Protein AF-K4QT59-F1 (afdb_monomer_lite)

Foldseek 3Di:
DDDAAEAEEAEFEQAAPAPVFHGADARVVLLVLVCVLLVDCAKNVHPYDYHYQDWAVVVLVVLLVQLAPDAQRYAYEYEYDAEWAADPVLFTWGAHRHDDNVPRVVTTHTLLSNLVSLLVGSYQHYEYEYQYFLQQNSVVSNPDPPDPPDPSVVSQVVLLPDDQRHKYKYKYFAHNHGGFDQDDQFDDVVCVPPPQCVPPDGRHRGHGLQSSQLSSCSVQVVLPPVLQQFHFPVSSQVSSQVRSCVVPVRTGMDMDMGSGDDTHTRIGGPDNSPLPPDPPDDDDDDDDDDPVVLLVLLVVLLVQLQDLPLVSVLSSLVVLVVQCPDPDPVSVVSSVVSLVQQFKDWPDQEAELEEEEAQDKRDKDDIAIDGHNQLLVFKDKDWPDPQW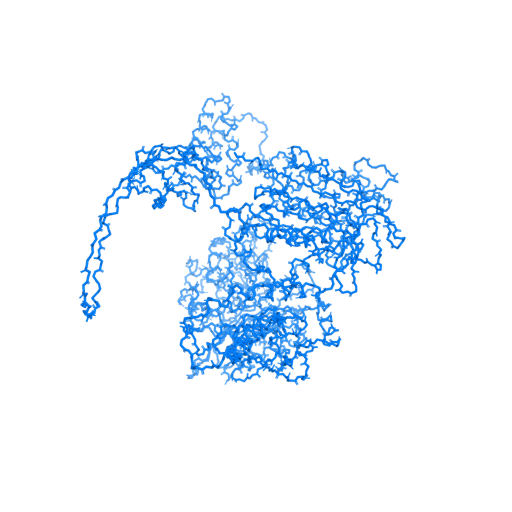DWDADPRGIIIIGHHHDFAKDKIKMWIDGSSGIDIHIYIYGYDHDDPDDDDDDDDDDDDDDDDDDDDDDDYDDDDDDDDDDDDPDPPPPPVVVVVVVVVVVPDPDDDDDPVVVVVVVVVVVVVCVVVCVVVVPPDDDDDDDPVRVVVVVVVVCVVVVVVVVVVVVPPPPPVLLVQQPAKFAFEDEVNHGQKTWDQPVDSSGTFIAGHVQQLCCLQQPAAASPPGGDHCCPLCVCQRRVPPPPDHHHHYWYWLEHPLLSCLLDVLCDQFFWWKWKAQLQFQGTHYQHGPPADRNRQQRYDDPSNVVSVVCQVPDPSNNNDSLQFEFWDQQFQLLLLLLLQLCCQVPVDVAQQAFQQFAAQHAQPPDRDTDHAPDPPCCHRGRNLVCQQASGLRRQLVSLLVSDLVSSVVLLVLLPAPHWAPQVDIGDHFHDDNDDDSRQSSQVSRSDDRGIDRQSSSLQSQSCLVNLQWGWRHYTTQDDPDDDDGSGIDTPHRSHHSVSSVSSLSSQQSNCVPGQQVLLDDPQKRKGKGWGWAADPVRQWIKTKMWMKIFHPDPVRFIMIMIIITTGNPNRPSGNNSNNSSNVSRVD

Secondary structure (DSSP, 8-state):
-----EEEEEEE----SSTTSPPPSSHHHHHHHHHHHHH-TTTT--EEEEEES--HHHHHHHHHHHHHS--TT-EEEEEEES-EEE-TT--EEEEPTT--TT-HHHHEEEHHHHHHHHHH---SEEEEEEESTTGGGHHHHHS----TTS-HHHHHHTTTTS-S--EEEEEESS-TTPPPP---SS--TTTBTBGGGTT--TTSPPPPHHHHHHHHHHHHTTT-SS-SSEE-HHHHHHHHHHHHHHH-TT---EEEEES-SS----EE-SS----------S-----PPPHHHHHHHHHHHHHHHTSS-HHHHHHHHHHHHHHTT-SSHHHHHHHHHHHHHTS-EES-SEEEEEEEETTSPPPPEEEEEES-HHHHHT-EEEES-TTEEEEEETTEEEEEE--SSSEEEEEEEEEEETTEEEEEEEEEEEE---S---PPPP------------------------------STTSSHHHHHHHHHHHTTSTT-PPPHHHHHHHHHHHHHHHHHHHGGGGTTS------HHHHHHHHHHHHHHHHHHHHHHHS-----HHHHHTSSPPPPEEETTEESEEEEE-SSSS-EEEEETTHHHHHHHH--EETTTEE-HHHHHTHHHHHTSSSS-SS---EEB---HHHHHHHHHHHTTSEEEEEEE-TTT-BEEEEEEES---GGGTSS-SHHHHHHHHHHHT-TT-TTS-HHHH--B--GGGTHHHHHHHHHHTTS-SSTT-B----SSEEPTTSSPEEPPSS-S--TT-BHHHHHHTT-HHHHHHHHHHH-HHHHHHHHHHHTTTS--EESEEPPPPB--SS--HHHHHHHTTT-TT-BB-HHHHHHHHHHHHTTTPEEPPB-BPPPTTSS------EEE--S-HHHHHHHHHHHHHHHHHSTTGGG--TTEEEEEEEEEEE-TTSS-EEEEEEEEEEE-STT--EEEEEEEEEETT-SSSHHHHHHHHHHHHH-

Radius of gyration: 36.16 Å; chains: 1; bounding box: 107×90×78 Å

Sequence (974 aa):
MRERRRHALLVATSSYEDPSLRALWAPIRDATDLARILGDPAIGAFTVEVLNDVGAHELRRGVEDFFADCSVSDTLLLHFACHGLKDEGGKLFLAARDTVRTRLESTAIPAEYVSRLMLRSRAGRAAVMLDCCYAGAFERGLFNRADPDVHVEDNFSALERSDGERGRAVLTASSAVEYAFEGSRMVPSAVAGSTMGAGVAEGEPGPSLFTGALVEGLRTGEADLGGDGAVGLAELAEYIGGRVRAVTPHQNPQLWMFGAYGDLTIARSVRRPATVALPMGAEVRAEPDPLEQRLRSVADLRASLDGPDVSRALAALAELRRLARDESGRVREAALEAGAAAAPRTTTAHWDLGVIPVGRPGPESGIPVFGPPVVQATLELSSDSEWLRIRPTVEGMALSALTREPGVYEGHVIVRAATGECELTVSVTTYAETVADVPATDVPVPAVTLLGPEPSTARPVGRRLLVRAHAAVAALGAGTVLTLGIRAALVPGRQFTGAHVILAAVTVLYLMAPALIPLIGRTRLPRLSPRGQLLHGVAALSTVGVVVVALLLGRPADGTLARYDRPRGDILVEDEPITGSKDTGGKQRYQRTYSDGQLYAAVSGYASQAFGTSLLEQVEDEVLTATRTSQRTGQDVATTINASAQKAAFSALGDREGAVVALDPRTGAILALVSTPSYDPSTFAGASPEHDDAWKKLQNDKKQPMLNRALRQTYPPGSTFKVVTAAAALENDLYTSIEDRTNTPSPWTLPETTTQLSNETDAPCENASLKDALRHSCNTVFGKIGFDLGSDKVLAQAEEFGFNAEHLVPLRAVESIYPEKTSPSQNALSAIGQYNTRATPLEMAMVAAAVANDGTLMRPYLVRAAPADGDATEPKVLSRPTSEATARKLQQMMRAVVDSGTGTDAAIRDVEVGGKPGTAQSVDSESAYAWFISYAKAESASNASVAVAVVVQDDEADGAAAPIARKVMEAVLD

Structure (mmCIF, N/CA/C/O backbone):
data_AF-K4QT59-F1
#
_entry.id   AF-K4QT59-F1
#
loop_
_atom_site.group_PDB
_atom_site.id
_atom_site.type_symbol
_atom_site.label_atom_id
_atom_site.label_alt_id
_atom_site.label_comp_id
_atom_site.label_asym_id
_atom_site.label_entity_id
_atom_site.label_seq_id
_atom_site.pdbx_PDB_ins_code
_atom_site.Cartn_x
_atom_site.Cartn_y
_atom_site.Cartn_z
_atom_site.occupancy
_atom_site.B_iso_or_equiv
_atom_site.auth_seq_id
_atom_site.auth_comp_id
_atom_site.auth_asym_id
_atom_site.auth_atom_id
_atom_site.pdbx_PDB_model_num
ATOM 1 N N . MET A 1 1 ? -15.126 41.829 -9.554 1.00 35.31 1 MET A N 1
ATOM 2 C CA . MET A 1 1 ? -14.458 40.700 -8.870 1.00 35.31 1 MET A CA 1
ATOM 3 C C . MET A 1 1 ? -13.772 41.249 -7.627 1.00 35.31 1 MET A C 1
ATOM 5 O O . MET A 1 1 ? -13.165 42.306 -7.737 1.00 35.31 1 MET A O 1
ATOM 9 N N . ARG A 1 2 ? -13.940 40.634 -6.447 1.00 40.12 2 ARG A N 1
ATOM 10 C CA . ARG A 1 2 ? -13.136 40.994 -5.262 1.00 40.12 2 ARG A CA 1
ATOM 11 C C . ARG A 1 2 ? -11.740 40.386 -5.433 1.00 40.12 2 ARG A C 1
ATOM 13 O O . ARG A 1 2 ? -11.628 39.267 -5.919 1.00 40.12 2 ARG A O 1
ATOM 20 N N . GLU A 1 3 ? -10.715 41.155 -5.095 1.00 51.16 3 GLU A N 1
ATOM 21 C CA . GLU A 1 3 ? -9.295 40.799 -5.201 1.00 51.16 3 GLU A CA 1
ATOM 22 C C . GLU A 1 3 ? -8.973 39.566 -4.329 1.00 51.16 3 GLU A C 1
ATOM 24 O O . GLU A 1 3 ? -9.511 39.451 -3.226 1.00 51.16 3 GLU A O 1
ATOM 29 N N . ARG A 1 4 ? -8.148 38.620 -4.816 1.00 67.69 4 ARG A N 1
ATOM 30 C CA . ARG A 1 4 ? -7.729 37.432 -4.040 1.00 67.69 4 ARG A CA 1
ATOM 31 C C . ARG A 1 4 ? -6.788 37.883 -2.921 1.00 67.69 4 ARG A C 1
ATOM 33 O O . ARG A 1 4 ? -5.690 38.349 -3.218 1.00 67.69 4 ARG A O 1
ATOM 40 N N . ARG A 1 5 ? -7.191 37.758 -1.653 1.00 83.25 5 ARG A N 1
ATOM 41 C CA . ARG A 1 5 ? -6.381 38.238 -0.523 1.00 83.25 5 ARG A CA 1
ATOM 42 C C . ARG A 1 5 ? -5.563 37.108 0.093 1.00 83.25 5 ARG A C 1
ATOM 44 O O . ARG A 1 5 ? -6.039 35.984 0.248 1.00 83.25 5 ARG A O 1
ATOM 51 N N . ARG A 1 6 ? -4.321 37.419 0.463 1.00 91.19 6 ARG A N 1
ATOM 52 C CA . ARG A 1 6 ? -3.434 36.528 1.215 1.00 91.19 6 ARG A CA 1
ATOM 53 C C . ARG A 1 6 ? -3.234 37.135 2.599 1.00 91.19 6 ARG A C 1
ATOM 55 O O . ARG A 1 6 ? -2.723 38.249 2.698 1.00 91.19 6 ARG A O 1
ATOM 62 N N . HIS A 1 7 ? -3.650 36.436 3.646 1.00 94.06 7 HIS A N 1
ATOM 63 C CA . HIS A 1 7 ? -3.537 36.905 5.028 1.00 94.06 7 HIS A CA 1
ATOM 64 C C . HIS A 1 7 ? -2.683 35.943 5.842 1.00 94.06 7 HIS A C 1
ATOM 66 O O . HIS A 1 7 ? -2.866 34.728 5.758 1.00 94.06 7 HIS A O 1
ATOM 72 N N . ALA A 1 8 ? -1.738 36.486 6.603 1.00 95.50 8 ALA A N 1
ATOM 73 C CA . ALA A 1 8 ? -0.914 35.709 7.509 1.00 95.50 8 ALA A CA 1
ATOM 74 C C . ALA A 1 8 ? -1.048 36.242 8.934 1.00 95.50 8 ALA A C 1
ATOM 76 O O . ALA A 1 8 ? -0.968 37.449 9.147 1.00 95.50 8 ALA A O 1
ATOM 77 N N . LEU A 1 9 ? -1.230 35.344 9.896 1.00 96.50 9 LEU A N 1
ATOM 78 C CA . LEU A 1 9 ? -1.202 35.658 11.320 1.00 96.50 9 LEU A CA 1
ATOM 79 C C . LEU A 1 9 ? -0.024 34.914 11.945 1.00 96.50 9 LEU A C 1
ATOM 81 O O . LEU A 1 9 ? 0.040 33.688 11.882 1.00 96.50 9 LEU A O 1
ATOM 85 N N . LEU A 1 10 ? 0.915 35.654 12.528 1.00 96.62 10 LEU A N 1
ATOM 86 C CA . LEU A 1 10 ? 2.085 35.098 13.200 1.00 96.62 10 LEU A CA 1
ATOM 87 C C . LEU A 1 10 ? 1.945 35.305 14.704 1.00 96.62 10 LEU A C 1
ATOM 89 O O . LEU A 1 10 ? 1.787 36.428 15.182 1.00 96.62 10 LEU A O 1
ATOM 93 N N . VAL A 1 11 ? 2.012 34.219 15.458 1.00 95.56 11 VAL A N 1
ATOM 94 C CA . VAL A 1 11 ? 1.911 34.222 16.913 1.00 95.56 11 VAL A CA 1
ATOM 95 C C . VAL A 1 11 ? 3.276 33.891 17.487 1.00 95.56 11 VAL A C 1
ATOM 97 O O . VAL A 1 11 ? 3.778 32.787 17.289 1.00 95.56 11 VAL A O 1
ATOM 100 N N . ALA A 1 12 ? 3.853 34.813 18.251 1.00 93.88 12 ALA A N 1
ATOM 101 C CA . ALA A 1 12 ? 5.135 34.616 18.911 1.00 93.88 12 ALA A CA 1
ATOM 102 C C . ALA A 1 12 ? 5.013 34.871 20.413 1.00 93.88 12 ALA A C 1
ATOM 104 O O . ALA A 1 12 ? 4.688 35.974 20.848 1.00 93.88 12 ALA A O 1
ATOM 105 N N . THR A 1 13 ? 5.303 33.846 21.217 1.00 92.50 13 THR A N 1
ATOM 106 C CA . THR A 1 13 ? 5.338 33.963 22.682 1.00 92.50 13 THR A CA 1
ATOM 107 C C . THR A 1 13 ? 6.732 33.625 23.198 1.00 92.50 13 THR A C 1
ATOM 109 O O . THR A 1 13 ? 7.165 32.471 23.213 1.00 92.50 13 THR A O 1
ATOM 112 N N . SER A 1 14 ? 7.443 34.663 23.615 1.00 89.00 14 SER A N 1
ATOM 113 C CA . SER A 1 14 ? 8.800 34.641 24.151 1.00 89.00 14 SER A CA 1
ATOM 114 C C . SER A 1 14 ? 8.835 34.697 25.679 1.00 89.00 14 SER A C 1
ATOM 116 O O . SER A 1 14 ? 9.688 34.059 26.301 1.00 89.00 14 SER A O 1
ATOM 118 N N . SER A 1 15 ? 7.892 35.412 26.299 1.00 90.31 15 SER A N 1
ATOM 119 C CA . SER A 1 15 ? 7.831 35.608 27.748 1.00 90.31 15 SER A CA 1
ATOM 120 C C . SER A 1 15 ? 6.589 34.965 28.368 1.00 90.31 15 SER A C 1
ATOM 122 O O . SER A 1 15 ? 5.512 34.952 27.775 1.00 90.31 15 SER A O 1
ATOM 124 N N . TYR A 1 16 ? 6.755 34.415 29.575 1.00 92.50 16 TYR A N 1
ATOM 125 C CA . TYR A 1 16 ? 5.711 33.692 30.303 1.00 92.50 16 TYR A CA 1
ATOM 126 C C . TYR A 1 16 ? 5.652 34.175 31.753 1.00 92.50 16 TYR A C 1
ATOM 128 O O . TYR A 1 16 ? 6.688 34.378 32.389 1.00 92.50 16 TYR A O 1
ATOM 136 N N . GLU A 1 17 ? 4.442 34.363 32.276 1.00 92.62 17 GLU A N 1
ATOM 137 C CA . GLU A 1 17 ? 4.212 34.795 33.660 1.00 92.62 17 GLU A CA 1
ATOM 138 C C . GLU A 1 17 ? 4.383 33.644 34.664 1.00 92.62 17 GLU A C 1
ATOM 140 O O . GLU A 1 17 ? 4.778 33.878 35.808 1.00 92.62 17 GLU A O 1
ATOM 145 N N . ASP A 1 18 ? 4.135 32.399 34.241 1.00 90.31 18 ASP A N 1
ATOM 146 C CA . ASP A 1 18 ? 4.419 31.210 35.046 1.00 90.31 18 ASP A CA 1
ATOM 147 C C . ASP A 1 18 ? 5.932 30.909 35.036 1.00 90.31 18 ASP A C 1
ATOM 149 O O . ASP A 1 18 ? 6.488 30.573 33.985 1.00 90.31 18 ASP A O 1
ATOM 153 N N . PRO A 1 19 ? 6.617 30.956 36.196 1.00 83.69 19 PRO A N 1
ATOM 154 C CA . PRO A 1 19 ? 8.064 30.761 36.276 1.00 83.69 19 PRO A CA 1
ATOM 155 C C . PRO A 1 19 ? 8.522 29.335 35.922 1.00 83.69 19 PRO A C 1
ATOM 157 O O . PRO A 1 19 ? 9.719 29.105 35.748 1.00 83.69 19 PRO A O 1
ATOM 160 N N . SER A 1 20 ? 7.605 28.363 35.826 1.00 84.88 20 SER A N 1
ATOM 161 C CA . SER A 1 20 ? 7.902 27.001 35.364 1.00 84.88 20 SER A CA 1
ATOM 162 C C . SER A 1 20 ? 8.051 26.891 33.843 1.00 84.88 20 SER A C 1
ATOM 164 O O . SER A 1 20 ? 8.560 25.881 33.348 1.00 84.88 20 SER A O 1
ATOM 166 N N . LEU A 1 21 ? 7.630 27.917 33.097 1.00 85.00 21 LEU A N 1
ATOM 167 C CA . LEU A 1 21 ? 7.818 28.025 31.657 1.00 85.00 21 LEU A CA 1
ATOM 168 C C . LEU A 1 21 ? 9.037 28.902 31.375 1.00 85.00 21 LEU A C 1
ATOM 170 O O . LEU A 1 21 ? 9.101 30.076 31.730 1.00 85.00 21 LEU A O 1
ATOM 174 N N . ARG A 1 22 ? 10.048 28.312 30.737 1.00 83.81 22 ARG A N 1
ATOM 175 C CA . ARG A 1 22 ? 11.279 29.028 30.399 1.00 83.81 22 ARG A CA 1
ATOM 176 C C . ARG A 1 22 ? 11.013 30.029 29.270 1.00 83.81 22 ARG A C 1
ATOM 178 O O . ARG A 1 22 ? 10.429 29.650 28.261 1.00 83.81 22 ARG A O 1
ATOM 185 N N . ALA A 1 23 ? 11.527 31.253 29.402 1.00 83.44 23 ALA A N 1
ATOM 186 C CA . ALA A 1 23 ? 11.507 32.239 28.322 1.00 83.44 23 ALA A CA 1
ATOM 187 C C . ALA A 1 23 ? 12.256 31.745 27.068 1.00 83.44 23 ALA A C 1
ATOM 189 O O . ALA A 1 23 ? 13.347 31.160 27.168 1.00 83.44 23 ALA A O 1
ATOM 190 N N . LEU A 1 24 ? 11.656 32.017 25.913 1.00 81.31 24 LEU A N 1
ATOM 191 C CA . LEU A 1 24 ? 12.127 31.669 24.576 1.00 81.31 24 LEU A CA 1
ATOM 192 C C . LEU A 1 24 ? 12.757 32.897 23.918 1.00 81.31 24 LEU A C 1
ATOM 194 O O . LEU A 1 24 ? 12.279 34.014 24.083 1.00 81.31 24 LEU A O 1
ATOM 198 N N . TRP A 1 25 ? 13.860 32.704 23.203 1.00 76.50 25 TRP A N 1
ATOM 199 C CA . TRP A 1 25 ? 14.742 33.804 22.774 1.00 76.50 25 TRP A CA 1
ATOM 200 C C . TRP A 1 25 ? 14.515 34.175 21.305 1.00 76.50 25 TRP A C 1
ATOM 202 O O . TRP A 1 25 ? 14.740 35.317 20.914 1.00 76.50 25 TRP A O 1
ATOM 212 N N . ALA A 1 26 ? 14.061 33.208 20.506 1.00 76.19 26 ALA A N 1
ATOM 213 C CA . ALA A 1 26 ? 13.884 33.315 19.063 1.00 76.19 26 ALA A CA 1
ATOM 214 C C . ALA A 1 26 ? 12.480 33.764 18.587 1.00 76.19 26 ALA A C 1
ATOM 216 O O . ALA A 1 26 ? 12.436 34.523 17.620 1.00 76.19 26 ALA A O 1
ATOM 217 N N . PRO A 1 27 ? 11.339 33.417 19.237 1.00 85.56 27 PRO A N 1
ATOM 218 C CA . PRO A 1 27 ? 10.006 33.589 18.640 1.00 85.56 27 PRO A CA 1
ATOM 219 C C . PRO A 1 27 ? 9.684 34.977 18.075 1.00 85.56 27 PRO A C 1
ATOM 221 O O . PRO A 1 27 ? 9.234 35.081 16.939 1.00 85.56 27 PRO A O 1
ATOM 224 N N . ILE A 1 28 ? 9.928 36.055 18.832 1.00 85.56 28 ILE A N 1
ATOM 225 C CA . ILE A 1 28 ? 9.607 37.423 18.377 1.00 85.56 28 ILE A CA 1
ATOM 226 C C . ILE A 1 28 ? 10.504 37.841 17.207 1.00 85.56 28 ILE A C 1
ATOM 228 O O . ILE A 1 28 ? 10.039 38.477 16.258 1.00 85.56 28 ILE A O 1
ATOM 232 N N . ARG A 1 29 ? 11.793 37.491 17.262 1.00 82.88 29 ARG A N 1
ATOM 233 C CA . ARG A 1 29 ? 12.744 37.789 16.186 1.00 82.88 29 ARG A CA 1
ATOM 234 C C . ARG A 1 29 ? 12.354 37.040 14.916 1.00 82.88 29 ARG A C 1
ATOM 236 O O . ARG A 1 29 ? 12.235 37.656 13.862 1.00 82.88 29 ARG A O 1
ATOM 243 N N . ASP A 1 30 ? 12.099 35.746 15.041 1.00 83.75 30 ASP A N 1
ATOM 244 C CA . ASP A 1 30 ? 11.765 34.875 13.921 1.00 83.75 30 ASP A CA 1
ATOM 245 C C . ASP A 1 30 ? 10.427 35.265 13.287 1.00 83.75 30 ASP A C 1
ATOM 247 O O . ASP A 1 30 ? 10.334 35.350 12.066 1.00 83.75 30 ASP A O 1
ATOM 251 N N . ALA A 1 31 ? 9.418 35.612 14.093 1.00 87.44 31 ALA A N 1
ATOM 252 C CA . ALA A 1 31 ? 8.158 36.151 13.585 1.00 87.44 31 ALA A CA 1
ATOM 253 C C . ALA A 1 31 ? 8.345 37.508 12.889 1.00 87.44 31 ALA A C 1
ATOM 255 O O . ALA A 1 31 ? 7.685 37.776 11.889 1.00 87.44 31 ALA A O 1
ATOM 256 N N . THR A 1 32 ? 9.266 38.354 13.362 1.00 89.25 32 THR A N 1
ATOM 257 C CA . THR A 1 32 ? 9.591 39.629 12.699 1.00 89.25 32 THR A CA 1
ATOM 258 C C . THR A 1 32 ? 10.241 39.402 11.333 1.00 89.25 32 THR A C 1
ATOM 260 O O . THR A 1 32 ? 9.885 40.066 10.355 1.00 89.25 32 THR A O 1
ATOM 263 N N . ASP A 1 33 ? 11.186 38.466 11.241 1.00 87.44 33 ASP A N 1
ATOM 264 C CA . ASP A 1 33 ? 11.859 38.142 9.983 1.00 87.44 33 ASP A CA 1
ATOM 265 C C . ASP A 1 33 ? 10.911 37.430 9.006 1.00 87.44 33 ASP A C 1
ATOM 267 O O . ASP A 1 33 ? 10.849 37.803 7.832 1.00 87.44 33 ASP A O 1
ATOM 271 N N . LEU A 1 34 ? 10.089 36.499 9.495 1.00 91.19 34 LEU A N 1
ATOM 272 C CA . LEU A 1 34 ? 9.053 35.835 8.708 1.00 91.19 34 LEU A CA 1
ATOM 273 C C . LEU A 1 34 ? 7.984 36.823 8.221 1.00 91.19 34 LEU A C 1
ATOM 275 O O . LEU A 1 34 ? 7.595 36.761 7.056 1.00 91.19 34 LEU A O 1
ATOM 279 N N . ALA A 1 35 ? 7.563 37.787 9.049 1.00 93.56 35 ALA A N 1
ATOM 280 C CA . ALA A 1 35 ? 6.626 38.834 8.641 1.00 93.56 35 ALA A CA 1
ATOM 281 C C . ALA A 1 35 ? 7.172 39.682 7.492 1.00 93.56 35 ALA A C 1
ATOM 283 O O . ALA A 1 35 ? 6.433 40.018 6.567 1.00 93.56 35 ALA A O 1
ATOM 284 N N . ARG A 1 36 ? 8.473 39.998 7.519 1.00 92.00 36 ARG A N 1
ATOM 285 C CA . ARG A 1 36 ? 9.129 40.750 6.444 1.00 92.00 36 ARG A CA 1
ATOM 286 C C . ARG A 1 36 ? 9.106 39.975 5.126 1.00 92.00 36 ARG A C 1
ATOM 288 O O . ARG A 1 36 ? 8.784 40.561 4.100 1.00 92.00 36 ARG A O 1
ATOM 295 N N . ILE A 1 37 ? 9.419 38.679 5.158 1.00 92.19 37 ILE A N 1
ATOM 296 C CA . ILE A 1 37 ? 9.466 37.826 3.960 1.00 92.19 37 ILE A CA 1
ATOM 297 C C . ILE A 1 37 ? 8.065 37.534 3.412 1.00 92.19 37 ILE A C 1
ATOM 299 O O . ILE A 1 37 ? 7.831 37.664 2.211 1.00 92.19 37 ILE A O 1
ATOM 303 N N . LEU A 1 38 ? 7.109 37.191 4.277 1.00 93.00 38 LEU A N 1
ATOM 304 C CA . LEU A 1 38 ? 5.728 36.944 3.861 1.00 93.00 38 LEU A CA 1
ATOM 305 C C . LEU A 1 38 ? 5.046 38.221 3.356 1.00 93.00 38 LEU A C 1
ATOM 307 O O . LEU A 1 38 ? 4.253 38.152 2.420 1.00 93.00 38 LEU A O 1
ATOM 311 N N . GLY A 1 39 ? 5.363 39.376 3.945 1.00 92.31 39 GLY A N 1
ATOM 312 C CA . GLY A 1 39 ? 4.838 40.675 3.529 1.00 92.31 39 GLY A CA 1
ATOM 313 C C . GLY A 1 39 ? 5.456 41.227 2.245 1.00 92.31 39 GLY A C 1
ATOM 314 O O . GLY A 1 39 ? 4.865 42.108 1.622 1.00 92.31 39 GLY A O 1
ATOM 315 N N . ASP A 1 40 ? 6.618 40.720 1.825 1.00 91.62 40 ASP A N 1
ATOM 316 C CA . ASP A 1 40 ? 7.290 41.178 0.611 1.00 91.62 40 ASP A CA 1
ATOM 317 C C . ASP A 1 40 ? 6.418 40.880 -0.627 1.00 91.62 40 ASP A C 1
ATOM 319 O O . ASP A 1 40 ? 6.117 39.709 -0.895 1.00 91.62 40 ASP A O 1
ATOM 323 N N . PRO A 1 41 ? 6.016 41.899 -1.415 1.00 87.81 41 PRO A N 1
ATOM 324 C CA . PRO A 1 41 ? 5.225 41.702 -2.624 1.00 87.81 41 PRO A CA 1
ATOM 325 C C . PRO A 1 41 ? 5.900 40.810 -3.670 1.00 87.81 41 PRO A C 1
ATOM 327 O O . PRO A 1 41 ? 5.202 40.226 -4.495 1.00 87.81 41 PRO A O 1
ATOM 330 N N . ALA A 1 42 ? 7.227 40.684 -3.669 1.00 84.00 42 ALA A N 1
ATOM 331 C CA . ALA A 1 42 ? 7.952 39.806 -4.580 1.00 84.00 42 ALA A CA 1
ATOM 332 C C . ALA A 1 42 ? 7.903 38.334 -4.141 1.00 84.00 42 ALA A C 1
ATOM 334 O O . ALA A 1 42 ? 7.877 37.469 -5.012 1.00 84.00 42 ALA A O 1
ATOM 335 N N . ILE A 1 43 ? 7.811 38.058 -2.833 1.00 87.25 43 ILE A N 1
ATOM 336 C CA . ILE A 1 43 ? 7.932 36.712 -2.248 1.00 87.25 43 ILE A CA 1
ATOM 337 C C . ILE A 1 43 ? 6.566 36.188 -1.787 1.00 87.25 43 ILE A C 1
ATOM 339 O O . ILE A 1 43 ? 5.948 35.368 -2.468 1.00 87.25 43 ILE A O 1
ATOM 343 N N . GLY A 1 44 ? 6.067 36.651 -0.638 1.00 86.12 44 GLY A N 1
ATOM 344 C CA . GLY A 1 44 ? 4.831 36.144 -0.041 1.00 86.12 44 GLY A CA 1
ATOM 345 C C . GLY A 1 44 ? 3.580 36.942 -0.416 1.00 86.12 44 GLY A C 1
ATOM 346 O O . GLY A 1 44 ? 2.517 36.355 -0.607 1.00 86.12 44 GLY A O 1
ATOM 347 N N . ALA A 1 45 ? 3.677 38.263 -0.574 1.00 90.75 45 ALA A N 1
ATOM 348 C CA . ALA A 1 45 ? 2.540 39.159 -0.808 1.00 90.75 45 ALA A CA 1
ATOM 349 C C . ALA A 1 45 ? 1.351 38.943 0.163 1.00 90.75 45 ALA A C 1
ATOM 351 O O . ALA A 1 45 ? 0.189 39.070 -0.231 1.00 90.75 45 ALA A O 1
ATOM 352 N N . PHE A 1 46 ? 1.632 38.587 1.419 1.00 93.50 46 PHE A N 1
ATOM 353 C CA . PHE A 1 46 ? 0.639 38.480 2.484 1.00 93.50 46 PHE A CA 1
ATOM 354 C C . PHE A 1 46 ? 0.444 39.821 3.185 1.00 93.50 46 PHE A C 1
ATOM 356 O O . PHE A 1 46 ? 1.387 40.563 3.443 1.00 93.50 46 PHE A O 1
ATOM 363 N N . THR A 1 47 ? -0.789 40.097 3.593 1.00 94.69 47 THR A N 1
ATOM 364 C CA . THR A 1 47 ? -1.037 41.039 4.685 1.00 94.69 47 THR A CA 1
ATOM 365 C C . THR A 1 47 ? -0.752 40.307 5.990 1.00 94.69 47 THR A C 1
ATOM 367 O O . THR A 1 47 ? -1.467 39.357 6.313 1.00 94.69 47 THR A O 1
ATOM 370 N N . VAL A 1 48 ? 0.306 40.709 6.697 1.00 95.75 48 VAL A N 1
ATOM 371 C CA . VAL A 1 48 ? 0.788 40.011 7.897 1.00 95.75 48 VAL A CA 1
ATOM 372 C C . VAL A 1 48 ? 0.384 40.758 9.166 1.00 95.75 48 VAL A C 1
ATOM 374 O O . VAL A 1 48 ? 0.678 41.944 9.311 1.00 95.75 48 VAL A O 1
ATOM 377 N N . GLU A 1 49 ? -0.235 40.047 10.101 1.00 96.19 49 GLU A N 1
ATOM 378 C CA . GLU A 1 49 ? -0.469 40.474 11.479 1.00 96.19 49 GLU A CA 1
ATOM 379 C C . GLU A 1 49 ? 0.426 39.665 12.425 1.00 96.19 49 GLU A C 1
ATOM 381 O O . GLU A 1 49 ? 0.639 38.470 12.213 1.00 96.19 49 GLU A O 1
ATOM 386 N N . VAL A 1 50 ? 0.969 40.310 13.462 1.00 95.94 50 VAL A N 1
ATOM 387 C CA . VAL A 1 50 ? 1.862 39.662 14.433 1.00 95.94 50 VAL A CA 1
ATOM 388 C C . VAL A 1 50 ? 1.352 39.901 15.851 1.00 95.94 50 VAL A C 1
ATOM 390 O O . VAL A 1 50 ? 1.233 41.048 16.282 1.00 95.94 50 VAL A O 1
ATOM 393 N N . LEU A 1 51 ? 1.098 38.818 16.587 1.00 95.69 51 LEU A N 1
ATOM 394 C CA . LEU A 1 51 ? 0.716 38.834 17.998 1.00 95.69 51 LEU A CA 1
ATOM 395 C C . LEU A 1 51 ? 1.910 38.399 18.852 1.00 95.69 51 LEU A C 1
ATOM 397 O O . LEU A 1 51 ? 2.270 37.222 18.876 1.00 95.69 51 LEU A O 1
ATOM 401 N N . ASN A 1 52 ? 2.515 39.361 19.553 1.00 95.56 52 ASN A N 1
ATOM 402 C CA . ASN A 1 52 ? 3.694 39.147 20.394 1.00 95.56 52 ASN A CA 1
ATOM 403 C C . ASN A 1 52 ? 3.318 39.151 21.878 1.00 95.56 52 ASN A C 1
ATOM 405 O O . ASN A 1 52 ? 2.775 40.144 22.362 1.00 95.56 52 ASN A O 1
ATOM 409 N N . ASP A 1 53 ? 3.659 38.082 22.602 1.00 94.19 53 ASP A N 1
ATOM 410 C CA . ASP A 1 53 ? 3.502 37.966 24.062 1.00 94.19 53 ASP A CA 1
ATOM 411 C C . ASP A 1 53 ? 2.099 38.359 24.576 1.00 94.19 53 ASP A C 1
ATOM 413 O O . ASP A 1 53 ? 1.943 38.993 25.625 1.00 94.19 53 ASP A O 1
ATOM 417 N N . VAL A 1 54 ? 1.060 37.989 23.828 1.00 96.06 54 VAL A N 1
ATOM 418 C CA . VAL A 1 54 ? -0.343 38.245 24.186 1.00 96.06 54 VAL A CA 1
ATOM 419 C C . VAL A 1 54 ? -0.874 37.197 25.171 1.00 96.06 54 VAL A C 1
ATOM 421 O O . VAL A 1 54 ? -0.383 36.066 25.241 1.00 96.06 54 VAL A O 1
ATOM 424 N N . GLY A 1 55 ? -1.895 37.569 25.947 1.00 95.25 55 GLY A N 1
ATOM 425 C CA . GLY A 1 55 ? -2.592 36.642 26.847 1.00 95.25 55 GLY A CA 1
ATOM 426 C C . GLY A 1 55 ? -3.540 35.698 26.096 1.00 95.25 55 GLY A C 1
ATOM 427 O O . GLY A 1 55 ? -3.990 35.994 24.989 1.00 95.25 55 GLY A O 1
ATOM 428 N N . ALA A 1 56 ? -3.910 34.573 26.706 1.00 94.19 56 ALA A N 1
ATOM 429 C CA . ALA A 1 56 ? -4.688 33.510 26.073 1.00 94.19 56 ALA A CA 1
ATOM 430 C C . ALA A 1 56 ? -6.052 33.980 25.552 1.00 94.19 56 ALA A C 1
ATOM 432 O O . ALA A 1 56 ? -6.523 33.487 24.531 1.00 94.19 56 ALA A O 1
ATOM 433 N N . HIS A 1 57 ? -6.698 34.934 26.230 1.00 93.19 57 HIS A N 1
ATOM 434 C CA . HIS A 1 57 ? -7.974 35.489 25.770 1.00 93.19 57 HIS A CA 1
ATOM 435 C C . HIS A 1 57 ? -7.826 36.296 24.474 1.00 93.19 57 HIS A C 1
ATOM 437 O O . HIS A 1 57 ? -8.589 36.091 23.531 1.00 93.19 57 HIS A O 1
ATOM 443 N N . GLU A 1 58 ? -6.840 37.190 24.434 1.00 95.12 58 GLU A N 1
ATOM 444 C CA . GLU A 1 58 ? -6.537 38.012 23.262 1.00 95.12 58 GLU A CA 1
ATOM 445 C C . GLU A 1 58 ? -6.085 37.138 22.092 1.00 95.12 58 GLU A C 1
ATOM 447 O O . GLU A 1 58 ? -6.567 37.304 20.975 1.00 95.12 58 GLU A O 1
ATOM 452 N N . LEU A 1 59 ? -5.256 36.132 22.371 1.00 94.38 59 LEU A N 1
ATOM 453 C CA . LEU A 1 59 ? -4.768 35.211 21.359 1.00 94.38 59 LEU A CA 1
ATOM 454 C C . LEU A 1 59 ? -5.879 34.331 20.766 1.00 94.38 59 LEU A C 1
ATOM 456 O O . LEU A 1 59 ? -5.941 34.177 19.549 1.00 94.38 59 LEU A O 1
ATOM 460 N N . ARG A 1 60 ? -6.796 33.793 21.588 1.00 93.94 60 ARG A N 1
ATOM 461 C CA . ARG A 1 60 ? -7.970 33.051 21.084 1.00 93.94 60 ARG A CA 1
ATOM 462 C C . ARG A 1 60 ? -8.799 33.924 20.152 1.00 93.94 60 ARG A C 1
ATOM 464 O O . ARG A 1 60 ? -9.120 33.498 19.048 1.00 93.94 60 ARG A O 1
ATOM 471 N N . ARG A 1 61 ? -9.085 35.155 20.583 1.00 93.06 61 ARG A N 1
ATOM 472 C CA . ARG A 1 61 ? -9.843 36.112 19.781 1.00 93.06 61 ARG A CA 1
ATOM 473 C C . ARG A 1 61 ? -9.148 36.408 18.450 1.00 93.06 61 ARG A C 1
ATOM 475 O O . ARG A 1 61 ? -9.807 36.336 17.423 1.00 93.06 61 ARG A O 1
ATOM 482 N N . GLY A 1 62 ? -7.842 36.678 18.457 1.00 93.31 62 GLY A N 1
ATOM 483 C CA . GLY A 1 62 ? -7.085 36.953 17.232 1.00 93.31 62 GLY A CA 1
ATOM 484 C C . GLY A 1 62 ? -7.117 35.792 16.233 1.00 93.31 62 GLY A C 1
ATOM 485 O O . GLY A 1 62 ? -7.330 36.002 15.043 1.00 93.31 62 GLY A O 1
ATOM 486 N N . VAL A 1 63 ? -6.990 34.550 16.713 1.00 94.56 63 VAL A N 1
ATOM 487 C CA . VAL A 1 63 ? -7.080 33.349 15.861 1.00 94.56 63 VAL A CA 1
ATOM 488 C C . VAL A 1 63 ? -8.492 33.153 15.295 1.00 94.56 63 VAL A C 1
ATOM 490 O O . VAL A 1 63 ? -8.646 32.752 14.142 1.00 94.56 63 VAL A O 1
ATOM 493 N N . GLU A 1 64 ? -9.532 33.426 16.083 1.00 93.50 64 GLU A N 1
ATOM 494 C CA . GLU A 1 64 ? -10.922 33.353 15.622 1.00 93.50 64 GLU A CA 1
ATOM 495 C C . GLU A 1 64 ? -11.243 34.420 14.580 1.00 93.50 64 GLU A C 1
ATOM 497 O O . GLU A 1 64 ? -11.771 34.082 13.519 1.00 93.50 64 GLU A O 1
ATOM 502 N N . ASP A 1 65 ? -10.852 35.669 14.836 1.00 91.38 65 ASP A N 1
ATOM 503 C CA . ASP A 1 65 ? -11.028 36.786 13.907 1.00 91.38 65 ASP A CA 1
ATOM 504 C C . ASP A 1 65 ? -10.314 36.489 12.567 1.00 91.38 65 ASP A C 1
ATOM 506 O O . ASP A 1 65 ? -10.902 36.674 11.497 1.00 91.38 65 ASP A O 1
ATOM 510 N N . PHE A 1 66 ? -9.107 35.907 12.614 1.00 93.56 66 PHE A N 1
ATOM 511 C CA . PHE A 1 66 ? -8.331 35.510 11.432 1.00 93.56 66 PHE A CA 1
ATOM 512 C C . PHE A 1 66 ? -9.042 34.489 10.531 1.00 93.56 66 PHE A C 1
ATOM 514 O O . PHE A 1 66 ? -9.036 34.625 9.307 1.00 93.56 66 PHE A O 1
ATOM 521 N N . PHE A 1 67 ? -9.675 33.463 11.110 1.00 91.88 67 PHE A N 1
ATOM 522 C CA . PHE A 1 67 ? -10.397 32.454 10.325 1.00 91.88 67 PHE A CA 1
ATOM 523 C C . PHE A 1 67 ? -11.826 32.873 9.950 1.00 91.88 67 PHE A C 1
ATOM 525 O O . PHE A 1 67 ? -12.390 32.293 9.013 1.00 91.88 67 PHE A O 1
ATOM 532 N N . ALA A 1 68 ? -12.411 33.851 10.648 1.00 86.31 68 ALA A N 1
ATOM 533 C CA . ALA A 1 68 ? -13.781 34.311 10.435 1.00 86.31 68 ALA A CA 1
ATOM 534 C C . ALA A 1 68 ? -13.925 35.307 9.267 1.00 86.31 68 ALA A C 1
ATOM 536 O O . ALA A 1 68 ? -14.896 35.207 8.511 1.00 86.31 68 ALA A O 1
ATOM 537 N N . ASP A 1 69 ? -12.980 36.235 9.079 1.00 73.69 69 ASP A N 1
ATOM 538 C CA . ASP A 1 69 ? -13.074 37.314 8.075 1.00 73.69 69 ASP A CA 1
ATOM 539 C C . ASP A 1 69 ? -12.463 36.946 6.703 1.00 73.69 69 ASP A C 1
ATOM 541 O O . ASP A 1 69 ? -11.574 37.620 6.178 1.00 73.69 69 ASP A O 1
ATOM 545 N N . CYS A 1 70 ? -12.930 35.849 6.090 1.00 79.88 70 CYS A N 1
ATOM 546 C CA . CYS A 1 70 ? -12.346 35.320 4.847 1.00 79.88 70 CYS A CA 1
ATOM 547 C C . CYS A 1 70 ? -13.364 34.967 3.740 1.00 79.88 70 CYS A C 1
ATOM 549 O O . CYS A 1 70 ? -14.513 34.585 3.982 1.00 79.88 70 CYS A O 1
ATOM 551 N N . SER A 1 71 ? -12.918 35.094 2.486 1.00 80.88 71 SER A N 1
ATOM 552 C CA . SER A 1 71 ? -13.608 34.669 1.258 1.00 80.88 71 SER A CA 1
ATOM 553 C C . SER A 1 71 ? -13.081 33.318 0.765 1.00 80.88 71 SER A C 1
ATOM 555 O O . SER A 1 71 ? -11.931 32.974 1.006 1.00 80.88 71 SER A O 1
ATOM 557 N N . VAL A 1 72 ? -13.871 32.593 -0.032 1.00 77.31 72 VAL A N 1
ATOM 558 C CA . VAL A 1 72 ? -13.484 31.312 -0.669 1.00 77.31 72 VAL A CA 1
ATOM 559 C C . VAL A 1 72 ? -12.253 31.394 -1.572 1.00 77.31 72 VAL A C 1
ATOM 561 O O . VAL A 1 72 ? -11.654 30.375 -1.880 1.00 77.31 72 VAL A O 1
ATOM 564 N N . SER A 1 73 ? -11.869 32.594 -1.991 1.00 77.75 73 SER A N 1
ATOM 565 C CA . SER A 1 73 ? -10.688 32.858 -2.815 1.00 77.75 73 SER A CA 1
ATOM 566 C C . SER A 1 73 ? -9.435 33.210 -2.009 1.00 77.75 73 SER A C 1
ATOM 568 O O . SER A 1 73 ? -8.381 33.427 -2.605 1.00 77.75 73 SER A O 1
ATOM 570 N N . ASP A 1 74 ? -9.565 33.363 -0.689 1.00 86.19 74 ASP A N 1
ATOM 571 C CA . ASP A 1 74 ? -8.485 33.842 0.170 1.00 86.19 74 ASP A CA 1
ATOM 572 C C . ASP A 1 74 ? -7.536 32.691 0.552 1.00 86.19 74 ASP A C 1
ATOM 574 O O . ASP A 1 74 ? -7.952 31.534 0.702 1.00 86.19 74 ASP A O 1
ATOM 578 N N . THR A 1 75 ? -6.257 33.037 0.720 1.00 89.38 75 THR A N 1
ATOM 579 C CA . THR A 1 75 ? -5.215 32.146 1.247 1.00 89.38 75 THR A CA 1
ATOM 580 C C . THR A 1 75 ? -4.823 32.603 2.642 1.00 89.38 75 THR A C 1
ATOM 582 O O . THR A 1 75 ? -4.336 33.722 2.815 1.00 89.38 75 THR A O 1
ATOM 585 N N . LEU A 1 76 ? -5.000 31.726 3.624 1.00 93.19 76 LEU A N 1
ATOM 586 C CA . LEU A 1 76 ? -4.665 31.974 5.021 1.00 93.19 76 LEU A CA 1
ATOM 587 C C . LEU A 1 76 ? -3.398 31.209 5.422 1.00 93.19 76 LEU A C 1
ATOM 589 O O . LEU A 1 76 ? -3.261 30.029 5.109 1.00 93.19 76 LEU A O 1
ATOM 593 N N . LEU A 1 77 ? -2.488 31.863 6.140 1.00 94.31 77 LEU A N 1
ATOM 594 C CA . LEU A 1 77 ? -1.319 31.236 6.757 1.00 94.31 77 LEU A CA 1
ATOM 595 C C . LEU A 1 77 ? -1.229 31.616 8.242 1.00 94.31 77 LEU A C 1
ATOM 597 O O . LEU A 1 77 ? -1.013 32.774 8.575 1.00 94.31 77 LEU A O 1
ATOM 601 N N . LEU A 1 78 ? -1.383 30.650 9.139 1.00 95.44 78 LEU A N 1
ATOM 602 C CA . LEU A 1 78 ? -1.243 30.849 10.582 1.00 95.44 78 LEU A CA 1
ATOM 603 C C . LEU A 1 78 ? 0.048 30.189 11.064 1.00 95.44 78 LEU A C 1
ATOM 605 O O . LEU A 1 78 ? 0.246 29.005 10.824 1.00 95.44 78 LEU A O 1
ATOM 609 N N . HIS A 1 79 ? 0.913 30.920 11.758 1.00 95.38 79 HIS A N 1
ATOM 610 C CA . HIS A 1 79 ? 2.153 30.389 12.334 1.00 95.38 79 HIS A CA 1
ATOM 611 C C . HIS A 1 79 ? 2.168 30.591 13.849 1.00 95.38 79 HIS A C 1
ATOM 613 O O . HIS A 1 79 ? 1.801 31.661 14.330 1.00 95.38 79 HIS A O 1
ATOM 619 N N . PHE A 1 80 ? 2.589 29.569 14.594 1.00 93.88 80 PHE A N 1
ATOM 620 C CA . PHE A 1 80 ? 2.830 29.645 16.034 1.00 93.88 80 PHE A CA 1
ATOM 621 C C . PHE A 1 80 ? 4.290 29.343 16.357 1.00 93.88 80 PHE A C 1
ATOM 623 O O . PHE A 1 80 ? 4.784 28.279 15.998 1.00 93.88 80 PHE A O 1
ATOM 630 N N . ALA A 1 81 ? 4.924 30.222 17.131 1.00 91.50 81 ALA A N 1
ATOM 631 C CA . ALA A 1 81 ? 6.195 29.997 17.810 1.00 91.50 81 ALA A CA 1
ATOM 632 C C . ALA A 1 81 ? 6.014 30.217 19.322 1.00 91.50 81 ALA A C 1
ATOM 634 O O . ALA A 1 81 ? 5.960 31.352 19.810 1.00 91.50 81 ALA A O 1
ATOM 635 N N . CYS A 1 82 ? 5.862 29.125 20.073 1.00 89.38 82 CYS A N 1
ATOM 636 C CA . CYS A 1 82 ? 5.611 29.141 21.518 1.00 89.38 82 CYS A CA 1
ATOM 637 C C . CYS A 1 82 ? 5.931 27.781 22.164 1.00 89.38 82 CYS A C 1
ATOM 639 O O . CYS A 1 82 ? 6.288 26.816 21.487 1.00 89.38 82 CYS A O 1
ATOM 641 N N . HIS A 1 83 ? 5.745 27.653 23.482 1.00 87.69 83 HIS A N 1
ATOM 642 C CA . HIS A 1 83 ? 5.740 26.330 24.118 1.00 87.69 83 HIS A CA 1
ATOM 643 C C . HIS A 1 83 ? 4.519 25.511 23.694 1.00 87.69 83 HIS A C 1
ATOM 645 O O . HIS A 1 83 ? 3.386 25.993 23.742 1.00 87.69 83 HIS A O 1
ATOM 651 N N . GLY A 1 84 ? 4.760 24.247 23.347 1.00 86.25 84 GLY A N 1
ATOM 652 C CA . GLY A 1 84 ? 3.727 23.224 23.214 1.00 86.25 84 GLY A CA 1
ATOM 653 C C . GLY A 1 84 ? 3.672 22.404 24.497 1.00 86.25 84 GLY A C 1
ATOM 654 O O . GLY A 1 84 ? 4.663 21.788 24.893 1.00 86.25 84 GLY A O 1
ATOM 655 N N . LEU A 1 85 ? 2.533 22.432 25.181 1.00 85.06 85 LEU A N 1
ATOM 656 C CA . LEU A 1 85 ? 2.322 21.786 26.474 1.00 85.06 85 LEU A CA 1
ATOM 657 C C . LEU A 1 85 ? 1.280 20.685 26.327 1.00 85.06 85 LEU A C 1
ATOM 659 O O . LEU A 1 85 ? 0.251 20.883 25.691 1.00 85.06 85 LEU A O 1
ATOM 663 N N . LYS A 1 86 ? 1.534 19.531 26.940 1.00 77.75 86 LYS A N 1
ATOM 664 C CA . LYS A 1 86 ? 0.549 18.456 27.039 1.00 77.75 86 LYS A CA 1
ATOM 665 C C . LYS A 1 86 ? -0.014 18.379 28.441 1.00 77.75 86 LYS A C 1
ATOM 667 O O . LYS A 1 86 ? 0.732 18.532 29.410 1.00 77.75 86 LYS A O 1
ATOM 672 N N . ASP A 1 87 ? -1.308 18.118 28.530 1.00 76.44 87 ASP A N 1
ATOM 673 C CA . ASP A 1 87 ? -1.912 17.677 29.780 1.00 76.44 87 ASP A CA 1
ATOM 674 C C . ASP A 1 87 ? -1.667 16.174 30.024 1.00 76.44 87 ASP A C 1
ATOM 676 O O . ASP A 1 87 ? -1.037 15.480 29.220 1.00 76.44 87 ASP A O 1
ATOM 680 N N . GLU A 1 88 ? -2.160 15.666 31.154 1.00 67.56 88 GLU A N 1
ATOM 681 C CA . GLU A 1 88 ? -2.043 14.248 31.530 1.00 67.56 88 GLU A CA 1
ATOM 682 C C . GLU A 1 88 ? -2.764 13.305 30.547 1.00 67.56 88 GLU A C 1
ATOM 684 O O . GLU A 1 88 ? -2.401 12.135 30.438 1.00 67.56 88 GLU A O 1
ATOM 689 N N . GLY A 1 89 ? -3.745 13.817 29.793 1.00 61.34 89 GLY A N 1
ATOM 690 C CA . GLY A 1 89 ? -4.455 13.103 28.729 1.00 61.34 89 GLY A CA 1
ATOM 691 C C . GLY A 1 89 ? -3.750 13.152 27.370 1.00 61.34 89 GLY A C 1
ATOM 692 O O . GLY A 1 89 ? -4.228 12.560 26.403 1.00 61.34 89 GLY A O 1
ATOM 693 N N . GLY A 1 90 ? -2.611 13.843 27.267 1.00 65.75 90 GLY A N 1
ATOM 694 C CA . GLY A 1 90 ? -1.854 13.996 26.029 1.00 65.75 90 GLY A CA 1
ATOM 695 C C . GLY A 1 90 ? -2.437 15.016 25.045 1.00 65.75 90 GLY A C 1
ATOM 696 O O . GLY A 1 90 ? -1.968 15.066 23.903 1.00 65.75 90 GLY A O 1
ATOM 697 N N . LYS A 1 91 ? -3.416 15.833 25.460 1.00 76.88 91 LYS A N 1
ATOM 698 C CA . LYS A 1 91 ? -3.993 16.922 24.661 1.00 76.88 91 LYS A CA 1
ATOM 699 C C . LYS A 1 91 ? -2.991 18.067 24.553 1.00 76.88 91 LYS A C 1
ATOM 701 O O . LYS A 1 91 ? -2.411 18.490 25.551 1.00 76.88 91 LYS A O 1
ATOM 706 N N . LEU A 1 92 ? -2.784 18.556 23.331 1.00 84.00 92 LEU A N 1
ATOM 707 C CA . LEU A 1 92 ? -1.838 19.632 23.041 1.00 84.00 92 LEU A CA 1
ATOM 708 C C . LEU A 1 92 ? -2.461 21.010 23.300 1.00 84.00 92 LEU A C 1
ATOM 710 O O . LEU A 1 92 ? -3.547 21.323 22.804 1.00 84.00 92 LEU A O 1
ATOM 714 N N . PHE A 1 93 ? -1.717 21.851 24.008 1.00 90.31 93 PHE A N 1
ATOM 715 C CA . PHE A 1 93 ? -1.999 23.258 24.251 1.00 90.31 93 PHE A CA 1
ATOM 716 C C . PHE A 1 93 ? -0.828 24.123 23.781 1.00 90.31 93 PHE A C 1
ATOM 718 O O . PHE A 1 93 ? 0.334 23.822 24.054 1.00 90.31 93 PHE A O 1
ATOM 725 N N . LEU A 1 94 ? -1.150 25.221 23.109 1.00 93.62 94 LEU A N 1
ATOM 726 C CA . LEU A 1 94 ? -0.232 26.274 22.699 1.00 93.62 94 LEU A CA 1
ATOM 727 C C . LEU A 1 94 ? -0.203 27.329 23.809 1.00 93.62 94 LEU A C 1
ATOM 729 O O . LEU A 1 94 ? -1.246 27.881 24.179 1.00 93.62 94 LEU A O 1
ATOM 733 N N . ALA A 1 95 ? 0.973 27.552 24.391 1.00 93.62 95 ALA A N 1
ATOM 734 C CA . ALA A 1 95 ? 1.140 28.459 25.517 1.00 93.62 95 ALA A CA 1
ATOM 735 C C . ALA A 1 95 ? 1.069 29.930 25.073 1.00 93.62 95 ALA A C 1
ATOM 737 O O . ALA A 1 95 ? 1.726 30.335 24.119 1.00 93.62 95 ALA A O 1
ATOM 738 N N . ALA A 1 96 ? 0.300 30.720 25.814 1.00 95.38 96 ALA A N 1
ATOM 739 C CA . ALA A 1 96 ? 0.253 32.175 25.764 1.00 95.38 96 ALA A CA 1
ATOM 740 C C . ALA A 1 96 ? 1.061 32.770 26.931 1.00 95.38 96 ALA A C 1
ATOM 742 O O . ALA A 1 96 ? 1.503 32.046 27.830 1.00 95.38 96 ALA A O 1
ATOM 743 N N . ARG A 1 97 ? 1.232 34.095 26.961 1.00 96.12 97 ARG A N 1
ATOM 744 C CA . ARG A 1 97 ? 2.031 34.769 27.997 1.00 96.12 97 ARG A CA 1
ATOM 745 C C . ARG A 1 97 ? 1.540 34.481 29.424 1.00 96.12 97 ARG A C 1
ATOM 747 O O . ARG A 1 97 ? 2.351 34.282 30.326 1.00 96.12 97 ARG A O 1
ATOM 754 N N . ASP A 1 98 ? 0.228 34.451 29.634 1.00 95.56 98 ASP A N 1
ATOM 755 C CA . ASP A 1 98 ? -0.431 34.216 30.928 1.00 95.56 98 ASP A CA 1
ATOM 756 C C . ASP A 1 98 ? -0.726 32.725 31.199 1.00 95.56 98 ASP A C 1
ATOM 758 O O . ASP A 1 98 ? -1.482 32.389 32.116 1.00 95.56 98 ASP A O 1
ATOM 762 N N . THR A 1 99 ? -0.135 31.809 30.419 1.00 95.75 99 THR A N 1
ATOM 763 C CA . THR A 1 99 ? -0.312 30.369 30.624 1.00 95.75 99 THR A CA 1
ATOM 764 C C . THR A 1 99 ? 0.276 29.912 31.948 1.00 95.75 99 THR A C 1
ATOM 766 O O . THR A 1 99 ? 1.461 30.079 32.219 1.00 95.75 99 THR A O 1
ATOM 769 N N . VAL A 1 100 ? -0.560 29.230 32.731 1.00 92.75 100 VAL A N 1
ATOM 770 C CA . VAL A 1 100 ? -0.185 28.542 33.963 1.00 92.75 100 VAL A CA 1
ATOM 771 C C . VAL A 1 100 ? -0.132 27.044 33.685 1.00 92.75 100 VAL A C 1
ATOM 773 O O . VAL A 1 100 ? -1.143 26.439 33.317 1.00 92.75 100 VAL A O 1
ATOM 776 N N . ARG A 1 101 ? 1.025 26.411 33.908 1.00 86.75 101 ARG A N 1
ATOM 777 C CA . ARG A 1 101 ? 1.301 25.015 33.516 1.00 86.75 101 ARG A CA 1
ATOM 778 C C . ARG A 1 101 ? 0.319 24.010 34.120 1.00 86.75 101 ARG A C 1
ATOM 780 O O . ARG A 1 101 ? 0.016 22.995 33.508 1.00 86.75 101 ARG A O 1
ATOM 787 N N . THR A 1 102 ? -0.194 24.297 35.313 1.00 86.50 102 THR A N 1
ATOM 788 C CA . THR A 1 102 ? -1.167 23.447 36.022 1.00 86.50 102 THR A CA 1
ATOM 789 C C . THR A 1 102 ? -2.628 23.747 35.665 1.00 86.50 102 THR A C 1
ATOM 791 O O . THR A 1 102 ? -3.529 23.099 36.192 1.00 86.50 102 THR A O 1
ATOM 794 N N . ARG A 1 103 ? -2.898 24.740 34.804 1.00 89.81 103 ARG A N 1
ATOM 795 C CA . ARG A 1 103 ? -4.251 25.215 34.448 1.00 89.81 103 ARG A CA 1
ATOM 796 C C . ARG A 1 103 ? -4.384 25.512 32.950 1.00 89.81 103 ARG A C 1
ATOM 798 O O . ARG A 1 103 ? -4.885 26.575 32.560 1.00 89.81 103 ARG A O 1
ATOM 805 N N . LEU A 1 104 ? -3.937 24.575 32.114 1.00 90.56 104 LEU A N 1
ATOM 806 C CA . LEU A 1 104 ? -3.847 24.747 30.658 1.00 90.56 104 LEU A CA 1
ATOM 807 C C . LEU A 1 104 ? -5.198 25.073 30.003 1.00 90.56 104 LEU A C 1
ATOM 809 O O . LEU A 1 104 ? -5.277 26.027 29.239 1.00 90.56 104 LEU A O 1
ATOM 813 N N . GLU A 1 105 ? -6.279 24.383 30.372 1.00 84.88 105 GLU A N 1
ATOM 814 C CA . GLU A 1 105 ? -7.614 24.602 29.778 1.00 84.88 105 GLU A CA 1
ATOM 815 C C . GLU A 1 105 ? -8.109 26.054 29.881 1.00 84.88 105 GLU A C 1
ATOM 817 O O . GLU A 1 105 ? -8.708 26.592 28.950 1.00 84.88 105 GLU A O 1
ATOM 822 N N . SER A 1 106 ? -7.834 26.734 30.997 1.00 87.12 106 SER A N 1
ATOM 823 C CA . SER A 1 106 ? -8.251 28.129 31.177 1.00 87.12 106 SER A CA 1
ATOM 824 C C . SER A 1 106 ? -7.248 29.143 30.628 1.00 87.12 106 SER A C 1
ATOM 826 O O . SER A 1 106 ? -7.665 30.227 30.219 1.00 87.12 106 SER A O 1
ATOM 828 N N . THR A 1 107 ? -5.954 28.811 30.610 1.00 93.12 107 THR A N 1
ATOM 829 C CA . THR A 1 107 ? -4.858 29.787 30.430 1.00 93.12 107 THR A CA 1
ATOM 830 C C . THR A 1 107 ? -3.976 29.548 29.202 1.00 93.12 107 THR A C 1
ATOM 832 O O . THR A 1 107 ? -3.067 30.326 28.951 1.00 93.12 107 THR A O 1
ATOM 835 N N . ALA A 1 108 ? -4.234 28.506 28.416 1.00 92.44 108 ALA A N 1
ATOM 836 C CA . ALA A 1 108 ? -3.566 28.228 27.145 1.00 92.44 108 ALA A CA 1
ATOM 837 C C . ALA A 1 108 ? -4.602 28.075 26.019 1.00 92.44 108 ALA A C 1
ATOM 839 O O . ALA A 1 108 ? -5.816 28.201 26.242 1.00 92.44 108 ALA A O 1
ATOM 840 N N . ILE A 1 109 ? -4.137 27.826 24.794 1.00 94.12 109 ILE A N 1
ATOM 841 C CA . ILE A 1 109 ? -5.005 27.560 23.643 1.00 94.12 109 ILE A CA 1
ATOM 842 C C . ILE A 1 109 ? -4.943 26.079 23.285 1.00 94.12 109 ILE A C 1
ATOM 844 O O . ILE A 1 109 ? -3.881 25.605 22.894 1.00 94.12 109 ILE A O 1
ATOM 848 N N . PRO A 1 110 ? -6.057 25.336 23.364 1.00 90.81 110 PRO A N 1
ATOM 849 C CA . PRO A 1 110 ? -6.100 23.970 22.857 1.00 90.81 110 PRO A CA 1
ATOM 850 C C . PRO A 1 110 ? -5.775 23.935 21.358 1.00 90.81 110 PRO A C 1
ATOM 852 O O . PRO A 1 110 ? -6.364 24.695 20.591 1.00 90.81 110 PRO A O 1
ATOM 855 N N . ALA A 1 111 ? -4.923 23.012 20.912 1.00 85.69 111 ALA A N 1
ATOM 856 C CA . ALA A 1 111 ? -4.677 22.779 19.483 1.00 85.69 111 ALA A CA 1
ATOM 857 C C . ALA A 1 111 ? -5.986 22.524 18.707 1.00 85.69 111 ALA A C 1
ATOM 859 O O . ALA A 1 111 ? -6.186 23.043 17.612 1.00 85.69 111 ALA A O 1
ATOM 860 N N . GLU A 1 112 ? -6.923 21.822 19.348 1.00 82.81 112 GLU A N 1
ATOM 861 C CA . GLU A 1 112 ? -8.280 21.565 18.857 1.00 82.81 112 GLU A CA 1
ATOM 862 C C . GLU A 1 112 ? -9.090 22.844 18.560 1.00 82.81 112 GLU A C 1
ATOM 864 O O . GLU A 1 112 ? -9.923 22.886 17.656 1.00 82.81 112 GLU A O 1
ATOM 869 N N . TYR A 1 113 ? -8.868 23.921 19.321 1.00 88.06 113 TYR A N 1
ATOM 870 C CA . TYR A 1 113 ? -9.540 25.194 19.065 1.00 88.06 113 TYR A CA 1
ATOM 871 C C . TYR A 1 113 ? -9.123 25.756 17.702 1.00 88.06 113 TYR A C 1
ATOM 873 O O . TYR A 1 113 ? -9.975 26.187 16.928 1.00 88.06 113 TYR A O 1
ATOM 881 N N . VAL A 1 114 ? -7.826 25.690 17.395 1.00 89.31 114 VAL A N 1
ATOM 882 C CA . VAL A 1 114 ? -7.249 26.177 16.138 1.00 89.31 114 VAL A CA 1
ATOM 883 C C . VAL A 1 114 ? -7.662 25.284 14.966 1.00 89.31 114 VAL A C 1
ATOM 885 O O . VAL A 1 114 ? -8.118 25.798 13.945 1.00 89.31 114 VAL A O 1
ATOM 888 N N . SER A 1 115 ? -7.570 23.958 15.118 1.00 82.31 115 SER A N 1
ATOM 889 C CA . SER A 1 115 ? -7.962 23.003 14.073 1.00 82.31 115 SER A CA 1
ATOM 890 C C . SER A 1 115 ? -9.440 23.149 13.697 1.00 82.31 115 SER A C 1
ATOM 892 O O . SER A 1 115 ? -9.772 23.262 12.518 1.00 82.31 115 SER A O 1
ATOM 894 N N . ARG A 1 116 ? -10.340 23.260 14.682 1.00 83.88 116 ARG A N 1
ATOM 895 C CA . ARG A 1 116 ? -11.778 23.467 14.450 1.00 83.88 116 ARG A CA 1
ATOM 896 C C . ARG A 1 116 ? -12.065 24.760 13.686 1.00 83.88 116 ARG A C 1
ATOM 898 O O . ARG A 1 116 ? -12.937 24.764 12.818 1.00 83.88 116 ARG A O 1
ATOM 905 N N . LEU A 1 117 ? -11.363 25.851 13.990 1.00 87.88 117 LEU A N 1
ATOM 906 C CA . LEU A 1 117 ? -11.521 27.118 13.267 1.00 87.88 117 LEU A CA 1
ATOM 907 C C . LEU A 1 117 ? -10.998 27.026 11.829 1.00 87.88 117 LEU A C 1
ATOM 909 O O . LEU A 1 117 ? -11.683 27.459 10.905 1.00 87.88 117 LEU A O 1
ATOM 913 N N . MET A 1 118 ? -9.846 26.387 11.623 1.00 86.56 118 MET A N 1
ATOM 914 C CA . MET A 1 118 ? -9.282 26.128 10.296 1.00 86.56 118 MET A CA 1
ATOM 915 C C . MET A 1 118 ? -10.226 25.293 9.416 1.00 86.56 118 MET A C 1
ATOM 917 O O . MET A 1 118 ? -10.405 25.601 8.233 1.00 86.56 118 MET A O 1
ATOM 921 N N . LEU A 1 119 ? -10.859 24.266 9.991 1.00 79.06 119 LEU A N 1
ATOM 922 C CA . LEU A 1 119 ? -11.823 23.409 9.296 1.00 79.06 119 LEU A CA 1
ATOM 923 C C . LEU A 1 119 ? -13.141 24.127 8.977 1.00 79.06 119 LEU A C 1
ATOM 925 O O . LEU A 1 119 ? -13.719 23.903 7.919 1.00 79.06 119 LEU A O 1
ATOM 929 N N . ARG A 1 120 ? -13.610 25.017 9.861 1.00 81.62 120 ARG A N 1
ATOM 930 C CA . ARG A 1 120 ? -14.835 25.812 9.646 1.00 81.62 120 ARG A CA 1
ATOM 931 C C . ARG A 1 120 ? -14.617 27.064 8.787 1.00 81.62 120 ARG A C 1
ATOM 933 O O . ARG A 1 120 ? -15.593 27.698 8.384 1.00 81.62 120 ARG A O 1
ATOM 940 N N . SER A 1 121 ? -13.367 27.443 8.527 1.00 82.38 121 SER A N 1
ATOM 941 C CA . SER A 1 121 ? -13.031 28.631 7.745 1.00 82.38 121 SER A CA 1
ATOM 942 C C . SER A 1 121 ? -13.543 28.520 6.308 1.00 82.38 121 SER A C 1
ATOM 944 O O . SER A 1 121 ? -13.433 27.472 5.670 1.00 82.38 121 SER A O 1
ATOM 946 N N . ARG A 1 122 ? -14.061 29.631 5.773 1.00 82.12 122 ARG A N 1
ATOM 947 C CA . ARG A 1 122 ? -14.549 29.720 4.388 1.00 82.12 122 ARG A CA 1
ATOM 948 C C . ARG A 1 122 ? -13.437 29.886 3.362 1.00 82.12 122 ARG A C 1
ATOM 950 O O . ARG A 1 122 ? -13.733 29.777 2.177 1.00 82.12 122 ARG A O 1
ATOM 957 N N . ALA A 1 123 ? -12.203 30.162 3.789 1.00 82.31 123 ALA A N 1
ATOM 958 C CA . ALA A 1 123 ? -11.069 30.355 2.895 1.00 82.31 123 ALA A CA 1
ATOM 959 C C . ALA A 1 123 ? -10.903 29.161 1.953 1.00 82.31 123 ALA A C 1
ATOM 961 O O . ALA A 1 123 ? -11.035 28.018 2.386 1.00 82.31 123 ALA A O 1
ATOM 962 N N . GLY A 1 124 ? -10.580 29.380 0.682 1.00 74.06 124 GLY A N 1
ATOM 963 C CA . GLY A 1 124 ? -10.266 28.262 -0.212 1.00 74.06 124 GLY A CA 1
ATOM 964 C C . GLY A 1 124 ? -9.029 27.530 0.288 1.00 74.06 124 GLY A C 1
ATOM 965 O O . GLY A 1 124 ? -9.008 26.307 0.389 1.00 74.06 124 GLY A O 1
ATOM 966 N N . ARG A 1 125 ? -8.036 28.294 0.751 1.00 85.56 125 ARG A N 1
ATOM 967 C CA . ARG A 1 125 ? -6.719 27.789 1.129 1.00 85.56 125 ARG A CA 1
ATOM 968 C C . ARG A 1 125 ? -6.367 28.216 2.547 1.00 85.56 125 ARG A C 1
ATOM 970 O O . ARG A 1 125 ? -6.459 29.400 2.860 1.00 85.56 125 ARG A O 1
ATOM 977 N N . ALA A 1 126 ? -5.957 27.281 3.400 1.00 89.50 126 ALA A N 1
ATOM 978 C CA . ALA A 1 126 ? -5.444 27.631 4.723 1.00 89.50 126 ALA A CA 1
ATOM 979 C C . ALA A 1 126 ? -4.334 26.683 5.172 1.00 89.50 126 ALA A C 1
ATOM 981 O O . ALA A 1 126 ? -4.484 25.466 5.094 1.00 89.50 126 ALA A O 1
ATOM 982 N N . ALA A 1 127 ? -3.246 27.249 5.676 1.00 90.69 127 ALA A N 1
ATOM 983 C CA . ALA A 1 127 ? -2.102 26.522 6.193 1.00 90.69 127 ALA A CA 1
ATOM 984 C C . ALA A 1 127 ? -1.825 26.922 7.645 1.00 90.69 127 ALA A C 1
ATOM 986 O O . ALA A 1 127 ? -1.901 28.103 7.986 1.00 90.69 127 ALA A O 1
ATOM 987 N N . VAL A 1 128 ? -1.493 25.948 8.490 1.00 92.81 128 VAL A N 1
ATOM 988 C CA . VAL A 1 128 ? -1.053 26.169 9.873 1.00 92.81 128 VAL A CA 1
ATOM 989 C C . VAL A 1 128 ? 0.369 25.636 10.037 1.00 92.81 128 VAL A C 1
ATOM 991 O O . VAL A 1 128 ? 0.635 24.480 9.727 1.00 92.81 128 VAL A O 1
ATOM 994 N N . MET A 1 129 ? 1.283 26.464 10.535 1.00 91.81 129 MET A N 1
ATOM 995 C CA . MET A 1 129 ? 2.672 26.112 10.824 1.00 91.81 129 MET A CA 1
ATOM 996 C C . MET A 1 129 ? 2.924 26.174 12.332 1.00 91.81 129 MET A C 1
ATOM 998 O O . MET A 1 129 ? 2.616 27.181 12.968 1.00 91.81 129 MET A O 1
ATOM 1002 N N . LEU A 1 130 ? 3.480 25.114 12.914 1.00 88.88 130 LEU A N 1
ATOM 1003 C CA . LEU A 1 130 ? 3.668 24.995 14.363 1.00 88.88 130 LEU A CA 1
ATOM 1004 C C . LEU A 1 130 ? 5.139 24.771 14.713 1.00 88.88 130 LEU A C 1
ATOM 1006 O O . LEU A 1 130 ? 5.648 23.655 14.601 1.00 88.88 130 LEU A O 1
ATOM 1010 N N . ASP A 1 131 ? 5.792 25.823 15.197 1.00 87.25 131 ASP A N 1
ATOM 1011 C CA . ASP A 1 131 ? 7.130 25.800 15.784 1.00 87.25 131 ASP A CA 1
ATOM 1012 C C . ASP A 1 131 ? 7.044 25.692 17.312 1.00 87.25 131 ASP A C 1
ATOM 1014 O O . ASP A 1 131 ? 7.253 26.643 18.070 1.00 87.25 131 ASP A O 1
ATOM 1018 N N . CYS A 1 132 ? 6.626 24.513 17.769 1.00 79.06 132 CYS A N 1
ATOM 1019 C CA . CYS A 1 132 ? 6.530 24.187 19.184 1.00 79.06 132 CYS A CA 1
ATOM 1020 C C . CYS A 1 132 ? 6.823 22.702 19.431 1.00 79.06 132 CYS A C 1
ATOM 1022 O O . CYS A 1 132 ? 6.820 21.871 18.519 1.00 79.06 132 CYS A O 1
ATOM 1024 N N . CYS A 1 133 ? 7.070 22.347 20.690 1.00 68.62 133 CYS A N 1
ATOM 1025 C CA . CYS A 1 133 ? 7.262 20.953 21.091 1.00 68.62 133 CYS A CA 1
ATOM 1026 C C . CYS A 1 133 ? 5.963 20.153 20.940 1.00 68.62 133 CYS A C 1
ATOM 1028 O O . CYS A 1 133 ? 4.875 20.685 21.169 1.00 68.62 133 CYS A O 1
ATOM 1030 N N . TYR A 1 134 ? 6.077 18.868 20.600 1.00 59.84 134 TYR A N 1
ATOM 1031 C CA . TYR A 1 134 ? 4.947 17.957 20.399 1.00 59.84 134 TYR A CA 1
ATOM 1032 C C . TYR A 1 134 ? 3.937 18.395 19.334 1.00 59.84 134 TYR A C 1
ATOM 1034 O O . TYR A 1 134 ? 2.772 17.988 19.386 1.00 59.84 134 TYR A O 1
ATOM 1042 N N . ALA A 1 135 ? 4.357 19.227 18.383 1.00 57.50 135 ALA A N 1
ATOM 1043 C CA . ALA A 1 135 ? 3.470 19.827 17.397 1.00 57.50 135 ALA A CA 1
ATOM 1044 C C . ALA A 1 135 ? 2.740 18.772 16.539 1.00 57.50 135 ALA A C 1
ATOM 1046 O O . ALA A 1 135 ? 1.586 18.980 16.177 1.00 57.50 135 ALA A O 1
ATOM 1047 N N . GLY A 1 136 ? 3.327 17.584 16.333 1.00 53.84 136 GLY A N 1
ATOM 1048 C CA . GLY A 1 136 ? 2.654 16.452 15.680 1.00 53.84 136 GLY A CA 1
ATOM 1049 C C . GLY A 1 136 ? 1.435 15.882 16.429 1.00 53.84 136 GLY A C 1
ATOM 1050 O O . GLY A 1 136 ? 0.702 15.076 15.871 1.00 53.84 136 GLY A O 1
ATOM 1051 N N . ALA A 1 137 ? 1.163 16.299 17.673 1.00 56.25 137 ALA A N 1
ATOM 1052 C CA . ALA A 1 137 ? -0.081 15.972 18.383 1.00 56.25 137 ALA A CA 1
ATOM 1053 C C . ALA A 1 137 ? -1.270 16.874 17.984 1.00 56.25 137 ALA A C 1
ATOM 1055 O O . ALA A 1 137 ? -2.390 16.632 18.433 1.00 56.25 137 ALA A O 1
ATOM 1056 N N . PHE A 1 138 ? -1.046 17.894 17.145 1.00 59.00 138 PHE A N 1
ATOM 1057 C CA . PHE A 1 138 ? -2.095 18.751 16.581 1.00 59.00 138 PHE A CA 1
ATOM 1058 C C . PHE A 1 138 ? -3.079 17.966 15.697 1.00 59.00 138 PHE A C 1
ATOM 1060 O O . PHE A 1 138 ? -4.273 18.260 15.698 1.00 59.00 138 PHE A O 1
ATOM 1067 N N . GLU A 1 139 ? -2.601 16.920 15.015 1.00 56.12 139 GLU A N 1
ATOM 1068 C CA . GLU A 1 139 ? -3.409 15.998 14.204 1.00 56.12 139 GLU A CA 1
ATOM 1069 C C . GLU A 1 139 ? -4.533 15.332 15.010 1.00 56.12 139 GLU A C 1
ATOM 1071 O O . GLU A 1 139 ? -5.682 15.316 14.574 1.00 56.12 139 GLU A O 1
ATOM 1076 N N . ARG A 1 140 ? -4.263 14.916 16.250 1.00 57.00 140 ARG A N 1
ATOM 1077 C CA . ARG A 1 140 ? -5.281 14.292 17.113 1.00 57.00 140 ARG A CA 1
ATOM 1078 C C . ARG A 1 140 ? -6.460 15.227 17.399 1.00 57.00 140 ARG A C 1
ATOM 1080 O O . ARG A 1 140 ? -7.574 14.767 17.625 1.00 57.00 140 ARG A O 1
ATOM 1087 N N . GLY A 1 141 ? -6.217 16.541 17.375 1.00 49.41 141 GLY A N 1
ATOM 1088 C CA . GLY A 1 141 ? -7.240 17.578 17.513 1.00 49.41 141 GLY A CA 1
ATOM 1089 C C . GLY A 1 141 ? -7.980 17.920 16.214 1.00 49.41 141 GLY A C 1
ATOM 1090 O O . GLY A 1 141 ? -9.009 18.587 16.280 1.00 49.41 141 GLY A O 1
ATOM 1091 N N . LEU A 1 142 ? -7.495 17.501 15.037 1.00 53.44 142 LEU A N 1
ATOM 1092 C CA . LEU A 1 142 ? -8.223 17.609 13.759 1.00 53.44 142 LEU A CA 1
ATOM 1093 C C . LEU A 1 142 ? -9.316 16.538 13.639 1.00 53.44 142 LEU A C 1
ATOM 1095 O O . LEU A 1 142 ? -10.348 16.791 13.024 1.00 53.44 142 LEU A O 1
ATOM 1099 N N . PHE A 1 143 ? -9.118 15.381 14.275 1.00 46.84 143 PHE A N 1
ATOM 1100 C CA . PHE A 1 143 ? -10.027 14.232 14.225 1.00 46.84 143 PHE A CA 1
ATOM 1101 C C . PHE A 1 143 ? -10.829 14.019 15.517 1.00 46.84 143 PHE A C 1
ATOM 1103 O O . PHE A 1 143 ? -11.272 12.902 15.796 1.00 46.84 143 PHE A O 1
ATOM 1110 N N . ASN A 1 144 ? -11.018 15.064 16.336 1.00 37.81 144 ASN A N 1
ATOM 1111 C CA . ASN A 1 144 ? -11.668 14.888 17.631 1.00 37.81 144 ASN A CA 1
ATOM 1112 C C . ASN A 1 144 ? -13.145 14.474 17.467 1.00 37.81 144 ASN A C 1
ATOM 1114 O O . ASN A 1 144 ? -13.981 15.235 16.983 1.00 37.81 144 ASN A O 1
ATOM 1118 N N . ARG A 1 145 ? -13.460 13.246 17.898 1.00 40.22 145 ARG A N 1
ATOM 1119 C CA . ARG A 1 145 ? -14.753 12.541 17.773 1.00 40.22 145 ARG A CA 1
ATOM 1120 C C . ARG A 1 145 ? -15.854 13.062 18.725 1.00 40.22 145 ARG A C 1
ATOM 1122 O O . ARG A 1 145 ? -16.726 12.295 19.121 1.00 40.22 145 ARG A O 1
ATOM 1129 N N . ALA A 1 146 ? -15.817 14.333 19.135 1.00 29.94 146 ALA A N 1
ATOM 1130 C CA . ALA A 1 146 ? -16.588 14.827 20.285 1.00 29.94 146 ALA A CA 1
ATOM 1131 C C . ALA A 1 146 ? -17.529 16.028 20.030 1.00 29.94 146 ALA A C 1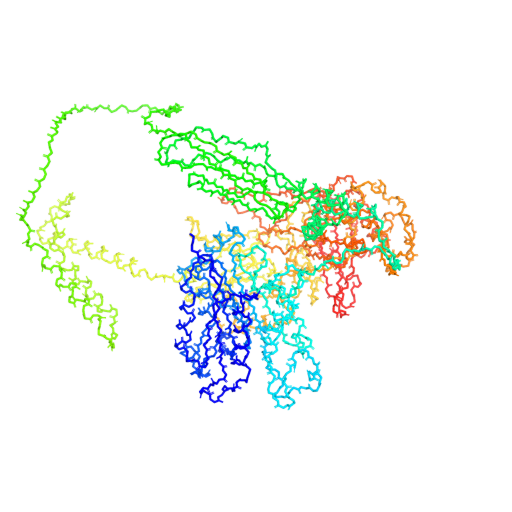
ATOM 1133 O O . ALA A 1 146 ? -17.993 16.626 20.998 1.00 29.94 146 ALA A O 1
ATOM 1134 N N . ASP A 1 147 ? -17.868 16.365 18.779 1.00 33.03 147 ASP A N 1
ATOM 1135 C CA . ASP A 1 147 ? -18.962 17.312 18.473 1.00 33.03 147 ASP A CA 1
ATOM 1136 C C . ASP A 1 147 ? -20.018 16.617 17.583 1.00 33.03 147 ASP A C 1
ATOM 1138 O O . ASP A 1 147 ? -19.798 16.463 16.381 1.00 33.03 147 ASP A O 1
ATOM 1142 N N . PRO A 1 148 ? -21.133 16.116 18.154 1.00 32.81 148 PRO A N 1
ATOM 1143 C CA . PRO A 1 148 ? -22.105 15.282 17.441 1.00 32.81 148 PRO A CA 1
ATOM 1144 C C . PRO A 1 148 ? -22.994 16.044 16.441 1.00 32.81 148 PRO A C 1
ATOM 1146 O O . PRO A 1 148 ? -23.747 15.402 15.716 1.00 32.81 148 PRO A O 1
ATOM 1149 N N . ASP A 1 149 ? -22.898 17.379 16.371 1.00 31.81 149 ASP A N 1
ATOM 1150 C CA . ASP A 1 149 ? -23.707 18.229 15.477 1.00 31.81 149 ASP A CA 1
ATOM 1151 C C . ASP A 1 149 ? -22.965 18.701 14.212 1.00 31.81 149 ASP A C 1
ATOM 1153 O O . ASP A 1 149 ? -23.484 19.506 13.434 1.00 31.81 149 ASP A O 1
ATOM 1157 N N . VAL A 1 150 ? -21.753 18.204 13.958 1.00 38.62 150 VAL A N 1
ATOM 1158 C CA . VAL A 1 150 ? -21.061 18.452 12.690 1.00 38.62 150 VAL A CA 1
ATOM 1159 C C . VAL A 1 150 ? -20.784 17.114 12.031 1.00 38.62 150 VAL A C 1
ATOM 1161 O O . VAL A 1 150 ? -19.885 16.391 12.445 1.00 38.62 150 VAL A O 1
ATOM 1164 N N . HIS A 1 151 ? -21.541 16.797 10.979 1.00 31.66 151 HIS A N 1
ATOM 1165 C CA . HIS A 1 151 ? -21.181 15.749 10.030 1.00 31.66 151 HIS A CA 1
ATOM 1166 C C . HIS A 1 151 ? -19.838 16.124 9.391 1.00 31.66 151 HIS A C 1
ATOM 1168 O O . HIS A 1 151 ? -19.771 16.854 8.403 1.00 31.66 151 HIS A O 1
ATOM 1174 N N . VAL A 1 152 ? -18.748 15.683 10.021 1.00 41.03 152 VAL A N 1
ATOM 1175 C CA . VAL A 1 152 ? -17.380 15.932 9.557 1.00 41.03 152 VAL A CA 1
ATOM 1176 C C . VAL A 1 152 ? -17.204 15.330 8.156 1.00 41.03 152 VAL A C 1
ATOM 1178 O O . VAL A 1 152 ? -16.579 15.953 7.308 1.00 41.03 152 VAL A O 1
ATOM 1181 N N . GLU A 1 153 ? -17.869 14.211 7.856 1.00 33.53 153 GLU A N 1
ATOM 1182 C CA . GLU A 1 153 ? -17.842 13.531 6.550 1.00 33.53 153 GLU A CA 1
ATOM 1183 C C . GLU A 1 153 ? -18.551 14.298 5.413 1.00 33.53 153 GLU A C 1
ATOM 1185 O O . GLU A 1 153 ? -18.096 14.243 4.267 1.00 33.53 153 GLU A O 1
ATOM 1190 N N . ASP A 1 154 ? -19.587 15.093 5.707 1.00 34.41 154 ASP A N 1
ATOM 1191 C CA . ASP A 1 154 ? -20.322 15.866 4.687 1.00 34.41 154 ASP A CA 1
ATOM 1192 C C . ASP A 1 154 ? -19.550 17.108 4.208 1.00 34.41 154 ASP A C 1
ATOM 1194 O O . ASP A 1 154 ? -19.697 17.541 3.064 1.00 34.41 154 ASP A O 1
ATOM 1198 N N . ASN A 1 155 ? -18.681 17.681 5.051 1.00 34.69 155 ASN A N 1
ATOM 1199 C CA . ASN A 1 155 ? -17.845 18.815 4.644 1.00 34.69 155 ASN A CA 1
ATOM 1200 C C . ASN A 1 155 ? -16.647 18.386 3.783 1.00 34.69 155 ASN A C 1
ATOM 1202 O O . ASN A 1 155 ? -16.209 19.166 2.939 1.00 34.69 155 ASN A O 1
ATOM 1206 N N . PHE A 1 156 ? -16.136 17.161 3.947 1.00 36.84 156 PHE A N 1
ATOM 1207 C CA . PHE A 1 156 ? -14.989 16.673 3.173 1.00 36.84 156 PHE A CA 1
ATOM 1208 C C . PHE A 1 156 ? -15.385 16.027 1.840 1.00 36.84 156 PHE A C 1
ATOM 1210 O O . PHE A 1 156 ? -14.732 16.288 0.833 1.00 36.84 156 PHE A O 1
ATOM 1217 N N . SER A 1 157 ? -16.525 15.336 1.767 1.00 35.28 157 SER A N 1
ATOM 1218 C CA . SER A 1 157 ? -17.069 14.824 0.493 1.00 35.28 157 SER A CA 1
ATOM 1219 C C . SER A 1 157 ? -17.590 15.932 -0.450 1.00 35.28 157 SER A C 1
ATOM 1221 O O . SER A 1 157 ? -17.772 15.715 -1.655 1.00 35.28 157 SER A O 1
ATOM 1223 N N . ALA A 1 158 ? -17.779 17.153 0.067 1.00 36.28 158 ALA A N 1
ATOM 1224 C CA . ALA A 1 158 ? -18.000 18.370 -0.720 1.00 36.28 158 ALA A CA 1
ATOM 1225 C C . ALA A 1 158 ? -16.694 19.095 -1.126 1.00 36.28 158 ALA A C 1
ATOM 1227 O O . ALA A 1 158 ? -16.724 19.933 -2.029 1.00 36.28 158 ALA A O 1
ATOM 1228 N N . LEU A 1 159 ? -15.556 18.784 -0.490 1.00 37.31 159 LEU A N 1
ATOM 1229 C CA . LEU A 1 159 ? -14.223 19.320 -0.816 1.00 37.31 159 LEU A CA 1
ATOM 1230 C C . LEU A 1 159 ? -13.456 18.437 -1.813 1.00 37.31 159 LEU A C 1
ATOM 1232 O O . LEU A 1 159 ? -12.640 18.953 -2.568 1.00 37.31 159 LEU A O 1
ATOM 1236 N N . GLU A 1 160 ? -13.776 17.145 -1.901 1.00 37.97 160 GLU A N 1
ATOM 1237 C CA . GLU A 1 160 ? -13.254 16.232 -2.936 1.00 37.97 160 GLU A CA 1
ATOM 1238 C C . GLU A 1 160 ? -13.822 16.512 -4.342 1.00 37.97 160 GLU A C 1
ATOM 1240 O O . GLU A 1 160 ? -13.336 15.976 -5.334 1.00 37.97 160 GLU A O 1
ATOM 1245 N N . ARG A 1 161 ? -14.835 17.386 -4.445 1.00 37.25 161 ARG A N 1
ATOM 1246 C CA . ARG A 1 161 ? -15.508 17.785 -5.695 1.00 37.25 161 ARG A CA 1
ATOM 1247 C C . ARG A 1 161 ? -15.106 19.171 -6.221 1.00 37.25 161 ARG A C 1
ATOM 1249 O O . ARG A 1 161 ? -15.811 19.709 -7.072 1.00 37.25 161 ARG A O 1
ATOM 1256 N N . SER A 1 162 ? -14.039 19.788 -5.706 1.00 35.06 162 SER A N 1
ATOM 1257 C CA . SER A 1 162 ? -13.620 21.134 -6.129 1.00 35.06 162 SER A CA 1
ATOM 1258 C C . SER A 1 162 ? -12.288 21.150 -6.879 1.00 35.06 162 SER A C 1
ATOM 1260 O O . SER A 1 162 ? -11.269 20.738 -6.335 1.00 35.06 162 SER A O 1
ATOM 1262 N N . ASP A 1 163 ? -12.325 21.700 -8.095 1.00 39.34 163 ASP A N 1
ATOM 1263 C CA . ASP A 1 163 ? -11.202 22.020 -8.984 1.00 39.34 163 ASP A CA 1
ATOM 1264 C C . ASP A 1 163 ? -10.062 22.740 -8.239 1.00 39.34 163 ASP A C 1
ATOM 1266 O O . ASP A 1 163 ? -10.220 23.927 -7.997 1.00 39.34 163 ASP A O 1
ATOM 1270 N N . GLY A 1 164 ? -8.963 22.065 -7.847 1.00 44.69 164 GLY A N 1
ATOM 1271 C CA . GLY A 1 164 ? -7.604 22.591 -7.523 1.00 44.69 164 GLY A CA 1
ATOM 1272 C C . GLY A 1 164 ? -7.415 23.877 -6.675 1.00 44.69 164 GLY A C 1
ATOM 1273 O O . GLY A 1 164 ? -6.299 24.346 -6.454 1.00 44.69 164 GLY A O 1
ATOM 1274 N N . GLU A 1 165 ? -8.479 24.513 -6.201 1.00 44.56 165 GLU A N 1
ATOM 1275 C CA . GLU A 1 165 ? -8.496 25.855 -5.624 1.00 44.56 165 GLU A CA 1
ATOM 1276 C C . GLU A 1 165 ? -8.680 25.817 -4.113 1.00 44.56 165 GLU A C 1
ATOM 1278 O O . GLU A 1 165 ? -8.493 26.840 -3.448 1.00 44.56 165 GLU A O 1
ATOM 1283 N N . ARG A 1 166 ? -8.990 24.642 -3.558 1.00 58.94 166 ARG A N 1
ATOM 1284 C CA . ARG A 1 166 ? -9.166 24.428 -2.128 1.00 58.94 166 ARG A CA 1
ATOM 1285 C C . ARG A 1 166 ? -8.102 23.493 -1.577 1.00 58.94 166 ARG A C 1
ATOM 1287 O O . ARG A 1 166 ? -7.650 22.589 -2.261 1.00 58.94 166 ARG A O 1
ATOM 1294 N N . GLY A 1 167 ? -7.661 23.776 -0.356 1.00 68.50 167 GLY A N 1
ATOM 1295 C CA . GLY A 1 167 ? -6.611 23.008 0.297 1.00 68.50 167 GLY A CA 1
ATOM 1296 C C . GLY A 1 167 ? -6.387 23.456 1.732 1.00 68.50 167 GLY A C 1
ATOM 1297 O O . GLY A 1 167 ? -6.436 24.647 2.066 1.00 68.50 167 GLY A O 1
ATOM 1298 N N . ARG A 1 168 ? -6.171 22.489 2.612 1.00 80.62 168 ARG A N 1
ATOM 1299 C CA . ARG A 1 168 ? -5.854 22.707 4.019 1.00 80.62 168 ARG A CA 1
ATOM 1300 C C . ARG A 1 168 ? -4.554 21.991 4.333 1.00 80.62 168 ARG A C 1
ATOM 1302 O O . ARG A 1 168 ? -4.405 20.840 3.955 1.00 80.62 168 ARG A O 1
ATOM 1309 N N . ALA A 1 169 ? -3.623 22.651 5.007 1.00 82.94 169 ALA A N 1
ATOM 1310 C CA . ALA A 1 169 ? -2.331 22.050 5.313 1.00 82.94 169 ALA A CA 1
ATOM 1311 C C . ALA A 1 169 ? -1.877 22.361 6.737 1.00 82.94 169 ALA A C 1
ATOM 1313 O O . ALA A 1 169 ? -2.171 23.428 7.276 1.00 82.94 169 ALA A O 1
ATOM 1314 N N . VAL A 1 170 ? -1.149 21.429 7.340 1.00 85.38 170 VAL A N 1
ATOM 1315 C CA . VAL A 1 170 ? -0.494 21.612 8.635 1.00 85.38 170 VAL A CA 1
ATOM 1316 C C . VAL A 1 170 ? 0.961 21.190 8.501 1.00 85.38 170 VAL A C 1
ATOM 1318 O O . VAL A 1 170 ? 1.230 20.083 8.050 1.00 85.38 170 VAL A O 1
ATOM 1321 N N . LEU A 1 171 ? 1.889 22.057 8.896 1.00 84.00 171 LEU A N 1
ATOM 1322 C CA . LEU A 1 171 ? 3.325 21.787 8.921 1.00 84.00 171 LEU A CA 1
ATOM 1323 C C . LEU A 1 171 ? 3.842 21.958 10.353 1.00 84.00 171 LEU A C 1
ATOM 1325 O O . LEU A 1 171 ? 3.684 23.021 10.951 1.00 84.00 171 LEU A O 1
ATOM 1329 N N . THR A 1 172 ? 4.464 20.931 10.921 1.00 82.81 172 THR A N 1
ATOM 1330 C CA . THR A 1 172 ? 4.966 20.958 12.301 1.00 82.81 172 THR A CA 1
ATOM 1331 C C . THR A 1 172 ? 6.481 20.887 12.345 1.00 82.81 172 THR A C 1
ATOM 1333 O O . THR A 1 172 ? 7.105 20.225 11.522 1.00 82.81 172 THR A O 1
ATOM 1336 N N . ALA A 1 173 ? 7.079 21.534 13.345 1.00 78.06 173 ALA A N 1
ATOM 1337 C CA . ALA A 1 173 ? 8.519 21.511 13.582 1.00 78.06 173 ALA A CA 1
ATOM 1338 C C . ALA A 1 173 ? 9.022 20.228 14.256 1.00 78.06 173 ALA A C 1
ATOM 1340 O O . ALA A 1 173 ? 10.226 19.986 14.271 1.00 78.06 173 ALA A O 1
ATOM 1341 N N . SER A 1 174 ? 8.124 19.442 14.853 1.00 63.03 174 SER A N 1
ATOM 1342 C CA . SER A 1 174 ? 8.435 18.222 15.604 1.00 63.03 174 SER A CA 1
ATOM 1343 C C . SER A 1 174 ? 7.300 17.199 15.504 1.00 63.03 174 SER A C 1
ATOM 1345 O O . SER A 1 174 ? 6.140 17.564 15.260 1.00 63.03 174 SER A O 1
ATOM 1347 N N . SER A 1 175 ? 7.623 15.921 15.730 1.00 52.16 175 SER A N 1
ATOM 1348 C CA . SER A 1 175 ? 6.634 14.845 15.826 1.00 52.16 175 SER A CA 1
ATOM 1349 C C . SER A 1 175 ? 5.819 14.917 17.127 1.00 52.16 175 SER A C 1
ATOM 1351 O O . SER A 1 175 ? 6.085 15.715 18.030 1.00 52.16 175 SER A O 1
ATOM 1353 N N . ALA A 1 176 ? 4.804 14.059 17.267 1.00 44.75 176 ALA A N 1
ATOM 1354 C CA . ALA A 1 176 ? 3.963 14.019 18.463 1.00 44.75 176 ALA A CA 1
ATOM 1355 C C . ALA A 1 176 ? 4.723 13.637 19.748 1.00 44.75 176 ALA A C 1
ATOM 1357 O O . ALA A 1 176 ? 4.161 13.793 20.828 1.00 44.75 176 ALA A O 1
ATOM 1358 N N . VAL A 1 177 ? 5.954 13.130 19.681 1.00 30.00 177 VAL A N 1
ATOM 1359 C CA . VAL A 1 177 ? 6.728 12.647 20.844 1.00 30.00 177 VAL A CA 1
ATOM 1360 C C . VAL A 1 177 ? 8.028 13.421 21.074 1.00 30.00 177 VAL A C 1
ATOM 1362 O O . VAL A 1 177 ? 8.701 13.198 22.077 1.00 30.00 177 VAL A O 1
ATOM 1365 N N . GLU A 1 178 ? 8.355 14.361 20.190 1.00 42.31 178 GLU A N 1
ATOM 1366 C CA . GLU A 1 178 ? 9.632 15.071 20.176 1.00 42.31 178 GLU A CA 1
ATOM 1367 C C . GLU A 1 178 ? 9.541 16.485 20.761 1.00 42.31 178 GLU A C 1
ATOM 1369 O O . GLU A 1 178 ? 8.522 17.178 20.679 1.00 42.31 178 GLU A O 1
ATOM 1374 N N . TYR A 1 179 ? 10.662 16.928 21.329 1.00 40.72 179 TYR A N 1
ATOM 1375 C CA . TYR A 1 179 ? 10.899 18.328 21.664 1.00 40.72 179 TYR A CA 1
ATOM 1376 C C . TYR A 1 179 ? 11.410 19.071 20.423 1.00 40.72 179 TYR A C 1
ATOM 1378 O O . TYR A 1 179 ? 12.325 18.593 19.756 1.00 40.72 179 TYR A O 1
ATOM 1386 N N . ALA A 1 180 ? 10.863 20.255 20.142 1.00 44.41 180 ALA A N 1
ATOM 1387 C CA . ALA A 1 180 ? 11.432 21.169 19.152 1.00 44.41 180 ALA A CA 1
ATOM 1388 C C . ALA A 1 180 ? 12.621 21.918 19.782 1.00 44.41 180 ALA A C 1
ATOM 1390 O O . ALA A 1 180 ? 12.510 22.424 20.903 1.00 44.41 180 ALA A O 1
ATOM 1391 N N . PHE A 1 181 ? 13.770 21.950 19.102 1.00 46.34 181 PHE A N 1
ATOM 1392 C CA . PHE A 1 181 ? 15.009 22.520 19.634 1.00 46.34 181 PHE A CA 1
ATOM 1393 C C . PHE A 1 181 ? 15.184 23.990 19.206 1.00 46.34 181 PHE A C 1
ATOM 1395 O O . PHE A 1 181 ? 15.112 24.315 18.025 1.00 46.34 181 PHE A O 1
ATOM 1402 N N . GLU A 1 182 ? 15.484 24.884 20.157 1.00 49.22 182 GLU A N 1
ATOM 1403 C CA . GLU A 1 182 ? 15.710 26.324 19.897 1.00 49.22 182 GLU A CA 1
ATOM 1404 C C . GLU A 1 182 ? 17.129 26.672 19.396 1.00 49.22 182 GLU A C 1
ATOM 1406 O O . GLU A 1 182 ? 17.472 27.842 19.259 1.00 49.22 182 GLU A O 1
ATOM 1411 N N . GLY A 1 183 ? 17.990 25.686 19.140 1.00 48.03 183 GLY A N 1
ATOM 1412 C CA . GLY A 1 183 ? 19.421 25.933 18.935 1.00 48.03 183 GLY A CA 1
ATOM 1413 C C . GLY A 1 183 ? 20.167 26.174 20.259 1.00 48.03 183 GLY A C 1
ATOM 1414 O O . GLY A 1 183 ? 19.582 26.342 21.333 1.00 48.03 183 GLY A O 1
ATOM 1415 N N . SER A 1 184 ? 21.501 26.135 20.227 1.00 39.72 184 SER A N 1
ATOM 1416 C CA . SER A 1 184 ? 22.325 26.445 21.400 1.00 39.72 184 SER A CA 1
ATOM 1417 C C . SER A 1 184 ? 22.300 27.948 21.705 1.00 39.72 184 SER A C 1
ATOM 1419 O O . SER A 1 184 ? 22.336 28.777 20.803 1.00 39.72 184 SER A O 1
ATOM 1421 N N . ARG A 1 185 ? 22.314 28.311 23.000 1.00 38.44 185 ARG A N 1
ATOM 1422 C CA . ARG A 1 185 ? 22.303 29.704 23.519 1.00 38.44 185 ARG A CA 1
ATOM 1423 C C . ARG A 1 185 ? 23.451 30.589 22.989 1.00 38.44 185 ARG A C 1
ATOM 1425 O O . ARG A 1 185 ? 23.453 31.788 23.233 1.00 38.44 185 ARG A O 1
ATOM 1432 N N . MET A 1 186 ? 24.420 29.975 22.312 1.00 44.03 186 MET A N 1
ATOM 1433 C CA . MET A 1 186 ? 25.497 30.582 21.540 1.00 44.03 186 MET A CA 1
ATOM 1434 C C . MET A 1 186 ? 25.695 29.762 20.258 1.00 44.03 186 MET A C 1
ATOM 1436 O O . MET A 1 186 ? 25.622 28.528 20.291 1.00 44.03 186 MET A O 1
ATOM 1440 N N . VAL A 1 187 ? 25.945 30.450 19.145 1.00 45.12 187 VAL A N 1
ATOM 1441 C CA . VAL A 1 187 ? 26.240 29.857 17.832 1.00 45.12 187 VAL A CA 1
ATOM 1442 C C . VAL A 1 187 ? 27.499 28.975 17.947 1.00 45.12 187 VAL A C 1
ATOM 1444 O O . VAL A 1 187 ? 28.548 29.488 18.339 1.00 45.12 187 VAL A O 1
ATOM 1447 N N . PRO A 1 188 ? 27.454 27.662 17.641 1.00 41.88 188 PRO A N 1
ATOM 1448 C CA . PRO A 1 188 ? 28.664 26.847 17.561 1.00 41.88 188 PRO A CA 1
ATOM 1449 C C . PRO A 1 188 ? 29.556 27.367 16.427 1.00 41.88 188 PRO A C 1
ATOM 1451 O O . PRO A 1 188 ? 29.042 27.760 15.382 1.00 41.88 188 PRO A O 1
ATOM 1454 N N . SER A 1 189 ? 30.883 27.311 16.575 1.00 40.84 189 SER A N 1
ATOM 1455 C CA . SER A 1 189 ? 31.841 27.777 15.549 1.00 40.84 189 SER A CA 1
ATOM 1456 C C . SER A 1 189 ? 31.607 27.155 14.154 1.00 40.84 189 SER A C 1
ATOM 1458 O O . SER A 1 189 ? 31.907 27.779 13.145 1.00 40.84 189 SER A O 1
ATOM 1460 N N . ALA A 1 190 ? 30.972 25.978 14.078 1.00 41.50 190 ALA A N 1
ATOM 1461 C CA . ALA A 1 190 ? 30.568 25.327 12.827 1.00 41.50 190 ALA A CA 1
ATOM 1462 C C . ALA A 1 190 ? 29.396 26.011 12.080 1.00 41.50 190 ALA A C 1
ATOM 1464 O O . ALA A 1 190 ? 29.207 25.776 10.891 1.00 41.50 190 ALA A O 1
ATOM 1465 N N . VAL A 1 191 ? 28.604 26.845 12.763 1.00 43.25 191 VAL A N 1
ATOM 1466 C CA . VAL A 1 191 ? 27.476 27.615 12.200 1.00 43.25 191 VAL A CA 1
ATOM 1467 C C . VAL A 1 191 ? 27.886 29.072 11.931 1.00 43.25 191 VAL A C 1
ATOM 1469 O O . VAL A 1 191 ? 27.316 29.713 11.043 1.00 43.25 191 VAL A O 1
ATOM 1472 N N . ALA A 1 192 ? 28.917 29.568 12.628 1.00 36.03 192 ALA A N 1
ATOM 1473 C CA . ALA A 1 192 ? 29.576 30.854 12.395 1.00 36.03 192 ALA A CA 1
ATOM 1474 C C . ALA A 1 192 ? 30.361 30.823 11.066 1.00 36.03 192 ALA A C 1
ATOM 1476 O O . ALA A 1 192 ? 31.563 30.585 11.022 1.00 36.03 192 ALA A O 1
ATOM 1477 N N . GLY A 1 193 ? 29.641 30.995 9.958 1.00 38.25 193 GLY A N 1
ATOM 1478 C CA . GLY A 1 193 ? 30.169 30.863 8.594 1.00 38.25 193 GLY A CA 1
ATOM 1479 C C . GLY A 1 193 ? 29.202 30.195 7.614 1.00 38.25 193 GLY A C 1
ATOM 1480 O O . GLY A 1 193 ? 29.435 30.231 6.410 1.00 38.25 193 GLY A O 1
ATOM 1481 N N . SER A 1 194 ? 28.098 29.626 8.109 1.00 47.41 194 SER A N 1
ATOM 1482 C CA . SER A 1 194 ? 26.970 29.187 7.280 1.00 47.41 194 SER A CA 1
ATOM 1483 C C . SER A 1 194 ? 26.054 30.367 6.914 1.00 47.41 194 SER A C 1
ATOM 1485 O O . SER A 1 194 ? 26.000 31.367 7.634 1.00 47.41 194 SER A O 1
ATOM 1487 N N . THR A 1 195 ? 25.294 30.255 5.822 1.00 47.19 195 THR A N 1
ATOM 1488 C CA . THR A 1 195 ? 24.280 31.248 5.401 1.00 47.19 195 THR A CA 1
ATOM 1489 C C . THR A 1 195 ? 23.197 31.500 6.461 1.00 47.19 195 THR A C 1
ATOM 1491 O O . THR A 1 195 ? 22.683 32.618 6.549 1.00 47.19 195 THR A O 1
ATOM 1494 N N . MET A 1 196 ? 22.949 30.520 7.338 1.00 42.78 196 MET A N 1
ATOM 1495 C CA . MET A 1 196 ? 22.084 30.603 8.527 1.00 42.78 196 MET A CA 1
ATOM 1496 C C . MET A 1 196 ? 22.606 31.565 9.615 1.00 42.78 196 MET A C 1
ATOM 1498 O O . MET A 1 196 ? 21.830 32.043 10.439 1.00 42.78 196 MET A O 1
ATOM 1502 N N . GLY A 1 197 ? 23.913 31.859 9.635 1.00 45.12 197 GLY A N 1
ATOM 1503 C CA . GLY A 1 197 ? 24.571 32.762 10.592 1.00 45.12 197 GLY A CA 1
ATOM 1504 C C . GLY A 1 197 ? 25.015 34.103 9.997 1.00 45.12 197 GLY A C 1
ATOM 1505 O O . GLY A 1 197 ? 25.692 34.882 10.670 1.00 45.12 197 GLY A O 1
ATOM 1506 N N . ALA A 1 198 ? 24.674 34.385 8.736 1.00 41.72 198 ALA A N 1
ATOM 1507 C CA . ALA A 1 198 ? 25.124 35.586 8.040 1.00 41.72 198 ALA A CA 1
ATOM 1508 C C . ALA A 1 198 ? 24.557 36.861 8.698 1.00 41.72 198 ALA A C 1
ATOM 1510 O O . ALA A 1 198 ? 23.380 37.185 8.542 1.00 41.72 198 ALA A O 1
ATOM 1511 N N . GLY A 1 199 ? 25.417 37.585 9.422 1.00 43.78 199 GLY A N 1
ATOM 1512 C CA . GLY A 1 199 ? 25.090 38.841 10.107 1.00 43.78 199 GLY A CA 1
ATOM 1513 C C . GLY A 1 199 ? 24.934 38.748 11.629 1.00 43.78 199 GLY A C 1
ATOM 1514 O O . GLY A 1 199 ? 24.591 39.756 12.237 1.00 43.78 199 GLY A O 1
ATOM 1515 N N . VAL A 1 200 ? 25.193 37.590 12.249 1.00 43.00 200 VAL A N 1
ATOM 1516 C CA . VAL A 1 200 ? 25.120 37.407 13.711 1.00 43.00 200 VAL A CA 1
ATOM 1517 C C . VAL A 1 200 ? 26.536 37.356 14.291 1.00 43.00 200 VAL A C 1
ATOM 1519 O O . VAL A 1 200 ? 27.347 36.530 13.871 1.00 43.00 200 VAL A O 1
ATOM 1522 N N . ALA A 1 201 ? 26.857 38.254 15.225 1.00 43.88 201 ALA A N 1
ATOM 1523 C CA . ALA A 1 201 ? 28.165 38.276 15.883 1.00 43.88 201 ALA A CA 1
ATOM 1524 C C . ALA A 1 201 ? 28.325 37.083 16.847 1.00 43.88 201 ALA A C 1
ATOM 1526 O O . ALA A 1 201 ? 27.349 36.619 17.442 1.00 43.88 201 ALA A O 1
ATOM 1527 N N . GLU A 1 202 ? 29.557 36.592 17.034 1.00 38.19 202 GLU A N 1
ATOM 1528 C CA . GLU A 1 202 ? 29.851 35.594 18.073 1.00 38.19 202 GLU A CA 1
ATOM 1529 C C . GLU A 1 202 ? 29.336 36.085 19.438 1.00 38.19 202 GLU A C 1
ATOM 1531 O O . GLU A 1 202 ? 29.728 37.148 19.917 1.00 38.19 202 GLU A O 1
ATOM 1536 N N . GLY A 1 203 ? 28.446 35.306 20.063 1.00 41.44 203 GLY A N 1
ATOM 1537 C CA . GLY A 1 203 ? 27.842 35.634 21.360 1.00 41.44 203 GLY A CA 1
ATOM 1538 C C . GLY A 1 203 ? 26.406 36.173 21.315 1.00 41.44 203 GLY A C 1
ATOM 1539 O O . GLY A 1 203 ? 25.819 36.351 22.382 1.00 41.44 203 GLY A O 1
ATOM 1540 N N . GLU A 1 204 ? 25.807 36.378 20.136 1.00 42.75 204 GLU A N 1
ATOM 1541 C CA . GLU A 1 204 ? 24.377 36.706 20.002 1.00 42.75 204 GLU A CA 1
ATOM 1542 C C . GLU A 1 204 ? 23.485 35.450 19.826 1.00 42.75 204 GLU A C 1
ATOM 1544 O O . GLU A 1 204 ? 23.942 34.441 19.276 1.00 42.75 204 GLU A O 1
ATOM 1549 N N . PRO A 1 205 ? 22.211 35.466 20.285 1.00 50.12 205 PRO A N 1
ATOM 1550 C CA . PRO A 1 205 ? 21.284 34.345 20.099 1.00 50.12 205 PRO A CA 1
ATOM 1551 C C . PRO A 1 205 ? 20.970 34.102 18.610 1.00 50.12 205 PRO A C 1
ATOM 1553 O O . PRO A 1 205 ? 20.587 35.029 17.895 1.00 50.12 205 PRO A O 1
ATOM 1556 N N . GLY A 1 206 ? 21.111 32.859 18.136 1.00 56.28 206 GLY A N 1
ATOM 1557 C CA . GLY A 1 206 ? 20.738 32.447 16.771 1.00 56.28 206 GLY A CA 1
ATOM 1558 C C . GLY A 1 206 ? 19.215 32.311 16.566 1.00 56.28 206 GLY A C 1
ATOM 1559 O O . GLY A 1 206 ? 18.477 32.334 17.551 1.00 56.28 206 GLY A O 1
ATOM 1560 N N . PRO A 1 207 ? 18.731 32.206 15.311 1.00 61.69 207 PRO A N 1
ATOM 1561 C CA . PRO A 1 207 ? 17.318 31.926 15.016 1.00 61.69 207 PRO A CA 1
ATOM 1562 C C . PRO A 1 207 ? 16.919 30.502 15.448 1.00 61.69 207 PRO A C 1
ATOM 1564 O O . PRO A 1 207 ? 17.792 29.648 15.639 1.00 61.69 207 PRO A O 1
ATOM 1567 N N . SER A 1 208 ? 15.615 30.221 15.566 1.00 73.19 208 SER A N 1
ATOM 1568 C CA . SER A 1 208 ? 15.134 28.842 15.753 1.00 73.19 208 SER A CA 1
ATOM 1569 C C . SER A 1 208 ? 15.481 27.972 14.539 1.00 73.19 208 SER A C 1
ATOM 1571 O O . SER A 1 208 ? 15.598 28.463 13.415 1.00 73.19 208 SER A O 1
ATOM 1573 N N . LEU A 1 209 ? 15.647 26.659 14.738 1.00 79.25 209 LEU A N 1
ATOM 1574 C CA . LEU A 1 209 ? 16.036 25.757 13.646 1.00 79.25 209 LEU A CA 1
ATOM 1575 C C . LEU A 1 209 ? 14.946 25.620 12.576 1.00 79.25 209 LEU A C 1
ATOM 1577 O O . LEU A 1 209 ? 15.260 25.580 11.389 1.00 79.25 209 LEU A O 1
ATOM 1581 N N . PHE A 1 210 ? 13.677 25.558 12.987 1.00 83.69 210 PHE A N 1
ATOM 1582 C CA . PHE A 1 210 ? 12.554 25.389 12.069 1.00 83.69 210 PHE A CA 1
ATOM 1583 C C . PHE A 1 210 ? 12.168 26.710 11.397 1.00 83.69 210 PHE A C 1
ATOM 1585 O O . PHE A 1 210 ? 12.218 26.802 10.169 1.00 83.69 210 PHE A O 1
ATOM 1592 N N . THR A 1 211 ? 11.834 27.752 12.171 1.00 84.69 211 THR A N 1
ATOM 1593 C CA . THR A 1 211 ? 11.447 29.041 11.575 1.00 84.69 211 THR A CA 1
ATOM 1594 C C . THR A 1 211 ? 12.638 29.728 10.897 1.00 84.69 211 THR A C 1
ATOM 1596 O O . THR A 1 211 ? 12.463 30.371 9.864 1.00 84.69 211 THR A O 1
ATOM 1599 N N . GLY A 1 212 ? 13.868 29.521 11.378 1.00 81.31 212 GLY A N 1
ATOM 1600 C CA . GLY A 1 212 ? 15.081 29.976 10.692 1.00 81.31 212 GLY A CA 1
ATOM 1601 C C . GLY A 1 212 ? 15.268 29.338 9.313 1.00 81.31 212 GLY A C 1
ATOM 1602 O O . GLY A 1 212 ? 15.506 30.060 8.345 1.00 81.31 212 GLY A O 1
ATOM 1603 N N . ALA A 1 213 ? 15.084 28.016 9.191 1.00 83.88 213 ALA A N 1
ATOM 1604 C CA . ALA A 1 213 ? 15.138 27.327 7.899 1.00 83.88 213 ALA A CA 1
ATOM 1605 C C . ALA A 1 213 ? 14.005 27.776 6.960 1.00 83.88 213 ALA A C 1
ATOM 1607 O O . ALA A 1 213 ? 14.245 28.003 5.776 1.00 83.88 213 ALA A O 1
ATOM 1608 N N . LEU A 1 214 ? 12.791 27.977 7.486 1.00 89.56 214 LEU A N 1
ATOM 1609 C CA . LEU A 1 214 ? 11.661 28.544 6.743 1.00 89.56 214 LEU A CA 1
ATOM 1610 C C . LEU A 1 214 ? 12.006 29.921 6.155 1.00 89.56 214 LEU A C 1
ATOM 1612 O O . LEU A 1 214 ? 11.856 30.147 4.954 1.00 89.56 214 LEU A O 1
ATOM 1616 N N . VAL A 1 215 ? 12.493 30.839 6.992 1.00 88.50 215 VAL A N 1
ATOM 1617 C CA . VAL A 1 215 ? 12.866 32.195 6.570 1.00 88.50 215 VAL A CA 1
ATOM 1618 C C . VAL A 1 215 ? 14.003 32.155 5.554 1.00 88.50 215 VAL A C 1
ATOM 1620 O O . VAL A 1 215 ? 13.945 32.873 4.556 1.00 88.50 215 VAL A O 1
ATOM 1623 N N . GLU A 1 216 ? 15.025 31.325 5.772 1.00 84.31 216 GLU A N 1
ATOM 1624 C CA . GLU A 1 216 ? 16.141 31.187 4.838 1.00 84.31 216 GLU A CA 1
ATOM 1625 C C . GLU A 1 216 ? 15.667 30.680 3.476 1.00 84.31 216 GLU A C 1
ATOM 1627 O O . GLU A 1 216 ? 15.930 31.350 2.480 1.00 84.31 216 GLU A O 1
ATOM 1632 N N . GLY A 1 217 ? 14.931 29.566 3.434 1.00 84.69 217 GLY A N 1
ATOM 1633 C CA . GLY A 1 217 ? 14.481 28.938 2.190 1.00 84.69 217 GLY A CA 1
ATOM 1634 C C . GLY A 1 217 ? 13.615 29.862 1.336 1.00 84.69 217 GLY A C 1
ATOM 1635 O O . GLY A 1 217 ? 13.808 29.940 0.123 1.00 84.69 217 GLY A O 1
ATOM 1636 N N . LEU A 1 218 ? 12.722 30.630 1.969 1.00 90.50 218 LEU A N 1
ATOM 1637 C CA . LEU A 1 218 ? 11.900 31.630 1.282 1.00 90.50 218 LEU A CA 1
ATOM 1638 C C . LEU A 1 218 ? 12.713 32.852 0.833 1.00 90.50 218 LEU A C 1
ATOM 1640 O O . LEU A 1 218 ? 12.515 33.359 -0.269 1.00 90.50 218 LEU A O 1
ATOM 1644 N N . ARG A 1 219 ? 13.647 33.328 1.666 1.00 87.69 219 ARG A N 1
ATOM 1645 C CA . ARG A 1 219 ? 14.485 34.498 1.360 1.00 87.69 219 ARG A CA 1
ATOM 1646 C C . ARG A 1 219 ? 15.477 34.226 0.233 1.00 87.69 219 ARG A C 1
ATOM 1648 O O . ARG A 1 219 ? 15.755 35.130 -0.547 1.00 87.69 219 ARG A O 1
ATOM 1655 N N . THR A 1 220 ? 16.071 33.035 0.186 1.00 83.88 220 THR A N 1
ATOM 1656 C CA . THR A 1 220 ? 17.080 32.657 -0.820 1.00 83.88 220 THR A CA 1
ATOM 1657 C C . THR A 1 220 ? 16.458 32.042 -2.072 1.00 83.88 220 THR A C 1
ATOM 1659 O O . THR A 1 220 ? 17.132 31.947 -3.101 1.00 83.88 220 THR A O 1
ATOM 1662 N N . GLY A 1 221 ? 15.193 31.618 -1.985 1.00 81.94 221 GLY A N 1
ATOM 1663 C CA . GLY A 1 221 ? 14.520 30.816 -3.003 1.00 81.94 221 GLY A CA 1
ATOM 1664 C C . GLY A 1 221 ? 15.048 29.381 -3.082 1.00 81.94 221 GLY A C 1
ATOM 1665 O O . GLY A 1 221 ? 14.789 28.703 -4.063 1.00 81.94 221 GLY A O 1
ATOM 1666 N N . GLU A 1 222 ? 15.817 28.907 -2.095 1.00 83.25 222 GLU A N 1
ATOM 1667 C CA . GLU A 1 222 ? 16.299 27.514 -2.049 1.00 83.25 222 GLU A CA 1
ATOM 1668 C C . GLU A 1 222 ? 15.200 26.492 -1.773 1.00 83.25 222 GLU A C 1
ATOM 1670 O O . GLU A 1 222 ? 15.395 25.316 -2.059 1.00 83.25 222 GLU A O 1
ATOM 1675 N N . ALA A 1 223 ? 14.060 26.943 -1.246 1.00 83.50 223 ALA A N 1
ATOM 1676 C CA . ALA A 1 223 ? 12.891 26.098 -1.036 1.00 83.50 223 ALA A CA 1
ATOM 1677 C C . ALA A 1 223 ? 12.097 25.801 -2.326 1.00 83.50 223 ALA A C 1
ATOM 1679 O O . ALA A 1 223 ? 11.206 24.965 -2.281 1.00 83.50 223 ALA A O 1
ATOM 1680 N N . ASP A 1 224 ? 12.406 26.465 -3.446 1.00 82.06 224 ASP A N 1
ATOM 1681 C CA . ASP A 1 224 ? 11.887 26.136 -4.785 1.00 82.06 224 ASP A CA 1
ATOM 1682 C C . ASP A 1 224 ? 12.730 24.990 -5.358 1.00 82.06 224 ASP A C 1
ATOM 1684 O O . ASP A 1 224 ? 13.733 25.205 -6.051 1.00 82.06 224 ASP A O 1
ATOM 1688 N N . LEU A 1 225 ? 12.391 23.767 -4.945 1.00 70.94 225 LEU A N 1
ATOM 1689 C CA . LEU A 1 225 ? 13.126 22.561 -5.322 1.00 70.94 225 LEU A CA 1
ATOM 1690 C C . LEU A 1 225 ? 12.833 22.165 -6.777 1.00 70.94 225 LEU A C 1
ATOM 1692 O O . LEU A 1 225 ? 13.717 21.624 -7.445 1.00 70.94 225 LEU A O 1
ATOM 1696 N N . GLY A 1 226 ? 11.631 22.469 -7.279 1.00 66.19 226 GLY A N 1
ATOM 1697 C CA . GLY A 1 226 ? 11.213 22.255 -8.664 1.00 66.19 226 GLY A CA 1
ATOM 1698 C C . GLY A 1 226 ? 11.783 23.263 -9.668 1.00 66.19 226 GLY A C 1
ATOM 1699 O O . GLY A 1 226 ? 11.834 22.977 -10.865 1.00 66.19 226 GLY A O 1
ATOM 1700 N N . GLY A 1 227 ? 12.255 24.421 -9.204 1.00 67.56 227 GLY A N 1
ATOM 1701 C CA . GLY A 1 227 ? 12.798 25.498 -10.030 1.00 67.56 227 GLY A CA 1
ATOM 1702 C C . GLY A 1 227 ? 11.747 26.222 -10.878 1.00 67.56 227 GLY A C 1
ATOM 1703 O O . GLY A 1 227 ? 12.115 26.858 -11.872 1.00 67.56 227 GLY A O 1
ATOM 1704 N N . ASP A 1 228 ? 10.465 26.117 -10.524 1.00 65.81 228 ASP A N 1
ATOM 1705 C CA . ASP A 1 228 ? 9.332 26.645 -11.293 1.00 65.81 228 ASP A CA 1
ATOM 1706 C C . ASP A 1 228 ? 8.998 28.112 -10.950 1.00 65.81 228 ASP A C 1
ATOM 1708 O O . ASP A 1 228 ? 8.149 28.742 -11.591 1.00 65.81 228 ASP A O 1
ATOM 1712 N N . GLY A 1 229 ? 9.728 28.703 -9.997 1.00 76.69 229 GLY A N 1
ATOM 1713 C CA . GLY A 1 229 ? 9.537 30.075 -9.541 1.00 76.69 229 GLY A CA 1
ATOM 1714 C C . GLY A 1 229 ? 8.452 30.222 -8.470 1.00 76.69 229 GLY A C 1
ATOM 1715 O O . GLY A 1 229 ? 8.206 31.343 -8.004 1.00 76.69 229 GLY A O 1
ATOM 1716 N N . ALA A 1 230 ? 7.812 29.132 -8.056 1.00 81.69 230 ALA A N 1
ATOM 1717 C CA . ALA A 1 230 ? 6.906 29.054 -6.926 1.00 81.69 230 ALA A CA 1
ATOM 1718 C C . ALA A 1 230 ? 7.565 28.273 -5.777 1.00 81.69 230 ALA A C 1
ATOM 1720 O O . ALA A 1 230 ? 8.572 27.604 -5.939 1.00 81.69 230 ALA A O 1
ATOM 1721 N N . VAL A 1 231 ? 7.042 28.446 -4.566 1.00 85.50 231 VAL A N 1
ATOM 1722 C CA . VAL A 1 231 ? 7.397 27.603 -3.422 1.00 85.50 231 VAL A CA 1
ATOM 1723 C C . VAL A 1 231 ? 6.102 27.035 -2.875 1.00 85.50 231 VAL A C 1
ATOM 1725 O O . VAL A 1 231 ? 5.275 27.768 -2.302 1.00 85.50 231 VAL A O 1
ATOM 1728 N N . GLY A 1 232 ? 5.909 25.742 -3.099 1.00 86.56 232 GLY A N 1
ATOM 1729 C CA . GLY A 1 232 ? 4.843 24.953 -2.507 1.00 86.56 232 GLY A CA 1
ATOM 1730 C C . GLY A 1 232 ? 5.128 24.557 -1.053 1.00 86.56 232 GLY A C 1
ATOM 1731 O O . GLY A 1 232 ? 6.231 24.738 -0.533 1.00 86.56 232 GLY A O 1
ATOM 1732 N N . LEU A 1 233 ? 4.109 24.071 -0.343 1.00 82.88 233 LEU A N 1
ATOM 1733 C CA . LEU A 1 233 ? 4.251 23.601 1.036 1.00 82.88 233 LEU A CA 1
ATOM 1734 C C . LEU A 1 233 ? 4.987 22.266 1.132 1.00 82.88 233 LEU A C 1
ATOM 1736 O O . LEU A 1 233 ? 5.683 22.061 2.125 1.00 82.88 233 LEU A O 1
ATOM 1740 N N . ALA A 1 234 ? 4.845 21.376 0.151 1.00 77.50 234 ALA A N 1
ATOM 1741 C CA . ALA A 1 234 ? 5.567 20.109 0.104 1.00 77.50 234 ALA A CA 1
ATOM 1742 C C . ALA A 1 234 ? 7.061 20.346 -0.131 1.00 77.50 234 ALA A C 1
ATOM 1744 O O . ALA A 1 234 ? 7.878 19.846 0.643 1.00 77.50 234 ALA A O 1
ATOM 1745 N N . GLU A 1 235 ? 7.411 21.196 -1.099 1.00 81.81 235 GLU A N 1
ATOM 1746 C CA . GLU A 1 235 ? 8.806 21.584 -1.355 1.00 81.81 235 GLU A CA 1
ATOM 1747 C C . GLU A 1 235 ? 9.428 22.291 -0.148 1.00 81.81 235 GLU A C 1
ATOM 1749 O O . GLU A 1 235 ? 10.539 21.976 0.286 1.00 81.81 235 GLU A O 1
ATOM 1754 N N . LEU A 1 236 ? 8.676 23.214 0.461 1.00 85.19 236 LEU A N 1
ATOM 1755 C CA . LEU A 1 236 ? 9.121 23.898 1.663 1.00 85.19 236 LEU A CA 1
ATOM 1756 C C . LEU A 1 236 ? 9.344 22.913 2.823 1.00 85.19 236 LEU A C 1
ATOM 1758 O O . LEU A 1 236 ? 10.341 23.027 3.538 1.00 85.19 236 LEU A O 1
ATOM 1762 N N . ALA A 1 237 ? 8.433 21.959 3.034 1.00 81.62 237 ALA A N 1
ATOM 1763 C CA . ALA A 1 237 ? 8.557 20.963 4.095 1.00 81.62 237 ALA A CA 1
ATOM 1764 C C . ALA A 1 237 ? 9.780 20.060 3.886 1.00 81.62 237 ALA A C 1
ATOM 1766 O O . ALA A 1 237 ? 10.490 19.756 4.848 1.00 81.62 237 ALA A O 1
ATOM 1767 N N . GLU A 1 238 ? 10.056 19.672 2.641 1.00 80.06 238 GLU A N 1
ATOM 1768 C CA . GLU A 1 238 ? 11.240 18.899 2.273 1.00 80.06 238 GLU A CA 1
ATOM 1769 C C . GLU A 1 238 ? 12.531 19.687 2.535 1.00 80.06 238 GLU A C 1
ATOM 1771 O O . GLU A 1 238 ? 13.429 19.184 3.222 1.00 80.06 238 GLU A O 1
ATOM 1776 N N . TYR A 1 239 ? 12.593 20.948 2.089 1.00 85.25 239 TYR A N 1
ATOM 1777 C CA . TYR A 1 239 ? 13.729 21.840 2.329 1.00 85.25 239 TYR A CA 1
ATOM 1778 C C . TYR A 1 239 ? 14.000 22.031 3.830 1.00 85.25 239 TYR A C 1
ATOM 1780 O O . TYR A 1 239 ? 15.124 21.819 4.305 1.00 85.25 239 TYR A O 1
ATOM 1788 N N . ILE A 1 240 ? 12.963 22.378 4.602 1.00 83.69 240 ILE A N 1
ATOM 1789 C CA . ILE A 1 240 ? 13.064 22.568 6.055 1.00 83.69 240 ILE A CA 1
ATOM 1790 C C . ILE A 1 240 ? 13.493 21.262 6.727 1.00 83.69 240 ILE A C 1
ATOM 1792 O O . ILE A 1 240 ? 14.407 21.272 7.551 1.00 83.69 240 ILE A O 1
ATOM 1796 N N . GLY A 1 241 ? 12.889 20.130 6.357 1.00 77.88 241 GLY A N 1
ATOM 1797 C CA . GLY A 1 241 ? 13.239 18.816 6.889 1.00 77.88 241 GLY A CA 1
ATOM 1798 C C . GLY A 1 241 ? 14.710 18.468 6.664 1.00 77.88 241 GLY A C 1
ATOM 1799 O O . GLY A 1 241 ? 15.386 18.028 7.595 1.00 77.88 241 GLY A O 1
ATOM 1800 N N . GLY A 1 242 ? 15.235 18.717 5.462 1.00 74.94 242 GLY A N 1
ATOM 1801 C CA . GLY A 1 242 ? 16.649 18.515 5.142 1.00 74.94 242 GLY A CA 1
ATOM 1802 C C . GLY A 1 242 ? 17.585 19.379 5.994 1.00 74.94 242 GLY A C 1
ATOM 1803 O O . GLY A 1 242 ? 18.596 18.885 6.497 1.00 74.94 242 GLY A O 1
ATOM 1804 N N . ARG A 1 243 ? 17.242 20.655 6.212 1.00 79.50 243 ARG A N 1
ATOM 1805 C CA . ARG A 1 243 ? 18.046 21.585 7.026 1.00 79.50 243 ARG A CA 1
ATOM 1806 C C . ARG A 1 243 ? 17.998 21.279 8.517 1.00 79.50 243 ARG A C 1
ATOM 1808 O O . ARG A 1 243 ? 19.044 21.261 9.162 1.00 79.50 243 ARG A O 1
ATOM 1815 N N . VAL A 1 244 ? 16.816 20.988 9.050 1.00 75.44 244 VAL A N 1
ATOM 1816 C CA . VAL A 1 244 ? 16.632 20.652 10.466 1.00 75.44 244 VAL A CA 1
ATOM 1817 C C . VAL A 1 244 ? 17.345 19.339 10.801 1.00 75.44 244 VAL A C 1
ATOM 1819 O O . VAL A 1 244 ? 18.127 19.311 11.751 1.00 75.44 244 VAL A O 1
ATOM 1822 N N . ARG A 1 245 ? 17.188 18.283 9.985 1.00 75.00 245 ARG A N 1
ATOM 1823 C CA . ARG A 1 245 ? 17.844 16.979 10.219 1.00 75.00 245 ARG A CA 1
ATOM 1824 C C . ARG A 1 245 ? 19.368 17.039 10.126 1.00 75.00 245 ARG A C 1
ATOM 1826 O O . ARG A 1 245 ? 20.041 16.313 10.853 1.00 75.00 245 ARG A O 1
ATOM 1833 N N . ALA A 1 246 ? 19.915 17.922 9.287 1.00 69.94 246 ALA A N 1
ATOM 1834 C CA . ALA A 1 246 ? 21.360 18.132 9.191 1.00 69.94 246 ALA A CA 1
ATOM 1835 C C . ALA A 1 246 ? 21.972 18.707 10.483 1.00 69.94 246 ALA A C 1
ATOM 1837 O O . ALA A 1 246 ? 23.150 18.483 10.755 1.00 69.94 246 ALA A O 1
ATOM 1838 N N . VAL A 1 247 ? 21.184 19.436 11.281 1.00 63.03 247 VAL A N 1
ATOM 1839 C CA . VAL A 1 247 ? 21.626 20.035 12.552 1.00 63.03 247 VAL A CA 1
ATOM 1840 C C . VAL A 1 247 ? 21.204 19.188 13.753 1.00 63.03 247 VAL A C 1
ATOM 1842 O O . VAL A 1 247 ? 21.935 19.088 14.736 1.00 63.03 247 VAL A O 1
ATOM 1845 N N . THR A 1 248 ? 20.019 18.583 13.716 1.00 64.31 248 THR A N 1
ATOM 1846 C CA . THR A 1 248 ? 19.482 17.746 14.794 1.00 64.31 248 THR A CA 1
ATOM 1847 C C . THR A 1 248 ? 18.716 16.562 14.196 1.00 64.31 248 THR A C 1
ATOM 1849 O O . THR A 1 248 ? 17.541 16.700 13.860 1.00 64.31 248 THR A O 1
ATOM 1852 N N . PRO A 1 249 ? 19.337 15.369 14.115 1.00 60.00 249 PRO A N 1
ATOM 1853 C CA . PRO A 1 249 ? 18.717 14.172 13.532 1.00 60.00 249 PRO A CA 1
ATOM 1854 C C . PRO A 1 249 ? 17.428 13.708 14.231 1.00 60.00 249 PRO A C 1
ATOM 1856 O O . PRO A 1 249 ? 16.673 12.923 13.670 1.00 60.00 249 PRO A O 1
ATOM 1859 N N . HIS A 1 250 ? 17.185 14.174 15.460 1.00 56.47 250 HIS A N 1
ATOM 1860 C CA . HIS A 1 250 ? 16.050 13.779 16.300 1.00 56.47 250 HIS A CA 1
ATOM 1861 C C . HIS A 1 250 ? 14.839 14.720 16.225 1.00 56.47 250 HIS A C 1
ATOM 1863 O O . HIS A 1 250 ? 13.856 14.462 16.910 1.00 56.47 250 HIS A O 1
ATOM 1869 N N . GLN A 1 251 ? 14.913 15.814 15.460 1.00 67.19 251 GLN A N 1
ATOM 1870 C CA . GLN A 1 251 ? 13.779 16.707 15.225 1.00 67.19 251 GLN A CA 1
ATOM 1871 C C . GLN A 1 251 ? 13.276 16.480 13.800 1.00 67.19 251 GLN A C 1
ATOM 1873 O O . GLN A 1 251 ? 13.985 16.792 12.841 1.00 67.19 251 GLN A O 1
ATOM 1878 N N . ASN A 1 252 ? 12.067 15.932 13.657 1.00 69.31 252 ASN A N 1
ATOM 1879 C CA . ASN A 1 252 ? 11.510 15.596 12.349 1.00 69.31 252 ASN A CA 1
ATOM 1880 C C . ASN A 1 252 ? 10.270 16.445 12.018 1.00 69.31 252 ASN A C 1
ATOM 1882 O O . ASN A 1 252 ? 9.193 16.195 12.569 1.00 69.31 252 ASN A O 1
ATOM 1886 N N . PRO A 1 253 ? 10.395 17.441 11.122 1.00 78.38 253 PRO A N 1
ATOM 1887 C CA . PRO A 1 253 ? 9.243 18.174 10.617 1.00 78.38 253 PRO A CA 1
ATOM 1888 C C . PRO A 1 253 ? 8.263 17.266 9.862 1.00 78.38 253 PRO A C 1
ATOM 1890 O O . PRO A 1 253 ? 8.685 16.358 9.145 1.00 78.38 253 PRO A O 1
ATOM 1893 N N . GLN A 1 254 ? 6.959 17.511 10.005 1.00 75.00 254 GLN A N 1
ATOM 1894 C CA . GLN A 1 254 ? 5.900 16.711 9.376 1.00 75.00 254 GLN A CA 1
ATOM 1895 C C . GLN A 1 254 ? 4.898 17.613 8.650 1.00 75.00 254 GLN A C 1
ATOM 1897 O O . GLN A 1 254 ? 4.520 18.660 9.173 1.00 75.00 254 GLN A O 1
ATOM 1902 N N . LEU A 1 255 ? 4.463 17.198 7.458 1.00 79.81 255 LEU A N 1
ATOM 1903 C CA . LEU A 1 255 ? 3.456 17.886 6.651 1.00 79.81 255 LEU A CA 1
ATOM 1904 C C . LEU A 1 255 ? 2.225 16.994 6.487 1.00 79.81 255 LEU A C 1
ATOM 1906 O O . LEU A 1 255 ? 2.343 15.828 6.116 1.00 79.81 255 LEU A O 1
ATOM 1910 N N . TRP A 1 256 ? 1.046 17.575 6.683 1.00 70.12 256 TRP A N 1
ATOM 1911 C CA . TRP A 1 256 ? -0.236 16.974 6.331 1.00 70.12 256 TRP A CA 1
ATOM 1912 C C . TRP A 1 256 ? -0.996 17.911 5.405 1.00 70.12 256 TRP A C 1
ATOM 1914 O O . TRP A 1 256 ? -1.078 19.111 5.669 1.00 70.12 256 TRP A O 1
ATOM 1924 N N . MET A 1 257 ? -1.579 17.361 4.344 1.00 65.25 257 MET A N 1
ATOM 1925 C CA . MET A 1 257 ? -2.422 18.087 3.398 1.00 65.25 257 MET A CA 1
ATOM 1926 C C . MET A 1 257 ? -3.793 17.416 3.315 1.00 65.25 257 MET A C 1
ATOM 1928 O O . MET A 1 257 ? -3.896 16.192 3.323 1.00 65.25 257 MET A O 1
ATOM 1932 N N . PHE A 1 258 ? -4.847 18.223 3.243 1.00 63.38 258 PHE A N 1
ATOM 1933 C CA . PHE A 1 258 ? -6.240 17.793 3.254 1.00 63.38 258 PHE A CA 1
ATOM 1934 C C . PHE A 1 258 ? -7.008 18.507 2.137 1.00 63.38 258 PHE A C 1
ATOM 1936 O O . PHE A 1 258 ? -6.980 19.740 2.048 1.00 63.38 258 PHE A O 1
ATOM 1943 N N . GLY A 1 259 ? -7.717 17.735 1.306 1.00 50.31 259 GLY A N 1
ATOM 1944 C CA . GLY A 1 259 ? -8.606 18.256 0.262 1.00 50.31 259 GLY A CA 1
ATOM 1945 C C . GLY A 1 259 ? -7.917 19.067 -0.841 1.00 50.31 259 GLY A C 1
ATOM 1946 O O . GLY A 1 259 ? -8.564 19.942 -1.404 1.00 50.31 259 GLY A O 1
ATOM 1947 N N . ALA A 1 260 ? -6.631 18.822 -1.114 1.00 42.44 260 ALA A N 1
ATOM 1948 C CA . ALA A 1 260 ? -5.862 19.494 -2.162 1.00 42.44 260 ALA A CA 1
ATOM 1949 C C . ALA A 1 260 ? -5.474 18.507 -3.277 1.00 42.44 260 ALA A C 1
ATOM 1951 O O . ALA A 1 260 ? -4.907 17.454 -2.992 1.00 42.44 260 ALA A O 1
ATOM 1952 N N . TYR A 1 261 ? -5.741 18.872 -4.535 1.00 36.41 261 TYR A N 1
ATOM 1953 C CA . TYR A 1 261 ? -5.048 18.323 -5.705 1.00 36.41 261 TYR A CA 1
ATOM 1954 C C . TYR A 1 261 ? -3.863 19.254 -6.010 1.00 36.41 261 TYR A C 1
ATOM 1956 O O . TYR A 1 261 ? -4.078 20.395 -6.417 1.00 36.41 261 TYR A O 1
ATOM 1964 N N . GLY A 1 262 ? -2.631 18.789 -5.783 1.00 49.72 262 GLY A N 1
ATOM 1965 C CA . GLY A 1 262 ? -1.396 19.564 -5.989 1.00 49.72 262 GLY A CA 1
ATOM 1966 C C . GLY A 1 262 ? -0.845 20.261 -4.734 1.00 49.72 262 GLY A C 1
ATOM 1967 O O . GLY A 1 262 ? -1.465 20.242 -3.669 1.00 49.72 262 GLY A O 1
ATOM 1968 N N . ASP A 1 263 ? 0.348 20.856 -4.857 1.00 59.78 263 ASP A N 1
ATOM 1969 C CA . ASP A 1 263 ? 1.043 21.530 -3.753 1.00 59.78 263 ASP A CA 1
ATOM 1970 C C . ASP A 1 263 ? 0.492 22.952 -3.506 1.00 59.78 263 ASP A C 1
ATOM 1972 O O . ASP A 1 263 ? 0.259 23.732 -4.433 1.00 59.78 263 ASP A O 1
ATOM 1976 N N . LEU A 1 264 ? 0.258 23.314 -2.240 1.00 75.38 264 LEU A N 1
ATOM 1977 C CA . LEU A 1 264 ? -0.302 24.612 -1.872 1.00 75.38 264 LEU A CA 1
ATOM 1978 C C . LEU A 1 264 ? 0.786 25.695 -1.896 1.00 75.38 264 LEU A C 1
ATOM 1980 O O . LEU A 1 264 ? 1.545 25.850 -0.941 1.00 75.38 264 LEU A O 1
ATOM 1984 N N . THR A 1 265 ? 0.813 26.509 -2.953 1.00 83.06 265 THR A N 1
ATOM 1985 C CA . THR A 1 265 ? 1.791 27.597 -3.099 1.00 83.06 265 THR A CA 1
ATOM 1986 C C . THR A 1 265 ? 1.672 28.659 -2.003 1.00 83.06 265 THR A C 1
ATOM 1988 O O . THR A 1 265 ? 0.657 29.358 -1.864 1.00 83.06 265 THR A O 1
ATOM 1991 N N . ILE A 1 266 ? 2.766 28.863 -1.273 1.00 85.88 266 ILE A N 1
ATOM 1992 C CA . ILE A 1 266 ? 2.873 29.845 -0.188 1.00 85.88 266 ILE A CA 1
ATOM 1993 C C . ILE A 1 266 ? 3.791 31.013 -0.535 1.00 85.88 266 ILE A C 1
ATOM 1995 O O . ILE A 1 266 ? 3.551 32.107 -0.044 1.00 85.88 266 ILE A O 1
ATOM 1999 N N . ALA A 1 267 ? 4.737 30.882 -1.459 1.00 87.25 267 ALA A N 1
ATOM 2000 C CA . ALA A 1 267 ? 5.573 32.006 -1.877 1.00 87.25 267 ALA A CA 1
ATOM 2001 C C . ALA A 1 267 ? 5.975 31.904 -3.348 1.00 87.25 267 ALA A C 1
ATOM 2003 O O . ALA A 1 267 ? 5.757 30.888 -3.999 1.00 87.25 267 ALA A O 1
ATOM 2004 N N . ARG A 1 268 ? 6.536 32.991 -3.869 1.00 86.94 268 ARG A N 1
ATOM 2005 C CA . ARG A 1 268 ? 7.298 33.012 -5.114 1.00 86.94 268 ARG A CA 1
ATOM 2006 C C . ARG A 1 268 ? 8.780 32.926 -4.790 1.00 86.94 268 ARG A C 1
ATOM 2008 O O . ARG A 1 268 ? 9.244 33.567 -3.846 1.00 86.94 268 ARG A O 1
ATOM 2015 N N . SER A 1 269 ? 9.510 32.167 -5.590 1.00 82.12 269 SER A N 1
ATOM 2016 C CA . SER A 1 269 ? 10.958 32.081 -5.488 1.00 82.12 269 SER A CA 1
ATOM 2017 C C . SER A 1 269 ? 11.605 33.372 -5.983 1.00 82.12 269 SER A C 1
ATOM 2019 O O . SER A 1 269 ? 11.232 33.922 -7.020 1.00 82.12 269 SER A O 1
ATOM 2021 N N . VAL A 1 270 ? 12.604 33.865 -5.246 1.00 76.19 270 VAL A N 1
ATOM 2022 C CA . VAL A 1 270 ? 13.459 34.974 -5.706 1.00 76.19 270 VAL A CA 1
ATOM 2023 C C . VAL A 1 270 ? 14.536 34.511 -6.685 1.00 76.19 270 VAL A C 1
ATOM 2025 O O . VAL A 1 270 ? 15.182 35.340 -7.335 1.00 76.19 270 VAL A O 1
ATOM 2028 N N . ARG A 1 271 ? 14.750 33.193 -6.803 1.00 66.56 271 ARG A N 1
ATOM 2029 C CA . ARG A 1 271 ? 15.568 32.642 -7.878 1.00 66.56 271 ARG A CA 1
ATOM 2030 C C . ARG A 1 271 ? 14.814 32.874 -9.178 1.00 66.56 271 ARG A C 1
ATOM 2032 O O . ARG A 1 271 ? 13.602 32.701 -9.254 1.00 66.56 271 ARG A O 1
ATOM 2039 N N . ARG A 1 272 ? 15.532 33.286 -10.226 1.00 48.00 272 ARG A N 1
ATOM 2040 C CA . ARG A 1 272 ? 14.962 33.161 -11.573 1.00 48.00 272 ARG A CA 1
ATOM 2041 C C . ARG A 1 272 ? 14.601 31.684 -11.745 1.00 48.00 272 ARG A C 1
ATOM 2043 O O . ARG A 1 272 ? 15.455 30.886 -11.346 1.00 48.00 272 ARG A O 1
ATOM 2050 N N . PRO A 1 273 ? 13.420 31.347 -12.310 1.00 43.84 273 PRO A N 1
ATOM 2051 C CA . PRO A 1 273 ? 13.071 29.965 -12.617 1.00 43.84 273 PRO A CA 1
ATOM 2052 C C . PRO A 1 273 ? 14.305 29.332 -13.222 1.00 43.84 273 PRO A C 1
ATOM 2054 O O . PRO A 1 273 ? 14.895 29.925 -14.141 1.00 43.84 273 PRO A O 1
ATOM 2057 N N . ALA A 1 274 ? 14.790 28.262 -12.597 1.00 37.91 274 ALA A N 1
ATOM 2058 C CA . ALA A 1 274 ? 16.031 27.668 -13.031 1.00 37.91 274 ALA A CA 1
ATOM 2059 C C . ALA A 1 274 ? 15.810 27.319 -14.496 1.00 37.91 274 ALA A C 1
ATOM 2061 O O . ALA A 1 274 ? 14.918 26.542 -14.834 1.00 37.91 274 ALA A O 1
ATOM 2062 N N . THR A 1 275 ? 16.580 27.942 -15.387 1.00 37.41 275 THR A N 1
ATOM 2063 C CA . THR A 1 275 ? 16.709 27.420 -16.734 1.00 37.41 275 THR A CA 1
ATOM 2064 C C . THR A 1 275 ? 17.214 26.008 -16.509 1.00 37.41 275 THR A C 1
ATOM 2066 O O . THR A 1 275 ? 18.376 25.834 -16.137 1.00 37.41 275 THR A O 1
ATOM 2069 N N . VAL A 1 276 ? 16.338 25.007 -16.629 1.00 35.53 276 VAL A N 1
ATOM 2070 C CA . VAL A 1 276 ? 16.778 23.621 -16.697 1.00 35.53 276 VAL A CA 1
ATOM 2071 C C . VAL A 1 276 ? 17.780 23.633 -17.833 1.00 35.53 276 VAL A C 1
ATOM 2073 O O . VAL A 1 276 ? 17.434 23.945 -18.976 1.00 35.53 276 VAL A O 1
ATOM 2076 N N . ALA A 1 277 ? 19.050 23.433 -17.495 1.00 35.88 277 ALA A N 1
ATOM 2077 C CA . ALA A 1 277 ? 20.072 23.284 -18.499 1.00 35.88 277 ALA A CA 1
ATOM 2078 C C . ALA A 1 277 ? 19.661 22.049 -19.294 1.00 35.88 277 ALA A C 1
ATOM 2080 O O . ALA A 1 277 ? 19.771 20.923 -18.812 1.00 35.88 277 ALA A O 1
ATOM 2081 N N . LEU A 1 278 ? 19.119 22.266 -20.495 1.00 35.81 278 LEU A N 1
ATOM 2082 C CA . LEU A 1 278 ? 18.992 21.198 -21.470 1.00 35.81 278 LEU A CA 1
ATOM 2083 C C . LEU A 1 278 ? 20.395 20.591 -21.601 1.00 35.81 278 LEU A C 1
ATOM 2085 O O . LEU A 1 278 ? 21.356 21.366 -21.686 1.00 35.81 278 LEU A O 1
ATOM 2089 N N . PRO A 1 279 ? 20.553 19.256 -21.596 1.00 36.91 279 PRO A N 1
ATOM 2090 C CA . PRO A 1 279 ? 21.839 18.643 -21.870 1.00 36.91 279 PRO A CA 1
ATOM 2091 C C . PRO A 1 279 ? 22.213 18.972 -23.319 1.00 36.91 279 PRO A C 1
ATOM 2093 O O . PRO A 1 279 ? 21.896 18.249 -24.259 1.00 36.91 279 PRO A O 1
ATOM 2096 N N . MET A 1 280 ? 22.858 20.118 -23.506 1.00 36.53 280 MET A N 1
ATOM 2097 C CA . MET A 1 280 ? 23.656 20.408 -24.678 1.00 36.53 280 MET A CA 1
ATOM 2098 C C . MET A 1 280 ? 24.839 19.450 -24.612 1.00 36.53 280 MET A C 1
ATOM 2100 O O . MET A 1 280 ? 25.566 19.419 -23.617 1.00 36.53 280 MET A O 1
ATOM 2104 N N . GLY A 1 281 ? 24.975 18.634 -25.657 1.00 35.91 281 GLY A N 1
ATOM 2105 C CA . GLY A 1 281 ? 26.079 17.699 -25.817 1.00 35.91 281 GLY A CA 1
ATOM 2106 C C . GLY A 1 281 ? 27.433 18.354 -25.533 1.00 35.91 281 GLY A C 1
ATOM 2107 O O . GLY A 1 281 ? 27.638 19.539 -25.794 1.00 35.91 281 GLY A O 1
ATOM 2108 N N . ALA A 1 282 ? 28.321 17.548 -24.957 1.00 32.25 282 ALA A N 1
ATOM 2109 C CA . ALA A 1 282 ? 29.627 17.908 -24.428 1.00 32.25 282 ALA A CA 1
ATOM 2110 C C . ALA A 1 282 ? 30.451 18.905 -25.275 1.00 32.25 282 ALA A C 1
ATOM 2112 O O . ALA A 1 282 ? 30.520 18.807 -26.496 1.00 32.25 282 ALA A O 1
ATOM 2113 N N . GLU A 1 283 ? 31.100 19.820 -24.546 1.00 36.53 283 GLU A N 1
ATOM 2114 C CA . GLU A 1 283 ? 32.215 20.718 -24.887 1.00 36.53 283 GLU A CA 1
ATOM 2115 C C . GLU A 1 283 ? 32.595 20.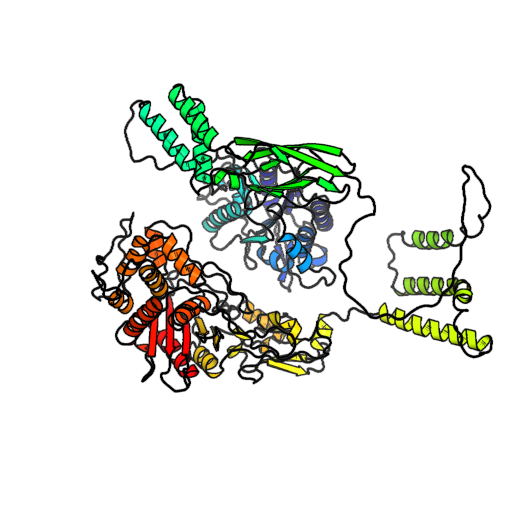902 -26.370 1.00 36.53 283 GLU A C 1
ATOM 2117 O O . GLU A 1 283 ? 33.280 20.071 -26.967 1.00 36.53 283 GLU A O 1
ATOM 2122 N N . VAL A 1 284 ? 32.360 22.110 -26.899 1.00 30.52 284 VAL A N 1
ATOM 2123 C CA . VAL A 1 284 ? 33.224 22.697 -27.936 1.00 30.52 284 VAL A CA 1
ATOM 2124 C C . VAL A 1 284 ? 33.586 24.127 -27.538 1.00 30.52 284 VAL A C 1
ATOM 2126 O O . VAL A 1 284 ? 32.745 24.935 -27.149 1.00 30.52 284 VAL A O 1
ATOM 2129 N N . ARG A 1 285 ? 34.891 24.402 -27.595 1.00 34.62 285 ARG A N 1
ATOM 2130 C CA . ARG A 1 285 ? 35.523 25.701 -27.352 1.00 34.62 285 ARG A CA 1
ATOM 2131 C C . ARG A 1 285 ? 34.957 26.797 -28.265 1.00 34.62 285 ARG A C 1
ATOM 2133 O O . ARG A 1 285 ? 34.544 26.535 -29.385 1.00 34.62 285 ARG A O 1
ATOM 2140 N N . ALA A 1 286 ? 35.035 28.025 -27.760 1.00 45.84 286 ALA A N 1
ATOM 2141 C CA . ALA A 1 286 ? 34.626 29.280 -28.382 1.00 45.84 286 ALA A CA 1
ATOM 2142 C C . ALA A 1 286 ? 34.916 29.414 -29.895 1.00 45.84 286 ALA A C 1
ATOM 2144 O O . ALA A 1 286 ? 36.077 29.515 -30.278 1.00 45.84 286 ALA A O 1
ATOM 2145 N N . GLU A 1 287 ? 33.852 29.540 -30.698 1.00 39.41 287 GLU A N 1
ATOM 2146 C CA . GLU A 1 287 ? 33.756 30.285 -31.969 1.00 39.41 287 GLU A CA 1
ATOM 2147 C C . GLU A 1 287 ? 32.273 30.675 -32.226 1.00 39.41 287 GLU A C 1
ATOM 2149 O O . GLU A 1 287 ? 31.382 30.077 -31.618 1.00 39.41 287 GLU A O 1
ATOM 2154 N N . PRO A 1 288 ? 31.972 31.714 -33.036 1.00 47.41 288 PRO A N 1
ATOM 2155 C CA . PRO A 1 288 ? 30.617 32.248 -33.183 1.00 47.41 288 PRO A CA 1
ATOM 2156 C C . PRO A 1 288 ? 29.709 31.313 -34.004 1.00 47.41 288 PRO A C 1
ATOM 2158 O O . PRO A 1 288 ? 29.980 31.001 -35.160 1.00 47.41 288 PRO A O 1
ATOM 2161 N N . ASP A 1 289 ? 28.610 30.906 -33.374 1.00 59.38 289 ASP A N 1
ATOM 2162 C CA . ASP A 1 289 ? 27.604 29.927 -33.806 1.00 59.38 289 ASP A CA 1
ATOM 2163 C C . ASP A 1 289 ? 27.021 30.167 -35.234 1.00 59.38 289 ASP A C 1
ATOM 2165 O O . ASP A 1 289 ? 26.436 31.235 -35.491 1.00 59.38 289 ASP A O 1
ATOM 2169 N N . PRO A 1 290 ? 27.134 29.208 -36.187 1.00 72.06 290 PRO A N 1
ATOM 2170 C CA . PRO A 1 290 ? 26.562 29.326 -37.529 1.00 72.06 290 PRO A CA 1
ATOM 2171 C C . PRO A 1 290 ? 25.032 29.443 -37.506 1.00 72.06 290 PRO A C 1
ATOM 2173 O O . PRO A 1 290 ? 24.333 28.768 -36.755 1.00 72.06 290 PRO A O 1
ATOM 2176 N N . LEU A 1 291 ? 24.476 30.255 -38.409 1.00 76.62 291 LEU A N 1
ATOM 2177 C CA . LEU A 1 291 ? 23.027 30.437 -38.595 1.00 76.62 291 LEU A CA 1
ATOM 2178 C C . LEU A 1 291 ? 22.231 29.114 -38.648 1.00 76.62 291 LEU A C 1
ATOM 2180 O O . LEU A 1 291 ? 21.111 29.050 -38.145 1.00 76.62 291 LEU A O 1
ATOM 2184 N N . GLU A 1 292 ? 22.798 28.068 -39.253 1.00 73.38 292 GLU A N 1
ATOM 2185 C CA . GLU A 1 292 ? 22.155 26.755 -39.393 1.00 73.38 292 GLU A CA 1
ATOM 2186 C C . GLU A 1 292 ? 21.970 26.025 -38.059 1.00 73.38 292 GLU A C 1
ATOM 2188 O O . GLU A 1 292 ? 20.957 25.356 -37.865 1.00 73.38 292 GLU A O 1
ATOM 2193 N N . GLN A 1 293 ? 22.897 26.192 -37.118 1.00 73.88 293 GLN A N 1
ATOM 2194 C CA . GLN A 1 293 ? 22.819 25.561 -35.805 1.00 73.88 293 GLN A CA 1
ATOM 2195 C C . GLN A 1 293 ? 21.723 26.210 -34.953 1.00 73.88 293 GLN A C 1
ATOM 2197 O O . GLN A 1 293 ? 20.902 25.497 -34.383 1.00 73.88 293 GLN A O 1
ATOM 2202 N N . ARG A 1 294 ? 21.588 27.542 -34.984 1.00 81.81 294 ARG A N 1
ATOM 2203 C CA . ARG A 1 294 ? 20.460 28.239 -34.335 1.00 81.81 294 ARG A CA 1
ATOM 2204 C C . ARG A 1 294 ? 19.103 27.888 -34.943 1.00 81.81 294 ARG A C 1
ATOM 2206 O O . ARG A 1 294 ? 18.129 27.750 -34.210 1.00 81.81 294 ARG A O 1
ATOM 2213 N N . LEU A 1 295 ? 19.028 27.712 -36.264 1.00 78.88 295 LEU A N 1
ATOM 2214 C CA . LEU A 1 295 ? 17.803 27.242 -36.922 1.00 78.88 295 LEU A CA 1
ATOM 2215 C C . LEU A 1 295 ? 17.452 25.802 -36.521 1.00 78.88 295 LEU A C 1
ATOM 2217 O O . LEU A 1 295 ? 16.276 25.495 -36.334 1.00 78.88 295 LEU A O 1
ATOM 2221 N N . ARG A 1 296 ? 18.455 24.936 -36.332 1.00 77.62 296 ARG A N 1
ATOM 2222 C CA . ARG A 1 296 ? 18.255 23.578 -35.813 1.00 77.62 296 ARG A CA 1
ATOM 2223 C C . ARG A 1 296 ? 17.754 23.594 -34.369 1.00 77.62 296 ARG A C 1
ATOM 2225 O O . ARG A 1 296 ? 16.779 22.916 -34.073 1.00 77.62 296 ARG A O 1
ATOM 2232 N N . SER A 1 297 ? 18.312 24.461 -33.525 1.00 78.44 297 SER A N 1
ATOM 2233 C CA . SER A 1 297 ? 17.831 24.656 -32.154 1.00 78.44 297 SER A CA 1
ATOM 2234 C C . SER A 1 297 ? 16.366 25.100 -32.108 1.00 78.44 297 SER A C 1
ATOM 2236 O O . SER A 1 297 ? 15.612 24.605 -31.280 1.00 78.44 297 SER A O 1
ATOM 2238 N N . VAL A 1 298 ? 15.915 25.978 -33.015 1.00 86.44 298 VAL A N 1
ATOM 2239 C CA . VAL A 1 298 ? 14.486 26.342 -33.115 1.00 86.44 298 VAL A CA 1
ATOM 2240 C C . VAL A 1 298 ? 13.612 25.117 -33.417 1.00 86.44 298 VAL A C 1
ATOM 2242 O O . VAL A 1 298 ? 12.539 24.977 -32.829 1.00 86.44 298 VAL A O 1
ATOM 2245 N N . ALA A 1 299 ? 14.061 24.215 -34.294 1.00 80.94 299 ALA A N 1
ATOM 2246 C CA . ALA A 1 299 ? 13.332 22.985 -34.607 1.00 80.94 299 ALA A CA 1
ATOM 2247 C C . ALA A 1 299 ? 13.275 22.015 -33.410 1.00 80.94 299 ALA A C 1
ATOM 2249 O O . ALA A 1 299 ? 12.213 21.461 -33.126 1.00 80.94 299 ALA A O 1
ATOM 2250 N N . ASP A 1 300 ? 14.374 21.870 -32.667 1.00 78.81 300 ASP A N 1
ATOM 2251 C CA . ASP A 1 300 ? 14.447 21.003 -31.482 1.00 78.81 300 ASP A CA 1
ATOM 2252 C C . ASP A 1 300 ? 13.588 21.544 -30.319 1.00 78.81 300 ASP A C 1
ATOM 2254 O O . ASP A 1 300 ? 12.922 20.790 -29.601 1.00 78.81 300 ASP A O 1
ATOM 2258 N N . LEU A 1 301 ? 13.542 22.870 -30.158 1.00 85.06 301 LEU A N 1
ATOM 2259 C CA . LEU A 1 301 ? 12.669 23.536 -29.189 1.00 85.06 301 LEU A CA 1
ATOM 2260 C C . LEU A 1 301 ? 11.195 23.393 -29.573 1.00 85.06 301 LEU A C 1
ATOM 2262 O O . LEU A 1 301 ? 10.367 23.136 -28.704 1.00 85.06 301 LEU A O 1
ATOM 2266 N N . ARG A 1 302 ? 10.862 23.494 -30.867 1.00 85.44 302 ARG A N 1
ATOM 2267 C CA . ARG A 1 302 ? 9.505 23.226 -31.362 1.00 85.44 302 ARG A CA 1
ATOM 2268 C C . ARG A 1 302 ? 9.068 21.802 -31.026 1.00 85.44 302 ARG A C 1
ATOM 2270 O O . ARG A 1 302 ? 7.989 21.632 -30.479 1.00 85.44 302 ARG A O 1
ATOM 2277 N N . ALA A 1 303 ? 9.912 20.806 -31.289 1.00 79.31 303 ALA A N 1
ATOM 2278 C CA . ALA A 1 303 ? 9.615 19.415 -30.944 1.00 79.31 303 ALA A CA 1
ATOM 2279 C C . ALA A 1 303 ? 9.435 19.212 -29.428 1.00 79.31 303 ALA A C 1
ATOM 2281 O O . ALA A 1 303 ? 8.635 18.387 -29.000 1.00 79.31 303 ALA A O 1
ATOM 2282 N N . SER A 1 304 ? 10.143 19.997 -28.609 1.00 80.44 304 SER A N 1
ATOM 2283 C CA . SER A 1 304 ? 9.999 19.967 -27.150 1.00 80.44 304 SER A CA 1
ATOM 2284 C C . SER A 1 304 ? 8.673 20.559 -26.656 1.00 80.44 304 SER A C 1
ATOM 2286 O O . SER A 1 304 ? 8.237 20.189 -25.570 1.00 80.44 304 SER A O 1
ATOM 2288 N N . LEU A 1 305 ? 8.013 21.437 -27.429 1.00 81.06 305 LEU A N 1
ATOM 2289 C CA . LEU A 1 305 ? 6.664 21.916 -27.098 1.00 81.06 305 LEU A CA 1
ATOM 2290 C C . LEU A 1 305 ? 5.629 20.792 -27.176 1.00 81.06 305 LEU A C 1
ATOM 2292 O O . LEU A 1 305 ? 4.711 20.775 -26.365 1.00 81.06 305 LEU A O 1
ATOM 2296 N N . ASP A 1 306 ? 5.801 19.855 -28.110 1.00 78.62 306 ASP A N 1
ATOM 2297 C CA . ASP A 1 306 ? 4.894 18.722 -28.337 1.00 78.62 306 ASP A CA 1
ATOM 2298 C C . ASP A 1 306 ? 5.135 17.544 -27.366 1.00 78.62 306 ASP A C 1
ATOM 2300 O O . ASP A 1 306 ? 4.427 16.538 -27.417 1.00 78.62 306 ASP A O 1
ATOM 2304 N N . GLY A 1 307 ? 6.125 17.655 -26.472 1.00 71.38 307 GLY A N 1
ATOM 2305 C CA . GLY A 1 307 ? 6.464 16.626 -25.488 1.00 71.38 307 GLY A CA 1
ATOM 2306 C C . GLY A 1 307 ? 5.511 16.577 -24.279 1.00 71.38 307 GLY A C 1
ATOM 2307 O O . GLY A 1 307 ? 4.863 17.572 -23.957 1.00 71.38 307 GLY A O 1
ATOM 2308 N N . PRO A 1 308 ? 5.448 15.438 -23.559 1.00 65.06 308 PRO A N 1
ATOM 2309 C CA . PRO A 1 308 ? 4.565 15.261 -22.398 1.00 65.06 308 PRO A CA 1
ATOM 2310 C C . PRO A 1 308 ? 5.059 15.980 -21.129 1.00 65.06 308 PRO A C 1
ATOM 2312 O O . PRO A 1 308 ? 4.316 16.119 -20.161 1.00 65.06 308 PRO A O 1
ATOM 2315 N N . ASP A 1 309 ? 6.315 16.431 -21.114 1.00 70.62 309 ASP A N 1
ATOM 2316 C CA . ASP A 1 309 ? 6.902 17.176 -20.002 1.00 70.62 309 ASP A CA 1
ATOM 2317 C C . ASP A 1 309 ? 6.567 18.670 -20.131 1.00 70.62 309 ASP A C 1
ATOM 2319 O O . ASP A 1 309 ? 7.194 19.411 -20.893 1.00 70.62 309 ASP A O 1
ATOM 2323 N N . VAL A 1 310 ? 5.559 19.101 -19.370 1.00 69.31 310 VAL A N 1
ATOM 2324 C CA . VAL A 1 310 ? 5.057 20.482 -19.353 1.00 69.31 310 VAL A CA 1
ATOM 2325 C C . VAL A 1 310 ? 6.156 21.472 -18.961 1.00 69.31 310 VAL A C 1
ATOM 2327 O O . VAL A 1 310 ? 6.255 22.538 -19.566 1.00 69.31 310 VAL A O 1
ATOM 2330 N N . SER A 1 311 ? 7.026 21.120 -18.014 1.00 57.69 311 SER A N 1
ATOM 2331 C CA . SER A 1 311 ? 8.122 21.985 -17.562 1.00 57.69 311 SER A CA 1
ATOM 2332 C C . SER A 1 311 ? 9.162 22.179 -18.663 1.00 57.69 311 SER A C 1
ATOM 2334 O O . SER A 1 311 ? 9.600 23.302 -18.932 1.00 57.69 311 SER A O 1
ATOM 2336 N N . ARG A 1 312 ? 9.499 21.105 -19.387 1.00 68.38 312 ARG A N 1
ATOM 2337 C CA . ARG A 1 312 ? 10.387 21.171 -20.556 1.00 68.38 312 ARG A CA 1
ATOM 2338 C C . ARG A 1 312 ? 9.762 21.943 -21.717 1.00 68.38 312 ARG A C 1
ATOM 2340 O O . ARG A 1 312 ? 10.462 22.722 -22.364 1.00 68.38 312 ARG A O 1
ATOM 2347 N N . ALA A 1 313 ? 8.466 21.773 -21.968 1.00 73.69 313 ALA A N 1
ATOM 2348 C CA . ALA A 1 313 ? 7.740 22.529 -22.984 1.00 73.69 313 ALA A CA 1
ATOM 2349 C C . ALA A 1 313 ? 7.692 24.031 -22.643 1.00 73.69 313 ALA A C 1
ATOM 2351 O O . ALA A 1 313 ? 7.949 24.875 -23.502 1.00 73.69 313 ALA A O 1
ATOM 2352 N N . LEU A 1 314 ? 7.456 24.394 -21.380 1.00 67.75 314 LEU A N 1
ATOM 2353 C CA . LEU A 1 314 ? 7.491 25.786 -20.920 1.00 67.75 314 LEU A CA 1
ATOM 2354 C C . LEU A 1 314 ? 8.893 26.402 -21.038 1.00 67.75 314 LEU A C 1
ATOM 2356 O O . LEU A 1 314 ? 9.025 27.549 -21.479 1.00 67.75 314 LEU A O 1
ATOM 2360 N N . ALA A 1 315 ? 9.943 25.638 -20.729 1.00 67.38 315 ALA A N 1
ATOM 2361 C CA . ALA A 1 315 ? 11.326 26.061 -20.937 1.00 67.38 315 ALA A CA 1
ATOM 2362 C C . ALA A 1 315 ? 11.643 26.262 -22.430 1.00 67.38 315 ALA A C 1
ATOM 2364 O O . ALA A 1 315 ? 12.224 27.281 -22.816 1.00 67.38 315 ALA A O 1
ATOM 2365 N N . ALA A 1 316 ? 11.200 25.339 -23.287 1.00 78.50 316 ALA A N 1
ATOM 2366 C CA . ALA A 1 316 ? 11.369 25.453 -24.730 1.00 78.50 316 ALA A CA 1
ATOM 2367 C C . ALA A 1 316 ? 10.641 26.681 -25.299 1.00 78.50 316 ALA A C 1
ATOM 2369 O O . ALA A 1 316 ? 11.183 27.402 -26.139 1.00 78.50 316 ALA A O 1
ATOM 2370 N N . LEU A 1 317 ? 9.447 26.981 -24.785 1.00 80.06 317 LEU A N 1
ATOM 2371 C CA . LEU A 1 317 ? 8.675 28.163 -25.152 1.00 80.06 317 LEU A CA 1
ATOM 2372 C C . LEU A 1 317 ? 9.371 29.466 -24.738 1.00 80.06 317 LEU A C 1
ATOM 2374 O O . LEU A 1 317 ? 9.375 30.439 -25.498 1.00 80.06 317 LEU A O 1
ATOM 2378 N N . ALA A 1 318 ? 9.961 29.504 -23.543 1.00 75.75 318 ALA A N 1
ATOM 2379 C CA . ALA A 1 318 ? 10.727 30.654 -23.073 1.00 75.75 318 ALA A CA 1
ATOM 2380 C C . ALA A 1 318 ? 11.928 30.939 -23.990 1.00 75.75 318 ALA A C 1
ATOM 2382 O O . ALA A 1 318 ? 12.188 32.098 -24.333 1.00 75.75 318 ALA A O 1
ATOM 2383 N N . GLU A 1 319 ? 12.604 29.889 -24.455 1.00 79.56 319 GLU A N 1
ATOM 2384 C CA . GLU A 1 319 ? 13.746 30.017 -25.357 1.00 79.56 319 GLU A CA 1
ATOM 2385 C C . GLU A 1 319 ? 13.330 30.391 -26.789 1.00 79.56 319 GLU A C 1
ATOM 2387 O O . GLU A 1 319 ? 13.939 31.274 -27.396 1.00 79.56 319 GLU A O 1
ATOM 2392 N N . LEU A 1 320 ? 12.224 29.847 -27.308 1.00 84.38 320 LEU A N 1
ATOM 2393 C CA . LEU A 1 320 ? 11.645 30.288 -28.584 1.00 84.38 320 LEU A CA 1
ATOM 2394 C C . LEU A 1 320 ? 11.271 31.777 -28.554 1.00 84.38 320 LEU A C 1
ATOM 2396 O O . LEU A 1 320 ? 11.568 32.514 -29.493 1.00 84.38 320 LEU A O 1
ATOM 2400 N N . ARG A 1 321 ? 10.711 32.271 -27.442 1.00 85.50 321 ARG A N 1
ATOM 2401 C CA . ARG A 1 321 ? 10.431 33.707 -27.245 1.00 85.50 321 ARG A CA 1
ATOM 2402 C C . ARG A 1 321 ? 11.692 34.564 -27.194 1.00 85.50 321 ARG A C 1
ATOM 2404 O O . ARG A 1 321 ? 11.636 35.748 -27.535 1.00 85.50 321 ARG A O 1
ATOM 2411 N N . ARG A 1 322 ? 12.822 34.008 -26.753 1.00 85.31 322 ARG A N 1
ATOM 2412 C CA . ARG A 1 322 ? 14.125 34.680 -26.802 1.00 85.31 322 ARG A CA 1
ATOM 2413 C C . ARG A 1 322 ? 14.649 34.736 -28.239 1.00 85.31 322 ARG A C 1
ATOM 2415 O O . ARG A 1 322 ? 15.046 35.811 -28.683 1.00 85.31 322 ARG A O 1
ATOM 2422 N N . LEU A 1 323 ? 14.585 33.622 -28.971 1.00 84.56 323 LEU A N 1
ATOM 2423 C CA . LEU A 1 323 ? 14.999 33.513 -30.378 1.00 84.56 323 LEU A CA 1
ATOM 2424 C C . LEU A 1 323 ? 14.104 34.322 -31.331 1.00 84.56 323 LEU A C 1
ATOM 2426 O O . LEU A 1 323 ? 14.574 34.812 -32.353 1.00 84.56 323 LEU A O 1
ATOM 2430 N N . ALA A 1 324 ? 12.857 34.599 -30.949 1.00 86.56 324 ALA A N 1
ATOM 2431 C CA . ALA A 1 324 ? 11.983 35.559 -31.625 1.00 86.56 324 ALA A CA 1
ATOM 2432 C C . ALA A 1 324 ? 12.499 37.018 -31.580 1.00 86.56 324 ALA A C 1
ATOM 2434 O O . ALA A 1 324 ? 11.923 37.908 -32.206 1.00 86.56 324 ALA A O 1
ATOM 2435 N N . ARG A 1 325 ? 13.584 37.295 -30.847 1.00 87.50 325 ARG A N 1
ATOM 2436 C CA . ARG A 1 325 ? 14.299 38.582 -30.847 1.00 87.50 325 ARG A CA 1
ATOM 2437 C C . ARG A 1 325 ? 15.712 38.480 -31.438 1.00 87.50 325 ARG A C 1
ATOM 2439 O O . ARG A 1 325 ? 16.488 39.414 -31.270 1.00 87.50 325 ARG A O 1
ATOM 2446 N N . ASP A 1 326 ? 16.050 37.373 -32.105 1.00 86.81 326 ASP A N 1
ATOM 2447 C CA . ASP A 1 326 ? 17.364 37.176 -32.729 1.00 86.81 326 ASP A CA 1
ATOM 2448 C C . ASP A 1 326 ? 17.619 38.208 -33.848 1.00 86.81 326 ASP A C 1
ATOM 2450 O O . ASP A 1 326 ? 16.700 38.631 -34.559 1.00 86.81 326 ASP A O 1
ATOM 2454 N N . GLU A 1 327 ? 18.879 38.626 -33.994 1.00 82.06 327 GLU A N 1
ATOM 2455 C CA . GLU A 1 327 ? 19.321 39.596 -35.005 1.00 82.06 327 GLU A CA 1
ATOM 2456 C C . GLU A 1 327 ? 19.176 39.049 -36.436 1.00 82.06 327 GLU A C 1
ATOM 2458 O O . GLU A 1 327 ? 18.997 39.810 -37.390 1.00 82.06 327 GLU A O 1
ATOM 2463 N N . SER A 1 328 ? 19.203 37.723 -36.599 1.00 86.69 328 SER A N 1
ATOM 2464 C CA . SER A 1 328 ? 18.904 37.055 -37.859 1.00 86.69 328 SER A CA 1
ATOM 2465 C C . SER A 1 328 ? 17.400 37.002 -38.106 1.00 86.69 328 SER A C 1
ATOM 2467 O O . SER A 1 328 ? 16.657 36.297 -37.418 1.00 86.69 328 SER A O 1
ATOM 2469 N N . GLY A 1 329 ? 16.956 37.660 -39.180 1.00 84.94 329 GLY A N 1
ATOM 2470 C CA . GLY A 1 329 ? 15.555 37.626 -39.607 1.00 84.94 329 GLY A CA 1
ATOM 2471 C C . GLY A 1 329 ? 15.008 36.205 -39.794 1.00 84.94 329 GLY A C 1
ATOM 2472 O O . GLY A 1 329 ? 13.864 35.960 -39.429 1.00 84.94 329 GLY A O 1
ATOM 2473 N N . ARG A 1 330 ? 15.839 35.258 -40.262 1.00 84.56 330 ARG A N 1
ATOM 2474 C CA . ARG A 1 330 ? 15.438 33.858 -40.502 1.00 84.56 330 ARG A CA 1
ATOM 2475 C C . ARG A 1 330 ? 15.203 33.066 -39.213 1.00 84.56 330 ARG A C 1
ATOM 2477 O O . ARG A 1 330 ? 14.269 32.278 -39.158 1.00 84.56 330 ARG A O 1
ATOM 2484 N N . VAL A 1 331 ? 16.038 33.259 -38.188 1.00 85.19 331 VAL A N 1
ATOM 2485 C CA . VAL A 1 331 ? 15.881 32.577 -36.884 1.00 85.19 331 VAL A CA 1
ATOM 2486 C C . VAL A 1 331 ? 14.683 33.148 -36.143 1.00 85.19 331 VAL A C 1
ATOM 2488 O O . VAL A 1 331 ? 13.865 32.394 -35.623 1.00 85.19 331 VAL A O 1
ATOM 2491 N N . ARG A 1 332 ? 14.544 34.477 -36.165 1.00 91.00 332 ARG A N 1
ATOM 2492 C CA . ARG A 1 332 ? 13.388 35.165 -35.600 1.00 91.00 332 ARG A CA 1
ATOM 2493 C C . ARG A 1 332 ? 12.078 34.667 -36.202 1.00 91.00 332 ARG A C 1
ATOM 2495 O O . ARG A 1 332 ? 11.153 34.363 -35.459 1.00 91.00 332 ARG A O 1
ATOM 2502 N N . GLU A 1 333 ? 12.000 34.596 -37.527 1.00 90.25 333 GLU A N 1
ATOM 2503 C CA . GLU A 1 333 ? 10.801 34.141 -38.233 1.00 90.25 333 GLU A CA 1
ATOM 2504 C C . GLU A 1 333 ? 10.474 32.680 -37.902 1.00 90.25 333 GLU A C 1
ATOM 2506 O O . GLU A 1 333 ? 9.352 32.393 -37.496 1.00 90.25 333 GLU A O 1
ATOM 2511 N N . ALA A 1 334 ? 11.470 31.787 -37.930 1.00 87.56 334 ALA A N 1
ATOM 2512 C CA . ALA A 1 334 ? 11.285 30.383 -37.565 1.00 87.56 334 ALA A CA 1
ATOM 2513 C C . ALA A 1 334 ? 10.825 30.198 -36.104 1.00 87.56 334 ALA A C 1
ATOM 2515 O O . ALA A 1 334 ? 9.985 29.346 -35.818 1.00 87.56 334 ALA A O 1
ATOM 2516 N N . ALA A 1 335 ? 11.353 30.994 -35.169 1.00 86.50 335 ALA A N 1
ATOM 2517 C CA . ALA A 1 335 ? 10.973 30.924 -33.759 1.00 86.50 335 ALA A CA 1
ATOM 2518 C C . ALA A 1 335 ? 9.550 31.454 -33.511 1.00 86.50 335 ALA A C 1
ATOM 2520 O O . ALA A 1 335 ? 8.803 30.875 -32.720 1.00 86.50 335 ALA A O 1
ATOM 2521 N N . LEU A 1 336 ? 9.156 32.525 -34.211 1.00 87.94 336 LEU A N 1
ATOM 2522 C CA . LEU A 1 336 ? 7.786 33.046 -34.185 1.00 87.94 336 LEU A CA 1
ATOM 2523 C C . LEU A 1 336 ? 6.793 32.042 -34.785 1.00 87.94 336 LEU A C 1
ATOM 2525 O O . LEU A 1 336 ? 5.733 31.821 -34.205 1.00 87.94 336 LEU A O 1
ATOM 2529 N N . GLU A 1 337 ? 7.150 31.395 -35.896 1.00 88.50 337 GLU A N 1
ATOM 2530 C CA . GLU A 1 337 ? 6.328 30.363 -36.536 1.00 88.50 337 GLU A CA 1
ATOM 2531 C C . GLU A 1 337 ? 6.161 29.128 -35.638 1.00 88.50 337 GLU A C 1
ATOM 2533 O O . GLU A 1 337 ? 5.048 28.632 -35.467 1.00 88.50 337 GLU A O 1
ATOM 2538 N N . ALA A 1 338 ? 7.242 28.664 -35.001 1.00 85.31 338 ALA A N 1
ATOM 2539 C CA . ALA A 1 338 ? 7.202 27.557 -34.048 1.00 85.31 338 ALA A CA 1
ATOM 2540 C C . ALA A 1 338 ? 6.299 27.857 -32.839 1.00 85.31 338 ALA A C 1
ATOM 2542 O O . ALA A 1 338 ? 5.515 26.999 -32.437 1.00 85.31 338 ALA A O 1
ATOM 2543 N N . GLY A 1 339 ? 6.365 29.077 -32.294 1.00 83.44 339 GLY A N 1
ATOM 2544 C CA . GLY A 1 339 ? 5.480 29.512 -31.212 1.00 83.44 339 GLY A CA 1
ATOM 2545 C C . GLY A 1 339 ? 4.014 29.606 -31.644 1.00 83.44 339 GLY A C 1
ATOM 2546 O O . GLY A 1 339 ? 3.134 29.124 -30.936 1.00 83.44 339 GLY A O 1
ATOM 2547 N N . ALA A 1 340 ? 3.743 30.162 -32.829 1.00 83.81 340 ALA A N 1
ATOM 2548 C CA . ALA A 1 340 ? 2.386 30.287 -33.362 1.00 83.81 340 ALA A CA 1
ATOM 2549 C C . ALA A 1 340 ? 1.747 28.925 -33.685 1.00 83.81 340 ALA A C 1
ATOM 2551 O O . ALA A 1 340 ? 0.552 28.732 -33.468 1.00 83.81 340 ALA A O 1
ATOM 2552 N N . ALA A 1 341 ? 2.533 27.954 -34.162 1.00 82.31 341 ALA A N 1
ATOM 2553 C CA . ALA A 1 341 ? 2.050 26.605 -34.455 1.00 82.31 341 ALA A CA 1
ATOM 2554 C C . ALA A 1 341 ? 1.565 25.848 -33.203 1.00 82.31 341 ALA A C 1
ATOM 2556 O O . ALA A 1 341 ? 0.702 24.974 -33.333 1.00 82.31 341 ALA A O 1
ATOM 2557 N N . ALA A 1 342 ? 2.099 26.210 -32.030 1.00 83.94 342 ALA A N 1
ATOM 2558 C CA . ALA A 1 342 ? 1.800 25.633 -30.721 1.00 83.94 342 ALA A CA 1
ATOM 2559 C C . ALA A 1 342 ? 0.678 26.361 -29.952 1.00 83.94 342 ALA A C 1
ATOM 2561 O O . ALA A 1 342 ? 0.348 25.961 -28.833 1.00 83.94 342 ALA A O 1
ATOM 2562 N N . ALA A 1 343 ? 0.103 27.429 -30.513 1.00 87.62 343 ALA A N 1
ATOM 2563 C CA . ALA A 1 343 ? -1.007 28.156 -29.903 1.00 87.62 343 ALA A CA 1
ATOM 2564 C C . ALA A 1 343 ? -2.277 27.278 -29.802 1.00 87.62 343 ALA A C 1
ATOM 2566 O O . ALA A 1 343 ? -2.481 26.403 -30.653 1.00 87.62 343 ALA A O 1
ATOM 2567 N N . PRO A 1 344 ? -3.143 27.507 -28.795 1.00 89.69 344 PRO A N 1
ATOM 2568 C CA . PRO A 1 344 ? -4.409 26.789 -28.668 1.00 89.69 344 PRO A CA 1
ATOM 2569 C C . PRO A 1 344 ? -5.304 27.028 -29.890 1.00 89.69 344 PRO A C 1
ATOM 2571 O O . PRO A 1 344 ? -5.360 28.139 -30.419 1.00 89.69 344 PRO A O 1
ATOM 2574 N N . ARG A 1 345 ? -6.036 25.996 -30.325 1.00 88.69 345 ARG A N 1
ATOM 2575 C CA . ARG A 1 345 ? -6.995 26.057 -31.442 1.00 88.69 345 ARG A CA 1
ATOM 2576 C C . ARG A 1 345 ? -8.296 25.341 -31.097 1.00 88.69 345 ARG A C 1
ATOM 2578 O O . ARG A 1 345 ? -8.271 24.307 -30.448 1.00 88.69 345 ARG A O 1
ATOM 2585 N N . THR A 1 346 ? -9.425 25.826 -31.595 1.00 86.38 346 THR A N 1
ATOM 2586 C CA . THR A 1 346 ? -10.732 25.149 -31.508 1.00 86.38 346 THR A CA 1
ATOM 2587 C C . THR A 1 346 ? -11.099 24.489 -32.843 1.00 86.38 346 THR A C 1
ATOM 2589 O O . THR A 1 346 ? -10.499 24.781 -33.878 1.00 86.38 346 THR A O 1
ATOM 2592 N N . THR A 1 347 ? -12.098 23.598 -32.848 1.00 80.50 347 THR A N 1
ATOM 2593 C CA . THR A 1 347 ? -12.635 22.967 -34.079 1.00 80.50 347 THR A CA 1
ATOM 2594 C C . THR A 1 347 ? -13.178 23.972 -35.101 1.00 80.50 347 THR A C 1
ATOM 2596 O O . THR A 1 347 ? -13.189 23.691 -36.297 1.00 80.50 347 THR A O 1
ATOM 2599 N N . THR A 1 348 ? -13.653 25.129 -34.640 1.00 81.50 348 THR A N 1
ATOM 2600 C CA . THR A 1 348 ? -14.260 26.200 -35.443 1.00 81.50 348 THR A CA 1
ATOM 2601 C C . THR A 1 348 ? -14.067 27.547 -34.744 1.00 81.50 348 THR A C 1
ATOM 2603 O O . THR A 1 348 ? -13.892 27.587 -33.529 1.00 81.50 348 THR A O 1
ATOM 2606 N N . ALA A 1 349 ? -14.109 28.647 -35.500 1.00 83.19 349 ALA A N 1
ATOM 2607 C CA . ALA A 1 349 ? -14.074 30.013 -34.967 1.00 83.19 349 ALA A CA 1
ATOM 2608 C C . ALA A 1 349 ? -15.454 30.513 -34.494 1.00 83.19 349 ALA A C 1
ATOM 2610 O O . ALA A 1 349 ? -15.530 31.501 -33.766 1.00 83.19 349 ALA A O 1
ATOM 2611 N N . HIS A 1 350 ? -16.537 29.830 -34.885 1.00 90.19 350 HIS A N 1
ATOM 2612 C CA . HIS A 1 350 ? -17.903 30.141 -34.462 1.00 90.19 350 HIS A CA 1
ATOM 2613 C C . HIS A 1 350 ? -18.650 28.880 -34.015 1.00 90.19 350 HIS A C 1
ATOM 2615 O O . HIS A 1 350 ? -18.624 27.873 -34.729 1.00 90.19 350 HIS A O 1
ATOM 2621 N N . TRP A 1 351 ? -19.333 28.947 -32.872 1.00 90.62 351 TRP A N 1
ATOM 2622 C CA . TRP A 1 351 ? -20.111 27.857 -32.285 1.00 90.62 351 TRP A CA 1
ATOM 2623 C C . TRP A 1 351 ? -21.544 28.294 -31.965 1.00 90.62 351 TRP A C 1
ATOM 2625 O O . TRP A 1 351 ? -21.754 29.215 -31.181 1.00 90.62 351 TRP A O 1
ATOM 2635 N N . ASP A 1 352 ? -22.533 27.612 -32.537 1.00 89.81 352 ASP A N 1
ATOM 2636 C CA . ASP A 1 352 ? -23.953 27.874 -32.277 1.00 89.81 352 ASP A CA 1
ATOM 2637 C C . ASP A 1 352 ? -24.490 26.862 -31.251 1.00 89.81 352 ASP A C 1
ATOM 2639 O O . ASP A 1 352 ? -24.454 25.651 -31.478 1.00 89.81 352 ASP A O 1
ATOM 2643 N N . LEU A 1 353 ? -24.980 27.355 -30.110 1.00 88.19 353 LEU A N 1
ATOM 2644 C CA . LEU A 1 353 ? -25.611 26.547 -29.055 1.00 88.19 353 LEU A CA 1
ATOM 2645 C C . LEU A 1 353 ? -27.066 26.170 -29.382 1.00 88.19 353 LEU A C 1
ATOM 2647 O O . LEU A 1 353 ? -27.714 25.458 -28.612 1.00 88.19 353 LEU A O 1
ATOM 2651 N N . GLY A 1 354 ? -27.589 26.637 -30.514 1.00 87.19 354 GLY A N 1
ATOM 2652 C CA . GLY A 1 354 ? -28.920 26.338 -31.008 1.00 87.19 354 GLY A CA 1
ATOM 2653 C C . GLY A 1 354 ? -30.009 27.157 -30.320 1.00 87.19 354 GLY A C 1
ATOM 2654 O O . GLY A 1 354 ? -29.823 28.317 -29.942 1.00 87.19 354 GLY A O 1
ATOM 2655 N N . VAL A 1 355 ? -31.194 26.553 -30.200 1.00 87.94 355 VAL A N 1
ATOM 2656 C CA . VAL A 1 355 ? -32.405 27.225 -29.712 1.00 87.94 355 VAL A CA 1
ATOM 2657 C C . VAL A 1 355 ? -32.774 26.726 -28.314 1.00 87.94 355 VAL A C 1
ATOM 2659 O O . VAL A 1 355 ? -33.087 25.548 -28.150 1.00 87.94 355 VAL A O 1
ATOM 2662 N N . ILE A 1 356 ? -32.790 27.611 -27.309 1.00 87.62 356 ILE A N 1
ATOM 2663 C CA . ILE A 1 356 ? -33.047 27.245 -25.899 1.00 87.62 356 ILE A CA 1
ATOM 2664 C C . ILE A 1 356 ? -34.157 28.097 -25.248 1.00 87.62 356 ILE A C 1
ATOM 2666 O O . ILE A 1 356 ? -34.351 29.257 -25.619 1.00 87.62 356 ILE A O 1
ATOM 2670 N N . PRO A 1 357 ? -34.913 27.569 -24.269 1.00 85.62 357 PRO A N 1
ATOM 2671 C CA . PRO A 1 357 ? -35.925 28.352 -23.564 1.00 85.62 357 PRO A CA 1
ATOM 2672 C C . PRO A 1 357 ? -35.296 29.347 -22.575 1.00 85.62 357 PRO A C 1
ATOM 2674 O O . PRO A 1 357 ? -34.295 29.063 -21.919 1.00 85.62 357 PRO A O 1
ATOM 2677 N N . VAL A 1 358 ? -35.917 30.518 -22.422 1.00 87.50 358 VAL A N 1
ATOM 2678 C CA . VAL A 1 358 ? -35.504 31.535 -21.439 1.00 87.50 358 VAL A CA 1
ATOM 2679 C C . VAL A 1 358 ? -35.672 31.026 -20.004 1.00 87.50 358 VAL A C 1
ATOM 2681 O O . VAL A 1 358 ? -36.671 30.394 -19.664 1.00 87.50 358 VAL A O 1
ATOM 2684 N N . GLY A 1 359 ? -34.717 31.354 -19.130 1.00 78.75 359 GLY A N 1
ATOM 2685 C CA . GLY A 1 359 ? -34.793 31.056 -17.696 1.00 78.75 359 GLY A CA 1
ATOM 2686 C C . GLY A 1 359 ? -34.430 29.622 -17.301 1.00 78.75 359 GLY A C 1
ATOM 2687 O O . GLY A 1 359 ? -34.399 29.329 -16.105 1.00 78.75 359 GLY A O 1
ATOM 2688 N N . ARG A 1 360 ? -34.101 28.747 -18.260 1.00 79.06 360 ARG A N 1
ATOM 2689 C CA . ARG A 1 360 ? -33.512 27.427 -18.000 1.00 79.06 360 ARG A CA 1
ATOM 2690 C C . ARG A 1 360 ? -32.162 27.301 -18.705 1.00 79.06 360 ARG A C 1
ATOM 2692 O O . ARG A 1 360 ? -32.021 27.808 -19.814 1.00 79.06 360 ARG A O 1
ATOM 2699 N N . PRO A 1 361 ? -31.165 26.660 -18.073 1.00 75.19 361 PRO A N 1
ATOM 2700 C CA . PRO A 1 361 ? -29.886 26.423 -18.724 1.00 75.19 361 PRO A CA 1
ATOM 2701 C C . PRO A 1 361 ? -30.078 25.458 -19.901 1.00 75.19 361 PRO A C 1
ATOM 2703 O O . PRO A 1 361 ? -30.739 24.427 -19.757 1.00 75.19 361 PRO A O 1
ATOM 2706 N N . GLY A 1 362 ? -29.527 25.816 -21.062 1.00 73.00 362 GLY A N 1
ATOM 2707 C CA . GLY A 1 362 ? -29.465 24.930 -22.225 1.00 73.00 362 GLY A CA 1
ATOM 2708 C C . GLY A 1 362 ? -28.557 23.714 -21.987 1.00 73.00 362 GLY A C 1
ATOM 2709 O O . GLY A 1 362 ? -27.766 23.726 -21.039 1.00 73.00 362 GLY A O 1
ATOM 2710 N N . PRO A 1 363 ? -28.651 22.667 -22.828 1.00 77.75 363 PRO A N 1
ATOM 2711 C CA . PRO A 1 363 ? -27.749 21.522 -22.748 1.00 77.75 363 PRO A CA 1
ATOM 2712 C C . PRO A 1 363 ? -26.293 21.964 -22.924 1.00 77.75 363 PRO A C 1
ATOM 2714 O O . PRO A 1 363 ? -25.999 22.900 -23.669 1.00 77.75 363 PRO A O 1
ATOM 2717 N N . GLU A 1 364 ? -25.384 21.293 -22.222 1.00 84.25 364 GLU A N 1
ATOM 2718 C CA . GLU A 1 364 ? -23.957 21.587 -22.312 1.00 84.25 364 GLU A CA 1
ATOM 2719 C C . GLU A 1 364 ? -23.376 21.042 -23.616 1.00 84.25 364 GLU A C 1
ATOM 2721 O O . GLU A 1 364 ? -23.604 19.889 -23.981 1.00 84.25 364 GLU A O 1
ATOM 2726 N N . SER A 1 365 ? -22.602 21.877 -24.303 1.00 84.06 365 SER A N 1
ATOM 2727 C CA . SER A 1 365 ? -21.896 21.519 -25.526 1.00 84.06 365 SER A CA 1
ATOM 2728 C C . SER A 1 365 ? -20.398 21.451 -25.258 1.00 84.06 365 SER A C 1
ATOM 2730 O O . SER A 1 365 ? -19.786 22.470 -24.937 1.00 84.06 365 SER A O 1
ATOM 2732 N N . GLY A 1 366 ? -19.804 20.266 -25.404 1.00 85.56 366 GLY A N 1
ATOM 2733 C CA . GLY A 1 366 ? -18.356 20.070 -25.317 1.00 85.56 366 GLY A CA 1
ATOM 2734 C C . GLY A 1 366 ? -17.646 20.548 -26.583 1.00 85.56 366 GLY A C 1
ATOM 2735 O O . GLY A 1 366 ? -18.046 20.205 -27.694 1.00 85.56 366 GLY A O 1
ATOM 2736 N N . ILE A 1 367 ? -16.596 21.346 -26.416 1.00 85.19 367 ILE A N 1
ATOM 2737 C CA . ILE A 1 367 ? -15.752 21.881 -27.480 1.00 85.19 367 ILE A CA 1
ATOM 2738 C C . ILE A 1 367 ? -14.307 21.500 -27.166 1.00 85.19 367 ILE A C 1
ATOM 2740 O O . ILE A 1 367 ? -13.736 22.016 -26.198 1.00 85.19 367 ILE A O 1
ATOM 2744 N N . PRO A 1 368 ? -13.692 20.628 -27.977 1.00 82.88 368 PRO A N 1
ATOM 2745 C CA . PRO A 1 368 ? -12.308 20.268 -27.762 1.00 82.88 368 PRO A CA 1
ATOM 2746 C C . PRO A 1 368 ? -11.382 21.429 -28.131 1.00 82.88 368 PRO A C 1
ATOM 2748 O O . PRO A 1 368 ? -11.586 22.128 -29.132 1.00 82.88 368 PRO A O 1
ATOM 2751 N N . VAL A 1 369 ? -10.351 21.622 -27.309 1.00 85.88 369 VAL A N 1
ATOM 2752 C CA . VAL A 1 369 ? -9.258 22.565 -27.570 1.00 85.88 369 VAL A CA 1
ATOM 2753 C C . VAL A 1 369 ? -8.038 21.752 -27.978 1.00 85.88 369 VAL A C 1
ATOM 2755 O O . VAL A 1 369 ? -7.622 20.842 -27.272 1.00 85.88 369 VAL A O 1
ATOM 2758 N N . PHE A 1 370 ? -7.453 22.067 -29.124 1.00 84.81 370 PHE A N 1
ATOM 2759 C CA . PHE A 1 370 ? -6.283 21.390 -29.660 1.00 84.81 370 PHE A CA 1
ATOM 2760 C C . PHE A 1 370 ? -5.023 22.211 -29.438 1.00 84.81 370 PHE A C 1
ATOM 2762 O O . PHE A 1 370 ? -5.006 23.432 -29.603 1.00 84.81 370 PHE A O 1
ATOM 2769 N N . GLY A 1 371 ? -3.942 21.506 -29.145 1.00 82.38 371 GLY A N 1
ATOM 2770 C CA . GLY A 1 371 ? -2.610 22.056 -28.974 1.00 82.38 371 GLY A CA 1
ATOM 2771 C C . GLY A 1 371 ? -1.681 21.003 -28.371 1.00 82.38 371 GLY A C 1
ATOM 2772 O O . GLY A 1 371 ? -2.154 19.929 -27.993 1.00 82.38 371 GLY A O 1
ATOM 2773 N N . PRO A 1 372 ? -0.374 21.287 -28.290 1.00 82.19 372 PRO A N 1
ATOM 2774 C CA . PRO A 1 372 ? 0.563 20.442 -27.556 1.00 82.19 372 PRO A CA 1
ATOM 2775 C C . PRO A 1 372 ? 0.143 20.262 -26.086 1.00 82.19 372 PRO A C 1
ATOM 2777 O O . PRO A 1 372 ? -0.599 21.100 -25.573 1.00 82.19 372 PRO A O 1
ATOM 2780 N N . PRO A 1 373 ? 0.642 19.244 -25.360 1.00 78.81 373 PRO A N 1
ATOM 2781 C CA . PRO A 1 373 ? 0.236 18.962 -23.975 1.00 78.81 373 PRO A CA 1
ATOM 2782 C C . PRO A 1 373 ? 0.303 20.171 -23.024 1.00 78.81 373 PRO A C 1
ATOM 2784 O O . PRO A 1 373 ? -0.562 20.343 -22.165 1.00 78.81 373 PRO A O 1
ATOM 2787 N N . VAL A 1 374 ? 1.268 21.075 -23.235 1.00 78.38 374 VAL A N 1
ATOM 2788 C CA . VAL A 1 374 ? 1.391 22.339 -22.487 1.00 78.38 374 VAL A CA 1
ATOM 2789 C C . VAL A 1 374 ? 0.165 23.252 -22.621 1.00 78.38 374 VAL A C 1
ATOM 2791 O O . VAL A 1 374 ? -0.126 24.009 -21.699 1.00 78.38 374 VAL A O 1
ATOM 2794 N N . VAL A 1 375 ? -0.589 23.175 -23.723 1.00 82.56 375 VAL A N 1
ATOM 2795 C CA . VAL A 1 375 ? -1.842 23.924 -23.905 1.00 82.56 375 VAL A CA 1
ATOM 2796 C C . VAL A 1 375 ? -2.891 23.473 -22.902 1.00 82.56 375 VAL A C 1
ATOM 2798 O O . VAL A 1 375 ? -3.497 24.330 -22.274 1.00 82.56 375 VAL A O 1
ATOM 2801 N N . GLN A 1 376 ? -3.065 22.164 -22.702 1.00 80.50 376 GLN A N 1
ATOM 2802 C CA . GLN A 1 376 ? -4.034 21.645 -21.729 1.00 80.50 376 GLN A CA 1
ATOM 2803 C C . GLN A 1 376 ? -3.609 21.957 -20.296 1.00 80.50 376 GLN A C 1
ATOM 2805 O O . GLN A 1 376 ? -4.422 22.383 -19.483 1.00 80.50 376 GLN A O 1
ATOM 2810 N N . ALA A 1 377 ? -2.314 21.826 -20.006 1.00 69.69 377 ALA A N 1
ATOM 2811 C CA . ALA A 1 377 ? -1.768 22.089 -18.678 1.00 69.69 377 ALA A CA 1
ATOM 2812 C C . ALA A 1 377 ? -1.808 23.573 -18.267 1.00 69.69 377 ALA A C 1
ATOM 2814 O O . ALA A 1 377 ? -1.665 23.885 -17.089 1.00 69.69 377 ALA A O 1
ATOM 2815 N N . THR A 1 378 ? -1.976 24.493 -19.223 1.00 75.31 378 THR A N 1
ATOM 2816 C CA . THR A 1 378 ? -1.967 25.947 -18.979 1.00 75.31 378 THR A CA 1
ATOM 2817 C C . THR A 1 378 ? -3.220 26.648 -19.498 1.00 75.31 378 THR A C 1
ATOM 2819 O O . THR A 1 378 ? -3.210 27.863 -19.691 1.00 75.31 378 THR A O 1
ATOM 2822 N N . LEU A 1 379 ? -4.287 25.885 -19.752 1.00 81.25 379 LEU A N 1
ATOM 2823 C CA . LEU A 1 379 ? -5.514 26.376 -20.364 1.00 81.25 379 LEU A CA 1
ATOM 2824 C C . LEU A 1 379 ? -6.286 27.294 -19.407 1.00 81.25 379 LEU A C 1
ATOM 2826 O O . LEU A 1 379 ? -6.702 26.892 -18.323 1.00 81.25 379 LEU A O 1
ATOM 2830 N N . GLU A 1 380 ? -6.558 28.513 -19.853 1.00 80.94 380 GLU A N 1
ATOM 2831 C CA . GLU A 1 380 ? -7.389 29.501 -19.177 1.00 80.94 380 GLU A CA 1
ATOM 2832 C C . GLU A 1 380 ? -8.524 29.938 -20.108 1.00 80.94 380 GLU A C 1
ATOM 2834 O O . GLU A 1 380 ? -8.311 30.306 -21.264 1.00 80.94 380 GLU A O 1
ATOM 2839 N N . LEU A 1 381 ? -9.755 29.923 -19.599 1.00 84.25 381 LEU A N 1
ATOM 2840 C CA . LEU A 1 381 ? -10.953 30.249 -20.369 1.00 84.25 381 LEU A CA 1
ATOM 2841 C C . LEU A 1 381 ? -11.623 31.483 -19.779 1.00 84.25 381 LEU A C 1
ATOM 2843 O O . LEU A 1 381 ? -11.835 31.571 -18.569 1.00 84.25 381 LEU A O 1
ATOM 2847 N N . SER A 1 382 ? -11.995 32.432 -20.631 1.00 83.81 382 SER A N 1
ATOM 2848 C CA . SER A 1 382 ? -12.689 33.644 -20.195 1.00 83.81 382 SER A CA 1
ATOM 2849 C C . SER A 1 382 ? -13.732 34.095 -21.210 1.00 83.81 382 SER A C 1
ATOM 2851 O O . SER A 1 382 ? -13.585 33.873 -22.407 1.00 83.81 382 SER A O 1
ATOM 2853 N N . SER A 1 383 ? -14.797 34.731 -20.728 1.00 86.69 383 SER A N 1
ATOM 2854 C CA . SER A 1 383 ? -15.790 35.413 -21.558 1.00 86.69 383 SER A CA 1
ATOM 2855 C C . SER A 1 383 ? -16.331 36.626 -20.819 1.00 86.69 383 SER A C 1
ATOM 2857 O O . SER A 1 383 ? -16.434 36.633 -19.590 1.00 86.69 383 SER A O 1
ATOM 2859 N N . ASP A 1 384 ? -16.658 37.657 -21.582 1.00 80.25 384 ASP A N 1
ATOM 2860 C CA . ASP A 1 384 ? -17.312 38.882 -21.135 1.00 80.25 384 ASP A CA 1
ATOM 2861 C C . ASP A 1 384 ? -18.848 38.770 -21.123 1.00 80.25 384 ASP A C 1
ATOM 2863 O O . ASP A 1 384 ? -19.546 39.648 -20.612 1.00 80.25 384 ASP A O 1
ATOM 2867 N N . SER A 1 385 ? -19.386 37.679 -21.666 1.00 85.44 385 SER A N 1
ATOM 2868 C CA . SER A 1 385 ? -20.809 37.508 -21.918 1.00 85.44 385 SER A CA 1
ATOM 2869 C C . SER A 1 385 ? -21.513 36.881 -20.715 1.00 85.44 385 SER A C 1
ATOM 2871 O O . SER A 1 385 ? -21.416 35.683 -20.472 1.00 85.44 385 SER A O 1
ATOM 2873 N N . GLU A 1 386 ? -22.282 37.680 -19.964 1.00 84.56 386 GLU A N 1
ATOM 2874 C CA . GLU A 1 386 ? -22.962 37.233 -18.729 1.00 84.56 386 GLU A CA 1
ATOM 2875 C C . GLU A 1 386 ? -23.959 36.076 -18.931 1.00 84.56 386 GLU A C 1
ATOM 2877 O O . GLU A 1 386 ? -24.285 35.358 -17.979 1.00 84.56 386 GLU A O 1
ATOM 2882 N N . TRP A 1 387 ? -24.467 35.914 -20.156 1.00 88.44 387 TRP A N 1
ATOM 2883 C CA . TRP A 1 387 ? -25.403 34.856 -20.533 1.00 88.44 387 TRP A CA 1
ATOM 2884 C C . TRP A 1 387 ? -24.716 33.517 -20.827 1.00 88.44 387 TRP A C 1
ATOM 2886 O O . TRP A 1 387 ? -25.390 32.485 -20.843 1.00 88.44 387 TRP A O 1
ATOM 2896 N N . LEU A 1 388 ? -23.399 33.525 -21.044 1.00 90.00 388 LEU A N 1
ATOM 2897 C CA . LEU A 1 388 ? -22.610 32.359 -21.406 1.00 90.00 388 LEU A CA 1
ATOM 2898 C C . LEU A 1 388 ? -21.919 31.785 -20.164 1.00 90.00 388 LEU A C 1
ATOM 2900 O O . LEU A 1 388 ? -21.314 32.490 -19.355 1.00 90.00 388 LEU A O 1
ATOM 2904 N N . ARG A 1 389 ? -22.021 30.472 -19.991 1.00 88.31 389 ARG A N 1
ATOM 2905 C CA . ARG A 1 389 ? -21.343 29.707 -18.948 1.00 88.31 389 ARG A CA 1
ATOM 2906 C C . ARG A 1 389 ? -20.323 28.799 -19.606 1.00 88.31 389 ARG A C 1
ATOM 2908 O O . ARG A 1 389 ? -20.656 28.055 -20.522 1.00 88.31 389 ARG A O 1
ATOM 2915 N N . ILE A 1 390 ? -19.097 28.865 -19.106 1.00 86.12 390 ILE A N 1
ATOM 2916 C CA . ILE A 1 390 ? -17.966 28.089 -19.603 1.00 86.12 390 ILE A CA 1
ATOM 2917 C C . ILE A 1 390 ? -17.428 27.284 -18.434 1.00 86.12 390 ILE A C 1
ATOM 2919 O O . ILE A 1 390 ? -17.239 27.832 -17.345 1.00 86.12 390 ILE A O 1
ATOM 2923 N N . ARG A 1 391 ? -17.177 25.999 -18.660 1.00 80.38 391 ARG A N 1
ATOM 2924 C CA . ARG A 1 391 ? -16.482 25.135 -17.712 1.00 80.38 391 ARG A CA 1
ATOM 2925 C C . ARG A 1 391 ? -15.330 24.434 -18.429 1.00 80.38 391 ARG A C 1
ATOM 2927 O O . ARG A 1 391 ? -15.561 23.905 -19.514 1.00 80.38 391 ARG A O 1
ATOM 2934 N N . PRO A 1 392 ? -14.115 24.403 -17.870 1.00 63.91 392 PRO A N 1
ATOM 2935 C CA . PRO A 1 392 ? -13.070 23.536 -18.398 1.00 63.91 392 PRO A CA 1
ATOM 2936 C C . PRO A 1 392 ? -13.491 22.065 -18.261 1.00 63.91 392 PRO A C 1
ATOM 2938 O O . PRO A 1 392 ? -14.223 21.690 -17.345 1.00 63.91 392 PRO A O 1
ATOM 2941 N N . THR A 1 393 ? -13.055 21.234 -19.198 1.00 70.56 393 THR A N 1
ATOM 2942 C CA . THR A 1 393 ? -13.280 19.782 -19.202 1.00 70.56 393 THR A CA 1
ATOM 2943 C C . THR A 1 393 ? -11.987 19.079 -19.591 1.00 70.56 393 THR A C 1
ATOM 2945 O O . THR A 1 393 ? -11.114 19.702 -20.187 1.00 70.56 393 THR A O 1
ATOM 2948 N N . VAL A 1 394 ? -11.880 17.780 -19.306 1.00 58.16 394 VAL A N 1
ATOM 2949 C CA . VAL A 1 394 ? -10.683 16.977 -19.627 1.00 58.16 394 VAL A CA 1
ATOM 2950 C C . VAL A 1 394 ? -10.341 17.008 -21.128 1.00 58.16 394 VAL A C 1
ATOM 2952 O O . VAL A 1 394 ? -9.177 16.914 -21.495 1.00 58.16 394 VAL A O 1
ATOM 2955 N N . GLU A 1 395 ? -11.338 17.201 -21.998 1.00 58.84 395 GLU A N 1
ATOM 2956 C CA . GLU A 1 395 ? -11.163 17.257 -23.458 1.00 58.84 395 GLU A CA 1
ATOM 2957 C C . GLU A 1 395 ? -11.064 18.693 -24.025 1.00 58.84 395 GLU A C 1
ATOM 2959 O O . GLU A 1 395 ? -10.840 18.869 -25.223 1.00 58.84 395 GLU A O 1
ATOM 2964 N N . GLY A 1 396 ? -11.227 19.739 -23.202 1.00 78.00 396 GLY A N 1
ATOM 2965 C CA . GLY A 1 396 ? -11.267 21.139 -23.644 1.00 78.00 396 GLY A CA 1
ATOM 2966 C C . GLY A 1 396 ? -12.208 21.996 -22.796 1.00 78.00 396 GLY A C 1
ATOM 2967 O O . GLY A 1 396 ? -11.945 22.253 -21.624 1.00 78.00 396 GLY A O 1
ATOM 2968 N N . MET A 1 397 ? -13.337 22.439 -23.353 1.00 86.25 397 MET A N 1
ATOM 2969 C CA . MET A 1 397 ? -14.304 23.289 -22.643 1.00 86.25 397 MET A CA 1
ATOM 2970 C C . MET A 1 397 ? -15.761 22.909 -22.913 1.00 86.25 397 MET A C 1
ATOM 2972 O O . MET A 1 397 ? -16.117 22.570 -24.031 1.00 86.25 397 MET A O 1
ATOM 2976 N N . ALA A 1 398 ? -16.626 23.025 -21.910 1.00 86.25 398 ALA A N 1
ATOM 2977 C CA . ALA A 1 398 ? -18.072 22.896 -22.044 1.00 86.25 398 ALA A CA 1
ATOM 2978 C C . ALA A 1 398 ? -18.743 24.272 -21.988 1.00 86.25 398 ALA A C 1
ATOM 2980 O O . ALA A 1 398 ? -18.495 25.060 -21.070 1.00 86.25 398 ALA A O 1
ATOM 2981 N N . LEU A 1 399 ? -19.616 24.543 -22.958 1.00 90.31 399 LEU A N 1
ATOM 2982 C CA . LEU A 1 399 ? -20.402 25.768 -23.054 1.00 90.31 399 LEU A CA 1
ATOM 2983 C C . LEU A 1 399 ? -21.878 25.502 -22.764 1.00 90.31 399 LEU A C 1
ATOM 2985 O O . LEU A 1 399 ? -22.450 24.527 -23.245 1.00 90.31 399 LEU A O 1
ATOM 2989 N N . SER A 1 400 ? -22.521 26.408 -22.034 1.00 89.81 400 SER A N 1
ATOM 2990 C CA . SER A 1 400 ? -23.981 26.473 -21.920 1.00 89.81 400 SER A CA 1
ATOM 2991 C C . SER A 1 400 ? -24.448 27.920 -21.830 1.00 89.81 400 SER A C 1
ATOM 2993 O O . SER A 1 400 ? -23.686 28.814 -21.466 1.00 89.81 400 SER A O 1
ATOM 2995 N N . ALA A 1 401 ? -25.712 28.163 -22.161 1.00 88.81 401 ALA A N 1
ATOM 2996 C CA . ALA A 1 401 ? -26.299 29.494 -22.125 1.00 88.81 401 ALA A CA 1
ATOM 2997 C C . ALA A 1 401 ? -27.493 29.553 -21.169 1.00 88.81 401 ALA A C 1
ATOM 2999 O O . ALA A 1 401 ? -28.280 28.610 -21.062 1.00 88.81 401 ALA A O 1
ATOM 3000 N N . LEU A 1 402 ? -27.627 30.687 -20.482 1.00 88.19 402 LEU A N 1
ATOM 3001 C CA . LEU A 1 402 ? -28.779 31.029 -19.657 1.00 88.19 402 LEU A CA 1
ATOM 3002 C C . LEU A 1 402 ? -29.110 32.508 -19.850 1.00 88.19 402 LEU A C 1
ATOM 3004 O O . LEU A 1 402 ? -28.438 33.390 -19.314 1.00 88.19 402 LEU A O 1
ATOM 3008 N N . THR A 1 403 ? -30.184 32.779 -20.585 1.00 84.94 403 THR A N 1
ATOM 3009 C CA . THR A 1 403 ? -30.659 34.141 -20.844 1.00 84.94 403 THR A CA 1
ATOM 3010 C C . THR A 1 403 ? -31.913 34.447 -20.028 1.00 84.94 403 THR A C 1
ATOM 3012 O O . THR A 1 403 ? -32.640 33.551 -19.586 1.00 84.94 403 THR A O 1
ATOM 3015 N N . ARG A 1 404 ? -32.152 35.742 -19.788 1.00 86.06 404 ARG A N 1
ATOM 3016 C CA . ARG A 1 404 ? -33.318 36.244 -19.039 1.00 86.06 404 ARG A CA 1
ATOM 3017 C C . ARG A 1 404 ? -34.448 36.739 -19.938 1.00 86.06 404 ARG A C 1
ATOM 3019 O O . ARG A 1 404 ? -35.567 36.879 -19.456 1.00 86.06 404 ARG A O 1
ATOM 3026 N N . GLU A 1 405 ? -34.165 36.984 -21.214 1.00 86.56 405 GLU A N 1
ATOM 3027 C CA . GLU A 1 405 ? -35.125 37.486 -22.195 1.00 86.56 405 GLU A CA 1
ATOM 3028 C C . GLU A 1 405 ? -34.998 36.707 -23.519 1.00 86.56 405 GLU A C 1
ATOM 3030 O O . GLU A 1 405 ? -33.941 36.129 -23.790 1.00 86.56 405 GLU A O 1
ATOM 3035 N N . PRO A 1 406 ? -36.073 36.616 -24.326 1.00 88.50 406 PRO A N 1
ATOM 3036 C CA . PRO A 1 406 ? -36.011 36.014 -25.656 1.00 88.50 406 PRO A CA 1
ATOM 3037 C C . PRO A 1 406 ? -35.211 36.893 -26.620 1.00 88.50 406 PRO A C 1
ATOM 3039 O O . PRO A 1 406 ? -35.419 38.106 -26.661 1.00 88.50 406 PRO A O 1
ATOM 3042 N N . GLY A 1 407 ? -34.355 36.293 -27.440 1.00 89.38 407 GLY A N 1
ATOM 3043 C CA . GLY A 1 407 ? -33.560 37.021 -28.425 1.00 89.38 407 GLY A CA 1
ATOM 3044 C C . GLY A 1 407 ? -32.442 36.181 -29.029 1.00 89.38 407 GLY A C 1
ATOM 3045 O O . GLY A 1 407 ? -32.250 35.026 -28.660 1.00 89.38 407 GLY A O 1
ATOM 3046 N N . VAL A 1 408 ? -31.703 36.769 -29.967 1.00 91.38 408 VAL A N 1
ATOM 3047 C CA . VAL A 1 408 ? -30.450 36.197 -30.475 1.00 91.38 408 VAL A CA 1
ATOM 3048 C C . VAL A 1 408 ? -29.306 36.864 -29.725 1.00 91.38 408 VAL A C 1
ATOM 3050 O O . VAL A 1 408 ? -29.244 38.094 -29.671 1.00 91.38 408 VAL A O 1
ATOM 3053 N N . TYR A 1 409 ? -28.432 36.056 -29.138 1.00 89.81 409 TYR A N 1
ATOM 3054 C CA . TYR A 1 409 ? -27.278 36.504 -28.372 1.00 89.81 409 TYR A CA 1
ATOM 3055 C C . TYR A 1 409 ? -26.004 35.998 -29.036 1.00 89.81 409 TYR A C 1
ATOM 3057 O O . TYR A 1 409 ? -25.940 34.849 -29.467 1.00 89.81 409 TYR A O 1
ATOM 3065 N N . GLU A 1 410 ? -25.000 36.865 -29.096 1.00 92.75 410 GLU A N 1
ATOM 3066 C CA . GLU A 1 410 ? -23.663 36.564 -29.596 1.00 92.75 410 GLU A CA 1
ATOM 3067 C C . GLU A 1 410 ? -22.642 37.060 -28.569 1.00 92.75 410 GLU A C 1
ATOM 3069 O O . GLU A 1 410 ? -22.877 38.054 -27.874 1.00 92.75 410 GLU A O 1
ATOM 3074 N N . GLY A 1 411 ? -21.568 36.300 -28.393 1.00 88.88 411 GLY A N 1
ATOM 3075 C CA . GLY A 1 411 ? -20.602 36.484 -27.321 1.00 88.88 411 GLY A CA 1
ATOM 3076 C C . GLY A 1 411 ? -19.294 35.790 -27.647 1.00 88.88 411 GLY A C 1
ATOM 3077 O O . GLY A 1 411 ? -19.234 34.957 -28.547 1.00 88.88 411 GLY A O 1
ATOM 3078 N N . HIS A 1 412 ? -18.236 36.136 -26.925 1.00 91.12 412 HIS A N 1
ATOM 3079 C CA . HIS A 1 412 ? -16.886 35.693 -27.256 1.00 91.12 412 HIS A CA 1
ATOM 3080 C C . HIS A 1 412 ? -16.278 34.908 -26.099 1.00 91.12 412 HIS A C 1
ATOM 3082 O O . HIS A 1 412 ? -16.446 35.260 -24.929 1.00 91.12 412 HIS A O 1
ATOM 3088 N N . VAL A 1 413 ? -15.567 33.835 -26.428 1.00 90.69 413 VAL A N 1
ATOM 3089 C CA . VAL A 1 413 ? -14.774 33.034 -25.496 1.00 90.69 413 VAL A CA 1
ATOM 3090 C C . VAL A 1 413 ? -13.314 33.164 -25.887 1.00 90.69 413 VAL A C 1
ATOM 3092 O O . VAL A 1 413 ? -12.919 32.751 -26.974 1.00 90.69 413 VAL A O 1
ATOM 3095 N N . ILE A 1 414 ? -12.506 33.721 -24.991 1.00 90.50 414 ILE A N 1
ATOM 3096 C CA . ILE A 1 414 ? -11.059 33.793 -25.156 1.00 90.50 414 ILE A CA 1
ATOM 3097 C C . ILE A 1 414 ? -10.452 32.564 -24.483 1.00 90.50 414 ILE A C 1
ATOM 3099 O O . ILE A 1 414 ? -10.579 32.381 -23.268 1.00 90.50 414 ILE A O 1
ATOM 3103 N N . VAL A 1 415 ? -9.779 31.750 -25.288 1.00 89.06 415 VAL A N 1
ATOM 3104 C CA . VAL A 1 415 ? -9.032 30.562 -24.883 1.00 89.06 415 VAL A CA 1
ATOM 3105 C C . VAL A 1 415 ? -7.556 30.941 -24.822 1.00 89.06 415 VAL A C 1
ATOM 3107 O O . VAL A 1 415 ? -6.916 31.138 -25.853 1.00 89.06 415 VAL A O 1
ATOM 3110 N N . ARG A 1 416 ? -7.010 31.076 -23.615 1.00 88.06 416 ARG A N 1
ATOM 3111 C CA . ARG A 1 416 ? -5.603 31.412 -23.368 1.00 88.06 416 ARG A CA 1
ATOM 3112 C C . ARG A 1 416 ? -4.850 30.163 -22.930 1.00 88.06 416 ARG A C 1
ATOM 3114 O O . ARG A 1 416 ? -5.378 29.333 -22.207 1.00 88.06 416 ARG A O 1
ATOM 3121 N N . ALA A 1 417 ? -3.607 30.045 -23.356 1.00 85.44 417 ALA A N 1
ATOM 3122 C CA . ALA A 1 417 ? -2.650 29.081 -22.844 1.00 85.44 417 ALA A CA 1
ATOM 3123 C C . ALA A 1 417 ? -1.275 29.742 -22.763 1.00 85.44 417 ALA A C 1
ATOM 3125 O O . ALA A 1 417 ? -1.039 30.804 -23.351 1.00 85.44 417 ALA A O 1
ATOM 3126 N N . ALA A 1 418 ? -0.320 29.098 -22.095 1.00 79.31 418 ALA A N 1
ATOM 3127 C CA . ALA A 1 418 ? 1.042 29.607 -22.031 1.00 79.31 418 ALA A CA 1
ATOM 3128 C C . ALA A 1 418 ? 1.634 29.824 -23.429 1.00 79.31 418 ALA A C 1
ATOM 3130 O O . ALA A 1 418 ? 2.409 30.761 -23.590 1.00 79.31 418 ALA A O 1
ATOM 3131 N N . THR A 1 419 ? 1.254 29.028 -24.436 1.00 81.12 419 THR A N 1
ATOM 3132 C CA . THR A 1 419 ? 1.742 29.123 -25.824 1.00 81.12 419 THR A CA 1
ATOM 3133 C C . THR A 1 419 ? 1.077 30.215 -26.667 1.00 81.12 419 THR A C 1
ATOM 3135 O O . THR A 1 419 ? 1.653 30.612 -27.678 1.00 81.12 419 THR A O 1
ATOM 3138 N N . GLY A 1 420 ? -0.076 30.755 -26.265 1.00 85.31 420 GLY A N 1
ATOM 3139 C CA . GLY A 1 420 ? -0.796 31.781 -27.023 1.00 85.31 420 GLY A CA 1
ATOM 3140 C C . GLY A 1 420 ? -2.279 31.851 -26.670 1.00 85.31 420 GLY A C 1
ATOM 3141 O O . GLY A 1 420 ? -2.731 31.217 -25.725 1.00 85.31 420 GLY A O 1
ATOM 3142 N N . GLU A 1 421 ? -3.051 32.605 -27.444 1.00 89.38 421 GLU A N 1
ATOM 3143 C CA . GLU A 1 421 ? -4.498 32.731 -27.258 1.00 89.38 421 GLU A CA 1
ATOM 3144 C C . GLU A 1 421 ? -5.246 32.564 -28.584 1.00 89.38 421 GLU A C 1
ATOM 3146 O O . GLU A 1 421 ? -4.718 32.898 -29.646 1.00 89.38 421 GLU A O 1
ATOM 3151 N N . CYS A 1 422 ? -6.472 32.048 -28.523 1.00 87.62 422 CYS A N 1
ATOM 3152 C CA . CYS A 1 422 ? -7.427 32.090 -29.624 1.00 87.62 422 CYS A CA 1
ATOM 3153 C C . CYS A 1 422 ? -8.815 32.498 -29.124 1.00 87.62 422 CYS A C 1
ATOM 3155 O O . CYS A 1 422 ? -9.106 32.466 -27.927 1.00 87.62 422 CYS A O 1
ATOM 3157 N N . GLU A 1 423 ? -9.666 32.920 -30.052 1.00 90.62 423 GLU A N 1
ATOM 3158 C CA . GLU A 1 423 ? -11.000 33.426 -29.758 1.00 90.62 423 GLU A CA 1
ATOM 3159 C C . GLU A 1 423 ? -12.053 32.574 -30.471 1.00 90.62 423 GLU A C 1
ATOM 3161 O O . GLU A 1 423 ? -11.920 32.271 -31.659 1.00 90.62 423 GLU A O 1
ATOM 3166 N N . LEU A 1 424 ? -13.102 32.201 -29.741 1.00 92.25 424 LEU A N 1
ATOM 3167 C CA . LEU A 1 424 ? -14.275 31.505 -30.249 1.00 92.25 424 LEU A CA 1
ATOM 3168 C C . LEU A 1 424 ? -15.499 32.406 -30.100 1.00 92.25 424 LEU A C 1
ATOM 3170 O O . LEU A 1 424 ? -15.872 32.786 -28.992 1.00 92.25 424 LEU A O 1
ATOM 3174 N N . THR A 1 425 ? -16.168 32.697 -31.210 1.00 93.12 425 THR A N 1
ATOM 3175 C CA . THR A 1 425 ? -17.471 33.367 -31.191 1.00 93.12 425 THR A CA 1
ATOM 3176 C C . THR A 1 425 ? -18.568 32.344 -30.904 1.00 93.12 425 THR A C 1
ATOM 3178 O O . THR A 1 425 ? -18.587 31.273 -31.503 1.00 93.12 425 THR A O 1
ATOM 3181 N N . VAL A 1 426 ? -19.493 32.656 -30.004 1.00 93.25 426 VAL A N 1
ATOM 3182 C CA . VAL A 1 426 ? -20.583 31.773 -29.584 1.00 93.25 426 VAL A CA 1
ATOM 3183 C C . VAL A 1 426 ? -21.911 32.483 -29.769 1.00 93.25 426 VAL A C 1
ATOM 3185 O O . VAL A 1 426 ? -22.081 33.609 -29.302 1.00 93.25 426 VAL A O 1
ATOM 3188 N N . SER A 1 427 ? -22.863 31.820 -30.416 1.00 93.19 427 SER A N 1
ATOM 3189 C CA . SER A 1 427 ? -24.223 32.326 -30.584 1.00 93.19 427 SER A CA 1
ATOM 3190 C C . SER A 1 427 ? -25.263 31.398 -29.957 1.00 93.19 427 SER A C 1
ATOM 3192 O O . SER A 1 427 ? -25.033 30.204 -29.761 1.00 93.19 427 SER A O 1
ATOM 3194 N N . VAL A 1 428 ? -26.404 31.969 -29.571 1.00 93.06 428 VAL A N 1
ATOM 3195 C CA . VAL A 1 428 ? -27.580 31.221 -29.114 1.00 93.06 428 VAL A CA 1
ATOM 3196 C C . VAL A 1 428 ? -28.854 31.995 -29.440 1.00 93.06 428 VAL A C 1
ATOM 3198 O O . VAL A 1 428 ? -28.901 33.223 -29.334 1.00 93.06 428 VAL A O 1
ATOM 3201 N N . THR A 1 429 ? -29.921 31.282 -29.796 1.00 92.69 429 THR A N 1
ATOM 3202 C CA . THR A 1 429 ? -31.258 31.868 -29.958 1.00 92.69 429 THR A CA 1
ATOM 3203 C C . THR A 1 429 ? -32.161 31.422 -28.814 1.00 92.69 429 THR A C 1
ATOM 3205 O O . THR A 1 429 ? -32.277 30.232 -28.538 1.00 92.69 429 THR A O 1
ATOM 3208 N N . THR A 1 430 ? -32.837 32.352 -28.141 1.00 88.50 430 THR A N 1
ATOM 3209 C CA . THR A 1 430 ? -33.722 32.033 -27.014 1.00 88.50 430 THR A CA 1
ATOM 3210 C C . THR A 1 430 ? -35.164 32.458 -27.246 1.00 88.50 430 THR A C 1
ATOM 3212 O O . THR A 1 430 ? -35.442 33.500 -27.839 1.00 88.50 430 THR A O 1
ATOM 3215 N N . TYR A 1 431 ? -36.106 31.645 -26.763 1.00 86.06 431 TYR A N 1
ATOM 3216 C CA . TYR A 1 431 ? -37.545 31.884 -26.899 1.00 86.06 431 TYR A CA 1
ATOM 3217 C C . TYR A 1 431 ? -38.256 31.860 -25.541 1.00 86.06 431 TYR A C 1
ATOM 3219 O O . TYR A 1 431 ? -37.816 31.207 -24.592 1.00 86.06 431 TYR A O 1
ATOM 3227 N N . ALA A 1 432 ? -39.374 32.581 -25.436 1.00 78.56 432 ALA A N 1
ATOM 3228 C CA . ALA A 1 432 ? -40.240 32.494 -24.266 1.00 78.56 432 ALA A CA 1
ATOM 3229 C C . ALA A 1 432 ? -41.010 31.169 -24.304 1.00 78.56 432 ALA A C 1
ATOM 3231 O O . ALA A 1 432 ? -41.773 30.924 -25.240 1.00 78.56 432 ALA A O 1
ATOM 3232 N N . GLU A 1 433 ? -40.827 30.334 -23.282 1.00 61.59 433 GLU A N 1
ATOM 3233 C CA . GLU A 1 433 ? -41.598 29.104 -23.106 1.00 61.59 433 GLU A CA 1
ATOM 3234 C C . GLU A 1 433 ? -43.066 29.503 -22.847 1.00 61.59 433 GLU A C 1
ATOM 3236 O O . GLU A 1 433 ? -43.427 29.983 -21.771 1.00 61.59 433 GLU A O 1
ATOM 3241 N N . THR A 1 434 ? -43.921 29.389 -23.866 1.00 57.22 434 THR A N 1
ATOM 3242 C CA . THR A 1 434 ? -45.372 29.425 -23.649 1.00 57.22 434 THR A CA 1
ATOM 3243 C C . THR A 1 434 ? -45.798 28.030 -23.227 1.00 57.22 434 THR A C 1
ATOM 3245 O O . THR A 1 434 ? -45.312 27.047 -23.773 1.00 57.22 434 THR A O 1
ATOM 3248 N N . VAL A 1 435 ? -46.662 27.934 -22.214 1.00 48.66 435 VAL A N 1
ATOM 3249 C CA . VAL A 1 435 ? -47.195 26.657 -21.723 1.00 48.66 435 VAL A CA 1
ATOM 3250 C C . VAL A 1 435 ? -48.059 26.025 -22.822 1.00 48.66 435 VAL A C 1
ATOM 3252 O O . VAL A 1 435 ? -49.268 26.235 -22.854 1.00 48.66 435 VAL A O 1
ATOM 3255 N N . ALA A 1 436 ? -47.429 25.307 -23.747 1.00 48.75 436 ALA A N 1
ATOM 3256 C CA . ALA A 1 436 ? -48.030 24.384 -24.700 1.00 48.75 436 ALA A CA 1
ATOM 3257 C C . ALA A 1 436 ? -46.915 23.511 -25.314 1.00 48.75 436 ALA A C 1
ATOM 3259 O O . ALA A 1 436 ? -45.916 24.041 -25.783 1.00 48.75 436 ALA A O 1
ATOM 3260 N N . ASP A 1 437 ? -47.135 22.194 -25.302 1.00 42.53 437 ASP A N 1
ATOM 3261 C CA . ASP A 1 437 ? -46.342 21.097 -25.891 1.00 42.53 437 ASP A CA 1
ATOM 3262 C C . ASP A 1 437 ? -45.237 20.445 -25.041 1.00 42.53 437 ASP A C 1
ATOM 3264 O O . ASP A 1 437 ? -44.044 20.516 -25.322 1.00 42.53 437 ASP A O 1
ATOM 3268 N N . VAL A 1 438 ? -45.683 19.645 -24.064 1.00 37.06 438 VAL A N 1
ATOM 3269 C CA . VAL A 1 438 ? -45.054 18.346 -23.765 1.00 37.06 438 VAL A CA 1
ATOM 3270 C C . VAL A 1 438 ? -45.984 17.263 -24.336 1.00 37.06 438 VAL A C 1
ATOM 3272 O O . VAL A 1 438 ? -47.148 17.218 -23.929 1.00 37.06 438 VAL A O 1
ATOM 3275 N N . PRO A 1 439 ? -45.540 16.399 -25.268 1.00 37.22 439 PRO A N 1
ATOM 3276 C CA . PRO A 1 439 ? -46.370 15.314 -25.780 1.00 37.22 439 PRO A CA 1
ATOM 3277 C C . PRO A 1 439 ? -46.576 14.252 -24.692 1.00 37.22 439 PRO A C 1
ATOM 3279 O O . PRO A 1 439 ? -45.621 13.744 -24.102 1.00 37.22 439 PRO A O 1
ATOM 3282 N N . ALA A 1 440 ? -47.840 13.931 -24.418 1.00 35.38 440 ALA A N 1
ATOM 3283 C CA . ALA A 1 440 ? -48.234 12.886 -23.483 1.00 35.38 440 ALA A CA 1
ATOM 3284 C C . ALA A 1 440 ? -47.779 11.512 -24.000 1.00 35.38 440 ALA A C 1
ATOM 3286 O O . ALA A 1 440 ? -48.140 11.109 -25.104 1.00 35.38 440 ALA A O 1
ATOM 3287 N N . THR A 1 441 ? -46.997 10.787 -23.200 1.00 33.34 441 THR A N 1
ATOM 3288 C CA . THR A 1 441 ? -46.764 9.355 -23.403 1.00 33.34 441 THR A CA 1
ATOM 3289 C C . THR A 1 441 ? -47.856 8.579 -22.672 1.00 33.34 441 THR A C 1
ATOM 3291 O O . THR A 1 441 ? -48.012 8.679 -21.456 1.00 33.34 441 THR A O 1
ATOM 3294 N N . ASP A 1 442 ? -48.648 7.847 -23.453 1.00 32.41 442 ASP A N 1
ATOM 3295 C CA . ASP A 1 442 ? -49.721 6.964 -23.005 1.00 32.41 442 ASP A CA 1
ATOM 3296 C C . ASP A 1 442 ? -49.182 5.818 -22.134 1.00 32.41 442 ASP A C 1
ATOM 3298 O O . ASP A 1 442 ? -48.444 4.953 -22.606 1.00 32.41 442 ASP A O 1
ATOM 3302 N N . VAL A 1 443 ? -49.636 5.751 -20.881 1.00 33.69 443 VAL A N 1
ATOM 3303 C CA . VAL A 1 443 ? -49.677 4.506 -20.099 1.00 33.69 443 VAL A CA 1
ATOM 3304 C C . VAL A 1 443 ? -51.107 4.346 -19.565 1.00 33.69 443 VAL A C 1
ATOM 3306 O O . VAL A 1 443 ? -51.582 5.221 -18.837 1.00 33.69 443 VAL A O 1
ATOM 3309 N N . PRO A 1 444 ? -51.834 3.269 -19.918 1.00 32.59 444 PRO A N 1
ATOM 3310 C CA . PRO A 1 444 ? -53.241 3.127 -19.572 1.00 32.59 444 PRO A CA 1
ATOM 3311 C C . PRO A 1 444 ? -53.407 2.648 -18.124 1.00 32.59 444 PRO A C 1
ATOM 3313 O O . PRO A 1 444 ? -52.972 1.556 -17.760 1.00 32.59 444 PRO A O 1
ATOM 3316 N N . VAL A 1 445 ? -54.103 3.440 -17.307 1.00 32.06 445 VAL A N 1
ATOM 3317 C CA . VAL A 1 445 ? -54.614 3.035 -15.986 1.00 32.06 445 VAL A CA 1
ATOM 3318 C C . VAL A 1 445 ? -56.145 2.936 -16.083 1.00 32.06 445 VAL A C 1
ATOM 3320 O O . VAL A 1 445 ? -56.770 3.855 -16.618 1.00 32.06 445 VAL A O 1
ATOM 3323 N N . PRO A 1 446 ? -56.781 1.835 -15.635 1.00 29.94 446 PRO A N 1
ATOM 3324 C CA . PRO A 1 446 ? -58.199 1.597 -15.874 1.00 29.94 446 PRO A CA 1
ATOM 3325 C C . PRO A 1 446 ? -59.099 2.523 -15.046 1.00 29.94 446 PRO A C 1
ATOM 3327 O O . PRO A 1 446 ? -58.813 2.872 -13.902 1.00 29.94 446 PRO A O 1
ATOM 3330 N N . ALA A 1 447 ? -60.208 2.902 -15.678 1.00 27.97 447 ALA A N 1
ATOM 3331 C CA . ALA A 1 447 ? -61.164 3.909 -15.248 1.00 27.97 447 ALA A CA 1
ATOM 3332 C C . ALA A 1 447 ? -61.889 3.590 -13.930 1.00 27.97 447 ALA A C 1
ATOM 3334 O O . ALA A 1 447 ? -62.438 2.502 -13.758 1.00 27.97 447 ALA A O 1
ATOM 3335 N N . VAL A 1 448 ? -62.039 4.611 -13.080 1.00 28.83 448 VAL A N 1
ATOM 3336 C CA . VAL A 1 448 ? -63.181 4.725 -12.163 1.00 28.83 448 VAL A CA 1
ATOM 3337 C C . VAL A 1 448 ? -63.763 6.132 -12.286 1.00 28.83 448 VAL A C 1
ATOM 3339 O O . VAL A 1 448 ? -63.135 7.135 -11.957 1.00 28.83 448 VAL A O 1
ATOM 3342 N N . THR A 1 449 ? -64.977 6.177 -12.822 1.00 29.03 449 THR A N 1
ATOM 3343 C CA . THR A 1 449 ? -65.773 7.361 -13.138 1.00 29.03 449 THR A CA 1
ATOM 3344 C C . THR A 1 449 ? -66.210 8.108 -11.875 1.00 29.03 449 THR A C 1
ATOM 3346 O O . THR A 1 449 ? -66.916 7.555 -11.033 1.00 29.03 449 THR A O 1
ATOM 3349 N N . LEU A 1 450 ? -65.857 9.393 -11.783 1.00 32.28 450 LEU A N 1
ATOM 3350 C CA . LEU A 1 450 ? -66.522 10.367 -10.914 1.00 32.28 450 LEU A CA 1
ATOM 3351 C C . LEU A 1 450 ? -67.731 10.959 -11.652 1.00 32.28 450 LEU A C 1
ATOM 3353 O O . LEU A 1 450 ? -67.620 11.359 -12.809 1.00 32.28 450 LEU A O 1
ATOM 3357 N N . LEU A 1 451 ? -68.868 11.075 -10.967 1.00 29.30 451 LEU A N 1
ATOM 3358 C CA . LEU A 1 451 ? -69.982 11.924 -11.388 1.00 29.30 451 LEU A CA 1
ATOM 3359 C C . LEU A 1 451 ? -69.973 13.195 -10.527 1.00 29.30 451 LEU A C 1
ATOM 3361 O O . LEU A 1 451 ? -70.186 13.130 -9.318 1.00 29.30 451 LEU A O 1
ATOM 3365 N N . GLY A 1 452 ? -69.693 14.337 -11.167 1.00 28.86 452 GLY A N 1
ATOM 3366 C CA . GLY A 1 452 ? -69.944 15.683 -10.632 1.00 28.86 452 GLY A CA 1
ATOM 3367 C C . GLY A 1 452 ? -71.449 16.030 -10.621 1.00 28.86 452 GLY A C 1
ATOM 3368 O O . GLY A 1 452 ? -72.265 15.134 -10.850 1.00 28.86 452 GLY A O 1
ATOM 3369 N N . PRO A 1 453 ? -71.851 17.303 -10.399 1.00 33.53 453 PRO A N 1
ATOM 3370 C CA . PRO A 1 453 ? -71.369 18.420 -11.216 1.00 33.53 453 PRO A CA 1
ATOM 3371 C C . PRO A 1 453 ? -71.104 19.759 -10.483 1.00 33.53 453 PRO A C 1
ATOM 3373 O O . PRO A 1 453 ? -71.680 20.091 -9.450 1.00 33.53 453 PRO A O 1
ATOM 3376 N N . GLU A 1 454 ? -70.226 20.533 -11.115 1.00 34.25 454 GLU A N 1
ATOM 3377 C CA . GLU A 1 454 ? -70.051 21.998 -11.078 1.00 34.25 454 GLU A CA 1
ATOM 3378 C C . GLU A 1 454 ? -71.327 22.746 -11.568 1.00 34.25 454 GLU A C 1
ATOM 3380 O O . GLU A 1 454 ? -72.147 22.084 -12.215 1.00 34.25 454 GLU A O 1
ATOM 3385 N N . PRO A 1 455 ? -71.550 24.079 -11.346 1.00 39.16 455 PRO A N 1
ATOM 3386 C CA . PRO A 1 455 ? -70.724 25.100 -12.026 1.00 39.16 455 PRO A CA 1
ATOM 3387 C C . PRO A 1 455 ? -70.624 26.551 -11.464 1.00 39.16 455 PRO A C 1
ATOM 3389 O O . PRO A 1 455 ? -71.545 27.111 -10.878 1.00 39.16 455 PRO A O 1
ATOM 3392 N N . SER A 1 456 ? -69.489 27.179 -11.806 1.00 28.80 456 SER A N 1
ATOM 3393 C CA . SER A 1 456 ? -69.288 28.501 -12.460 1.00 28.80 456 SER A CA 1
ATOM 3394 C C . SER A 1 456 ? -69.885 29.829 -11.934 1.00 28.80 456 SER A C 1
ATOM 3396 O O . SER A 1 456 ? -71.090 29.964 -11.748 1.00 28.80 456 SER A O 1
ATOM 3398 N N . THR A 1 457 ? -69.042 30.882 -11.900 1.00 27.77 457 THR A N 1
ATOM 3399 C CA . THR A 1 457 ? -69.041 32.110 -12.771 1.00 27.77 457 THR A CA 1
ATOM 3400 C C . THR A 1 457 ? -68.313 33.287 -12.071 1.00 27.77 457 THR A C 1
ATOM 3402 O O . THR A 1 457 ? -68.683 33.698 -10.981 1.00 27.77 457 THR A O 1
ATOM 3405 N N . ALA A 1 458 ? -67.108 33.691 -12.508 1.00 26.14 458 ALA A N 1
ATOM 3406 C CA . ALA A 1 458 ? -66.772 34.756 -13.487 1.00 26.14 458 ALA A CA 1
ATOM 3407 C C . ALA A 1 458 ? -67.146 36.213 -13.061 1.00 26.14 458 ALA A C 1
ATOM 3409 O O . ALA A 1 458 ? -68.312 36.571 -13.109 1.00 26.14 458 ALA A O 1
ATOM 3410 N N . ARG A 1 459 ? -66.179 37.037 -12.580 1.00 24.11 459 ARG A N 1
ATOM 3411 C CA . ARG A 1 459 ? -65.437 38.162 -13.265 1.00 24.11 459 ARG A CA 1
ATOM 3412 C C . ARG A 1 459 ? -66.158 39.554 -13.226 1.00 24.11 459 ARG A C 1
ATOM 3414 O O . ARG A 1 459 ? -67.373 39.551 -13.116 1.00 24.11 459 ARG A O 1
ATOM 3421 N N . PRO A 1 460 ? -65.522 40.735 -13.493 1.00 41.56 460 PRO A N 1
ATOM 3422 C CA . PRO A 1 460 ? -64.130 41.208 -13.269 1.00 41.56 460 PRO A CA 1
ATOM 3423 C C . PRO A 1 460 ? -63.940 42.756 -12.988 1.00 41.56 460 PRO A C 1
ATOM 3425 O O . PRO A 1 460 ? -64.884 43.532 -13.014 1.00 41.56 460 PRO A O 1
ATOM 3428 N N . VAL A 1 461 ? -62.663 43.181 -12.844 1.00 27.36 461 VAL A N 1
ATOM 3429 C CA . VAL A 1 461 ? -62.001 44.514 -13.067 1.00 27.36 461 VAL A CA 1
ATOM 3430 C C . VAL A 1 461 ? -62.344 45.752 -12.196 1.00 27.36 461 VAL A C 1
ATOM 3432 O O . VAL A 1 461 ? -63.461 46.248 -12.201 1.00 27.36 461 VAL A O 1
ATOM 3435 N N . GLY A 1 462 ? -61.305 46.400 -11.627 1.00 26.11 462 GLY A N 1
ATOM 3436 C CA . GLY A 1 462 ? -61.336 47.836 -11.274 1.00 26.11 462 GLY A CA 1
ATOM 3437 C C . GLY A 1 462 ? -60.184 48.339 -10.385 1.00 26.11 462 GLY A C 1
ATOM 3438 O O . GLY A 1 462 ? -59.921 47.784 -9.333 1.00 26.11 462 GLY A O 1
ATOM 3439 N N . ARG A 1 463 ? -59.485 49.395 -10.814 1.00 28.44 463 ARG A N 1
ATOM 3440 C CA . ARG A 1 463 ? -58.198 49.941 -10.317 1.00 28.44 463 ARG A CA 1
ATOM 3441 C C . ARG A 1 463 ? -58.336 50.984 -9.171 1.00 28.44 463 ARG A C 1
ATOM 3443 O O . ARG A 1 463 ? -59.265 51.777 -9.205 1.00 28.44 463 ARG A O 1
ATOM 3450 N N . ARG A 1 464 ? -57.255 51.113 -8.370 1.00 27.55 464 ARG A N 1
ATOM 3451 C CA . ARG A 1 464 ? -56.673 52.312 -7.678 1.00 27.55 464 ARG A CA 1
ATOM 3452 C C . ARG A 1 464 ? -57.058 52.711 -6.224 1.00 27.55 464 ARG A C 1
ATOM 3454 O O . ARG A 1 464 ? -58.165 53.135 -5.948 1.00 27.55 464 ARG A O 1
ATOM 3461 N N . LEU A 1 465 ? -55.982 52.742 -5.412 1.00 24.80 465 LEU A N 1
ATOM 3462 C CA . LEU A 1 465 ? -55.473 53.741 -4.436 1.00 24.80 465 LEU A CA 1
ATOM 3463 C C . LEU A 1 465 ? -56.244 54.188 -3.162 1.00 24.80 465 LEU A C 1
ATOM 3465 O O . LEU A 1 465 ? -57.342 54.719 -3.217 1.00 24.80 465 LEU A O 1
ATOM 3469 N N . LEU A 1 466 ? -55.437 54.205 -2.080 1.00 25.05 466 LEU A N 1
ATOM 3470 C CA . LEU A 1 466 ? -55.350 55.145 -0.939 1.00 25.05 466 LEU A CA 1
ATOM 3471 C C . LEU A 1 466 ? -56.310 55.014 0.272 1.00 25.05 466 LEU A C 1
ATOM 3473 O O . LEU A 1 466 ? -57.405 55.551 0.298 1.00 25.05 466 LEU A O 1
ATOM 3477 N N . VAL A 1 467 ? -55.710 54.488 1.354 1.00 25.11 467 VAL A N 1
ATOM 3478 C CA . VAL A 1 467 ? -55.529 55.126 2.684 1.00 25.11 467 VAL A CA 1
ATOM 3479 C C . VAL A 1 467 ? -56.665 55.121 3.733 1.00 25.11 467 VAL A C 1
ATOM 3481 O O . VAL A 1 467 ? -57.703 55.748 3.588 1.00 25.11 467 VAL A O 1
ATOM 3484 N N . ARG A 1 468 ? -56.249 54.571 4.894 1.00 26.69 468 ARG A N 1
ATOM 3485 C CA . ARG A 1 468 ? -56.598 54.820 6.315 1.00 26.69 468 ARG A CA 1
ATOM 3486 C C . ARG A 1 468 ? -57.675 53.974 7.022 1.00 26.69 468 ARG A C 1
ATOM 3488 O O . ARG A 1 468 ? -58.862 54.241 6.951 1.00 26.69 468 ARG A O 1
ATOM 3495 N N . ALA A 1 469 ? -57.123 53.102 7.880 1.00 25.23 469 ALA A N 1
ATOM 3496 C CA . ALA A 1 469 ? -57.320 53.018 9.334 1.00 25.23 469 ALA A CA 1
ATOM 3497 C C . ALA A 1 469 ? -58.683 52.552 9.871 1.00 25.23 469 ALA A C 1
ATOM 3499 O O . ALA A 1 469 ? -59.661 53.275 9.760 1.00 25.23 469 ALA A O 1
ATOM 3500 N N . HIS A 1 470 ? -58.681 51.405 10.568 1.00 25.94 470 HIS A N 1
ATOM 3501 C CA . HIS A 1 470 ? -59.072 51.234 11.984 1.00 25.94 470 HIS A CA 1
ATOM 3502 C C . HIS A 1 470 ? -58.951 49.746 12.373 1.00 25.94 470 HIS A C 1
ATOM 3504 O O . HIS A 1 470 ? -59.828 48.958 12.049 1.00 25.94 470 HIS A O 1
ATOM 3510 N N . ALA A 1 471 ? -57.868 49.363 13.063 1.00 27.16 471 ALA A N 1
ATOM 3511 C CA . ALA A 1 471 ? -57.818 48.197 13.965 1.00 27.16 471 ALA A CA 1
ATOM 3512 C C . ALA A 1 471 ? -56.508 48.203 14.781 1.00 27.16 471 ALA A C 1
ATOM 3514 O O . ALA A 1 471 ? -55.737 47.247 14.790 1.00 27.16 471 ALA A O 1
ATOM 3515 N N . ALA A 1 472 ? -56.235 49.318 15.458 1.00 31.84 472 ALA A N 1
ATOM 3516 C CA . ALA A 1 472 ? -55.205 49.407 16.484 1.00 31.84 472 ALA A CA 1
ATOM 3517 C C . ALA A 1 472 ? -55.863 49.225 17.857 1.00 31.84 472 ALA A C 1
ATOM 3519 O O . ALA A 1 472 ? -56.271 50.219 18.437 1.00 31.84 472 ALA A O 1
ATOM 3520 N N . VAL A 1 473 ? -55.985 47.982 18.353 1.00 31.05 473 VAL A N 1
ATOM 3521 C CA . VAL A 1 473 ? -56.143 47.684 19.802 1.00 31.05 473 VAL A CA 1
ATOM 3522 C C . VAL A 1 473 ? -55.510 46.333 20.213 1.00 31.05 473 VAL A C 1
ATOM 3524 O O . VAL A 1 473 ? -55.080 46.201 21.351 1.00 31.05 473 VAL A O 1
ATOM 3527 N N . ALA A 1 474 ? -55.321 45.340 19.332 1.00 32.72 474 ALA A N 1
ATOM 3528 C CA . ALA A 1 474 ? -54.800 44.025 19.763 1.00 32.72 474 ALA A CA 1
ATOM 3529 C C . ALA A 1 474 ? -53.258 43.871 19.776 1.00 32.72 474 ALA A C 1
ATOM 3531 O O . ALA A 1 474 ? -52.746 42.871 20.270 1.00 32.72 474 ALA A O 1
ATOM 3532 N N . ALA A 1 475 ? -52.496 44.852 19.277 1.00 35.53 475 ALA A N 1
ATOM 3533 C CA . ALA A 1 475 ? -51.035 44.747 19.134 1.00 35.53 475 ALA A CA 1
ATOM 3534 C C . ALA A 1 475 ? -50.217 45.395 20.276 1.00 35.53 475 ALA A C 1
ATOM 3536 O O . ALA A 1 475 ? -48.991 45.402 20.221 1.00 35.53 475 ALA A O 1
ATOM 3537 N N . LEU A 1 476 ? -50.864 45.920 21.325 1.00 33.81 476 LEU A N 1
ATOM 3538 C CA . LEU A 1 476 ? -50.188 46.634 22.426 1.00 33.81 476 LEU A CA 1
ATOM 3539 C C . LEU A 1 476 ? -49.994 45.808 23.714 1.00 33.81 476 LEU A C 1
ATOM 3541 O O . LEU A 1 476 ? -49.380 46.296 24.658 1.00 33.81 476 LEU A O 1
ATOM 3545 N N . GLY A 1 477 ? -50.450 44.550 23.757 1.00 33.88 477 GLY A N 1
ATOM 3546 C CA . GLY A 1 477 ? -50.239 43.655 24.909 1.00 33.88 477 GLY A CA 1
ATOM 3547 C C . GLY A 1 477 ? -49.043 42.702 24.777 1.00 33.88 477 GLY A C 1
ATOM 3548 O O . GLY A 1 477 ? -48.360 42.426 25.760 1.00 33.88 477 GLY A O 1
ATOM 3549 N N . ALA A 1 478 ? -48.751 42.221 23.564 1.00 36.09 478 ALA A N 1
ATOM 3550 C CA . ALA A 1 478 ? -47.703 41.219 23.335 1.00 36.09 478 ALA A CA 1
ATOM 3551 C C . ALA A 1 478 ? -46.290 41.825 23.238 1.00 36.09 478 ALA A C 1
ATOM 3553 O O . ALA A 1 478 ? -45.310 41.176 23.602 1.00 36.09 478 ALA A O 1
ATOM 3554 N N . GLY A 1 479 ? -46.180 43.088 22.810 1.00 35.25 479 GLY A N 1
ATOM 3555 C CA . GLY A 1 479 ? -44.897 43.788 22.726 1.00 35.25 479 GLY A CA 1
ATOM 3556 C C . GLY A 1 479 ? -44.281 44.056 24.101 1.00 35.25 479 GLY A C 1
ATOM 3557 O O . GLY A 1 479 ? -43.084 43.874 24.292 1.00 35.25 479 GLY A O 1
ATOM 3558 N N . THR A 1 480 ? -45.080 44.414 25.104 1.00 37.06 480 THR A N 1
ATOM 3559 C CA . THR A 1 480 ? -44.556 44.890 26.395 1.00 37.06 480 THR A CA 1
ATOM 3560 C C . THR A 1 480 ? -43.959 43.765 27.250 1.00 37.06 480 THR A C 1
ATOM 3562 O O . THR A 1 480 ? -42.963 43.987 27.933 1.00 37.06 480 THR A O 1
ATOM 3565 N N . VAL A 1 481 ? -44.489 42.538 27.163 1.00 36.88 481 VAL A N 1
ATOM 3566 C CA . VAL A 1 481 ? -43.976 41.378 27.923 1.00 36.88 481 VAL A CA 1
ATOM 3567 C C . VAL A 1 481 ? -42.705 40.804 27.288 1.00 36.88 481 VAL A C 1
ATOM 3569 O O . VAL A 1 481 ? -41.759 40.476 28.004 1.00 36.88 481 VAL A O 1
ATOM 3572 N N . LEU A 1 482 ? -42.624 40.774 25.951 1.00 38.28 482 LEU A N 1
ATOM 3573 C CA . LEU A 1 482 ? -41.415 40.328 25.251 1.00 38.28 482 LEU A CA 1
ATOM 3574 C C . LEU A 1 482 ? -40.262 41.336 25.413 1.00 38.28 482 LEU A C 1
ATOM 3576 O O . LEU A 1 482 ? -39.108 40.942 25.568 1.00 38.28 482 LEU A O 1
ATOM 3580 N N . THR A 1 483 ? -40.573 42.637 25.481 1.00 37.84 483 THR A N 1
ATOM 3581 C CA . THR A 1 483 ? -39.549 43.678 25.679 1.00 37.84 483 THR A CA 1
ATOM 3582 C C . THR A 1 483 ? -39.063 43.762 27.134 1.00 37.84 483 THR A C 1
ATOM 3584 O O . THR A 1 483 ? -37.894 44.079 27.357 1.00 37.84 483 THR A O 1
ATOM 3587 N N . LEU A 1 484 ? -39.899 43.427 28.134 1.00 35.72 484 LEU A N 1
ATOM 3588 C CA . LEU A 1 484 ? -39.449 43.332 29.533 1.00 35.72 484 LEU A CA 1
ATOM 3589 C C . LEU A 1 484 ? -38.606 42.073 29.802 1.00 35.72 484 LEU A C 1
ATOM 3591 O O . LEU A 1 484 ? -37.632 42.156 30.548 1.00 35.72 484 LEU A O 1
ATOM 3595 N N . GLY A 1 485 ? -38.930 40.936 29.174 1.00 37.25 485 GLY A N 1
ATOM 3596 C CA . GLY A 1 485 ? -38.144 39.702 29.308 1.00 37.25 485 GLY A CA 1
ATOM 3597 C C . GLY A 1 485 ? -36.748 39.812 28.689 1.00 37.25 485 GLY A C 1
ATOM 3598 O O . GLY A 1 485 ? -35.769 39.364 29.279 1.00 37.25 485 GLY A O 1
ATOM 3599 N N . ILE A 1 486 ? -36.637 40.484 27.539 1.00 40.38 486 ILE A N 1
ATOM 3600 C CA . ILE A 1 486 ? -35.362 40.630 26.822 1.00 40.38 486 ILE A CA 1
ATOM 3601 C C . ILE A 1 486 ? -34.478 41.727 27.444 1.00 40.38 486 ILE A C 1
ATOM 3603 O O . ILE A 1 486 ? -33.258 41.581 27.468 1.00 40.38 486 ILE A O 1
ATOM 3607 N N . ARG A 1 487 ? -35.047 42.785 28.048 1.00 34.91 487 ARG A N 1
ATOM 3608 C CA . ARG A 1 487 ? -34.242 43.795 28.769 1.00 34.91 487 ARG A CA 1
ATOM 3609 C C . ARG A 1 487 ? -33.698 43.322 30.122 1.00 34.91 487 ARG A C 1
ATOM 3611 O O . ARG A 1 487 ? -32.684 43.856 30.558 1.00 34.91 487 ARG A O 1
ATOM 3618 N N . ALA A 1 488 ? -34.301 42.320 30.764 1.00 36.72 488 ALA A N 1
ATOM 3619 C CA . ALA A 1 488 ? -33.755 41.732 31.993 1.00 36.72 488 ALA A CA 1
ATOM 3620 C C . ALA A 1 488 ? -32.582 40.760 31.738 1.00 36.72 488 ALA A C 1
ATOM 3622 O O . ALA A 1 488 ? -31.791 40.509 32.645 1.00 36.72 488 ALA A O 1
ATOM 3623 N N . ALA A 1 489 ? -32.431 40.256 30.507 1.00 40.16 489 ALA A N 1
ATOM 3624 C CA . ALA A 1 489 ? -31.363 39.335 30.106 1.00 40.16 489 ALA A CA 1
ATOM 3625 C C . ALA A 1 489 ? -30.052 40.031 29.674 1.00 40.16 489 ALA A C 1
ATOM 3627 O O . ALA A 1 489 ? -29.095 39.356 29.308 1.00 40.16 489 ALA A O 1
ATOM 3628 N N . LEU A 1 490 ? -29.988 41.368 29.730 1.00 38.09 490 LEU A N 1
ATOM 3629 C CA . LEU A 1 490 ? -28.833 42.174 29.299 1.00 38.09 490 LEU A CA 1
ATOM 3630 C C . LEU A 1 490 ? -28.111 42.894 30.454 1.00 38.09 490 LEU A C 1
ATOM 3632 O O . LEU A 1 490 ? -27.397 43.869 30.229 1.00 38.09 490 LEU A O 1
ATOM 3636 N N . VAL A 1 491 ? -28.262 42.416 31.694 1.00 37.59 491 VAL A N 1
ATOM 3637 C CA . VAL A 1 491 ? -27.400 42.839 32.811 1.00 37.59 491 VAL A CA 1
ATOM 3638 C C . VAL A 1 491 ? -26.252 41.830 32.949 1.00 37.59 491 VAL A C 1
ATOM 3640 O O . VAL A 1 491 ? -26.519 40.664 33.249 1.00 37.59 491 VAL A O 1
ATOM 3643 N N . PRO A 1 492 ? -24.981 42.226 32.757 1.00 33.12 492 PRO A N 1
ATOM 3644 C CA . PRO A 1 492 ? -23.854 41.314 32.924 1.00 33.12 492 PRO A CA 1
ATOM 3645 C C . PRO A 1 492 ? -23.738 40.877 34.394 1.00 33.12 492 PRO A C 1
ATOM 3647 O O . PRO A 1 492 ? -23.708 41.725 35.284 1.00 33.12 492 PRO A O 1
ATOM 3650 N N . GLY A 1 493 ? -23.651 39.565 34.654 1.00 39.44 493 GLY A N 1
ATOM 3651 C CA . GLY A 1 493 ? -23.200 39.039 35.954 1.00 39.44 493 GLY A CA 1
ATOM 3652 C C . GLY A 1 493 ? -24.166 38.178 36.783 1.00 39.44 493 GLY A C 1
ATOM 3653 O O . GLY A 1 493 ? -23.858 37.908 37.942 1.00 39.44 493 GLY A O 1
ATOM 3654 N N . ARG A 1 494 ? -25.301 37.692 36.256 1.00 39.31 494 ARG A N 1
ATOM 3655 C CA . ARG A 1 494 ? -26.123 36.675 36.955 1.00 39.31 494 ARG A CA 1
ATOM 3656 C C . ARG A 1 494 ? -26.432 35.464 36.075 1.00 39.31 494 ARG A C 1
ATOM 3658 O O . ARG A 1 494 ? -27.027 35.604 35.014 1.00 39.31 494 ARG A O 1
ATOM 3665 N N . GLN A 1 495 ? -26.061 34.272 36.546 1.00 35.50 495 GLN A N 1
ATOM 3666 C CA . GLN A 1 495 ? -26.440 32.997 35.932 1.00 35.50 495 GLN A CA 1
ATOM 3667 C C . GLN A 1 495 ? -27.910 32.680 36.242 1.00 35.50 495 GLN A C 1
ATOM 3669 O O . GLN A 1 495 ? -28.299 32.608 37.408 1.00 35.50 495 GLN A O 1
ATOM 3674 N N . PHE A 1 496 ? -28.726 32.463 35.208 1.00 41.94 496 PHE A N 1
ATOM 3675 C CA . PHE A 1 496 ? -30.066 31.895 35.356 1.00 41.94 496 PHE A CA 1
ATOM 3676 C C . PHE A 1 496 ? -29.993 30.373 35.203 1.00 41.94 496 PHE A C 1
ATOM 3678 O O . PHE A 1 496 ? -29.487 29.862 34.208 1.00 41.94 496 PHE A O 1
ATOM 3685 N N . THR A 1 497 ? -30.512 29.635 36.182 1.00 46.50 497 THR A N 1
ATOM 3686 C CA . THR A 1 497 ? -30.669 28.177 36.087 1.00 46.50 497 THR A CA 1
ATOM 3687 C C . THR A 1 497 ? -31.847 27.821 35.178 1.00 46.50 497 THR A C 1
ATOM 3689 O O . THR A 1 497 ? -32.844 28.546 35.147 1.00 46.50 497 THR A O 1
ATOM 3692 N N . GLY A 1 498 ? -31.774 26.678 34.480 1.00 38.97 498 GLY A N 1
ATOM 3693 C CA . GLY A 1 498 ? -32.792 26.215 33.517 1.00 38.97 498 GLY A CA 1
ATOM 3694 C C . GLY A 1 498 ? -34.237 26.187 34.044 1.00 38.97 498 GLY A C 1
ATOM 3695 O O . GLY A 1 498 ? -35.180 26.330 33.270 1.00 38.97 498 GLY A O 1
ATOM 3696 N N . ALA A 1 499 ? -34.428 26.132 35.365 1.00 41.84 499 ALA A N 1
ATOM 3697 C CA . ALA A 1 499 ? -35.732 26.260 36.016 1.00 41.84 499 ALA A CA 1
ATOM 3698 C C . ALA A 1 499 ? -36.454 27.597 35.721 1.00 41.84 499 ALA A C 1
ATOM 3700 O O . ALA A 1 499 ? -37.680 27.625 35.636 1.00 41.84 499 ALA A O 1
ATOM 3701 N N . HIS A 1 500 ? -35.719 28.696 35.519 1.00 41.91 500 HIS A N 1
ATOM 3702 C CA . HIS A 1 500 ? -36.302 30.023 35.281 1.00 41.91 500 HIS A CA 1
ATOM 3703 C C . HIS A 1 500 ? -36.857 30.175 33.859 1.00 41.91 500 HIS A C 1
ATOM 3705 O O . HIS A 1 500 ? -37.896 30.805 33.662 1.00 41.91 500 HIS A O 1
ATOM 3711 N N . VAL A 1 501 ? -36.210 29.542 32.878 1.00 46.66 501 VAL A N 1
ATOM 3712 C CA . VAL A 1 501 ? -36.678 29.503 31.483 1.00 46.66 501 VAL A CA 1
ATOM 3713 C C . VAL A 1 501 ? -37.906 28.597 31.359 1.00 46.66 501 VAL A C 1
ATOM 3715 O O . VAL A 1 501 ? -38.873 28.957 30.689 1.00 46.66 501 VAL A O 1
ATOM 3718 N N . ILE A 1 502 ? -37.921 27.472 32.085 1.00 46.94 502 ILE A N 1
ATOM 3719 C CA . ILE A 1 502 ? -39.077 26.566 32.161 1.00 46.94 502 ILE A CA 1
ATOM 3720 C C . ILE A 1 502 ? -40.286 27.284 32.773 1.00 46.94 502 ILE A C 1
ATOM 3722 O O . ILE A 1 502 ? -41.386 27.203 32.228 1.00 46.94 502 ILE A O 1
ATOM 3726 N N . LEU A 1 503 ? -40.096 28.048 33.854 1.00 43.53 503 LEU A N 1
ATOM 3727 C CA . LEU A 1 503 ? -41.187 28.792 34.485 1.00 43.53 503 LEU A CA 1
ATOM 3728 C C . LEU A 1 503 ? -41.754 29.878 33.552 1.00 43.53 503 LEU A C 1
ATOM 3730 O O . LEU A 1 503 ? -42.971 30.055 33.487 1.00 43.53 503 LEU A O 1
ATOM 3734 N N . ALA A 1 504 ? -40.901 30.554 32.776 1.00 45.75 504 ALA A N 1
ATOM 3735 C CA . ALA A 1 504 ? -41.329 31.536 31.780 1.00 45.75 504 ALA A CA 1
ATOM 3736 C C . ALA A 1 504 ? -42.118 30.888 30.625 1.00 45.75 504 ALA A C 1
ATOM 3738 O O . ALA A 1 504 ? -43.188 31.380 30.266 1.00 45.75 504 ALA A O 1
ATOM 3739 N N . ALA A 1 505 ? -41.653 29.753 30.095 1.00 47.09 505 ALA A N 1
ATOM 3740 C CA . ALA A 1 505 ? -42.329 29.027 29.018 1.00 47.09 505 ALA A CA 1
ATOM 3741 C C . ALA A 1 505 ? -43.684 28.447 29.463 1.00 47.09 505 ALA A C 1
ATOM 3743 O O . ALA A 1 505 ? -44.680 28.591 28.754 1.00 47.09 505 ALA A O 1
ATOM 3744 N N . VAL A 1 506 ? -43.753 27.869 30.670 1.00 48.09 506 VAL A N 1
ATOM 3745 C CA . VAL A 1 506 ? -45.005 27.365 31.260 1.00 48.09 506 VAL A CA 1
ATOM 3746 C C . VAL A 1 506 ? -45.997 28.507 31.488 1.00 48.09 506 VAL A C 1
ATOM 3748 O O . VAL A 1 506 ? -47.180 28.346 31.201 1.00 48.09 506 VAL A O 1
ATOM 3751 N N . THR A 1 507 ? -45.528 29.681 31.920 1.00 49.31 507 THR A N 1
ATOM 3752 C CA . THR A 1 507 ? -46.383 30.862 32.134 1.00 49.31 507 THR A CA 1
ATOM 3753 C C . THR A 1 507 ? -46.942 31.409 30.818 1.00 49.31 507 THR A C 1
ATOM 3755 O O . THR A 1 507 ? -48.125 31.736 30.746 1.00 49.31 507 THR A O 1
ATOM 3758 N N . VAL A 1 508 ? -46.138 31.447 29.748 1.00 48.59 508 VAL A N 1
ATOM 3759 C CA . VAL A 1 508 ? -46.600 31.839 28.404 1.00 48.59 508 VAL A CA 1
ATOM 3760 C C . VAL A 1 508 ? -47.630 30.842 27.866 1.00 48.59 508 VAL A C 1
ATOM 3762 O O . VAL A 1 508 ? -48.663 31.258 27.344 1.00 48.59 508 VAL A O 1
ATOM 3765 N N . LEU A 1 509 ? -47.415 29.537 28.056 1.00 48.38 509 LEU A N 1
ATOM 3766 C CA . LEU A 1 509 ? -48.366 28.507 27.629 1.00 48.38 509 LEU A CA 1
ATOM 3767 C C . LEU A 1 509 ? -49.696 28.592 28.405 1.00 48.38 509 LEU A C 1
ATOM 3769 O O . LEU A 1 509 ? -50.767 28.449 27.816 1.00 48.38 509 LEU A O 1
ATOM 3773 N N . TYR A 1 510 ? -49.639 28.899 29.707 1.00 50.91 510 TYR A N 1
ATOM 3774 C CA . TYR A 1 510 ? -50.822 29.088 30.556 1.00 50.91 510 TYR A CA 1
ATOM 3775 C C . TYR A 1 510 ? -51.618 30.350 30.187 1.00 50.91 510 TYR A C 1
ATOM 3777 O O . TYR A 1 510 ? -52.848 30.342 30.228 1.00 50.91 510 TYR A O 1
ATOM 3785 N N . LEU A 1 511 ? -50.932 31.426 29.782 1.00 46.56 511 LEU A N 1
ATOM 3786 C CA . LEU A 1 511 ? -51.551 32.687 29.353 1.00 46.56 511 LEU A CA 1
ATOM 3787 C C . LEU A 1 511 ? -52.157 32.614 27.943 1.00 46.56 511 LEU A C 1
ATOM 3789 O O . LEU A 1 511 ? -53.112 33.334 27.659 1.00 46.56 511 LEU A O 1
ATOM 3793 N N . MET A 1 512 ? -51.649 31.732 27.076 1.00 45.78 512 MET A N 1
ATOM 3794 C CA . MET A 1 512 ? -52.181 31.507 25.722 1.00 45.78 512 MET A CA 1
ATOM 3795 C C . MET A 1 512 ? -53.339 30.493 25.679 1.00 45.78 512 MET A C 1
ATOM 3797 O O . MET A 1 512 ? -54.098 30.462 24.708 1.00 45.78 512 MET A O 1
ATOM 3801 N N . ALA A 1 513 ? -53.525 29.695 26.736 1.00 45.25 513 ALA A N 1
ATOM 3802 C CA . ALA A 1 513 ? -54.569 28.672 26.824 1.00 45.25 513 ALA A CA 1
ATOM 3803 C C . ALA A 1 513 ? -56.007 29.180 26.542 1.00 45.25 513 ALA A C 1
ATOM 3805 O O . ALA A 1 513 ? -56.733 28.486 25.830 1.00 45.25 513 ALA A O 1
ATOM 3806 N N . PRO A 1 514 ? -56.444 30.383 26.979 1.00 47.19 514 PRO A N 1
ATOM 3807 C CA . PRO A 1 514 ? -57.795 30.878 26.693 1.00 47.19 514 PRO A CA 1
ATOM 3808 C C . PRO A 1 514 ? -58.053 31.162 25.204 1.00 47.19 514 PRO A C 1
ATOM 3810 O O . PRO A 1 514 ? -59.195 31.084 24.756 1.00 47.19 514 PRO A O 1
ATOM 3813 N N . ALA A 1 515 ? -57.003 31.465 24.432 1.00 46.41 515 ALA A N 1
ATOM 3814 C CA . ALA A 1 515 ? -57.099 31.791 23.008 1.00 46.41 515 ALA A CA 1
ATOM 3815 C C . ALA A 1 515 ? -57.115 30.548 22.096 1.00 46.41 515 ALA A C 1
ATOM 3817 O O . ALA A 1 515 ? -57.578 30.631 20.961 1.00 46.41 515 ALA A O 1
ATOM 3818 N N . LEU A 1 516 ? -56.652 29.393 22.590 1.00 45.22 516 LEU A N 1
ATOM 3819 C CA . LEU A 1 516 ? -56.601 28.125 21.845 1.00 45.22 516 LEU A CA 1
ATOM 3820 C C . LEU A 1 516 ? -57.854 27.249 22.018 1.00 45.22 516 LEU A C 1
ATOM 3822 O O . LEU A 1 516 ? -58.142 26.412 21.162 1.00 45.22 516 LEU A O 1
ATOM 3826 N N . ILE A 1 517 ? -58.641 27.471 23.075 1.00 47.69 517 ILE A N 1
ATOM 3827 C CA . ILE A 1 517 ? -59.877 26.719 23.365 1.00 47.69 517 ILE A CA 1
ATOM 3828 C C . ILE A 1 517 ? -60.925 26.773 22.226 1.00 47.69 517 ILE A C 1
ATOM 3830 O O . ILE A 1 517 ? -61.553 25.742 21.975 1.00 47.69 517 ILE A O 1
ATOM 3834 N N . PRO A 1 518 ? -61.112 27.874 21.466 1.00 41.97 518 PRO A N 1
ATOM 3835 C CA . PRO A 1 518 ? -62.072 27.893 20.358 1.00 41.97 518 PRO A CA 1
ATOM 3836 C C . PRO A 1 518 ? -61.626 27.091 19.122 1.00 41.97 518 PRO A C 1
ATOM 3838 O O . PRO A 1 518 ? -62.469 26.746 18.294 1.00 41.97 518 PRO A O 1
ATOM 3841 N N . LEU A 1 519 ? -60.329 26.779 18.974 1.00 44.41 519 LEU A N 1
ATOM 3842 C CA . LEU A 1 519 ? -59.789 26.121 17.773 1.00 44.41 519 LEU A CA 1
ATOM 3843 C C . LEU A 1 519 ? -59.971 24.590 17.772 1.00 44.41 519 LEU A C 1
ATOM 3845 O O . LEU A 1 519 ? -59.909 23.967 16.716 1.00 44.41 519 LEU A O 1
ATOM 3849 N N . ILE A 1 520 ? -60.241 23.983 18.933 1.00 45.50 520 ILE A N 1
ATOM 3850 C CA . ILE A 1 520 ? -60.397 22.522 19.104 1.00 45.50 520 ILE A CA 1
ATOM 3851 C C . ILE A 1 520 ? -61.871 22.078 18.932 1.00 45.50 520 ILE A C 1
ATOM 3853 O O . ILE A 1 520 ? -62.195 20.893 18.926 1.00 45.50 520 ILE A O 1
ATOM 3857 N N . GLY A 1 521 ? -62.797 23.012 18.693 1.00 38.59 521 GLY A N 1
ATOM 3858 C CA . GLY A 1 521 ? -64.241 22.760 18.586 1.00 38.59 521 GLY A CA 1
ATOM 3859 C C . GLY A 1 521 ? -64.745 22.063 17.310 1.00 38.59 521 GLY A C 1
ATOM 3860 O O . GLY A 1 521 ? -65.899 22.279 16.939 1.00 38.59 521 GLY A O 1
ATOM 3861 N N . ARG A 1 522 ? -63.936 21.259 16.603 1.00 44.06 522 ARG A N 1
ATOM 3862 C CA . ARG A 1 522 ? -64.370 20.557 15.371 1.00 44.06 522 ARG A CA 1
ATOM 3863 C C . ARG A 1 522 ? -64.074 19.056 15.302 1.00 44.06 522 ARG A C 1
ATOM 3865 O O . ARG A 1 522 ? -64.150 18.480 14.221 1.00 44.06 522 ARG A O 1
ATOM 3872 N N . THR A 1 523 ? -63.855 18.381 16.429 1.00 40.84 523 THR A N 1
ATOM 3873 C CA . THR A 1 523 ? -63.844 16.908 16.470 1.00 40.84 523 THR A CA 1
ATOM 3874 C C . THR A 1 523 ? -64.971 16.373 17.359 1.00 40.84 523 THR A C 1
ATOM 3876 O O . THR A 1 523 ? -65.174 16.803 18.492 1.00 40.84 523 THR A O 1
ATOM 3879 N N . ARG A 1 524 ? -65.782 15.462 16.801 1.00 47.22 524 ARG A N 1
ATOM 3880 C CA . ARG A 1 524 ? -66.907 14.811 17.489 1.00 47.22 524 ARG A CA 1
ATOM 3881 C C . ARG A 1 524 ? -66.372 13.900 18.599 1.00 47.22 524 ARG A C 1
ATOM 3883 O O . ARG A 1 524 ? -65.860 12.827 18.308 1.00 47.22 524 ARG A O 1
ATOM 3890 N N . LEU A 1 525 ? -66.551 14.299 19.854 1.00 43.59 525 LEU A N 1
ATOM 3891 C CA . LEU A 1 525 ? -66.374 13.452 21.038 1.00 43.59 525 LEU A CA 1
ATOM 3892 C C . LEU A 1 525 ? -67.675 13.443 21.868 1.00 43.59 525 LEU A C 1
ATOM 3894 O O . LEU A 1 525 ? -68.461 14.393 21.779 1.00 43.59 525 LEU A O 1
ATOM 3898 N N . PRO A 1 526 ? -67.961 12.366 22.626 1.00 46.22 526 PRO A N 1
ATOM 3899 C CA . PRO A 1 526 ? -69.237 12.189 23.319 1.00 46.22 526 PRO A CA 1
ATOM 3900 C C . PRO A 1 526 ? -69.468 13.265 24.393 1.00 46.22 526 PRO A C 1
ATOM 3902 O O . PRO A 1 526 ? -68.525 13.824 24.951 1.00 46.22 526 PRO A O 1
ATOM 3905 N N . ARG A 1 527 ? -70.749 13.571 24.662 1.00 51.59 527 ARG A N 1
ATOM 3906 C CA . ARG A 1 527 ? -71.226 14.667 25.531 1.00 51.59 527 ARG A CA 1
ATOM 3907 C C . ARG A 1 527 ? -70.702 14.550 26.972 1.00 51.59 527 ARG A C 1
ATOM 3909 O O . ARG A 1 527 ? -71.385 14.035 27.851 1.00 51.59 527 ARG A O 1
ATOM 3916 N N . LEU A 1 528 ? -69.510 15.078 27.222 1.00 51.62 528 LEU A N 1
ATOM 3917 C CA . LEU A 1 528 ? -68.999 15.356 28.562 1.00 51.62 528 LEU A CA 1
ATOM 3918 C C . LEU A 1 528 ? -69.557 16.697 29.064 1.00 51.62 528 LEU A C 1
ATOM 3920 O O . LEU A 1 528 ? -69.768 17.623 28.280 1.00 51.62 528 LEU A O 1
ATOM 3924 N N . SER A 1 529 ? -69.793 16.803 30.375 1.00 59.12 529 SER A N 1
ATOM 3925 C CA . SER A 1 529 ? -70.199 18.058 31.023 1.00 59.12 529 SER A CA 1
ATOM 3926 C C . SER A 1 529 ? -69.116 19.141 30.856 1.00 59.12 529 SER A C 1
ATOM 3928 O O . SER A 1 529 ? -67.957 18.800 30.608 1.00 59.12 529 SER A O 1
ATOM 3930 N N . PRO A 1 530 ? -69.426 20.441 31.038 1.00 52.41 530 PRO A N 1
ATOM 3931 C CA . PRO A 1 530 ? -68.446 21.521 30.861 1.00 52.41 530 PRO A CA 1
ATOM 3932 C C . PRO A 1 530 ? -67.170 21.335 31.702 1.00 52.41 530 PRO A C 1
ATOM 3934 O O . PRO A 1 530 ? -66.068 21.628 31.248 1.00 52.41 530 PRO A O 1
ATOM 3937 N N . ARG A 1 531 ? -67.299 20.757 32.908 1.00 51.69 531 ARG A N 1
ATOM 3938 C CA . ARG A 1 531 ? -66.153 20.367 33.748 1.00 51.69 531 ARG A CA 1
ATOM 3939 C C . ARG A 1 531 ? -65.383 19.165 33.188 1.00 51.69 531 ARG A C 1
ATOM 3941 O O . ARG A 1 531 ? -64.162 19.141 33.281 1.00 51.69 531 ARG A O 1
ATOM 3948 N N . GLY A 1 532 ? -66.071 18.194 32.587 1.00 49.47 532 GLY A N 1
ATOM 3949 C CA . GLY A 1 532 ? -65.455 17.026 31.950 1.00 49.47 532 GLY A CA 1
ATOM 3950 C C . GLY A 1 532 ? -64.670 17.367 30.680 1.00 49.47 532 GLY A C 1
ATOM 3951 O O . GLY A 1 532 ? -63.610 16.790 30.462 1.00 49.47 532 GLY A O 1
ATOM 3952 N N . GLN A 1 533 ? -65.133 18.342 29.890 1.00 49.19 533 GLN A N 1
ATOM 3953 C CA . GLN A 1 533 ? -64.403 18.857 28.723 1.00 49.19 533 GLN A CA 1
ATOM 3954 C C . GLN A 1 533 ? -63.135 19.616 29.131 1.00 49.19 533 GLN A C 1
ATOM 3956 O O . GLN A 1 533 ? -62.096 19.447 28.498 1.00 49.19 533 GLN A O 1
ATOM 3961 N N . LEU A 1 534 ? -63.191 20.383 30.227 1.00 48.22 534 LEU A N 1
ATOM 3962 C CA . LEU A 1 534 ? -62.017 21.062 30.777 1.00 48.22 534 LEU A CA 1
ATOM 3963 C C . LEU A 1 534 ? -60.983 20.052 31.303 1.00 48.22 534 LEU A C 1
ATOM 3965 O O . LEU A 1 534 ? -59.805 20.175 30.989 1.00 48.22 534 LEU A O 1
ATOM 3969 N N . LEU A 1 535 ? -61.412 19.016 32.037 1.00 49.03 535 LEU A N 1
ATOM 3970 C CA . LEU A 1 535 ? -60.501 17.970 32.519 1.00 49.03 535 LEU A CA 1
ATOM 3971 C C . LEU A 1 535 ? -59.913 17.119 31.384 1.00 49.03 535 LEU A C 1
ATOM 3973 O O . LEU A 1 535 ? -58.731 16.801 31.443 1.00 49.03 535 LEU A O 1
ATOM 3977 N N . HIS A 1 536 ? -60.687 16.776 30.348 1.00 48.81 536 HIS A N 1
ATOM 3978 C CA . HIS A 1 536 ? -60.157 16.063 29.177 1.00 48.81 536 HIS A CA 1
ATOM 3979 C C . HIS A 1 536 ? -59.209 16.934 28.347 1.00 48.81 536 HIS A C 1
ATOM 3981 O O . HIS A 1 536 ? -58.192 16.434 27.883 1.00 48.81 536 HIS A O 1
ATOM 3987 N N . GLY A 1 537 ? -59.495 18.230 28.195 1.00 46.31 537 GLY A N 1
ATOM 3988 C CA . GLY A 1 537 ? -58.595 19.175 27.534 1.00 46.31 537 GLY A CA 1
ATOM 3989 C C . GLY A 1 537 ? -57.281 19.341 28.297 1.00 46.31 537 GLY A C 1
ATOM 3990 O O . GLY A 1 537 ? -56.216 19.290 27.693 1.00 46.31 537 GLY A O 1
ATOM 3991 N N . VAL A 1 538 ? -57.339 19.442 29.629 1.00 51.22 538 VAL A N 1
ATOM 3992 C CA . VAL A 1 538 ? -56.148 19.499 30.491 1.00 51.22 538 VAL A CA 1
ATOM 3993 C C . VAL A 1 538 ? -55.387 18.170 30.480 1.00 51.22 538 VAL A C 1
ATOM 3995 O O . VAL A 1 538 ? -54.163 18.196 30.415 1.00 51.22 538 VAL A O 1
ATOM 3998 N N . ALA A 1 539 ? -56.065 17.017 30.468 1.00 44.31 539 ALA A N 1
ATOM 3999 C CA . ALA A 1 539 ? -55.438 15.697 30.340 1.00 44.31 539 ALA A CA 1
ATOM 4000 C C . ALA A 1 539 ? -54.781 15.495 28.962 1.00 44.31 539 ALA A C 1
ATOM 4002 O O . ALA A 1 539 ? -53.661 15.004 28.875 1.00 44.31 539 ALA A O 1
ATOM 4003 N N . ALA A 1 540 ? -55.424 15.933 27.878 1.00 43.16 540 ALA A N 1
ATOM 4004 C CA . ALA A 1 540 ? -54.865 15.865 26.530 1.00 43.16 540 ALA A CA 1
ATOM 4005 C C . ALA A 1 540 ? -53.676 16.825 26.360 1.00 43.16 540 ALA A C 1
ATOM 4007 O O . ALA A 1 540 ? -52.656 16.420 25.813 1.00 43.16 540 ALA A O 1
ATOM 4008 N N . LEU A 1 541 ? -53.746 18.051 26.894 1.00 44.91 541 LEU A N 1
ATOM 4009 C CA . LEU A 1 541 ? -52.617 18.991 26.894 1.00 44.91 541 LEU A CA 1
ATOM 4010 C C . LEU A 1 541 ? -51.483 18.572 27.829 1.00 44.91 541 LEU A C 1
ATOM 4012 O O . LEU A 1 541 ? -50.336 18.883 27.537 1.00 44.91 541 LEU A O 1
ATOM 4016 N N . SER A 1 542 ? -51.761 17.858 28.921 1.00 43.53 542 SER A N 1
ATOM 4017 C CA . SER A 1 542 ? -50.707 17.282 29.764 1.00 43.53 542 SER A CA 1
ATOM 4018 C C . SER A 1 542 ? -50.115 16.020 29.150 1.00 43.53 542 SER A C 1
ATOM 4020 O O . SER A 1 542 ? -48.920 15.821 29.280 1.00 43.53 542 SER A O 1
ATOM 4022 N N . THR A 1 543 ? -50.870 15.226 28.388 1.00 40.56 543 THR A N 1
ATOM 4023 C CA . THR A 1 543 ? -50.316 14.073 27.656 1.00 40.56 543 THR A CA 1
ATOM 4024 C C . THR A 1 543 ? -49.490 14.533 26.453 1.00 40.56 543 THR A C 1
ATOM 4026 O O . THR A 1 543 ? -48.368 14.079 26.279 1.00 40.56 543 THR A O 1
ATOM 4029 N N . VAL A 1 544 ? -49.978 15.504 25.671 1.00 44.00 544 VAL A N 1
ATOM 4030 C CA . VAL A 1 544 ? -49.211 16.139 24.584 1.00 44.00 544 VAL A CA 1
ATOM 4031 C C . VAL A 1 544 ? -48.050 16.947 25.153 1.00 44.00 544 VAL A C 1
ATOM 4033 O O . VAL A 1 544 ? -46.961 16.897 24.606 1.00 44.00 544 VAL A O 1
ATOM 4036 N N . GLY A 1 545 ? -48.235 17.626 26.283 1.00 38.69 545 GLY A N 1
ATOM 4037 C CA . GLY A 1 545 ? -47.178 18.333 26.997 1.00 38.69 545 GLY A CA 1
ATOM 4038 C C . GLY A 1 545 ? -46.105 17.390 27.529 1.00 38.69 545 GLY A C 1
ATOM 4039 O O . GLY A 1 545 ? -44.938 17.698 27.382 1.00 38.69 545 GLY A O 1
ATOM 4040 N N . VAL A 1 546 ? -46.462 16.220 28.066 1.00 40.28 546 VAL A N 1
ATOM 4041 C CA . VAL A 1 546 ? -45.513 15.188 28.520 1.00 40.28 546 VAL A CA 1
ATOM 4042 C C . VAL A 1 546 ? -44.844 14.488 27.343 1.00 40.28 546 VAL A C 1
ATOM 4044 O O . VAL A 1 546 ? -43.666 14.192 27.440 1.00 40.28 546 VAL A O 1
ATOM 4047 N N . VAL A 1 547 ? -45.531 14.275 26.218 1.00 38.66 547 VAL A N 1
ATOM 4048 C CA . VAL A 1 547 ? -44.935 13.700 24.998 1.00 38.66 547 VAL A CA 1
ATOM 4049 C C . VAL A 1 547 ? -44.014 14.704 24.308 1.00 38.66 547 VAL A C 1
ATOM 4051 O O . VAL A 1 547 ? -42.928 14.334 23.892 1.00 38.66 547 VAL A O 1
ATOM 4054 N N . VAL A 1 548 ? -44.383 15.984 24.249 1.00 39.94 548 VAL A N 1
ATOM 4055 C CA . VAL A 1 548 ? -43.548 17.065 23.706 1.00 39.94 548 VAL A CA 1
ATOM 4056 C C . VAL A 1 548 ? -42.396 17.381 24.652 1.00 39.94 548 VAL A C 1
ATOM 4058 O O . VAL A 1 548 ? -41.291 17.599 24.189 1.00 39.94 548 VAL A O 1
ATOM 4061 N N . VAL A 1 549 ? -42.596 17.320 25.968 1.00 37.84 549 VAL A N 1
ATOM 4062 C CA . VAL A 1 549 ? -41.514 17.395 26.956 1.00 37.84 549 VAL A CA 1
ATOM 4063 C C . VAL A 1 549 ? -40.680 16.116 26.950 1.00 37.84 549 VAL A C 1
ATOM 4065 O O . VAL A 1 549 ? -39.503 16.224 27.200 1.00 37.84 549 VAL A O 1
ATOM 4068 N N . ALA A 1 550 ? -41.187 14.936 26.596 1.00 34.75 550 ALA A N 1
ATOM 4069 C CA . ALA A 1 550 ? -40.369 13.733 26.394 1.00 34.75 550 ALA A CA 1
ATOM 4070 C C . ALA A 1 550 ? -39.636 13.731 25.038 1.00 34.75 550 ALA A C 1
ATOM 4072 O O . ALA A 1 550 ? -38.578 13.126 24.932 1.00 34.75 550 ALA A O 1
ATOM 4073 N N . LEU A 1 551 ? -40.163 14.432 24.028 1.00 37.19 551 LEU A N 1
ATOM 4074 C CA . LEU A 1 551 ? -39.510 14.688 22.738 1.00 37.19 551 LEU A CA 1
ATOM 4075 C C . LEU A 1 551 ? -38.479 15.828 22.836 1.00 37.19 551 LEU A C 1
ATOM 4077 O O . LEU A 1 551 ? -37.459 15.773 22.165 1.00 37.19 551 LEU A O 1
ATOM 4081 N N . LEU A 1 552 ? -38.705 16.829 23.698 1.00 36.34 552 LEU A N 1
ATOM 4082 C CA . LEU A 1 552 ? -37.791 17.954 23.971 1.00 36.34 552 LEU A CA 1
ATOM 4083 C C . LEU A 1 552 ? -36.798 17.662 25.112 1.00 36.34 552 LEU A C 1
ATOM 4085 O O . LEU A 1 552 ? -35.701 18.204 25.123 1.00 36.34 552 LEU A O 1
ATOM 4089 N N . LEU A 1 553 ? -37.163 16.795 26.063 1.00 34.38 553 LEU A N 1
ATOM 4090 C CA . LEU A 1 553 ? -36.263 16.081 26.985 1.00 34.38 553 LEU A CA 1
ATOM 4091 C C . LEU A 1 553 ? -35.868 14.722 26.408 1.00 34.38 553 LEU A C 1
ATOM 4093 O O . LEU A 1 553 ? -35.382 13.864 27.153 1.00 34.38 553 LEU A O 1
ATOM 4097 N N . GLY A 1 554 ? -36.030 14.544 25.094 1.00 31.67 554 GLY A N 1
ATOM 4098 C CA . GLY A 1 554 ? -35.160 13.678 24.330 1.00 31.67 554 GLY A CA 1
ATOM 4099 C C . GLY A 1 554 ? -33.758 14.212 24.554 1.00 31.67 554 GLY A C 1
ATOM 4100 O O . GLY A 1 554 ? -33.241 15.004 23.776 1.00 31.67 554 GLY A O 1
ATOM 4101 N N . ARG A 1 555 ? -33.159 13.820 25.684 1.00 31.23 555 ARG A N 1
ATOM 4102 C CA . ARG A 1 555 ? -31.719 13.777 25.808 1.00 31.23 555 ARG A CA 1
ATOM 4103 C C . ARG A 1 555 ? -31.270 13.113 24.512 1.00 31.23 555 ARG A C 1
ATOM 4105 O O . ARG A 1 555 ? -31.866 12.081 24.175 1.00 31.23 555 ARG A O 1
ATOM 4112 N N . PRO A 1 556 ? -30.267 13.636 23.795 1.00 29.88 556 PRO A N 1
ATOM 4113 C CA . PRO A 1 556 ? -29.489 12.712 23.004 1.00 29.88 556 PRO A CA 1
ATOM 4114 C C . PRO A 1 556 ? -29.101 11.625 24.010 1.00 29.88 556 PRO A C 1
ATOM 4116 O O . PRO A 1 556 ? -28.413 11.884 24.996 1.00 29.88 556 PRO A O 1
ATOM 4119 N N . ALA A 1 557 ? -29.676 10.429 23.881 1.00 33.19 557 ALA A N 1
ATOM 4120 C CA . ALA A 1 557 ? -28.917 9.281 24.305 1.00 33.19 557 ALA A CA 1
ATOM 4121 C C . ALA A 1 557 ? -27.671 9.429 23.447 1.00 33.19 557 ALA A C 1
ATOM 4123 O O . ALA A 1 557 ? -27.791 9.379 22.222 1.00 33.19 557 ALA A O 1
ATOM 4124 N N . ASP A 1 558 ? -26.553 9.797 24.073 1.00 38.88 558 ASP A N 1
ATOM 4125 C CA . ASP A 1 558 ? -25.249 9.821 23.430 1.00 38.88 558 ASP A CA 1
ATOM 4126 C C . ASP A 1 558 ? -25.227 8.607 22.497 1.00 38.88 558 ASP A C 1
ATOM 4128 O O . ASP A 1 558 ? -25.439 7.488 22.974 1.00 38.88 558 ASP A O 1
ATOM 4132 N N . GLY A 1 559 ? -25.111 8.791 21.175 1.00 42.84 559 GLY A N 1
ATOM 4133 C CA . GLY A 1 559 ? -25.219 7.669 20.225 1.00 42.84 559 GLY A CA 1
ATOM 4134 C C . GLY A 1 559 ? -24.273 6.514 20.594 1.00 42.84 559 GLY A C 1
ATOM 4135 O O . GLY A 1 559 ? -24.561 5.344 20.355 1.00 42.84 559 GLY A O 1
ATOM 4136 N N . THR A 1 560 ? -23.195 6.851 21.305 1.00 45.62 560 THR A N 1
ATOM 4137 C CA . THR A 1 560 ? -22.227 5.968 21.952 1.00 45.62 560 THR A CA 1
ATOM 4138 C C . THR A 1 560 ? -22.809 5.077 23.057 1.00 45.62 560 THR A C 1
ATOM 4140 O O . THR A 1 560 ? -22.402 3.929 23.153 1.00 45.62 560 THR A O 1
ATOM 4143 N N . LEU A 1 561 ? -23.741 5.543 23.900 1.00 51.31 561 LEU A N 1
ATOM 4144 C CA . LEU A 1 561 ? -24.387 4.718 24.937 1.00 51.31 561 LEU A CA 1
ATOM 4145 C C . LEU A 1 561 ? -25.403 3.747 24.321 1.00 51.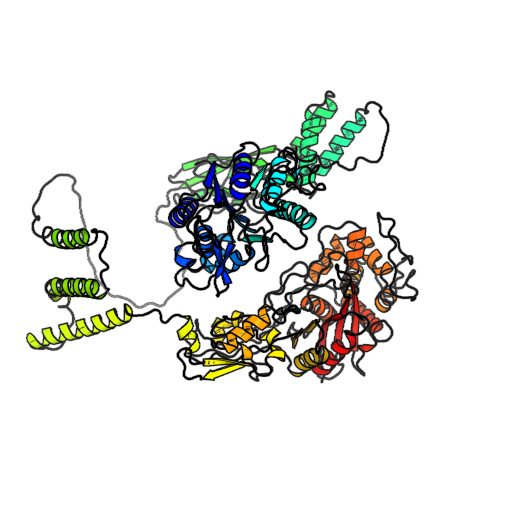31 561 LEU A C 1
ATOM 4147 O O . LEU A 1 561 ? -25.363 2.558 24.624 1.00 51.31 561 LEU A O 1
ATOM 4151 N N . ALA A 1 562 ? -26.227 4.227 23.381 1.00 60.38 562 ALA A N 1
ATOM 4152 C CA . ALA A 1 562 ? -27.227 3.401 22.694 1.00 60.38 562 ALA A CA 1
ATOM 4153 C C . ALA A 1 562 ? -26.599 2.220 21.926 1.00 60.38 562 ALA A C 1
ATOM 4155 O O . ALA A 1 562 ? -27.189 1.141 21.844 1.00 60.38 562 ALA A O 1
ATOM 4156 N N . ARG A 1 563 ? -25.377 2.406 21.408 1.00 68.50 563 ARG A N 1
ATOM 4157 C CA . ARG A 1 563 ? -24.581 1.377 20.722 1.00 68.50 563 ARG A CA 1
ATOM 4158 C C . ARG A 1 563 ? -24.244 0.167 21.602 1.00 68.50 563 ARG A C 1
ATOM 4160 O O . ARG A 1 563 ? -24.188 -0.943 21.086 1.00 68.50 563 ARG A O 1
ATOM 4167 N N . TYR A 1 564 ? -24.021 0.365 22.902 1.00 79.75 564 TYR A N 1
ATOM 4168 C CA . TYR A 1 564 ? -23.622 -0.701 23.835 1.00 79.75 564 TYR A CA 1
ATOM 4169 C C . TYR A 1 564 ? -24.785 -1.243 24.677 1.00 79.75 564 TYR A C 1
ATOM 4171 O O . TYR A 1 564 ? -24.576 -2.092 25.542 1.00 79.75 564 TYR A O 1
ATOM 4179 N N . ASP A 1 565 ? -26.016 -0.790 24.429 1.00 81.69 565 ASP A N 1
ATOM 4180 C CA . ASP A 1 565 ? -27.220 -1.280 25.113 1.00 81.69 565 ASP A CA 1
ATOM 4181 C C . ASP A 1 565 ? -27.709 -2.635 24.579 1.00 81.69 565 ASP A C 1
ATOM 4183 O O . ASP A 1 565 ? -28.561 -3.285 25.197 1.00 81.69 565 ASP A O 1
ATOM 4187 N N . ARG A 1 566 ? -27.188 -3.075 23.429 1.00 83.94 566 ARG A N 1
ATOM 4188 C CA . ARG A 1 566 ? -27.551 -4.326 22.753 1.00 83.94 566 ARG A CA 1
ATOM 4189 C C . ARG A 1 566 ? -26.302 -5.109 22.351 1.00 83.94 566 ARG A C 1
ATOM 4191 O O . ARG A 1 566 ? -25.258 -4.493 22.141 1.00 83.94 566 ARG A O 1
ATOM 4198 N N . PRO A 1 567 ? -26.400 -6.445 22.242 1.00 88.12 567 PRO A N 1
ATOM 4199 C CA . PRO A 1 567 ? -25.316 -7.224 21.678 1.00 88.12 567 PRO A CA 1
ATOM 4200 C C . PRO A 1 567 ? -25.123 -6.829 20.213 1.00 88.12 567 PRO A C 1
ATOM 4202 O O . PRO A 1 567 ? -26.089 -6.639 19.467 1.00 88.12 567 PRO A O 1
ATOM 4205 N N . ARG A 1 568 ? -23.859 -6.686 19.838 1.00 90.12 568 ARG A N 1
ATOM 4206 C CA . ARG A 1 568 ? -23.413 -6.530 18.459 1.00 90.12 568 ARG A CA 1
ATOM 4207 C C . ARG A 1 568 ? -23.476 -7.895 17.765 1.00 90.12 568 ARG A C 1
ATOM 4209 O O . ARG A 1 568 ? -23.244 -8.892 18.446 1.00 90.12 568 ARG A O 1
ATOM 4216 N N . GLY A 1 569 ? -23.774 -7.921 16.465 1.00 92.06 569 GLY A N 1
ATOM 4217 C CA . GLY A 1 569 ? -23.638 -9.134 15.649 1.00 92.06 569 GLY A CA 1
ATOM 4218 C C . GLY A 1 569 ? -22.189 -9.624 15.629 1.00 92.06 569 GLY A C 1
ATOM 4219 O O . GLY A 1 569 ? -21.269 -8.859 15.935 1.00 92.06 569 GLY A O 1
ATOM 4220 N N . ASP A 1 570 ? -21.969 -10.888 15.309 1.00 94.62 570 ASP A N 1
ATOM 4221 C CA . ASP A 1 570 ? -20.662 -11.530 15.404 1.00 94.62 570 ASP A CA 1
ATOM 4222 C C . ASP A 1 570 ? -19.971 -11.639 14.043 1.00 94.62 570 ASP A C 1
ATOM 4224 O O . ASP A 1 570 ? -20.596 -11.690 12.990 1.00 94.62 570 ASP A O 1
ATOM 4228 N N . ILE A 1 571 ? -18.642 -11.621 14.056 1.00 95.06 571 ILE A N 1
ATOM 4229 C CA . ILE A 1 571 ? -17.823 -11.896 12.879 1.00 95.06 571 ILE A CA 1
ATOM 4230 C C . ILE A 1 571 ? -17.571 -13.399 12.886 1.00 95.06 571 ILE A C 1
ATOM 4232 O O . ILE A 1 571 ? -17.108 -13.938 13.893 1.00 95.06 571 ILE A O 1
ATOM 4236 N N . LEU A 1 572 ? -17.890 -14.066 11.781 1.00 96.25 572 LEU A N 1
ATOM 4237 C CA . LEU A 1 572 ? -17.834 -15.519 11.670 1.00 96.25 572 LEU A CA 1
ATOM 4238 C C . LEU A 1 572 ? -16.666 -15.960 10.783 1.00 96.25 572 LEU A C 1
ATOM 4240 O O . LEU A 1 572 ? -16.414 -15.385 9.719 1.00 96.25 572 LEU A O 1
ATOM 4244 N N . VAL A 1 573 ? -15.990 -17.027 11.194 1.00 96.25 573 VAL A N 1
ATOM 4245 C CA . VAL A 1 573 ? -15.010 -17.778 10.400 1.00 96.25 573 VAL A CA 1
ATOM 4246 C C . VAL A 1 573 ? -15.563 -19.188 10.262 1.00 96.25 573 VAL A C 1
ATOM 4248 O O . VAL A 1 573 ? -15.803 -19.842 11.269 1.00 96.25 573 VAL A O 1
ATOM 4251 N N . GLU A 1 574 ? -15.824 -19.629 9.029 1.00 92.62 574 GLU A N 1
ATOM 4252 C CA . GLU A 1 574 ? -16.473 -20.927 8.756 1.00 92.62 574 GLU A CA 1
ATOM 4253 C C . GLU A 1 574 ? -17.763 -21.140 9.574 1.00 92.62 574 GLU A C 1
ATOM 4255 O O . GLU A 1 574 ? -18.013 -22.208 10.119 1.00 92.62 574 GLU A O 1
ATOM 4260 N N . ASP A 1 575 ? -18.581 -20.082 9.646 1.00 89.88 575 ASP A N 1
ATOM 4261 C CA . ASP A 1 575 ? -19.859 -20.019 10.372 1.00 89.88 575 ASP A CA 1
ATOM 4262 C C . ASP A 1 575 ? -19.747 -20.105 11.915 1.00 89.88 575 ASP A C 1
ATOM 4264 O O . ASP A 1 575 ? -20.761 -20.037 12.609 1.00 89.88 575 ASP A O 1
ATOM 4268 N N . GLU A 1 576 ? -18.529 -20.142 12.467 1.00 95.88 576 GLU A N 1
ATOM 4269 C CA . GLU A 1 576 ? -18.259 -20.065 13.907 1.00 95.88 576 GLU A CA 1
ATOM 4270 C C . GLU A 1 576 ? -17.894 -18.626 14.332 1.00 95.88 576 GLU A C 1
ATOM 4272 O O . GLU A 1 576 ? -17.051 -17.983 13.694 1.00 95.88 576 GLU A O 1
ATOM 4277 N N . PRO A 1 577 ? -18.486 -18.085 15.413 1.00 96.44 577 PRO A N 1
ATOM 4278 C CA . PRO A 1 577 ? -18.219 -16.721 15.858 1.00 96.44 577 PRO A CA 1
ATOM 4279 C C . PRO A 1 577 ? -16.825 -16.581 16.484 1.00 96.44 577 PRO A C 1
ATOM 4281 O O . PRO A 1 577 ? -16.499 -17.202 17.499 1.00 96.44 577 PRO A O 1
ATOM 4284 N N . ILE A 1 578 ? -16.011 -15.690 15.913 1.00 97.19 578 ILE A N 1
ATOM 4285 C CA . ILE A 1 578 ? -14.714 -15.281 16.479 1.00 97.19 578 ILE A CA 1
ATOM 4286 C C . ILE A 1 578 ? -14.822 -14.020 17.342 1.00 97.19 578 ILE A C 1
ATOM 4288 O O . ILE A 1 578 ? -13.883 -13.661 18.052 1.00 97.19 578 ILE A O 1
ATOM 4292 N N . THR A 1 579 ? -15.971 -13.351 17.314 1.00 97.62 579 THR A N 1
ATOM 4293 C CA . THR A 1 579 ? -16.302 -12.240 18.206 1.00 97.62 579 THR A CA 1
ATOM 4294 C C . THR A 1 579 ? -17.592 -12.527 18.968 1.00 97.62 579 THR A C 1
ATOM 4296 O O . THR A 1 579 ? -18.308 -13.473 18.666 1.00 97.62 579 THR A O 1
ATOM 4299 N N . GLY A 1 580 ? -17.853 -11.749 20.015 1.00 95.25 580 GLY A N 1
ATOM 4300 C CA . GLY A 1 580 ? -19.033 -11.906 20.862 1.00 95.25 580 GLY A CA 1
ATOM 4301 C C . GLY A 1 580 ? -19.356 -10.638 21.641 1.00 95.25 580 GLY A C 1
ATOM 4302 O O . GLY A 1 580 ? -18.621 -9.649 21.584 1.00 95.25 580 GLY A O 1
ATOM 4303 N N . SER A 1 581 ? -20.453 -10.656 22.396 1.00 93.44 581 SER A N 1
ATOM 4304 C CA . SER A 1 581 ? -20.880 -9.543 23.252 1.00 93.44 581 SER A CA 1
ATOM 4305 C C . SER A 1 581 ? -21.173 -10.027 24.676 1.00 93.44 581 SER A C 1
ATOM 4307 O O . SER A 1 581 ? -22.160 -10.721 24.916 1.00 93.44 581 SER A O 1
ATOM 4309 N N . LYS A 1 582 ? -20.348 -9.631 25.652 1.00 93.62 582 LYS A N 1
ATOM 4310 C CA . LYS A 1 582 ? -20.517 -9.971 27.073 1.00 93.62 582 LYS A CA 1
ATOM 4311 C C . LYS A 1 582 ? -21.307 -8.894 27.811 1.00 93.62 582 LYS A C 1
ATOM 4313 O O . LYS A 1 582 ? -20.906 -7.734 27.828 1.00 93.62 582 LYS A O 1
ATOM 4318 N N . ASP A 1 583 ? -22.388 -9.289 28.479 1.00 92.44 583 ASP A N 1
ATOM 4319 C CA . ASP A 1 583 ? -23.139 -8.407 29.378 1.00 92.44 583 ASP A CA 1
ATOM 4320 C C . ASP A 1 583 ? -22.330 -8.126 30.658 1.00 92.44 583 ASP A C 1
ATOM 4322 O O . ASP A 1 583 ? -21.984 -9.034 31.417 1.00 92.44 583 ASP A O 1
ATOM 4326 N N . THR A 1 584 ? -22.012 -6.856 30.884 1.00 87.31 584 THR A N 1
ATOM 4327 C CA . THR A 1 584 ? -21.262 -6.355 32.042 1.00 87.31 584 THR A CA 1
ATOM 4328 C C . THR A 1 584 ? -22.170 -5.753 33.118 1.00 87.31 584 THR A C 1
ATOM 4330 O O . THR A 1 584 ? -21.689 -5.403 34.194 1.00 87.31 584 THR A O 1
ATOM 4333 N N . GLY A 1 585 ? -23.475 -5.600 32.852 1.00 80.12 585 GLY A N 1
ATOM 4334 C CA . GLY A 1 585 ? -24.434 -4.949 33.751 1.00 80.12 585 GLY A CA 1
ATOM 4335 C C . GLY A 1 585 ? -24.210 -3.442 33.965 1.00 80.12 585 GLY A C 1
ATOM 4336 O O . GLY A 1 585 ? -24.907 -2.834 34.778 1.00 80.12 585 GLY A O 1
ATOM 4337 N N . GLY A 1 586 ? -23.240 -2.838 33.267 1.00 78.69 586 GLY A N 1
ATOM 4338 C CA . GLY A 1 586 ? -22.916 -1.413 33.336 1.00 78.69 586 GLY A CA 1
ATOM 4339 C C . GLY A 1 586 ? -23.797 -0.530 32.444 1.00 78.69 586 GLY A C 1
ATOM 4340 O O . GLY A 1 586 ? -24.688 -1.006 31.746 1.00 78.69 586 GLY A O 1
ATOM 4341 N N . LYS A 1 587 ? -23.525 0.785 32.446 1.00 75.62 587 LYS A N 1
ATOM 4342 C CA . LYS A 1 587 ? -24.213 1.756 31.566 1.00 75.62 587 LYS A CA 1
ATOM 4343 C C . LYS A 1 587 ? -23.947 1.509 30.079 1.00 75.62 587 LYS A C 1
ATOM 4345 O O . LYS A 1 587 ? -24.817 1.774 29.270 1.00 75.62 587 LYS A O 1
ATOM 4350 N N . GLN A 1 588 ? -22.753 1.027 29.739 1.00 82.19 588 GLN A N 1
ATOM 4351 C CA . GLN A 1 588 ? -22.448 0.435 28.439 1.00 82.19 588 GLN A CA 1
ATOM 4352 C C . GLN A 1 588 ? -22.522 -1.076 28.631 1.00 82.19 588 GLN A C 1
ATOM 4354 O O . GLN A 1 588 ? -21.549 -1.711 29.038 1.00 82.19 588 GLN A O 1
ATOM 4359 N N . ARG A 1 589 ? -23.727 -1.621 28.468 1.00 86.38 589 ARG A N 1
ATOM 4360 C CA . ARG A 1 589 ? -24.072 -2.957 28.954 1.00 86.38 589 ARG A CA 1
ATOM 4361 C C . ARG A 1 589 ? -23.213 -4.049 28.324 1.00 86.38 589 ARG A C 1
ATOM 4363 O O . ARG A 1 589 ? -22.682 -4.882 29.051 1.00 86.38 589 ARG A O 1
ATOM 4370 N N . TYR A 1 590 ? -23.049 -4.038 27.008 1.00 89.94 590 TYR A N 1
ATOM 4371 C CA . TYR A 1 590 ? -22.315 -5.073 26.287 1.00 89.94 590 TYR A CA 1
ATOM 4372 C C . TYR A 1 590 ? -20.885 -4.634 25.962 1.00 89.94 590 TYR A C 1
ATOM 4374 O O . TYR A 1 590 ? -20.661 -3.609 25.317 1.00 89.94 590 TYR A O 1
ATOM 4382 N N . GLN A 1 591 ? -19.915 -5.434 26.405 1.00 91.81 591 GLN A N 1
ATOM 4383 C CA . GLN A 1 591 ? -18.504 -5.331 26.039 1.00 91.81 591 GLN A CA 1
ATOM 4384 C C . GLN A 1 591 ? -18.186 -6.364 24.953 1.00 91.81 591 GLN A C 1
ATOM 4386 O O . GLN A 1 591 ? -18.612 -7.516 25.052 1.00 91.81 591 GLN A O 1
ATOM 4391 N N . ARG A 1 592 ? -17.422 -5.968 23.931 1.00 95.19 592 ARG A N 1
ATOM 4392 C CA . ARG A 1 592 ? -17.006 -6.880 22.858 1.00 95.19 592 ARG A CA 1
ATOM 4393 C C . ARG A 1 592 ? -16.002 -7.920 23.377 1.00 95.19 592 ARG A C 1
ATOM 4395 O O . ARG A 1 592 ? -15.118 -7.579 24.160 1.00 95.19 592 ARG A O 1
ATOM 4402 N N . THR A 1 593 ? -16.131 -9.169 22.944 1.00 96.38 593 THR A N 1
ATOM 4403 C CA . THR A 1 593 ? -15.204 -10.275 23.246 1.00 96.38 593 THR A CA 1
ATOM 4404 C C . THR A 1 593 ? -14.650 -10.880 21.965 1.00 96.38 593 THR A C 1
ATOM 4406 O O . THR A 1 593 ? -15.323 -10.818 20.939 1.00 96.38 593 THR A O 1
ATOM 4409 N N . TYR A 1 594 ? -13.462 -11.484 22.035 1.00 97.62 594 TYR A N 1
ATOM 4410 C CA . TYR A 1 594 ? -12.777 -12.079 20.886 1.00 97.62 594 TYR A CA 1
ATOM 4411 C C . TYR A 1 594 ? -12.253 -13.465 21.260 1.00 97.62 594 TYR A C 1
ATOM 4413 O O . TYR A 1 594 ? -11.537 -13.614 22.252 1.00 97.62 594 TYR A O 1
ATOM 4421 N N . SER A 1 595 ? -12.609 -14.466 20.464 1.00 96.88 595 SER A N 1
ATOM 4422 C CA . SER A 1 595 ? -12.039 -15.810 20.531 1.00 96.88 595 SER A CA 1
ATOM 4423 C C . SER A 1 595 ? -10.733 -15.815 19.742 1.00 96.88 595 SER A C 1
ATOM 4425 O O . SER A 1 595 ? -10.708 -15.358 18.603 1.00 96.88 595 SER A O 1
ATOM 4427 N N . ASP A 1 596 ? -9.643 -16.285 20.355 1.00 96.31 596 ASP A N 1
ATOM 4428 C CA . ASP A 1 596 ? -8.297 -16.254 19.766 1.00 96.31 596 ASP A CA 1
ATOM 4429 C C . ASP A 1 596 ? -7.928 -14.872 19.188 1.00 96.31 596 ASP A C 1
ATOM 4431 O O . ASP A 1 596 ? -7.451 -14.757 18.062 1.00 96.31 596 ASP A O 1
ATOM 4435 N N . GLY A 1 597 ? -8.147 -13.795 19.956 1.00 95.81 597 GLY A N 1
ATOM 4436 C CA . GLY A 1 597 ? -8.055 -12.414 19.460 1.00 95.81 597 GLY A CA 1
ATOM 4437 C C . GLY A 1 597 ? -6.768 -12.086 18.690 1.00 95.81 597 GLY A C 1
ATOM 4438 O O . GLY A 1 597 ? -6.834 -11.434 17.653 1.00 95.81 597 GLY A O 1
ATOM 4439 N N . GLN A 1 598 ? -5.613 -12.611 19.119 1.00 96.88 598 GLN A N 1
ATOM 4440 C CA . GLN A 1 598 ? -4.342 -12.434 18.397 1.00 96.88 598 GLN A CA 1
ATOM 4441 C C . GLN A 1 598 ? -4.343 -13.053 16.993 1.00 96.88 598 GLN A C 1
ATOM 4443 O O . GLN A 1 598 ? -3.762 -12.475 16.075 1.00 96.88 598 GLN A O 1
ATOM 4448 N N . LEU A 1 599 ? -4.997 -14.201 16.815 1.00 98.06 599 LEU A N 1
ATOM 4449 C CA . LEU A 1 599 ? -5.064 -14.921 15.544 1.00 98.06 599 LEU A CA 1
ATOM 4450 C C . LEU A 1 599 ? -5.867 -14.144 14.491 1.00 98.06 599 LEU A C 1
ATOM 4452 O O . LEU A 1 599 ? -5.530 -14.172 13.305 1.00 98.06 599 LEU A O 1
ATOM 4456 N N . TYR A 1 600 ? -6.915 -13.439 14.925 1.00 98.06 600 TYR A N 1
ATOM 4457 C CA . TYR A 1 600 ? -7.886 -12.807 14.031 1.00 98.06 600 TYR A CA 1
ATOM 4458 C C . TYR A 1 600 ? -7.866 -11.273 14.032 1.00 98.06 600 TYR A C 1
ATOM 4460 O O . TYR A 1 600 ? -8.569 -10.677 13.222 1.00 98.06 600 TYR A O 1
ATOM 4468 N N . ALA A 1 601 ? -7.046 -10.602 14.849 1.00 96.50 601 ALA A N 1
ATOM 4469 C CA . ALA A 1 601 ? -7.037 -9.135 14.940 1.00 96.50 601 ALA A CA 1
ATOM 4470 C C . ALA A 1 601 ? -6.747 -8.410 13.611 1.00 96.50 601 ALA A C 1
ATOM 4472 O O . ALA A 1 601 ? -7.257 -7.313 13.395 1.00 96.50 601 ALA A O 1
ATOM 4473 N N . ALA A 1 602 ? -5.974 -9.011 12.698 1.00 94.56 602 ALA A N 1
ATOM 4474 C CA . ALA A 1 602 ? -5.732 -8.459 11.357 1.00 94.56 602 ALA A CA 1
ATOM 4475 C C . ALA A 1 602 ? -6.967 -8.535 10.431 1.00 94.56 602 ALA A C 1
ATOM 4477 O O . ALA A 1 602 ? -7.021 -7.830 9.424 1.00 94.56 602 ALA A O 1
ATOM 4478 N N . VAL A 1 603 ? -7.952 -9.366 10.782 1.00 95.12 603 VAL A N 1
ATOM 4479 C CA . VAL A 1 603 ? -9.244 -9.523 10.102 1.00 95.12 603 VAL A CA 1
ATOM 4480 C C . VAL A 1 603 ? -10.305 -8.691 10.822 1.00 95.12 603 VAL A C 1
ATOM 4482 O O . VAL A 1 603 ? -10.867 -7.766 10.241 1.00 95.12 603 VAL A O 1
ATOM 4485 N N . SER A 1 604 ? -10.553 -8.974 12.105 1.00 95.06 604 SER A N 1
ATOM 4486 C CA . SER A 1 604 ? -11.613 -8.323 12.880 1.00 95.06 604 SER A CA 1
ATOM 4487 C C . SER A 1 604 ? -11.325 -6.847 13.139 1.00 95.06 604 SER A C 1
ATOM 4489 O O . SER A 1 604 ? -12.236 -6.025 13.109 1.00 95.06 604 SER A O 1
ATOM 4491 N N . GLY A 1 605 ? -10.065 -6.498 13.404 1.00 92.62 605 GLY A N 1
ATOM 4492 C CA . GLY A 1 605 ? -9.732 -5.270 14.114 1.00 92.62 605 GLY A CA 1
ATOM 4493 C C . GLY A 1 605 ? -10.252 -5.334 15.542 1.00 92.62 605 GLY A C 1
ATOM 4494 O O . GLY A 1 605 ? -10.228 -6.388 16.183 1.00 92.62 605 GLY A O 1
ATOM 4495 N N . TYR A 1 606 ? -10.745 -4.203 16.030 1.00 91.81 606 TYR A N 1
ATOM 4496 C CA . TYR A 1 606 ? -11.317 -4.097 17.363 1.00 91.81 606 TYR A CA 1
ATOM 4497 C C . TYR A 1 606 ? -12.563 -3.214 17.370 1.00 91.81 606 TYR A C 1
ATOM 4499 O O . TYR A 1 606 ? -12.748 -2.348 16.524 1.00 91.81 606 TYR A O 1
ATOM 4507 N N . ALA A 1 607 ? -13.364 -3.397 18.406 1.00 89.12 607 ALA A N 1
ATOM 4508 C CA . ALA A 1 607 ? -14.415 -2.532 18.893 1.00 89.12 607 ALA A CA 1
ATOM 4509 C C . ALA A 1 607 ? -14.244 -2.384 20.406 1.00 89.12 607 ALA A C 1
ATOM 4511 O O . ALA A 1 607 ? -14.303 -3.366 21.152 1.00 89.12 607 ALA A O 1
ATOM 4512 N N . SER A 1 608 ? -14.004 -1.148 20.836 1.00 86.12 608 SER A N 1
ATOM 4513 C CA . SER A 1 608 ? -13.742 -0.769 22.216 1.00 86.12 608 SER A CA 1
ATOM 4514 C C . SER A 1 608 ? -14.686 0.339 22.664 1.00 86.12 608 SER A C 1
ATOM 4516 O O . SER A 1 608 ? -14.893 1.333 21.963 1.00 86.12 608 SER A O 1
ATOM 4518 N N . GLN A 1 609 ? -15.202 0.191 23.882 1.00 82.56 609 GLN A N 1
ATOM 4519 C CA . GLN A 1 609 ? -16.035 1.195 24.540 1.00 82.56 609 GLN A CA 1
ATOM 4520 C C . GLN A 1 609 ? -15.317 2.539 24.723 1.00 82.56 609 GLN A C 1
ATOM 4522 O O . GLN A 1 609 ? -15.981 3.577 24.688 1.00 82.56 609 GLN A O 1
ATOM 4527 N N . ALA A 1 610 ? -13.989 2.520 24.882 1.00 72.94 610 ALA A N 1
ATOM 4528 C CA . ALA A 1 610 ? -13.163 3.712 25.068 1.00 72.94 610 ALA A CA 1
ATOM 4529 C C . ALA A 1 610 ? -12.445 4.172 23.786 1.00 72.94 610 ALA A C 1
ATOM 4531 O O . ALA A 1 610 ? -12.267 5.373 23.593 1.00 72.94 610 ALA A O 1
ATOM 4532 N N . PHE A 1 611 ? -12.049 3.246 22.904 1.00 75.62 611 PHE A N 1
ATOM 4533 C CA . PHE A 1 611 ? -11.108 3.539 21.807 1.00 75.62 611 PHE A CA 1
ATOM 4534 C C . PHE A 1 611 ? -11.713 3.446 20.393 1.00 75.62 611 PHE A C 1
ATOM 4536 O O . PHE A 1 611 ? -11.010 3.638 19.398 1.00 75.62 611 PHE A O 1
ATOM 4543 N N . GLY A 1 612 ? -13.022 3.198 20.280 1.00 80.50 612 GLY A N 1
ATOM 4544 C CA . GLY A 1 612 ? -13.741 3.150 19.002 1.00 80.50 612 GLY A CA 1
ATOM 4545 C C . GLY A 1 612 ? -13.586 1.815 18.273 1.00 80.50 612 GLY A C 1
ATOM 4546 O O . GLY A 1 612 ? -13.379 0.785 18.912 1.00 80.50 612 GLY A O 1
ATOM 4547 N N . THR A 1 613 ? -13.715 1.824 16.944 1.00 81.69 613 THR A N 1
ATOM 4548 C CA . THR A 1 613 ? -13.597 0.621 16.106 1.00 81.69 613 THR A CA 1
ATOM 4549 C C . THR A 1 613 ? -12.514 0.731 15.035 1.00 81.69 613 THR A C 1
ATOM 4551 O O . THR A 1 613 ? -12.069 1.835 14.718 1.00 81.69 613 THR A O 1
ATOM 4554 N N . SER A 1 614 ? -12.091 -0.415 14.491 1.00 82.00 614 SER A N 1
ATOM 4555 C CA . SER A 1 614 ? -11.177 -0.532 13.348 1.00 82.00 614 SER A CA 1
ATOM 4556 C C . SER A 1 614 ? -11.493 -1.755 12.474 1.00 82.00 614 SER A C 1
ATOM 4558 O O . SER A 1 614 ? -12.229 -2.643 12.887 1.00 82.00 614 SER A O 1
ATOM 4560 N N . LEU A 1 615 ? -10.910 -1.809 11.272 1.00 86.56 615 LEU A N 1
ATOM 4561 C CA . LEU A 1 615 ? -11.027 -2.912 10.301 1.00 86.56 615 LEU A CA 1
ATOM 4562 C C . LEU A 1 615 ? -12.475 -3.393 10.090 1.00 86.56 615 LEU A C 1
ATOM 4564 O O . LEU A 1 615 ? -13.338 -2.545 9.884 1.00 86.56 615 LEU A O 1
ATOM 4568 N N . LEU A 1 616 ? -12.761 -4.703 10.087 1.00 87.44 616 LEU A N 1
ATOM 4569 C CA . LEU A 1 616 ? -14.117 -5.206 9.827 1.00 87.44 616 LEU A CA 1
ATOM 4570 C C . LEU A 1 616 ? -15.115 -4.747 10.892 1.00 87.44 616 LEU A C 1
ATOM 4572 O O . LEU A 1 616 ? -16.245 -4.411 10.558 1.00 87.44 616 LEU A O 1
ATOM 4576 N N . GLU A 1 617 ? -14.688 -4.630 12.152 1.00 87.31 617 GLU A N 1
ATOM 4577 C CA . GLU A 1 617 ? -15.507 -4.033 13.210 1.00 87.31 617 GLU A CA 1
ATOM 4578 C C . GLU A 1 617 ? -15.892 -2.572 12.910 1.00 87.31 617 GLU A C 1
ATOM 4580 O O . GLU A 1 617 ? -16.874 -2.075 13.454 1.00 87.31 617 GLU A O 1
ATOM 4585 N N . GLN A 1 618 ? -15.156 -1.857 12.057 1.00 84.69 618 GLN A N 1
ATOM 4586 C CA . GLN A 1 618 ? -15.517 -0.510 11.611 1.00 84.69 618 GLN A CA 1
ATOM 4587 C C . GLN A 1 618 ? -16.258 -0.501 10.274 1.00 84.69 618 GLN A C 1
ATOM 4589 O O . GLN A 1 618 ? -17.255 0.201 10.144 1.00 84.69 618 GLN A O 1
ATOM 4594 N N . VAL A 1 619 ? -15.769 -1.240 9.278 1.00 80.75 619 VAL A N 1
ATOM 4595 C CA . VAL A 1 619 ? -16.345 -1.235 7.926 1.00 80.75 619 VAL A CA 1
ATOM 4596 C C . VAL A 1 619 ? -17.762 -1.801 7.939 1.00 80.75 619 VAL A C 1
ATOM 4598 O O . VAL A 1 619 ? -18.645 -1.245 7.299 1.00 80.75 619 VAL A O 1
ATOM 4601 N N . GLU A 1 620 ? -18.005 -2.827 8.752 1.00 84.31 620 GLU A N 1
ATOM 4602 C CA . GLU A 1 620 ? -19.312 -3.474 8.876 1.00 84.31 620 GLU A CA 1
ATOM 4603 C C . GLU A 1 620 ? -20.110 -2.944 10.074 1.00 84.31 620 GLU A C 1
ATOM 4605 O O . GLU A 1 620 ? -21.009 -3.612 10.588 1.00 84.31 620 GLU A O 1
ATOM 4610 N N . ASP A 1 621 ? -19.787 -1.742 10.570 1.00 84.56 621 ASP A N 1
ATOM 4611 C CA . ASP A 1 621 ? -20.391 -1.220 11.795 1.00 84.56 621 ASP A CA 1
ATOM 4612 C C . ASP A 1 621 ? -21.912 -1.109 11.705 1.00 84.56 621 ASP A C 1
ATOM 4614 O O . ASP A 1 621 ? -22.623 -1.444 12.654 1.00 84.56 621 ASP A O 1
ATOM 4618 N N . GLU A 1 622 ? -22.418 -0.701 10.545 1.00 82.19 622 GLU A N 1
ATOM 4619 C CA . GLU A 1 622 ? -23.852 -0.579 10.295 1.00 82.19 622 GLU A CA 1
ATOM 4620 C C . GLU A 1 622 ? -24.566 -1.939 10.316 1.00 82.19 622 GLU A C 1
ATOM 4622 O O . GLU A 1 622 ? -25.665 -2.040 10.869 1.00 82.19 622 GLU A O 1
ATOM 4627 N N . VAL A 1 623 ? -23.935 -2.991 9.782 1.00 83.31 623 VAL A N 1
ATOM 4628 C CA . VAL A 1 623 ? -24.466 -4.366 9.760 1.00 83.31 623 VAL A CA 1
ATOM 4629 C C . VAL A 1 623 ? -24.443 -4.958 11.167 1.00 83.31 623 VAL A C 1
ATOM 4631 O O . VAL A 1 623 ? -25.465 -5.417 11.684 1.00 83.31 623 VAL A O 1
ATOM 4634 N N . LEU A 1 624 ? -23.299 -4.844 11.839 1.00 86.81 624 LEU A N 1
ATOM 4635 C CA . LEU A 1 624 ? -23.057 -5.390 13.171 1.00 86.81 624 LEU A CA 1
ATOM 4636 C C . LEU A 1 624 ? -23.882 -4.683 14.266 1.00 86.81 624 LEU A C 1
ATOM 4638 O O . LEU A 1 624 ? -24.092 -5.259 15.334 1.00 86.81 624 LEU A O 1
ATOM 4642 N N . THR A 1 625 ? -24.369 -3.454 14.039 1.00 82.69 625 THR A N 1
ATOM 4643 C CA . THR A 1 625 ? -25.233 -2.707 14.987 1.00 82.69 625 THR A CA 1
ATOM 4644 C C . THR A 1 625 ? -26.689 -2.547 14.555 1.00 82.69 625 THR A C 1
ATOM 4646 O O . THR A 1 625 ? -27.522 -2.214 15.400 1.00 82.69 625 THR A O 1
ATOM 4649 N N . ALA A 1 626 ? -27.010 -2.794 13.280 1.00 70.69 626 ALA A N 1
ATOM 4650 C CA . ALA A 1 626 ? -28.313 -2.536 12.664 1.00 70.69 626 ALA A CA 1
ATOM 4651 C C . ALA A 1 626 ? -28.791 -1.072 12.779 1.00 70.69 626 ALA A C 1
ATOM 4653 O O . ALA A 1 626 ? -29.949 -0.800 13.097 1.00 70.69 626 ALA A O 1
ATOM 4654 N N . THR A 1 627 ? -27.912 -0.100 12.513 1.00 61.81 627 THR A N 1
ATOM 4655 C CA . THR A 1 627 ? -28.235 1.341 12.606 1.00 61.81 627 THR A CA 1
ATOM 4656 C C . THR A 1 627 ? -29.111 1.873 11.467 1.00 61.81 627 THR A C 1
ATOM 4658 O O . THR A 1 627 ? -29.798 2.875 11.664 1.00 61.81 627 THR A O 1
ATOM 4661 N N . ARG A 1 628 ? -29.129 1.222 10.294 1.00 47.50 628 ARG A N 1
ATOM 4662 C CA . ARG A 1 628 ? -29.883 1.674 9.098 1.00 47.50 628 ARG A CA 1
ATOM 4663 C C . ARG A 1 628 ? -31.013 0.754 8.655 1.00 47.50 628 ARG A C 1
ATOM 4665 O O . ARG A 1 628 ? -31.783 1.120 7.768 1.00 47.50 628 ARG A O 1
ATOM 4672 N N . THR A 1 629 ? -31.122 -0.431 9.241 1.00 49.78 629 THR A N 1
ATOM 4673 C CA . THR A 1 629 ? -32.141 -1.406 8.856 1.00 49.78 629 THR A CA 1
ATOM 4674 C C . THR A 1 629 ? -33.395 -1.220 9.712 1.00 49.78 629 THR A C 1
ATOM 4676 O O . THR A 1 629 ? -33.351 -0.740 10.842 1.00 49.78 629 THR A O 1
ATOM 4679 N N . SER A 1 630 ? -34.559 -1.621 9.192 1.00 48.31 630 SER A N 1
ATOM 4680 C CA . SER A 1 630 ? -35.795 -1.710 9.995 1.00 48.31 630 SER A CA 1
ATOM 4681 C C . SER A 1 630 ? -35.712 -2.784 11.096 1.00 48.31 630 SER A C 1
ATOM 4683 O O . SER A 1 630 ? -36.628 -2.926 11.915 1.00 48.31 630 SER A O 1
ATOM 4685 N N . GLN A 1 631 ? -34.616 -3.547 11.114 1.00 53.44 631 GLN A N 1
ATOM 4686 C CA . GLN A 1 631 ? -34.326 -4.578 12.091 1.00 53.44 631 GLN A CA 1
ATOM 4687 C C . GLN A 1 631 ? -33.767 -3.970 13.380 1.00 53.44 631 GLN A C 1
ATOM 4689 O O . GLN A 1 631 ? -33.184 -2.894 13.405 1.00 53.44 631 GLN A O 1
ATOM 4694 N N . ARG A 1 632 ? -34.004 -4.656 14.502 1.00 59.09 632 ARG A N 1
ATOM 4695 C CA . ARG A 1 632 ? -33.727 -4.127 15.851 1.00 59.09 632 ARG A CA 1
ATOM 4696 C C . ARG A 1 632 ? -32.463 -4.724 16.486 1.00 59.09 632 ARG A C 1
ATOM 4698 O O . ARG A 1 632 ? -32.163 -4.377 17.631 1.00 59.09 632 ARG A O 1
ATOM 4705 N N . THR A 1 633 ? -31.754 -5.605 15.785 1.00 70.12 633 THR A N 1
ATOM 4706 C CA . THR A 1 633 ? -30.579 -6.355 16.260 1.00 70.12 633 THR A CA 1
ATOM 4707 C C . THR A 1 633 ? -29.517 -6.400 15.171 1.00 70.12 633 THR A C 1
ATOM 4709 O O . THR A 1 633 ? -29.878 -6.572 14.009 1.00 70.12 633 THR A O 1
ATOM 4712 N N . GLY A 1 634 ? -28.244 -6.264 15.554 1.00 77.38 634 GLY A N 1
ATOM 4713 C CA . GLY A 1 634 ? -27.114 -6.440 14.642 1.00 77.38 634 GLY A CA 1
ATOM 4714 C C . GLY A 1 634 ? -27.121 -7.813 13.972 1.00 77.38 634 GLY A C 1
ATOM 4715 O O . GLY A 1 634 ? -27.640 -8.771 14.548 1.00 77.38 634 GLY A O 1
ATOM 4716 N N . GLN A 1 635 ? -26.577 -7.884 12.760 1.00 85.88 635 GLN A N 1
ATOM 4717 C CA . GLN A 1 635 ? -26.419 -9.120 11.997 1.00 85.88 635 GLN A CA 1
ATOM 4718 C C . GLN A 1 635 ? -24.969 -9.588 12.019 1.00 85.88 635 GLN A C 1
ATOM 4720 O O . GLN A 1 635 ? -24.050 -8.775 12.138 1.00 85.88 635 GLN A O 1
ATOM 4725 N N . ASP A 1 636 ? -24.790 -10.895 11.871 1.00 90.81 636 ASP A N 1
ATOM 4726 C CA . ASP A 1 636 ? -23.472 -11.504 11.794 1.00 90.81 636 ASP A CA 1
ATOM 4727 C C . ASP A 1 636 ? -22.842 -11.277 10.414 1.00 90.81 636 ASP A C 1
ATOM 4729 O O . ASP A 1 636 ? -23.527 -11.225 9.388 1.00 90.81 636 ASP A O 1
ATOM 4733 N N . VAL A 1 637 ? -21.518 -11.167 10.392 1.00 89.62 637 VAL A N 1
ATOM 4734 C CA . VAL A 1 637 ? -20.706 -10.974 9.191 1.00 89.62 637 VAL A CA 1
ATOM 4735 C C . VAL A 1 637 ? -19.861 -12.221 8.986 1.00 89.62 637 VAL A C 1
ATOM 4737 O O . VAL A 1 637 ? -18.888 -12.448 9.702 1.00 89.62 637 VAL A O 1
ATOM 4740 N N . ALA A 1 638 ? -20.208 -13.031 7.989 1.00 92.44 638 ALA A N 1
ATOM 4741 C CA . ALA A 1 638 ? -19.410 -14.194 7.626 1.00 92.44 638 ALA A CA 1
ATOM 4742 C C . ALA A 1 638 ? -18.196 -13.780 6.786 1.00 92.44 638 ALA A C 1
ATOM 4744 O O . ALA A 1 638 ? -18.332 -13.081 5.784 1.00 92.44 638 ALA A O 1
ATOM 4745 N N . THR A 1 639 ? -17.002 -14.229 7.164 1.00 94.38 639 THR A N 1
ATOM 4746 C CA . THR A 1 639 ? -15.766 -13.969 6.413 1.00 94.38 639 THR A CA 1
ATOM 4747 C C . THR A 1 639 ? -15.428 -15.115 5.460 1.00 94.38 639 THR A C 1
ATOM 4749 O O . THR A 1 639 ? -15.967 -16.214 5.567 1.00 94.38 639 THR A O 1
ATOM 4752 N N . THR A 1 640 ? -14.524 -14.874 4.515 1.00 94.69 640 THR A N 1
ATOM 4753 C CA . THR A 1 640 ? -13.951 -15.902 3.629 1.00 94.69 640 THR A CA 1
ATOM 4754 C C . THR A 1 640 ? -12.791 -16.677 4.254 1.00 94.69 640 THR A C 1
ATOM 4756 O O . THR A 1 640 ? -12.254 -17.575 3.611 1.00 94.69 640 THR A O 1
ATOM 4759 N N . ILE A 1 641 ? -12.384 -16.318 5.474 1.00 97.38 641 ILE A N 1
ATOM 4760 C CA . ILE A 1 641 ? -11.219 -16.896 6.141 1.00 97.38 641 ILE A CA 1
ATOM 4761 C C . ILE A 1 641 ? -11.434 -18.393 6.366 1.00 97.38 641 ILE A C 1
ATOM 4763 O O . ILE A 1 641 ? -12.481 -18.815 6.855 1.00 97.38 641 ILE A O 1
ATOM 4767 N N . ASN A 1 642 ? -10.410 -19.179 6.044 1.00 97.50 642 ASN A N 1
ATOM 4768 C CA . ASN A 1 642 ? -10.308 -20.586 6.394 1.00 97.50 642 ASN A CA 1
ATOM 4769 C C . ASN A 1 642 ? -9.523 -20.709 7.708 1.00 97.50 642 ASN A C 1
ATOM 4771 O O . ASN A 1 642 ? -8.379 -20.249 7.809 1.00 97.50 642 ASN A O 1
ATOM 4775 N N . ALA A 1 643 ? -10.132 -21.317 8.729 1.00 97.94 643 ALA A N 1
ATOM 4776 C CA . ALA A 1 643 ? -9.566 -21.342 10.077 1.00 97.94 643 ALA A CA 1
ATOM 4777 C C . ALA A 1 643 ? -8.216 -22.082 10.133 1.00 97.94 643 ALA A C 1
ATOM 4779 O O . ALA A 1 643 ? -7.279 -21.629 10.800 1.00 97.94 643 ALA A O 1
ATOM 4780 N N . SER A 1 644 ? -8.093 -23.194 9.400 1.00 97.94 644 SER A N 1
ATOM 4781 C CA . SER A 1 644 ? -6.864 -23.993 9.322 1.00 97.94 644 SER A CA 1
ATOM 4782 C C . SER A 1 644 ? -5.716 -23.210 8.684 1.00 97.94 644 SER A C 1
ATOM 4784 O O . SER A 1 644 ? -4.623 -23.161 9.251 1.00 97.94 644 SER A O 1
ATOM 4786 N N . ALA A 1 645 ? -5.968 -22.530 7.565 1.00 97.94 645 ALA A N 1
ATOM 4787 C CA . ALA A 1 645 ? -4.990 -21.702 6.866 1.00 97.94 645 ALA A CA 1
ATOM 4788 C C . ALA A 1 645 ? -4.545 -20.497 7.704 1.00 97.94 645 ALA A C 1
ATOM 4790 O O . ALA A 1 645 ? -3.343 -20.253 7.841 1.00 97.94 645 ALA A O 1
ATOM 4791 N N . GLN A 1 646 ? -5.492 -19.783 8.327 1.00 98.56 646 GLN A N 1
ATOM 4792 C CA . GLN A 1 646 ? -5.206 -18.663 9.229 1.00 98.56 646 GLN A CA 1
ATOM 4793 C C . GLN A 1 646 ? -4.308 -19.112 10.392 1.00 98.56 646 GLN A C 1
ATOM 4795 O O . GLN A 1 646 ? -3.291 -18.479 10.690 1.00 98.56 646 GLN A O 1
ATOM 4800 N N . LYS A 1 647 ? -4.641 -20.244 11.027 1.00 98.50 647 LYS A N 1
ATOM 4801 C CA . LYS A 1 647 ? -3.867 -20.813 12.137 1.00 98.50 647 LYS A CA 1
ATOM 4802 C C . LYS A 1 647 ? -2.491 -21.303 11.703 1.00 98.50 647 LYS A C 1
ATOM 4804 O O . LYS A 1 647 ? -1.521 -21.079 12.432 1.00 98.50 647 LYS A O 1
ATOM 4809 N N . ALA A 1 648 ? -2.394 -21.954 10.545 1.00 98.31 648 ALA A N 1
ATOM 4810 C CA . ALA A 1 648 ? -1.130 -22.408 9.979 1.00 98.31 648 ALA A CA 1
ATOM 4811 C C . ALA A 1 648 ? -0.201 -21.220 9.703 1.00 98.31 648 ALA A C 1
ATOM 4813 O O . ALA A 1 648 ? 0.948 -21.245 10.138 1.00 98.31 648 ALA A O 1
ATOM 4814 N N . ALA A 1 649 ? -0.716 -20.157 9.078 1.00 98.00 649 ALA A N 1
ATOM 4815 C CA . ALA A 1 649 ? 0.021 -18.927 8.800 1.00 98.00 649 ALA A CA 1
ATOM 4816 C C . ALA A 1 649 ? 0.530 -18.253 10.085 1.00 98.00 649 ALA A C 1
ATOM 4818 O O . ALA A 1 649 ? 1.724 -17.982 10.210 1.00 98.00 649 ALA A O 1
ATOM 4819 N N . PHE A 1 650 ? -0.352 -18.039 11.067 1.00 98.00 650 PHE A N 1
ATOM 4820 C CA . PHE A 1 650 ? -0.003 -17.386 12.333 1.00 98.00 650 PHE A CA 1
ATOM 4821 C C . PHE A 1 650 ? 1.016 -18.192 13.144 1.00 98.00 650 PHE A C 1
ATOM 4823 O O . PHE A 1 650 ? 2.032 -17.659 13.587 1.00 98.00 650 PHE A O 1
ATOM 4830 N N . SER A 1 651 ? 0.794 -19.503 13.277 1.00 97.19 651 SER A N 1
ATOM 4831 C CA . SER A 1 651 ? 1.705 -20.391 14.013 1.00 97.19 651 SER A CA 1
ATOM 4832 C C . SER A 1 651 ? 3.060 -20.522 13.320 1.00 97.19 651 SER A C 1
ATOM 4834 O O . SER A 1 651 ? 4.083 -20.676 13.983 1.00 97.19 651 SER A O 1
ATOM 4836 N N . ALA A 1 652 ? 3.077 -20.495 11.985 1.00 95.69 652 ALA A N 1
ATOM 4837 C CA . ALA A 1 652 ? 4.306 -20.580 11.217 1.00 95.69 652 ALA A CA 1
ATOM 4838 C C . ALA A 1 652 ? 5.119 -19.283 11.292 1.00 95.69 652 ALA A C 1
ATOM 4840 O O . ALA A 1 652 ? 6.338 -19.380 11.382 1.00 95.69 652 ALA A O 1
ATOM 4841 N N . LEU A 1 653 ? 4.494 -18.100 11.306 1.00 94.06 653 LEU A N 1
ATOM 4842 C CA . LEU A 1 653 ? 5.198 -16.831 11.538 1.00 94.06 653 LEU A CA 1
ATOM 4843 C C . LEU A 1 653 ? 5.801 -16.761 12.950 1.00 94.06 653 LEU A C 1
ATOM 4845 O O . LEU A 1 653 ? 6.979 -16.417 13.090 1.00 94.06 653 LEU A O 1
ATOM 4849 N N . GLY A 1 654 ? 5.040 -17.161 13.974 1.00 92.06 654 GLY A N 1
ATOM 4850 C CA . GLY A 1 654 ? 5.475 -17.093 15.369 1.00 92.06 654 GLY A CA 1
ATOM 4851 C C . GLY A 1 654 ? 5.761 -15.651 15.801 1.00 92.06 654 GLY A C 1
ATOM 4852 O O . GLY A 1 654 ? 4.971 -14.752 15.527 1.00 92.06 654 GLY A O 1
ATOM 4853 N N . ASP A 1 655 ? 6.908 -15.423 16.444 1.00 88.56 655 ASP A N 1
ATOM 4854 C CA . ASP A 1 655 ? 7.313 -14.099 16.949 1.00 88.56 655 ASP A CA 1
ATOM 4855 C C . ASP A 1 655 ? 7.987 -13.200 15.895 1.00 88.56 655 ASP A C 1
ATOM 4857 O O . ASP A 1 655 ? 8.390 -12.071 16.200 1.00 88.56 655 ASP A O 1
ATOM 4861 N N . ARG A 1 656 ? 8.152 -13.698 14.664 1.00 90.31 656 ARG A N 1
ATOM 4862 C CA . ARG A 1 656 ? 8.817 -12.964 13.580 1.00 90.31 656 ARG A CA 1
ATOM 4863 C C . ARG A 1 656 ? 7.917 -11.854 13.062 1.00 90.31 656 ARG A C 1
ATOM 4865 O O . ARG A 1 656 ? 6.704 -12.037 12.958 1.00 90.31 656 ARG A O 1
ATOM 4872 N N . GLU A 1 657 ? 8.499 -10.710 12.720 1.00 91.38 657 GLU A N 1
ATOM 4873 C CA . GLU A 1 657 ? 7.735 -9.619 12.117 1.00 91.38 657 GLU A CA 1
ATOM 4874 C C . GLU A 1 657 ? 7.448 -9.937 10.651 1.00 91.38 657 GLU A C 1
ATOM 4876 O O . GLU A 1 657 ? 8.359 -10.256 9.890 1.00 91.38 657 GLU A O 1
ATOM 4881 N N . GLY A 1 658 ? 6.188 -9.872 10.238 1.00 93.56 658 GLY A N 1
ATOM 4882 C CA . GLY A 1 658 ? 5.828 -10.287 8.891 1.00 93.56 658 GLY A CA 1
ATOM 4883 C C . GLY A 1 658 ? 4.334 -10.348 8.643 1.00 93.56 658 GLY A C 1
ATOM 4884 O O . GLY A 1 658 ? 3.515 -9.916 9.458 1.00 93.56 658 GLY A O 1
ATOM 4885 N N . ALA A 1 659 ? 3.987 -10.873 7.477 1.00 97.50 659 ALA A N 1
ATOM 4886 C CA . ALA A 1 659 ? 2.611 -11.055 7.059 1.00 97.50 659 ALA A CA 1
ATOM 4887 C C . ALA A 1 659 ? 2.470 -12.225 6.086 1.00 97.50 659 ALA A C 1
ATOM 4889 O O . ALA A 1 659 ? 3.390 -12.561 5.337 1.00 97.50 659 ALA A O 1
ATOM 4890 N N . VAL A 1 660 ? 1.279 -12.819 6.093 1.00 98.62 660 VAL A N 1
ATOM 4891 C CA . VAL A 1 660 ? 0.874 -13.871 5.162 1.00 98.62 660 VAL A CA 1
ATOM 4892 C C . VAL A 1 660 ? -0.506 -13.535 4.620 1.00 98.62 660 VAL A C 1
ATOM 4894 O O . VAL A 1 660 ? -1.422 -13.232 5.388 1.00 98.62 660 VAL A O 1
ATOM 4897 N N . VAL A 1 661 ? -0.656 -13.634 3.303 1.00 98.69 661 VAL A N 1
ATOM 4898 C CA . VAL A 1 661 ? -1.948 -13.565 2.617 1.00 98.69 661 VAL A CA 1
ATOM 4899 C C . VAL A 1 661 ? -2.134 -14.834 1.804 1.00 98.69 661 VAL A C 1
ATOM 4901 O O . VAL A 1 661 ? -1.224 -15.229 1.078 1.00 98.69 661 VAL A O 1
ATOM 4904 N N . ALA A 1 662 ? -3.307 -15.455 1.913 1.00 98.69 662 ALA A N 1
ATOM 4905 C CA . ALA A 1 662 ? -3.721 -16.556 1.053 1.00 98.69 662 ALA A CA 1
ATOM 4906 C C . ALA A 1 662 ? -5.039 -16.213 0.353 1.00 98.69 662 ALA A C 1
ATOM 4908 O O . ALA A 1 662 ? -5.971 -15.727 0.993 1.00 98.69 662 ALA A O 1
ATOM 4909 N N . LEU A 1 663 ? -5.115 -16.485 -0.946 1.00 98.12 663 LEU A N 1
ATOM 4910 C CA . LEU A 1 663 ? -6.264 -16.238 -1.810 1.00 98.12 663 LEU A CA 1
ATOM 4911 C C . LEU A 1 663 ? -6.722 -17.547 -2.459 1.00 98.12 663 LEU A C 1
ATOM 4913 O O . LEU A 1 663 ? -5.884 -18.351 -2.871 1.00 98.12 663 LEU A O 1
ATOM 4917 N N . ASP A 1 664 ? -8.030 -17.731 -2.638 1.00 96.75 664 ASP A N 1
ATOM 4918 C CA . ASP A 1 664 ? -8.533 -18.652 -3.661 1.00 96.75 664 ASP A CA 1
ATOM 4919 C C . ASP A 1 664 ? -8.371 -17.965 -5.029 1.00 96.75 664 ASP A C 1
ATOM 4921 O O . ASP A 1 664 ? -9.059 -16.974 -5.302 1.00 96.75 664 ASP A O 1
ATOM 4925 N N . PRO A 1 665 ? -7.484 -18.459 -5.909 1.00 97.25 665 PRO A N 1
ATOM 4926 C CA . PRO A 1 665 ? -7.185 -17.798 -7.171 1.00 97.25 665 PRO A CA 1
ATOM 4927 C C . PRO A 1 665 ? -8.387 -17.762 -8.127 1.00 97.25 665 PRO A C 1
ATOM 4929 O O . PRO A 1 665 ? -8.454 -16.887 -8.985 1.00 97.25 665 PRO A O 1
ATOM 4932 N N . ARG A 1 666 ? -9.359 -18.668 -7.964 1.00 94.69 666 ARG A N 1
ATOM 4933 C CA . ARG A 1 666 ? -10.533 -18.793 -8.843 1.00 94.69 666 ARG A CA 1
ATOM 4934 C C . ARG A 1 666 ? -11.614 -17.773 -8.519 1.00 94.69 666 ARG A C 1
ATOM 4936 O O . ARG A 1 666 ? -12.452 -17.485 -9.369 1.00 94.69 666 ARG A O 1
ATOM 4943 N N . THR A 1 667 ? -11.632 -17.268 -7.285 1.00 93.69 667 THR A N 1
ATOM 4944 C CA . THR A 1 667 ? -12.711 -16.405 -6.788 1.00 93.69 667 THR A CA 1
ATOM 4945 C C . THR A 1 667 ? -12.228 -15.048 -6.292 1.00 93.69 667 THR A C 1
ATOM 4947 O O . THR A 1 667 ? -12.982 -14.084 -6.374 1.00 93.69 667 THR A O 1
ATOM 4950 N N . GLY A 1 668 ? -10.989 -14.951 -5.803 1.00 93.75 668 GLY A N 1
ATOM 4951 C CA . GLY A 1 668 ? -10.483 -13.787 -5.071 1.00 93.75 668 GLY A CA 1
ATOM 4952 C C . GLY A 1 668 ? -10.783 -13.833 -3.566 1.00 93.75 668 GLY A C 1
ATOM 4953 O O . GLY A 1 668 ? -10.473 -12.885 -2.849 1.00 93.75 668 GLY A O 1
ATOM 4954 N N . ALA A 1 669 ? -11.373 -14.913 -3.048 1.00 95.00 669 ALA A N 1
ATOM 4955 C CA . ALA A 1 669 ? -11.657 -15.032 -1.620 1.00 95.00 669 ALA A CA 1
ATOM 4956 C C . ALA A 1 669 ? -10.359 -14.988 -0.799 1.00 95.00 669 ALA A C 1
ATOM 4958 O O . ALA A 1 669 ? -9.436 -15.756 -1.070 1.00 95.00 669 ALA A O 1
ATOM 4959 N N . ILE A 1 670 ? -10.289 -14.128 0.220 1.00 96.94 670 ILE A N 1
ATOM 4960 C CA . ILE A 1 670 ? -9.159 -14.100 1.155 1.00 96.94 670 ILE A CA 1
ATOM 4961 C C . ILE A 1 670 ? -9.327 -15.240 2.159 1.00 96.94 670 ILE A C 1
ATOM 4963 O O . ILE A 1 670 ? -10.196 -15.185 3.026 1.00 96.94 670 ILE A O 1
ATOM 4967 N N . LEU A 1 671 ? -8.486 -16.265 2.047 1.00 97.81 671 LEU A N 1
ATOM 4968 C CA . LEU A 1 671 ? -8.514 -17.461 2.892 1.00 97.81 671 LEU A CA 1
ATOM 4969 C C . LEU A 1 671 ? -7.691 -17.288 4.172 1.00 97.81 671 LEU A C 1
ATOM 4971 O O . LEU A 1 671 ? -8.025 -17.873 5.196 1.00 97.81 671 LEU A O 1
ATOM 4975 N N . ALA A 1 672 ? -6.629 -16.481 4.126 1.00 98.56 672 ALA A N 1
ATOM 4976 C CA . ALA A 1 672 ? -5.856 -16.101 5.304 1.00 98.56 672 ALA A CA 1
ATOM 4977 C C . ALA A 1 672 ? -5.348 -14.662 5.173 1.00 98.56 672 ALA A C 1
ATOM 4979 O O . ALA A 1 672 ? -4.893 -14.254 4.103 1.00 98.56 672 ALA A O 1
ATOM 4980 N N . LEU A 1 673 ? -5.401 -13.913 6.273 1.00 98.00 673 LEU A N 1
ATOM 4981 C CA . LEU A 1 673 ? -4.903 -12.544 6.394 1.00 98.00 673 LEU A CA 1
ATOM 4982 C C . LEU A 1 673 ? -4.235 -12.387 7.761 1.00 98.00 673 LEU A C 1
ATOM 4984 O O . LEU A 1 673 ? -4.899 -12.156 8.775 1.00 98.00 673 LEU A O 1
ATOM 4988 N N . VAL A 1 674 ? -2.916 -12.557 7.797 1.00 98.31 674 VAL A N 1
ATOM 4989 C CA . VAL A 1 674 ? -2.131 -12.597 9.035 1.00 98.31 674 VAL A CA 1
ATOM 4990 C C . VAL A 1 674 ? -1.079 -11.494 9.042 1.00 98.31 674 VAL A C 1
ATOM 4992 O O . VAL A 1 674 ? -0.416 -11.246 8.038 1.00 98.31 674 VAL A O 1
ATOM 4995 N N . SER A 1 675 ? -0.910 -10.863 10.204 1.00 96.00 675 SER A N 1
ATOM 4996 C CA . SER A 1 675 ? 0.124 -9.870 10.498 1.00 96.00 675 SER A CA 1
ATOM 4997 C C . SER A 1 675 ? 0.739 -10.195 11.857 1.00 96.00 675 SER A C 1
ATOM 4999 O O . SER A 1 675 ? -0.000 -10.437 12.814 1.00 96.00 675 SER A O 1
ATOM 5001 N N . THR A 1 676 ? 2.066 -10.208 11.950 1.00 95.25 676 THR A N 1
ATOM 5002 C CA . THR A 1 676 ? 2.803 -10.429 13.201 1.00 95.25 676 THR A CA 1
ATOM 5003 C C . THR A 1 676 ? 3.857 -9.334 13.429 1.00 95.25 676 THR A C 1
ATOM 5005 O O . THR A 1 676 ? 4.466 -8.861 12.465 1.00 95.25 676 THR A O 1
ATOM 5008 N N . PRO A 1 677 ? 4.098 -8.920 14.690 1.00 94.75 677 PRO A N 1
ATOM 5009 C CA . PRO A 1 677 ? 3.344 -9.294 15.890 1.00 94.75 677 PRO A CA 1
ATOM 5010 C C . PRO A 1 677 ? 1.895 -8.789 15.839 1.00 94.75 677 PRO A C 1
ATOM 5012 O O . PRO A 1 677 ? 1.601 -7.789 15.193 1.00 94.75 677 PRO A O 1
ATOM 5015 N N . SER A 1 678 ? 1.001 -9.516 16.508 1.00 95.69 678 SER A N 1
ATOM 5016 C CA . SER A 1 678 ? -0.430 -9.200 16.604 1.00 95.69 678 SER A CA 1
ATOM 5017 C C . SER A 1 678 ? -0.792 -8.771 18.033 1.00 95.69 678 SER A C 1
ATOM 5019 O O . SER A 1 678 ? 0.070 -8.670 18.907 1.00 95.69 678 SER A O 1
ATOM 5021 N N . TYR A 1 679 ? -2.071 -8.513 18.293 1.00 95.06 679 TYR A N 1
ATOM 5022 C CA . TYR A 1 679 ? -2.599 -8.089 19.590 1.00 95.06 679 TYR A CA 1
ATOM 5023 C C . TYR A 1 679 ? -3.932 -8.777 19.888 1.00 95.06 679 TYR A C 1
ATOM 5025 O O . TYR A 1 679 ? -4.632 -9.185 18.972 1.00 95.06 679 TYR A O 1
ATOM 5033 N N . ASP A 1 680 ? -4.298 -8.900 21.168 1.00 97.06 680 ASP A N 1
ATOM 5034 C CA . ASP A 1 680 ? -5.628 -9.382 21.565 1.00 97.06 680 ASP A CA 1
ATOM 5035 C C . ASP A 1 680 ? -6.549 -8.186 21.865 1.00 97.06 680 ASP A C 1
ATOM 5037 O O . ASP A 1 680 ? -6.353 -7.514 22.889 1.00 97.06 680 ASP A O 1
ATOM 5041 N N . PRO A 1 681 ? -7.564 -7.913 21.021 1.00 95.31 681 PRO A N 1
ATOM 5042 C CA . PRO A 1 681 ? -8.504 -6.818 21.241 1.00 95.31 681 PRO A CA 1
ATOM 5043 C C . PRO A 1 681 ? -9.276 -6.927 22.564 1.00 95.31 681 PRO A C 1
ATOM 5045 O O . PRO A 1 681 ? -9.682 -5.906 23.125 1.00 95.31 681 PRO A O 1
ATOM 5048 N N . SER A 1 682 ? -9.452 -8.138 23.112 1.00 94.81 682 SER A N 1
ATOM 5049 C CA . SER A 1 682 ? -10.153 -8.350 24.387 1.00 94.81 682 SER A CA 1
ATOM 5050 C C . SER A 1 682 ? -9.481 -7.617 25.549 1.00 94.81 682 SER A C 1
ATOM 5052 O O . SER A 1 682 ? -10.154 -7.261 26.515 1.00 94.81 682 SER A O 1
ATOM 5054 N N . THR A 1 683 ? -8.174 -7.347 25.450 1.00 94.62 683 THR A N 1
ATOM 5055 C CA . THR A 1 683 ? -7.398 -6.681 26.508 1.00 94.62 683 THR A CA 1
ATOM 5056 C C . THR A 1 683 ? -7.742 -5.201 26.686 1.00 94.62 683 THR A C 1
ATOM 5058 O O . THR A 1 683 ? -7.472 -4.651 27.751 1.00 94.62 683 THR A O 1
ATOM 5061 N N . PHE A 1 684 ? -8.381 -4.562 25.696 1.00 91.62 684 PHE A N 1
ATOM 5062 C CA . PHE A 1 684 ? -8.777 -3.145 25.740 1.00 91.62 684 PHE A CA 1
ATOM 5063 C C . PHE A 1 684 ? -10.201 -2.873 25.204 1.00 91.62 684 PHE A C 1
ATOM 5065 O O . PHE A 1 684 ? -10.564 -1.733 24.911 1.00 91.62 684 PHE A O 1
ATOM 5072 N N . ALA A 1 685 ? -11.044 -3.904 25.085 1.00 89.50 685 ALA A N 1
ATOM 5073 C CA . ALA A 1 685 ? -12.407 -3.769 24.555 1.00 89.50 685 ALA A CA 1
ATOM 5074 C C . ALA A 1 685 ? -13.368 -2.974 25.472 1.00 89.50 685 ALA A C 1
ATOM 5076 O O . ALA A 1 685 ? -14.395 -2.470 25.010 1.00 89.50 685 ALA A O 1
ATOM 5077 N N . GLY A 1 686 ? -13.065 -2.870 26.768 1.00 85.56 686 GLY A N 1
ATOM 5078 C CA . GLY A 1 686 ? -13.839 -2.092 27.739 1.00 85.56 686 GLY A CA 1
ATOM 5079 C C . GLY A 1 686 ? -13.328 -0.660 27.932 1.00 85.56 686 GLY A C 1
ATOM 5080 O O . GLY A 1 686 ? -12.603 -0.120 27.100 1.00 85.56 686 GLY A O 1
ATOM 5081 N N . ALA A 1 687 ? -13.718 -0.047 29.053 1.00 83.25 687 ALA A N 1
ATOM 5082 C CA . ALA A 1 687 ? -13.365 1.332 29.420 1.00 83.25 687 ALA A CA 1
ATOM 5083 C C . ALA A 1 687 ? -12.779 1.470 30.846 1.00 83.25 687 ALA A C 1
ATOM 5085 O O . ALA A 1 687 ? -12.879 2.528 31.465 1.00 83.25 687 ALA A O 1
ATOM 5086 N N . SER A 1 688 ? -12.215 0.393 31.405 1.00 84.88 688 SER A N 1
ATOM 5087 C CA . SER A 1 688 ? -11.557 0.432 32.727 1.00 84.88 688 SER A CA 1
ATOM 5088 C C . SER A 1 688 ? -10.105 0.935 32.636 1.00 84.88 688 SER A C 1
ATOM 5090 O O . SER A 1 688 ? -9.528 0.899 31.548 1.00 84.88 688 SER A O 1
ATOM 5092 N N . PRO A 1 689 ? -9.482 1.356 33.754 1.00 81.12 689 PRO A N 1
ATOM 5093 C CA . PRO A 1 689 ? -8.071 1.752 33.774 1.00 81.12 689 PRO A CA 1
ATOM 5094 C C . PRO A 1 689 ? -7.118 0.685 33.215 1.00 81.12 689 PRO A C 1
ATOM 5096 O O . PRO A 1 689 ? -6.179 1.016 32.502 1.00 81.12 689 PRO A O 1
ATOM 5099 N N . GLU A 1 690 ? -7.394 -0.600 33.453 1.00 89.00 690 GLU A N 1
ATOM 5100 C CA . GLU A 1 690 ? -6.587 -1.701 32.913 1.00 89.00 690 GLU A CA 1
ATOM 5101 C C . GLU A 1 690 ? -6.643 -1.761 31.378 1.00 89.00 690 GLU A C 1
ATOM 5103 O O . GLU A 1 690 ? -5.636 -2.053 30.734 1.00 89.00 690 GLU A O 1
ATOM 5108 N N . HIS A 1 691 ? -7.803 -1.451 30.784 1.00 84.31 691 HIS A N 1
ATOM 5109 C CA . HIS A 1 691 ? -7.958 -1.370 29.329 1.00 84.31 691 HIS A CA 1
ATOM 5110 C C . HIS A 1 691 ? -7.179 -0.173 28.750 1.00 84.31 691 HIS A C 1
ATOM 5112 O O . HIS A 1 691 ? -6.605 -0.284 27.668 1.00 84.31 691 HIS A O 1
ATOM 5118 N N . ASP A 1 692 ? -7.124 0.953 29.468 1.00 71.88 692 ASP A N 1
ATOM 5119 C CA . ASP A 1 692 ? -6.331 2.131 29.086 1.00 71.88 692 ASP A CA 1
ATOM 5120 C C . ASP A 1 692 ? -4.820 1.867 29.155 1.00 71.88 692 ASP A C 1
ATOM 5122 O O . ASP A 1 692 ? -4.089 2.207 28.223 1.00 71.88 692 ASP A O 1
ATOM 5126 N N . ASP A 1 693 ? -4.347 1.170 30.189 1.00 82.50 693 ASP A N 1
ATOM 5127 C CA . ASP A 1 693 ? -2.948 0.739 30.282 1.00 82.50 693 ASP A CA 1
ATOM 5128 C C . ASP A 1 693 ? -2.573 -0.242 29.157 1.00 82.50 693 ASP A C 1
ATOM 5130 O O . ASP A 1 693 ? -1.507 -0.109 28.545 1.00 82.50 693 ASP A O 1
ATOM 5134 N N . ALA A 1 694 ? -3.455 -1.197 28.834 1.00 81.19 694 ALA A N 1
ATOM 5135 C CA . ALA A 1 694 ? -3.262 -2.122 27.716 1.00 81.19 694 ALA A CA 1
ATOM 5136 C C . ALA A 1 694 ? -3.190 -1.383 26.367 1.00 81.19 694 ALA A C 1
ATOM 5138 O O . ALA A 1 694 ? -2.276 -1.631 25.575 1.00 81.19 694 ALA A O 1
ATOM 5139 N N . TRP A 1 695 ? -4.091 -0.425 26.135 1.00 76.88 695 TRP A N 1
ATOM 5140 C CA . TRP A 1 695 ? -4.098 0.425 24.944 1.00 76.88 695 TRP A CA 1
ATOM 5141 C C . TRP A 1 695 ? -2.823 1.268 24.822 1.00 76.88 695 TRP A C 1
ATOM 5143 O O . TRP A 1 695 ? -2.168 1.268 23.779 1.00 76.88 695 TRP A O 1
ATOM 5153 N N . LYS A 1 696 ? -2.405 1.937 25.904 1.00 76.00 696 LYS A N 1
ATOM 5154 C CA . LYS A 1 696 ? -1.153 2.710 25.951 1.00 76.00 696 LYS A CA 1
ATOM 5155 C C . LYS A 1 696 ? 0.064 1.836 25.679 1.00 76.00 696 LYS A C 1
ATOM 5157 O O . LYS A 1 696 ? 0.981 2.282 24.994 1.00 76.00 696 LYS A O 1
ATOM 5162 N N . LYS A 1 697 ? 0.097 0.609 26.205 1.00 82.69 697 LYS A N 1
ATOM 5163 C CA . LYS A 1 697 ? 1.190 -0.331 25.942 1.00 82.69 697 LYS A CA 1
ATOM 5164 C C . LYS A 1 697 ? 1.264 -0.690 24.457 1.00 82.69 697 LYS A C 1
ATOM 5166 O O . LYS A 1 697 ? 2.354 -0.636 23.902 1.00 82.69 697 LYS A O 1
ATOM 5171 N N . LEU A 1 698 ? 0.130 -0.994 23.823 1.00 80.00 698 LEU A N 1
ATOM 5172 C CA . LEU A 1 698 ? 0.064 -1.316 22.392 1.00 80.00 698 LEU A CA 1
ATOM 5173 C C . LEU A 1 698 ? 0.467 -0.132 21.505 1.00 80.00 698 LEU A C 1
ATOM 5175 O O . LEU A 1 698 ? 1.275 -0.299 20.598 1.00 80.00 698 LEU A O 1
ATOM 5179 N N . GLN A 1 699 ? -0.036 1.068 21.801 1.00 78.00 699 GLN A N 1
ATOM 5180 C CA . GLN A 1 699 ? 0.271 2.285 21.038 1.00 78.00 699 GLN A CA 1
ATOM 5181 C C . GLN A 1 699 ? 1.746 2.703 21.122 1.00 78.00 699 GLN A C 1
ATOM 5183 O O . GLN A 1 699 ? 2.254 3.345 20.207 1.00 78.00 699 GLN A O 1
ATOM 5188 N N . ASN A 1 700 ? 2.426 2.369 22.222 1.00 73.88 700 ASN A N 1
ATOM 5189 C CA . ASN A 1 700 ? 3.841 2.682 22.431 1.00 73.88 700 ASN A CA 1
ATOM 5190 C C . ASN A 1 700 ? 4.778 1.517 22.065 1.00 73.88 700 ASN A C 1
ATOM 5192 O O . ASN A 1 700 ? 5.992 1.635 22.252 1.00 73.88 700 ASN A O 1
ATOM 5196 N N . ASP A 1 701 ? 4.247 0.390 21.583 1.00 82.12 701 ASP A N 1
ATOM 5197 C CA . ASP A 1 701 ? 5.067 -0.747 21.182 1.00 82.12 701 ASP A CA 1
ATOM 5198 C C . ASP A 1 701 ? 5.816 -0.421 19.883 1.00 82.12 701 ASP A C 1
ATOM 5200 O O . ASP A 1 701 ? 5.224 -0.122 18.843 1.00 82.12 701 ASP A O 1
ATOM 5204 N N . LYS A 1 702 ? 7.149 -0.502 19.943 1.00 80.81 702 LYS A N 1
ATOM 5205 C CA . LYS A 1 702 ? 8.034 -0.220 18.808 1.00 80.81 702 LYS A CA 1
ATOM 5206 C C . LYS A 1 702 ? 7.802 -1.165 17.631 1.00 80.81 702 LYS A C 1
ATOM 5208 O O . LYS A 1 702 ? 8.053 -0.764 16.501 1.00 80.81 702 LYS A O 1
ATOM 5213 N N . LYS A 1 703 ? 7.312 -2.381 17.889 1.00 82.38 703 LYS A N 1
ATOM 5214 C CA . LYS A 1 703 ? 6.996 -3.373 16.859 1.00 82.38 703 LYS A CA 1
ATOM 5215 C C . LYS A 1 703 ? 5.628 -3.160 16.212 1.00 82.38 703 LYS A C 1
ATOM 5217 O O . LYS A 1 703 ? 5.228 -3.964 15.377 1.00 82.38 703 LYS A O 1
ATOM 5222 N N . GLN A 1 704 ? 4.884 -2.118 16.590 1.00 82.25 704 GLN A N 1
ATOM 5223 C CA . GLN A 1 704 ? 3.617 -1.728 15.959 1.00 82.25 704 GLN A CA 1
ATOM 5224 C C . GLN A 1 704 ? 2.654 -2.916 15.720 1.00 82.25 704 GLN A C 1
ATOM 5226 O O . GLN A 1 704 ? 2.295 -3.207 14.576 1.00 82.25 704 GLN A O 1
ATOM 5231 N N . PRO A 1 705 ? 2.222 -3.638 16.769 1.00 87.56 705 PRO A N 1
ATOM 5232 C CA . PRO A 1 705 ? 1.384 -4.831 16.619 1.00 87.56 705 PRO A CA 1
ATOM 5233 C C . PRO A 1 705 ? 0.011 -4.535 15.995 1.00 87.56 705 PRO A C 1
ATOM 5235 O O . PRO A 1 705 ? -0.628 -5.417 15.432 1.00 87.56 705 PRO A O 1
ATOM 5238 N N . MET A 1 706 ? -0.448 -3.281 16.065 1.00 83.88 706 MET A N 1
ATOM 5239 C CA . MET A 1 706 ? -1.702 -2.837 15.451 1.00 83.88 706 MET A CA 1
ATOM 5240 C C . MET A 1 706 ? -1.589 -2.531 13.949 1.00 83.88 706 MET A C 1
ATOM 5242 O O . MET A 1 706 ? -2.611 -2.331 13.290 1.00 83.88 706 MET A O 1
ATOM 5246 N N . LEU A 1 707 ? -0.373 -2.497 13.390 1.00 84.81 707 LEU A N 1
ATOM 5247 C CA . LEU A 1 707 ? -0.168 -2.330 11.956 1.00 84.81 707 LEU A CA 1
ATOM 5248 C C . LEU A 1 707 ? -0.559 -3.620 11.231 1.00 84.81 707 LEU A C 1
ATOM 5250 O O . LEU A 1 707 ? 0.054 -4.672 11.421 1.00 84.81 707 LEU A O 1
ATOM 5254 N N . ASN A 1 708 ? -1.555 -3.531 10.351 1.00 87.31 708 ASN A N 1
ATOM 5255 C CA . ASN A 1 708 ? -1.887 -4.622 9.443 1.00 87.31 708 ASN A CA 1
ATOM 5256 C C . ASN A 1 708 ? -0.871 -4.655 8.290 1.00 87.31 708 ASN A C 1
ATOM 5258 O O . ASN A 1 708 ? -1.095 -4.059 7.238 1.00 87.31 708 ASN A O 1
ATOM 5262 N N . ARG A 1 709 ? 0.254 -5.342 8.500 1.00 93.38 709 ARG A N 1
ATOM 5263 C CA . ARG A 1 709 ? 1.372 -5.454 7.549 1.00 93.38 709 ARG A CA 1
ATOM 5264 C C . ARG A 1 709 ? 0.962 -6.045 6.200 1.00 93.38 709 ARG A C 1
ATOM 5266 O O . ARG A 1 709 ? 1.523 -5.671 5.179 1.00 93.38 709 ARG A O 1
ATOM 5273 N N . ALA A 1 710 ? -0.054 -6.908 6.189 1.00 92.81 710 ALA A N 1
ATOM 5274 C CA . ALA A 1 710 ? -0.571 -7.530 4.974 1.00 92.81 710 ALA A CA 1
ATOM 5275 C C . ALA A 1 710 ? -1.262 -6.536 4.022 1.00 92.81 710 ALA A C 1
ATOM 5277 O O . ALA A 1 710 ? -1.246 -6.750 2.812 1.00 92.81 710 ALA A O 1
ATOM 5278 N N . LEU A 1 711 ? -1.853 -5.460 4.563 1.00 86.94 711 LEU A N 1
ATOM 5279 C CA . LEU A 1 711 ? -2.645 -4.483 3.802 1.00 86.94 711 LEU A CA 1
ATOM 5280 C C . LEU A 1 711 ? -2.083 -3.057 3.814 1.00 86.94 711 LEU A C 1
ATOM 5282 O O . LEU A 1 711 ? -2.430 -2.275 2.938 1.00 86.94 711 LEU A O 1
ATOM 5286 N N . ARG A 1 712 ? -1.315 -2.667 4.838 1.00 84.38 712 ARG A N 1
ATOM 5287 C CA . ARG A 1 712 ? -0.946 -1.265 5.120 1.00 84.38 712 ARG A CA 1
ATOM 5288 C C . ARG A 1 712 ? 0.543 -0.971 5.020 1.00 84.38 712 ARG A C 1
ATOM 5290 O O . ARG A 1 712 ? 0.916 0.195 5.085 1.00 84.38 712 ARG A O 1
ATOM 5297 N N . GLN A 1 713 ? 1.375 -1.997 4.881 1.00 85.44 713 GLN A N 1
ATOM 5298 C CA . GLN A 1 713 ? 2.810 -1.830 4.717 1.00 85.44 713 GLN A CA 1
ATOM 5299 C C . GLN A 1 713 ? 3.234 -2.350 3.350 1.00 85.44 713 GLN A C 1
ATOM 5301 O O . GLN A 1 713 ? 2.851 -3.442 2.934 1.00 85.44 713 GLN A O 1
ATOM 5306 N N . THR A 1 714 ? 4.040 -1.552 2.663 1.00 90.19 714 THR A N 1
ATOM 5307 C CA . THR A 1 714 ? 4.674 -1.943 1.410 1.00 90.19 714 THR A CA 1
ATOM 5308 C C . THR A 1 714 ? 6.137 -2.284 1.655 1.00 90.19 714 THR A C 1
ATOM 5310 O O . THR A 1 714 ? 6.825 -1.564 2.384 1.00 90.19 714 THR A O 1
ATOM 5313 N N . TYR A 1 715 ? 6.642 -3.311 0.985 1.00 89.50 715 TYR A N 1
ATOM 5314 C CA . TYR A 1 715 ? 8.044 -3.723 1.041 1.00 89.50 715 TYR A CA 1
ATOM 5315 C C . TYR A 1 715 ? 8.606 -3.821 -0.378 1.00 89.50 715 TYR A C 1
ATOM 5317 O O . TYR A 1 715 ? 7.830 -3.963 -1.324 1.00 89.50 715 TYR A O 1
ATOM 5325 N N . PRO A 1 716 ? 9.932 -3.764 -0.576 1.00 91.88 716 PRO A N 1
ATOM 5326 C CA . PRO A 1 716 ? 10.481 -4.136 -1.868 1.00 91.88 716 PRO A CA 1
ATOM 5327 C C . PRO A 1 716 ? 10.186 -5.626 -2.112 1.00 91.88 716 PRO A C 1
ATOM 5329 O O . PRO A 1 716 ? 10.556 -6.445 -1.268 1.00 91.88 716 PRO A O 1
ATOM 5332 N N . PRO A 1 717 ? 9.517 -6.004 -3.217 1.00 93.88 717 PRO A N 1
ATOM 5333 C CA . PRO A 1 717 ? 9.182 -7.406 -3.492 1.00 93.88 717 PRO A CA 1
ATOM 5334 C C . PRO A 1 717 ? 10.406 -8.244 -3.902 1.00 93.88 717 PRO A C 1
ATOM 5336 O O . PRO A 1 717 ? 10.361 -9.481 -3.886 1.00 93.88 717 PRO A O 1
ATOM 5339 N N . GLY A 1 718 ? 11.507 -7.591 -4.292 1.00 92.62 718 GLY A N 1
ATOM 5340 C CA . GLY A 1 718 ? 12.718 -8.248 -4.772 1.00 92.62 718 GLY A CA 1
ATOM 5341 C C . GLY A 1 718 ? 12.418 -9.242 -5.895 1.00 92.62 718 GLY A C 1
ATOM 5342 O O . GLY A 1 718 ? 11.530 -9.042 -6.728 1.00 92.62 718 GLY A O 1
ATOM 5343 N N . SER A 1 719 ? 13.117 -10.378 -5.887 1.00 95.06 719 SER A N 1
ATOM 5344 C CA . SER A 1 719 ? 13.022 -11.372 -6.965 1.00 95.06 719 SER A CA 1
ATOM 5345 C C . SER A 1 719 ? 11.629 -11.984 -7.189 1.00 95.06 719 SER A C 1
ATOM 5347 O O . SER A 1 719 ? 11.454 -12.663 -8.203 1.00 95.06 719 SER A O 1
ATOM 5349 N N . THR A 1 720 ? 10.642 -11.767 -6.311 1.00 97.69 720 THR A N 1
ATOM 5350 C CA . THR A 1 720 ? 9.252 -12.177 -6.583 1.00 97.69 720 THR A CA 1
ATOM 5351 C C . THR A 1 720 ? 8.633 -11.382 -7.737 1.00 97.69 720 THR A C 1
ATOM 5353 O O . THR A 1 720 ? 7.908 -11.952 -8.550 1.00 97.69 720 THR A O 1
ATOM 5356 N N . PHE A 1 721 ? 9.019 -10.112 -7.911 1.00 98.56 721 PHE A N 1
ATOM 5357 C CA . PHE A 1 721 ? 8.540 -9.248 -8.997 1.00 98.56 721 PHE A CA 1
ATOM 5358 C C . PHE A 1 721 ? 8.994 -9.709 -10.391 1.00 98.56 721 PHE A C 1
ATOM 5360 O O . PHE A 1 721 ? 8.360 -9.403 -11.395 1.00 98.56 721 PHE A O 1
ATOM 5367 N N . LYS A 1 722 ? 10.042 -10.539 -10.477 1.00 98.56 722 LYS A N 1
ATOM 5368 C CA . LYS A 1 722 ? 10.499 -11.132 -11.747 1.00 98.56 722 LYS A CA 1
ATOM 5369 C C . LYS A 1 722 ? 9.412 -11.951 -12.450 1.00 98.56 722 LYS A C 1
ATOM 5371 O O . LYS A 1 722 ? 9.514 -12.162 -13.652 1.00 98.56 722 LYS A O 1
ATOM 5376 N N . VAL A 1 723 ? 8.377 -12.397 -11.731 1.00 98.81 723 VAL A N 1
ATOM 5377 C CA . VAL A 1 723 ? 7.192 -13.029 -12.331 1.00 98.81 723 VAL A CA 1
ATOM 5378 C C . VAL A 1 723 ? 6.411 -12.033 -13.197 1.00 98.81 723 VAL A C 1
ATOM 5380 O O . VAL A 1 723 ? 6.063 -12.373 -14.325 1.00 98.81 723 VAL A O 1
ATOM 5383 N N . VAL A 1 724 ? 6.220 -10.795 -12.729 1.00 98.88 724 VAL A N 1
ATOM 5384 C CA . VAL A 1 724 ? 5.598 -9.701 -13.499 1.00 98.88 724 VAL A CA 1
ATOM 5385 C C . VAL A 1 724 ? 6.476 -9.333 -14.698 1.00 98.88 724 VAL A C 1
ATOM 5387 O O . VAL A 1 724 ? 5.995 -9.253 -15.823 1.00 98.88 724 VAL A O 1
ATOM 5390 N N . THR A 1 725 ? 7.790 -9.216 -14.499 1.00 98.81 725 THR A N 1
ATOM 5391 C CA . THR A 1 725 ? 8.741 -8.941 -15.591 1.00 98.81 725 THR A CA 1
ATOM 5392 C C . THR A 1 725 ? 8.773 -10.061 -16.641 1.00 98.81 725 THR A C 1
ATOM 5394 O O . THR A 1 725 ? 8.853 -9.787 -17.837 1.00 98.81 725 THR A O 1
ATOM 5397 N N . ALA A 1 726 ? 8.675 -11.330 -16.225 1.00 98.75 726 ALA A N 1
ATOM 5398 C CA . ALA A 1 726 ? 8.558 -12.468 -17.140 1.00 98.75 726 ALA A CA 1
ATOM 5399 C C . ALA A 1 726 ? 7.250 -12.424 -17.941 1.00 98.75 726 ALA A C 1
ATOM 5401 O O . ALA A 1 726 ? 7.261 -12.710 -19.137 1.00 98.75 726 ALA A O 1
ATOM 5402 N N . ALA A 1 727 ? 6.140 -12.065 -17.287 1.00 98.75 727 ALA A N 1
ATOM 5403 C CA . ALA A 1 727 ? 4.849 -11.876 -17.940 1.00 98.75 727 ALA A CA 1
ATOM 5404 C C . ALA A 1 727 ? 4.943 -10.791 -19.020 1.00 98.75 727 ALA A C 1
ATOM 5406 O O . ALA A 1 727 ? 4.624 -11.066 -20.174 1.00 98.75 727 ALA A O 1
ATOM 5407 N N . ALA A 1 728 ? 5.514 -9.629 -18.679 1.00 98.69 728 ALA A N 1
ATOM 5408 C CA . ALA A 1 728 ? 5.703 -8.517 -19.609 1.00 98.69 728 ALA A CA 1
ATOM 5409 C C . ALA A 1 728 ? 6.508 -8.943 -20.845 1.00 98.69 728 ALA A C 1
ATOM 5411 O O . ALA A 1 728 ? 6.160 -8.586 -21.968 1.00 98.69 728 ALA A O 1
ATOM 5412 N N . ALA A 1 729 ? 7.568 -9.734 -20.647 1.00 98.69 729 ALA A N 1
ATOM 5413 C CA . ALA A 1 729 ? 8.413 -10.224 -21.732 1.00 98.69 729 ALA A CA 1
ATOM 5414 C C . ALA A 1 729 ? 7.676 -11.172 -22.688 1.00 98.69 729 ALA A C 1
ATOM 5416 O O . ALA A 1 729 ? 7.896 -11.114 -23.897 1.00 98.69 729 ALA A O 1
ATOM 5417 N N . LEU A 1 730 ? 6.813 -12.038 -22.152 1.00 98.56 730 LEU A N 1
ATOM 5418 C CA . LEU A 1 730 ? 6.043 -13.006 -22.932 1.00 98.56 730 LEU A CA 1
ATOM 5419 C C . LEU A 1 730 ? 4.850 -12.350 -23.644 1.00 98.56 730 LEU A C 1
ATOM 5421 O O . LEU A 1 730 ? 4.629 -12.638 -24.813 1.00 98.56 730 LEU A O 1
ATOM 5425 N N . GLU A 1 731 ? 4.118 -11.449 -22.981 1.00 98.38 731 GLU A N 1
ATOM 5426 C CA . GLU A 1 731 ? 2.965 -10.748 -23.579 1.00 98.38 731 GLU A CA 1
ATOM 5427 C C . GLU A 1 731 ? 3.381 -9.715 -24.638 1.00 98.38 731 GLU A C 1
ATOM 5429 O O . GLU A 1 731 ? 2.589 -9.371 -25.509 1.00 98.38 731 GLU A O 1
ATOM 5434 N N . ASN A 1 732 ? 4.629 -9.237 -24.595 1.00 98.31 732 ASN A N 1
ATOM 5435 C CA . ASN A 1 732 ? 5.181 -8.317 -25.594 1.00 98.31 732 ASN A CA 1
ATOM 5436 C C . ASN A 1 732 ? 6.069 -9.010 -26.640 1.00 98.31 732 ASN A C 1
ATOM 5438 O O . ASN A 1 732 ? 6.854 -8.330 -27.305 1.00 98.31 732 ASN A O 1
ATOM 5442 N N . ASP A 1 733 ? 5.981 -10.340 -26.759 1.00 97.19 733 ASP A N 1
ATOM 5443 C CA . ASP A 1 733 ? 6.714 -11.158 -27.735 1.00 97.19 733 ASP A CA 1
ATOM 5444 C C . ASP A 1 733 ? 8.244 -10.946 -27.729 1.00 97.19 733 ASP A C 1
ATOM 5446 O O . ASP A 1 733 ? 8.923 -11.221 -28.722 1.00 97.19 733 ASP A O 1
ATOM 5450 N N . LEU A 1 734 ? 8.825 -10.483 -26.611 1.00 97.81 734 LEU A N 1
ATOM 5451 C CA . LEU A 1 734 ? 10.284 -10.394 -26.467 1.00 97.81 734 LEU A CA 1
ATOM 5452 C C . LEU A 1 734 ? 10.902 -11.799 -26.496 1.00 97.81 734 LEU A C 1
ATOM 5454 O O . LEU A 1 734 ? 11.978 -11.997 -27.061 1.00 97.81 734 LEU A O 1
ATOM 5458 N N . TYR A 1 735 ? 10.185 -12.770 -25.925 1.00 97.06 735 TYR A N 1
ATOM 5459 C CA . TYR A 1 735 ? 10.464 -14.195 -26.058 1.00 97.06 735 TYR A CA 1
ATOM 5460 C C . TYR A 1 735 ? 9.184 -14.935 -26.423 1.00 97.06 735 TYR A C 1
ATOM 5462 O O . TYR A 1 735 ? 8.125 -14.705 -25.842 1.00 97.06 735 TYR A O 1
ATOM 5470 N N . THR A 1 736 ? 9.289 -15.880 -27.351 1.00 91.69 736 THR A N 1
ATOM 5471 C CA . THR A 1 736 ? 8.140 -16.692 -27.782 1.00 91.69 736 THR A CA 1
ATOM 5472 C C . THR A 1 736 ? 8.100 -18.033 -27.050 1.00 91.69 736 THR A C 1
ATOM 5474 O O . THR A 1 736 ? 7.022 -18.597 -26.830 1.00 91.69 736 THR A O 1
ATOM 5477 N N . SER A 1 737 ? 9.256 -18.518 -26.591 1.00 96.62 737 SER A N 1
ATOM 5478 C CA . SER A 1 737 ? 9.430 -19.736 -25.805 1.00 96.62 737 SER A CA 1
ATOM 5479 C C . SER A 1 737 ? 10.145 -19.447 -24.486 1.00 96.62 737 SER A C 1
ATOM 5481 O O . SER A 1 737 ? 11.053 -18.626 -24.415 1.00 96.62 737 SER A O 1
ATOM 5483 N N . ILE A 1 738 ? 9.798 -20.195 -23.436 1.00 98.00 738 ILE A N 1
ATOM 5484 C CA . ILE A 1 738 ? 10.529 -20.145 -22.159 1.00 98.00 738 ILE A CA 1
ATOM 5485 C C . ILE A 1 738 ? 11.942 -20.749 -22.262 1.00 98.00 738 ILE A C 1
ATOM 5487 O O . ILE A 1 738 ? 12.763 -20.551 -21.371 1.00 98.00 738 ILE A O 1
ATOM 5491 N N . GLU A 1 739 ? 12.230 -21.470 -23.349 1.00 98.12 739 GLU A N 1
ATOM 5492 C CA . GLU A 1 739 ? 13.555 -22.022 -23.660 1.00 98.12 739 GLU A CA 1
ATOM 5493 C C . GLU A 1 739 ? 14.438 -21.043 -24.458 1.00 98.12 739 GLU A C 1
ATOM 5495 O O . GLU A 1 739 ? 15.611 -21.338 -24.705 1.00 98.12 739 GLU A O 1
ATOM 5500 N N . ASP A 1 740 ? 13.893 -19.888 -24.866 1.00 97.38 740 ASP A N 1
ATOM 5501 C CA . ASP A 1 740 ? 14.634 -18.889 -25.633 1.00 97.38 740 ASP A CA 1
ATOM 5502 C C . ASP A 1 740 ? 15.805 -18.343 -24.812 1.00 97.38 740 ASP A C 1
ATOM 5504 O O . ASP A 1 740 ? 15.692 -18.050 -23.618 1.00 97.38 740 ASP A O 1
ATOM 5508 N N . ARG A 1 741 ? 16.955 -18.224 -25.478 1.00 97.06 741 ARG A N 1
ATOM 5509 C CA . ARG A 1 741 ? 18.208 -17.730 -24.904 1.00 97.06 741 ARG A CA 1
ATOM 5510 C C . ARG A 1 741 ? 18.170 -16.210 -24.798 1.00 97.06 741 ARG A C 1
ATOM 5512 O O . ARG A 1 741 ? 17.854 -15.534 -25.775 1.00 97.06 741 ARG A O 1
ATOM 5519 N N . THR A 1 742 ? 18.515 -15.664 -23.633 1.00 95.81 742 THR A N 1
ATOM 5520 C CA . THR A 1 742 ? 18.317 -14.229 -23.368 1.00 95.81 742 THR A CA 1
ATOM 5521 C C . THR A 1 742 ? 19.423 -13.323 -23.913 1.00 95.81 742 THR A C 1
ATOM 5523 O O . THR A 1 742 ? 19.270 -12.104 -23.900 1.00 95.81 742 THR A O 1
ATOM 5526 N N . ASN A 1 743 ? 20.537 -13.889 -24.396 1.00 94.25 743 ASN A N 1
ATOM 5527 C CA . ASN A 1 743 ? 21.736 -13.165 -24.837 1.00 94.25 743 ASN A CA 1
ATOM 5528 C C . ASN A 1 743 ? 22.242 -12.154 -23.789 1.00 94.25 743 ASN A C 1
ATOM 5530 O O . ASN A 1 743 ? 22.736 -11.075 -24.122 1.00 94.25 743 ASN A O 1
ATOM 5534 N N . THR A 1 744 ? 22.089 -12.493 -22.506 1.00 95.75 744 THR A N 1
ATOM 5535 C CA . THR A 1 744 ? 22.489 -11.640 -21.382 1.00 95.75 744 THR A CA 1
ATOM 5536 C C . THR A 1 744 ? 23.898 -11.997 -20.907 1.00 95.75 744 THR A C 1
ATOM 5538 O O . THR A 1 744 ? 24.132 -13.165 -20.591 1.00 95.75 744 THR A O 1
ATOM 5541 N N . PRO A 1 745 ? 24.832 -11.035 -20.804 1.00 93.94 745 PRO A N 1
ATOM 5542 C CA . PRO A 1 745 ? 26.120 -11.282 -20.163 1.00 93.94 745 PRO A CA 1
ATOM 5543 C C . PRO A 1 745 ? 25.961 -11.408 -18.639 1.00 93.94 745 PRO A C 1
ATOM 5545 O O . PRO A 1 745 ? 25.022 -10.871 -18.052 1.00 93.94 745 PRO A O 1
ATOM 5548 N N . SER A 1 746 ? 26.894 -12.095 -17.986 1.00 92.31 746 SER A N 1
ATOM 5549 C CA . SER A 1 746 ? 26.956 -12.181 -16.525 1.00 92.31 746 SER A CA 1
ATOM 5550 C C . SER A 1 746 ? 28.403 -11.978 -16.064 1.00 92.31 746 SER A C 1
ATOM 5552 O O . SER A 1 746 ? 29.231 -12.848 -16.330 1.00 92.31 746 SER A O 1
ATOM 5554 N N . PRO A 1 747 ? 28.734 -10.877 -15.364 1.00 92.44 747 PRO A N 1
ATOM 5555 C CA . PRO A 1 747 ? 27.858 -9.769 -14.953 1.00 92.44 747 PRO A CA 1
ATOM 5556 C C . PRO A 1 747 ? 27.343 -8.917 -16.131 1.00 92.44 747 PRO A C 1
ATOM 5558 O O . PRO A 1 747 ? 27.877 -8.977 -17.238 1.00 92.44 747 PRO A O 1
ATOM 5561 N N . TRP A 1 748 ? 26.313 -8.100 -15.884 1.00 95.44 748 TRP A N 1
ATOM 5562 C CA . TRP A 1 748 ? 25.776 -7.140 -16.860 1.00 95.44 748 TRP A CA 1
ATOM 5563 C C . TRP A 1 748 ? 25.907 -5.709 -16.333 1.00 95.44 748 TRP A C 1
ATOM 5565 O O . TRP A 1 748 ? 25.528 -5.422 -15.200 1.00 95.44 748 TRP A O 1
ATOM 5575 N N . THR A 1 749 ? 26.451 -4.800 -17.142 1.00 96.06 749 THR A N 1
ATOM 5576 C CA . THR A 1 749 ? 26.553 -3.379 -16.785 1.00 96.06 749 THR A CA 1
ATOM 5577 C C . THR A 1 749 ? 25.215 -2.688 -17.010 1.00 96.06 749 THR A C 1
ATOM 5579 O O . THR A 1 749 ? 24.668 -2.749 -18.111 1.00 96.06 749 THR A O 1
ATOM 5582 N N . LEU A 1 750 ? 24.705 -2.011 -15.978 1.00 92.19 750 LEU A N 1
ATOM 5583 C CA . LEU A 1 750 ? 23.466 -1.247 -16.073 1.00 92.19 750 LEU A CA 1
ATOM 5584 C C . LEU A 1 750 ? 23.614 -0.128 -17.121 1.00 92.19 750 LEU A C 1
ATOM 5586 O O . LEU A 1 750 ? 24.637 0.569 -17.124 1.00 92.19 750 LEU A O 1
ATOM 5590 N N . PRO A 1 751 ? 22.602 0.077 -17.980 1.00 87.19 751 PRO A N 1
ATOM 5591 C CA . PRO A 1 751 ? 22.645 1.065 -19.052 1.00 87.19 751 PRO A CA 1
ATOM 5592 C C . PRO A 1 751 ? 22.890 2.461 -18.478 1.00 87.19 751 PRO A C 1
ATOM 5594 O O . PRO A 1 751 ? 22.386 2.793 -17.409 1.00 87.19 751 PRO A O 1
ATOM 5597 N N . GLU A 1 752 ? 23.669 3.273 -19.193 1.00 89.69 752 GLU A N 1
ATOM 5598 C CA . GLU A 1 752 ? 23.993 4.657 -18.800 1.00 89.69 752 GLU A CA 1
ATOM 5599 C C . GLU A 1 752 ? 24.773 4.785 -17.476 1.00 89.69 752 GLU A C 1
ATOM 5601 O O . GLU A 1 752 ? 24.881 5.871 -16.911 1.00 89.69 752 GLU A O 1
ATOM 5606 N N . THR A 1 753 ? 25.365 3.692 -16.980 1.00 91.00 753 THR A N 1
ATOM 5607 C CA . THR A 1 753 ? 26.194 3.693 -15.767 1.00 91.00 753 THR A CA 1
ATOM 5608 C C . THR A 1 753 ? 27.452 2.839 -15.948 1.00 91.00 753 THR A C 1
ATOM 5610 O O . THR A 1 753 ? 27.611 2.129 -16.939 1.00 91.00 753 THR A O 1
ATOM 5613 N N . THR A 1 754 ? 28.352 2.874 -14.964 1.00 90.31 754 THR A N 1
ATOM 5614 C CA . THR A 1 754 ? 29.474 1.925 -14.835 1.00 90.31 754 THR A CA 1
ATOM 5615 C C . THR A 1 754 ? 29.184 0.803 -13.831 1.00 90.31 754 THR A C 1
ATOM 5617 O O . THR A 1 754 ? 30.053 -0.028 -13.558 1.00 90.31 754 THR A O 1
ATOM 5620 N N . THR A 1 755 ? 27.973 0.763 -13.270 1.00 90.88 755 THR A N 1
ATOM 5621 C CA . THR A 1 755 ? 27.581 -0.171 -12.213 1.00 90.88 755 THR A CA 1
ATOM 5622 C C . THR A 1 755 ? 27.305 -1.550 -12.798 1.00 90.88 755 THR A C 1
ATOM 5624 O O . THR A 1 755 ? 26.526 -1.695 -13.741 1.00 90.88 755 THR A O 1
ATOM 5627 N N . GLN A 1 756 ? 27.921 -2.583 -12.223 1.00 92.62 756 GLN A N 1
ATOM 5628 C CA . GLN A 1 756 ? 27.662 -3.969 -12.605 1.00 92.62 756 GLN A CA 1
ATOM 5629 C C . GLN A 1 756 ? 26.538 -4.557 -11.757 1.00 92.62 756 GLN A C 1
ATOM 5631 O O . GLN A 1 756 ? 26.632 -4.585 -10.532 1.00 92.62 756 GLN A O 1
ATOM 5636 N N . LEU A 1 757 ? 25.497 -5.060 -12.416 1.00 91.94 757 LEU A N 1
ATOM 5637 C CA . LEU A 1 757 ? 24.489 -5.902 -11.795 1.00 91.94 757 LEU A CA 1
ATOM 5638 C C . LEU A 1 757 ? 25.037 -7.332 -11.702 1.00 91.94 757 LEU A C 1
ATOM 5640 O O . LEU A 1 757 ? 25.392 -7.938 -12.717 1.00 91.94 757 LEU A O 1
ATOM 5644 N N . SER A 1 758 ? 25.117 -7.861 -10.484 1.00 89.00 758 SER A N 1
ATOM 5645 C CA . SER A 1 758 ? 25.548 -9.230 -10.192 1.00 89.00 758 SER A CA 1
ATOM 5646 C C . SER A 1 758 ? 24.359 -10.147 -9.897 1.00 89.00 758 SER A C 1
ATOM 5648 O O . SER A 1 758 ? 23.271 -9.699 -9.528 1.00 89.00 758 SER A O 1
ATOM 5650 N N . ASN A 1 759 ? 24.570 -11.452 -10.067 1.00 89.56 759 ASN A N 1
ATOM 5651 C CA . ASN A 1 759 ? 23.625 -12.476 -9.629 1.00 89.56 759 ASN A CA 1
ATOM 5652 C C . ASN A 1 759 ? 23.972 -12.930 -8.207 1.00 89.56 759 ASN A C 1
ATOM 5654 O O . ASN A 1 759 ? 25.142 -12.983 -7.842 1.00 89.56 759 ASN A O 1
ATOM 5658 N N . GLU A 1 760 ? 22.956 -13.306 -7.436 1.00 83.06 760 GLU A N 1
ATOM 5659 C CA . GLU A 1 760 ? 23.089 -13.871 -6.080 1.00 83.06 760 GLU A CA 1
ATOM 5660 C C . GLU A 1 760 ? 23.283 -15.400 -6.110 1.00 83.06 760 GLU A C 1
ATOM 5662 O O . GLU A 1 760 ? 23.010 -16.106 -5.147 1.00 83.06 760 GLU A O 1
ATOM 5667 N N . THR A 1 761 ? 23.709 -15.940 -7.252 1.00 79.31 761 THR A N 1
ATOM 5668 C CA . THR A 1 761 ? 23.882 -17.374 -7.478 1.00 79.31 761 THR A CA 1
ATOM 5669 C C . THR A 1 761 ? 25.102 -17.628 -8.356 1.00 79.31 761 THR A C 1
ATOM 5671 O O . THR A 1 761 ? 25.378 -16.855 -9.275 1.00 79.31 761 THR A O 1
ATOM 5674 N N . ASP A 1 762 ? 25.777 -18.752 -8.111 1.00 83.19 762 ASP A N 1
ATOM 5675 C CA . ASP A 1 762 ? 26.843 -19.280 -8.972 1.00 83.19 762 ASP A CA 1
ATOM 5676 C C . ASP A 1 762 ? 26.297 -20.039 -10.200 1.00 83.19 762 ASP A C 1
ATOM 5678 O O . ASP A 1 762 ? 27.060 -20.592 -10.996 1.00 83.19 762 ASP A O 1
ATOM 5682 N N . ALA A 1 763 ? 24.969 -20.109 -10.366 1.00 84.88 763 ALA A N 1
ATOM 5683 C CA . ALA A 1 763 ? 24.346 -20.731 -11.528 1.00 84.88 763 ALA A CA 1
ATOM 5684 C C . ALA A 1 763 ? 24.742 -20.013 -12.839 1.00 84.88 763 ALA A C 1
ATOM 5686 O O . ALA A 1 763 ? 24.974 -18.799 -12.838 1.00 84.88 763 ALA A O 1
ATOM 5687 N N . PRO A 1 764 ? 24.786 -20.726 -13.984 1.00 87.56 764 PRO A N 1
ATOM 5688 C CA . PRO A 1 764 ? 25.172 -20.145 -15.268 1.00 87.56 764 PRO A CA 1
ATOM 5689 C C . PRO A 1 764 ? 24.068 -19.224 -15.813 1.00 87.56 764 PRO A C 1
ATOM 5691 O O . PRO A 1 764 ? 23.261 -19.616 -16.652 1.00 87.56 764 PRO A O 1
ATOM 5694 N N . CYS A 1 765 ? 24.029 -17.988 -15.315 1.00 95.06 765 CYS A N 1
ATOM 5695 C CA . CYS A 1 765 ? 23.086 -16.952 -15.739 1.00 95.06 765 CYS A CA 1
ATOM 5696 C C . CYS A 1 765 ? 23.460 -16.301 -17.077 1.00 95.06 765 CYS A C 1
ATOM 5698 O O . CYS A 1 765 ? 22.608 -15.676 -17.710 1.00 95.06 765 CYS A O 1
ATOM 5700 N N . GLU A 1 766 ? 24.715 -16.438 -17.518 1.00 96.12 766 GLU A N 1
ATOM 5701 C CA . GLU A 1 766 ? 25.132 -15.985 -18.843 1.00 96.12 766 GLU A CA 1
ATOM 5702 C C . GLU A 1 766 ? 24.346 -16.737 -19.918 1.00 96.12 766 GLU A C 1
ATOM 5704 O O . GLU A 1 766 ? 24.397 -17.965 -20.007 1.00 96.12 766 GLU A O 1
ATOM 5709 N N . ASN A 1 767 ? 23.610 -15.986 -20.738 1.00 95.00 767 ASN A N 1
ATOM 5710 C CA . ASN A 1 767 ? 22.784 -16.516 -21.816 1.00 95.00 767 ASN A CA 1
ATOM 5711 C C . ASN A 1 767 ? 21.860 -17.680 -21.384 1.00 95.00 767 ASN A C 1
ATOM 5713 O O . ASN A 1 767 ? 21.636 -18.643 -22.133 1.00 95.00 767 ASN A O 1
ATOM 5717 N N . ALA A 1 768 ? 21.351 -17.624 -20.151 1.00 97.19 768 ALA A N 1
ATOM 5718 C CA . ALA A 1 768 ? 20.371 -18.582 -19.660 1.00 97.19 768 ALA A CA 1
ATOM 5719 C C . ALA A 1 768 ? 19.091 -18.541 -20.517 1.00 97.19 768 ALA A C 1
ATOM 5721 O O . ALA A 1 768 ? 18.814 -17.558 -21.209 1.00 97.19 768 ALA A O 1
ATOM 5722 N N . SER A 1 769 ? 18.317 -19.628 -20.498 1.00 98.25 769 SER A N 1
ATOM 5723 C CA . SER A 1 769 ? 16.944 -19.575 -21.007 1.00 98.25 769 SER A CA 1
ATOM 5724 C C . SER A 1 769 ? 16.075 -18.731 -20.068 1.00 98.25 769 SER A C 1
ATOM 5726 O O . SER A 1 769 ? 16.414 -18.599 -18.889 1.00 98.25 769 SER A O 1
ATOM 5728 N N . LEU A 1 770 ? 14.943 -18.192 -20.531 1.00 98.06 770 LEU A N 1
ATOM 5729 C CA . LEU A 1 770 ? 14.004 -17.485 -19.643 1.00 98.06 770 LEU A CA 1
ATOM 5730 C C . LEU A 1 770 ? 13.564 -18.369 -18.454 1.00 98.06 770 LEU A C 1
ATOM 5732 O O . LEU A 1 770 ? 13.520 -17.904 -17.311 1.00 98.06 770 LEU A O 1
ATOM 5736 N N . LYS A 1 771 ? 13.318 -19.664 -18.702 1.00 98.06 771 LYS A N 1
ATOM 5737 C CA . LYS A 1 771 ? 12.978 -20.660 -17.675 1.00 98.06 771 LYS A CA 1
ATOM 5738 C C . LYS A 1 771 ? 14.099 -20.843 -16.655 1.00 98.06 771 LYS A C 1
ATOM 5740 O O . LYS A 1 771 ? 13.844 -20.766 -15.454 1.00 98.06 771 LYS A O 1
ATOM 5745 N N . ASP A 1 772 ? 15.329 -21.079 -17.113 1.00 97.50 772 ASP A N 1
ATOM 5746 C CA . ASP A 1 772 ? 16.476 -21.294 -16.223 1.00 97.50 772 ASP A CA 1
ATOM 5747 C C . ASP A 1 772 ? 16.827 -20.016 -15.453 1.00 97.50 772 ASP A C 1
ATOM 5749 O O . ASP A 1 772 ? 17.167 -20.073 -14.270 1.00 97.50 772 ASP A O 1
ATOM 5753 N N . ALA A 1 773 ? 16.672 -18.852 -16.088 1.00 97.75 773 ALA A N 1
ATOM 5754 C CA . ALA A 1 773 ? 16.862 -17.563 -15.447 1.00 97.75 773 ALA A CA 1
ATOM 5755 C C . ALA A 1 773 ? 15.875 -17.353 -14.294 1.00 97.75 773 ALA A C 1
ATOM 5757 O O . ALA A 1 773 ? 16.291 -16.887 -13.232 1.00 97.75 773 ALA A O 1
ATOM 5758 N N . LEU A 1 774 ? 14.589 -17.704 -14.453 1.00 97.50 774 LEU A N 1
ATOM 5759 C CA . LEU A 1 774 ? 13.627 -17.618 -13.346 1.00 97.50 774 LEU A CA 1
ATOM 5760 C C . LEU A 1 774 ? 13.933 -18.664 -12.264 1.00 97.50 774 LEU A C 1
ATOM 5762 O O . LEU A 1 774 ? 13.957 -18.317 -11.081 1.00 97.50 774 LEU A O 1
ATOM 5766 N N . ARG A 1 775 ? 14.233 -19.909 -12.668 1.00 96.44 775 ARG A N 1
ATOM 5767 C CA . ARG A 1 775 ? 14.590 -21.035 -11.785 1.00 96.44 775 ARG A CA 1
ATOM 5768 C C . ARG A 1 775 ? 15.738 -20.690 -10.835 1.00 96.44 775 ARG A C 1
ATOM 5770 O O . ARG A 1 775 ? 15.635 -20.934 -9.630 1.00 96.44 775 ARG A O 1
ATOM 5777 N N . HIS A 1 776 ? 16.801 -20.103 -11.380 1.00 94.50 776 HIS A N 1
ATOM 5778 C CA . HIS A 1 776 ? 17.996 -19.685 -10.644 1.00 94.50 776 HIS A CA 1
ATOM 5779 C C . HIS A 1 776 ? 17.950 -18.222 -10.183 1.00 94.50 776 HIS A C 1
ATOM 5781 O O . HIS A 1 776 ? 18.876 -17.752 -9.535 1.00 94.50 776 HIS A O 1
ATOM 5787 N N . SER A 1 777 ? 16.860 -17.502 -10.459 1.00 94.50 777 SER A N 1
ATOM 5788 C CA . SER A 1 777 ? 16.659 -16.113 -10.040 1.00 94.50 777 SER A CA 1
ATOM 5789 C C . SER A 1 777 ? 17.729 -15.128 -10.552 1.00 94.50 777 SER A C 1
ATOM 5791 O O . SER A 1 777 ? 18.104 -14.193 -9.848 1.00 94.50 777 SER A O 1
ATOM 5793 N N . CYS A 1 778 ? 18.192 -15.268 -11.794 1.00 96.50 778 CYS A N 1
ATOM 5794 C CA . CYS A 1 778 ? 19.261 -14.450 -12.379 1.00 96.50 778 CYS A CA 1
ATOM 5795 C C . CYS A 1 778 ? 18.901 -12.948 -12.478 1.00 96.50 778 CYS A C 1
ATOM 5797 O O . CYS A 1 778 ? 18.152 -12.539 -13.364 1.00 96.50 778 CYS A O 1
ATOM 5799 N N . ASN A 1 779 ? 19.455 -12.108 -11.594 1.00 95.94 779 ASN A N 1
ATOM 5800 C CA . ASN A 1 779 ? 19.277 -10.644 -11.587 1.00 95.94 779 ASN A CA 1
ATOM 5801 C C . ASN A 1 779 ? 19.658 -10.000 -12.926 1.00 95.94 779 ASN A C 1
ATOM 5803 O O . ASN A 1 779 ? 18.895 -9.204 -13.462 1.00 95.94 779 ASN A O 1
ATOM 5807 N N . THR A 1 780 ? 20.809 -10.383 -13.481 1.00 97.25 780 THR A N 1
ATOM 5808 C CA . THR A 1 780 ? 21.320 -9.882 -14.770 1.00 97.25 780 THR A CA 1
ATOM 5809 C C . THR A 1 780 ? 20.305 -10.038 -15.900 1.00 97.25 780 THR A C 1
ATOM 5811 O O . THR A 1 780 ? 20.044 -9.079 -16.623 1.00 97.25 780 THR A O 1
ATOM 5814 N N . VAL A 1 781 ? 19.686 -11.218 -16.019 1.00 98.19 781 VAL A N 1
ATOM 5815 C CA . VAL A 1 781 ? 18.675 -11.516 -17.043 1.00 98.19 781 VAL A CA 1
ATOM 5816 C C . VAL A 1 781 ? 17.446 -10.636 -16.868 1.00 98.19 781 VAL A C 1
ATOM 5818 O O . VAL A 1 781 ? 17.087 -9.922 -17.796 1.00 98.19 781 VAL A O 1
ATOM 5821 N N . PHE A 1 782 ? 16.831 -10.623 -15.686 1.00 98.38 782 PHE A N 1
ATOM 5822 C CA . PHE A 1 782 ? 15.594 -9.867 -15.472 1.00 98.38 782 PHE A CA 1
ATOM 5823 C C . PHE A 1 782 ? 15.789 -8.347 -15.485 1.00 98.38 782 PHE A C 1
ATOM 5825 O O . PHE A 1 782 ? 14.918 -7.634 -15.977 1.00 98.38 782 PHE A O 1
ATOM 5832 N N . GLY A 1 783 ? 16.943 -7.852 -15.032 1.00 97.69 783 GLY A N 1
ATOM 5833 C CA . GLY A 1 783 ? 17.298 -6.441 -15.174 1.00 97.69 783 GLY A CA 1
ATOM 5834 C C . GLY A 1 783 ? 17.453 -6.042 -16.642 1.00 97.69 783 GLY A C 1
ATOM 5835 O O . GLY A 1 783 ? 16.925 -5.011 -17.059 1.00 97.69 783 GLY A O 1
ATOM 5836 N N . LYS A 1 784 ? 18.098 -6.892 -17.454 1.00 98.19 784 LYS A N 1
ATOM 5837 C CA . LYS A 1 784 ? 18.202 -6.674 -18.902 1.00 98.19 784 LYS A CA 1
ATOM 5838 C C . LYS A 1 784 ? 16.842 -6.770 -19.597 1.00 98.19 784 LYS A C 1
ATOM 5840 O O . LYS A 1 784 ? 16.577 -5.953 -20.465 1.00 98.19 784 LYS A O 1
ATOM 5845 N N . ILE A 1 785 ? 15.967 -7.696 -19.201 1.00 98.56 785 ILE A N 1
ATOM 5846 C CA . ILE A 1 785 ? 14.596 -7.784 -19.734 1.00 98.56 785 ILE A CA 1
ATOM 5847 C C . ILE A 1 785 ? 13.831 -6.484 -19.473 1.00 98.56 785 ILE A C 1
ATOM 5849 O O . ILE A 1 785 ? 13.219 -5.950 -20.393 1.00 98.56 785 ILE A O 1
ATOM 5853 N N . GLY A 1 786 ? 13.903 -5.944 -18.251 1.00 97.75 786 GLY A N 1
ATOM 5854 C CA . GLY A 1 786 ? 13.305 -4.645 -17.939 1.00 97.75 786 GLY A CA 1
ATOM 5855 C C . GLY A 1 786 ? 13.833 -3.536 -18.849 1.00 97.75 786 GLY A C 1
ATOM 5856 O O . GLY A 1 786 ? 13.060 -2.758 -19.401 1.00 97.75 786 GLY A O 1
ATOM 5857 N N . PHE A 1 787 ? 15.147 -3.500 -19.076 1.00 97.31 787 PHE A N 1
ATOM 5858 C CA . PHE A 1 787 ? 15.758 -2.567 -20.024 1.00 97.31 787 PHE A CA 1
ATOM 5859 C C . PHE A 1 787 ? 15.281 -2.766 -21.474 1.00 97.31 787 PHE A C 1
ATOM 5861 O O . PHE A 1 787 ? 14.895 -1.792 -22.112 1.00 97.31 787 PHE A O 1
ATOM 5868 N N . ASP A 1 788 ? 15.282 -4.001 -21.983 1.00 97.88 788 ASP A N 1
ATOM 5869 C CA . ASP A 1 788 ? 14.913 -4.325 -23.367 1.00 97.88 788 ASP A CA 1
ATOM 5870 C C . ASP A 1 788 ? 13.432 -4.014 -23.658 1.00 97.88 788 ASP A C 1
ATOM 5872 O O . ASP A 1 788 ? 13.083 -3.632 -24.775 1.00 97.88 788 ASP A O 1
ATOM 5876 N N . LEU A 1 789 ? 12.556 -4.170 -22.658 1.00 97.31 789 LEU A N 1
ATOM 5877 C CA . LEU A 1 789 ? 11.139 -3.810 -22.749 1.00 97.31 789 LEU A CA 1
ATOM 5878 C C . LEU A 1 789 ? 10.908 -2.296 -22.666 1.00 97.31 789 LEU A C 1
ATOM 5880 O O . LEU A 1 789 ? 10.001 -1.782 -23.322 1.00 97.31 789 LEU A O 1
ATOM 5884 N N . GLY A 1 790 ? 11.716 -1.590 -21.874 1.00 96.00 790 GLY A N 1
ATOM 5885 C CA . GLY A 1 790 ? 11.470 -0.201 -21.492 1.00 96.00 790 GLY A CA 1
ATOM 5886 C C . GLY A 1 790 ? 10.443 -0.072 -20.360 1.00 96.00 790 GLY A C 1
ATOM 5887 O O . GLY A 1 790 ? 9.716 -1.015 -20.042 1.00 96.00 790 GLY A O 1
ATOM 5888 N N . SER A 1 791 ? 10.406 1.102 -19.725 1.00 93.31 791 SER A N 1
ATOM 5889 C CA . SER A 1 791 ? 9.598 1.341 -18.520 1.00 93.31 791 SER A CA 1
ATOM 5890 C C . SER A 1 791 ? 8.102 1.183 -18.769 1.00 93.31 791 SER A C 1
ATOM 5892 O O . SER A 1 791 ? 7.443 0.491 -18.001 1.00 93.31 791 SER A O 1
ATOM 5894 N N . ASP A 1 792 ? 7.593 1.719 -19.879 1.00 95.38 792 ASP A N 1
ATOM 5895 C CA . ASP A 1 792 ? 6.158 1.743 -20.191 1.00 95.38 792 ASP A CA 1
ATOM 5896 C C . ASP A 1 792 ? 5.538 0.341 -20.251 1.00 95.38 792 ASP A C 1
ATOM 5898 O O . ASP A 1 792 ? 4.440 0.116 -19.751 1.00 95.38 792 ASP A O 1
ATOM 5902 N N . LYS A 1 793 ? 6.248 -0.635 -20.832 1.00 98.00 793 LYS A N 1
ATOM 5903 C CA . LYS A 1 793 ? 5.734 -2.006 -20.974 1.00 98.00 793 LYS A CA 1
ATOM 5904 C C . LYS A 1 793 ? 5.718 -2.764 -19.653 1.00 98.00 793 LYS A C 1
ATOM 5906 O O . LYS A 1 793 ? 4.795 -3.537 -19.407 1.00 98.00 793 LYS A O 1
ATOM 5911 N N . VAL A 1 794 ? 6.740 -2.573 -18.816 1.00 97.62 794 VAL A N 1
ATOM 5912 C CA . VAL A 1 794 ? 6.787 -3.211 -17.491 1.00 97.62 794 VAL A CA 1
ATOM 5913 C C . VAL A 1 794 ? 5.769 -2.558 -16.558 1.00 97.62 794 VAL A C 1
ATOM 5915 O O . VAL A 1 794 ? 5.081 -3.273 -15.837 1.00 97.62 794 VAL A O 1
ATOM 5918 N N . LEU A 1 795 ? 5.629 -1.231 -16.629 1.00 97.44 795 LEU A N 1
ATOM 5919 C CA . LEU A 1 795 ? 4.612 -0.459 -15.919 1.00 97.44 795 LEU A CA 1
ATOM 5920 C C . LEU A 1 795 ? 3.203 -0.941 -16.277 1.00 97.44 795 LEU A C 1
ATOM 5922 O O . LEU A 1 795 ? 2.488 -1.382 -15.386 1.00 97.44 795 LEU A O 1
ATOM 5926 N N . ALA A 1 796 ? 2.848 -0.962 -17.566 1.00 97.75 796 ALA A N 1
ATOM 5927 C CA . ALA A 1 796 ? 1.531 -1.415 -18.015 1.00 97.75 796 ALA A CA 1
ATOM 5928 C C . ALA A 1 796 ? 1.238 -2.857 -17.570 1.00 97.75 796 ALA A C 1
ATOM 5930 O O . ALA A 1 796 ? 0.137 -3.173 -17.128 1.00 97.75 796 ALA A O 1
ATOM 5931 N N . GLN A 1 797 ? 2.241 -3.741 -17.630 1.00 98.56 797 GLN A N 1
ATOM 5932 C CA . GLN A 1 797 ? 2.087 -5.101 -17.125 1.00 98.56 797 GLN A CA 1
ATOM 5933 C C . GLN A 1 797 ? 1.841 -5.131 -15.610 1.00 98.56 797 GLN A C 1
ATOM 5935 O O . GLN A 1 797 ? 1.015 -5.920 -15.158 1.00 98.56 797 GLN A O 1
ATOM 5940 N N . ALA A 1 798 ? 2.566 -4.325 -14.829 1.00 98.38 798 ALA A N 1
ATOM 5941 C CA . ALA A 1 798 ? 2.405 -4.244 -13.381 1.00 98.38 798 ALA A CA 1
ATOM 5942 C C . ALA A 1 798 ? 1.020 -3.700 -12.995 1.00 98.38 798 ALA A C 1
ATOM 5944 O O . ALA A 1 798 ? 0.379 -4.263 -12.110 1.00 98.38 798 ALA A O 1
ATOM 5945 N N . GLU A 1 799 ? 0.535 -2.672 -13.692 1.00 97.62 799 GLU A N 1
ATOM 5946 C CA . GLU A 1 799 ? -0.806 -2.100 -13.504 1.00 97.62 799 GLU A CA 1
ATOM 5947 C C . GLU A 1 799 ? -1.907 -3.129 -13.775 1.00 97.62 799 GLU A C 1
ATOM 5949 O O . GLU A 1 799 ? -2.835 -3.274 -12.981 1.00 97.62 799 GLU A O 1
ATOM 5954 N N . GLU A 1 800 ? -1.761 -3.942 -14.824 1.00 97.44 800 GLU A N 1
ATOM 5955 C CA . GLU A 1 800 ? -2.680 -5.053 -15.091 1.00 97.44 800 GLU A CA 1
ATOM 5956 C C . GLU A 1 800 ? -2.695 -6.107 -13.967 1.00 97.44 800 GLU A C 1
ATOM 5958 O O . GLU A 1 800 ? -3.709 -6.778 -13.765 1.00 97.44 800 GLU A O 1
ATOM 5963 N N . PHE A 1 801 ? -1.599 -6.274 -13.218 1.00 98.06 801 PHE A N 1
ATOM 5964 C CA . PHE A 1 801 ? -1.564 -7.139 -12.030 1.00 98.06 801 PHE A CA 1
ATOM 5965 C C . PHE A 1 801 ? -2.152 -6.484 -10.770 1.00 98.06 801 PHE A C 1
ATOM 5967 O O . PHE A 1 801 ? -2.440 -7.220 -9.827 1.00 98.06 801 PHE A O 1
ATOM 5974 N N . GLY A 1 802 ? -2.387 -5.167 -10.777 1.00 94.88 802 GLY A N 1
ATOM 5975 C CA . GLY A 1 802 ? -2.969 -4.414 -9.662 1.00 94.88 802 GLY A CA 1
ATOM 5976 C C . GLY A 1 802 ? -2.075 -3.321 -9.064 1.00 94.88 802 GLY A C 1
ATOM 5977 O O . GLY A 1 802 ? -2.533 -2.612 -8.166 1.00 94.88 802 GLY A O 1
ATOM 5978 N N . PHE A 1 803 ? -0.842 -3.135 -9.548 1.00 96.44 803 PHE A N 1
ATOM 5979 C CA . PHE A 1 803 ? 0.021 -2.037 -9.096 1.00 96.44 803 PHE A CA 1
ATOM 5980 C C . PHE A 1 803 ? -0.538 -0.671 -9.524 1.00 96.44 803 PHE A C 1
ATOM 5982 O O . PHE A 1 803 ? -1.315 -0.564 -10.467 1.00 96.44 803 PHE A O 1
ATOM 5989 N N . ASN A 1 804 ? -0.121 0.378 -8.817 1.00 91.75 804 ASN A N 1
ATOM 5990 C CA . ASN A 1 804 ? -0.530 1.773 -8.991 1.00 91.75 804 ASN A CA 1
ATOM 5991 C C . ASN A 1 804 ? -2.048 2.012 -8.865 1.00 91.75 804 ASN A C 1
ATOM 5993 O O . ASN A 1 804 ? -2.609 2.968 -9.402 1.00 91.75 804 ASN A O 1
ATOM 5997 N N . ALA A 1 805 ? -2.737 1.111 -8.161 1.00 84.12 805 ALA A N 1
ATOM 5998 C CA . ALA A 1 805 ? -4.155 1.204 -7.870 1.00 84.12 805 ALA A CA 1
ATOM 5999 C C . ALA A 1 805 ? -4.430 0.881 -6.398 1.00 84.12 805 ALA A C 1
ATOM 6001 O O . ALA A 1 805 ? -3.787 0.032 -5.775 1.00 84.12 805 ALA A O 1
ATOM 6002 N N . GLU A 1 806 ? -5.434 1.546 -5.829 1.00 73.31 806 GLU A N 1
ATOM 6003 C CA . GLU A 1 806 ? -5.947 1.181 -4.513 1.00 73.31 806 GLU A CA 1
ATOM 6004 C C . GLU A 1 806 ? -6.955 0.035 -4.619 1.00 73.31 806 GLU A C 1
ATOM 6006 O O . GLU A 1 806 ? -7.965 0.132 -5.321 1.00 73.31 806 GLU A O 1
ATOM 6011 N N . HIS A 1 807 ? -6.742 -1.024 -3.834 1.00 71.25 807 HIS A N 1
ATOM 6012 C CA . HIS A 1 807 ? -7.696 -2.128 -3.730 1.00 71.25 807 HIS A CA 1
ATOM 6013 C C . HIS A 1 807 ? -8.605 -1.949 -2.511 1.00 71.25 807 HIS A C 1
ATOM 6015 O O . HIS A 1 807 ? -8.149 -1.866 -1.366 1.00 71.25 807 HIS A O 1
ATOM 6021 N N . LEU A 1 808 ? -9.919 -1.922 -2.750 1.00 63.62 808 LEU A N 1
ATOM 6022 C CA . LEU A 1 808 ? -10.937 -1.953 -1.696 1.00 63.62 808 LEU A CA 1
ATOM 6023 C C . LEU A 1 808 ? -11.415 -3.386 -1.472 1.00 63.62 808 LEU A C 1
ATOM 6025 O O . LEU A 1 808 ? -12.117 -3.955 -2.318 1.00 63.62 808 LEU A O 1
ATOM 6029 N N . VAL A 1 809 ? -11.038 -3.930 -0.314 1.00 61.31 809 VAL A N 1
ATOM 6030 C CA . VAL A 1 809 ? -11.132 -5.351 0.024 1.00 61.31 809 VAL A CA 1
ATOM 6031 C C . VAL A 1 809 ? -11.825 -5.540 1.376 1.00 61.31 809 VAL A C 1
ATOM 6033 O O . VAL A 1 809 ? -11.234 -6.042 2.332 1.00 61.31 809 VAL A O 1
ATOM 6036 N N . PRO A 1 810 ? -13.122 -5.200 1.472 1.00 60.66 810 PRO A N 1
ATOM 6037 C CA . PRO A 1 810 ? -13.716 -4.141 2.344 1.00 60.66 810 PRO A CA 1
ATOM 6038 C C . PRO A 1 810 ? -12.778 -3.202 3.134 1.00 60.66 810 PRO A C 1
ATOM 6040 O O . PRO A 1 810 ? -13.070 -2.027 3.336 1.00 60.66 810 PRO A O 1
ATOM 6043 N N . LEU A 1 811 ? -11.635 -3.702 3.578 1.00 68.50 811 LEU A N 1
ATOM 6044 C CA . LEU A 1 811 ? -10.505 -2.974 4.115 1.00 68.50 811 LEU A CA 1
ATOM 6045 C C . LEU A 1 811 ? -9.707 -2.353 2.960 1.00 68.50 811 LEU A C 1
ATOM 6047 O O . LEU A 1 811 ? -9.349 -3.037 2.003 1.00 68.50 811 LEU A O 1
ATOM 6051 N N . ARG A 1 812 ? -9.411 -1.053 3.046 1.00 71.50 812 ARG A N 1
ATOM 6052 C CA . ARG A 1 812 ? -8.529 -0.369 2.085 1.00 71.50 812 ARG A CA 1
ATOM 6053 C C . ARG A 1 812 ? -7.105 -0.920 2.214 1.00 71.50 812 ARG A C 1
ATOM 6055 O O . ARG A 1 812 ? -6.513 -0.795 3.288 1.00 71.50 812 ARG A O 1
ATOM 6062 N N . ALA A 1 813 ? -6.563 -1.501 1.150 1.00 79.25 813 ALA A N 1
ATOM 6063 C CA . ALA A 1 813 ? -5.133 -1.776 1.044 1.00 79.25 813 ALA A CA 1
ATOM 6064 C C . ALA A 1 813 ? -4.404 -0.502 0.589 1.00 79.25 813 ALA A C 1
ATOM 6066 O O . ALA A 1 813 ? -4.973 0.300 -0.149 1.00 79.25 813 ALA A O 1
ATOM 6067 N N . VAL A 1 814 ? -3.179 -0.278 1.070 1.00 77.81 814 VAL A N 1
ATOM 6068 C CA . VAL A 1 814 ? -2.325 0.777 0.505 1.00 77.81 814 VAL A CA 1
ATOM 6069 C C . VAL A 1 814 ? -1.863 0.356 -0.884 1.00 77.81 814 VAL A C 1
ATOM 6071 O O . VAL A 1 814 ? -1.662 -0.830 -1.144 1.00 77.81 814 VAL A O 1
ATOM 6074 N N . GLU A 1 815 ? -1.711 1.341 -1.756 1.00 87.44 815 GLU A N 1
ATOM 6075 C CA . GLU A 1 815 ? -1.244 1.159 -3.123 1.00 87.44 815 GLU A CA 1
ATOM 6076 C C . GLU A 1 815 ? 0.152 0.515 -3.156 1.00 87.44 815 GLU A C 1
ATOM 6078 O O . GLU A 1 815 ? 1.069 0.929 -2.439 1.00 87.44 815 GLU A O 1
ATOM 6083 N N . SER A 1 816 ? 0.306 -0.511 -3.993 1.00 91.62 816 SER A N 1
ATOM 6084 C CA . SER A 1 816 ? 1.615 -1.041 -4.380 1.00 91.62 816 SER A CA 1
ATOM 6085 C C . SER A 1 816 ? 2.122 -0.254 -5.581 1.00 91.62 816 SER A C 1
ATOM 6087 O O . SER A 1 816 ? 1.364 -0.026 -6.512 1.00 91.62 816 SER A O 1
ATOM 6089 N N . ILE A 1 817 ? 3.391 0.139 -5.585 1.00 91.56 817 ILE A N 1
ATOM 6090 C CA . ILE A 1 817 ? 3.946 1.094 -6.545 1.00 91.56 817 ILE A CA 1
ATOM 6091 C C . ILE A 1 817 ? 4.935 0.397 -7.480 1.00 91.56 817 ILE A C 1
ATOM 6093 O O . ILE A 1 817 ? 5.910 -0.214 -7.024 1.00 91.56 817 ILE A O 1
ATOM 6097 N N . TYR A 1 818 ? 4.726 0.558 -8.785 1.00 93.88 818 TYR A N 1
ATOM 6098 C CA . TYR A 1 818 ? 5.766 0.459 -9.804 1.00 93.88 818 TYR A CA 1
ATOM 6099 C C . TYR A 1 818 ? 6.045 1.866 -10.363 1.00 93.88 818 TYR A C 1
ATOM 6101 O O . TYR A 1 818 ? 5.115 2.559 -10.771 1.00 93.88 818 TYR A O 1
ATOM 6109 N N . PRO A 1 819 ? 7.303 2.337 -10.370 1.00 83.25 819 PRO A N 1
ATOM 6110 C CA . PRO A 1 819 ? 7.598 3.738 -10.664 1.00 83.25 819 PRO A CA 1
ATOM 6111 C C . PRO A 1 819 ? 7.313 4.110 -12.130 1.00 83.25 819 PRO A C 1
ATOM 6113 O O . PRO A 1 819 ? 7.928 3.561 -13.043 1.00 83.25 819 PRO A O 1
ATOM 6116 N N . GLU A 1 820 ? 6.447 5.107 -12.343 1.00 82.88 820 GLU A N 1
ATOM 6117 C CA . GLU A 1 820 ? 6.020 5.561 -13.680 1.00 82.88 820 GLU A CA 1
ATOM 6118 C C . GLU A 1 820 ? 7.151 6.190 -14.506 1.00 82.88 820 GLU A C 1
ATOM 6120 O O . GLU A 1 820 ? 7.235 6.016 -15.719 1.00 82.88 820 GLU A O 1
ATOM 6125 N N . LYS A 1 821 ? 8.046 6.940 -13.851 1.00 79.81 821 LYS A N 1
ATOM 6126 C CA . LYS A 1 821 ? 9.153 7.652 -14.502 1.00 79.81 821 LYS A CA 1
ATOM 6127 C C . LYS A 1 821 ? 10.477 7.135 -13.970 1.00 79.81 821 LYS A C 1
ATOM 6129 O O . LYS A 1 821 ? 10.844 7.402 -12.829 1.00 79.81 821 LYS A O 1
ATOM 6134 N N . THR A 1 822 ? 11.206 6.412 -14.811 1.00 82.75 822 THR A N 1
ATOM 6135 C CA . THR A 1 822 ? 12.508 5.834 -14.469 1.00 82.75 822 THR A CA 1
ATOM 6136 C C . THR A 1 822 ? 13.505 6.015 -15.605 1.00 82.75 822 THR A C 1
ATOM 6138 O O . THR A 1 822 ? 13.148 5.933 -16.779 1.00 82.75 822 THR A O 1
ATOM 6141 N N . SER A 1 823 ? 14.777 6.239 -15.268 1.00 89.12 823 SER A N 1
ATOM 6142 C CA . SER A 1 823 ? 15.866 6.046 -16.230 1.00 89.12 823 SER A CA 1
ATOM 6143 C C . SER A 1 823 ? 15.970 4.563 -16.629 1.00 89.12 823 SER A C 1
ATOM 6145 O O . SER A 1 823 ? 15.523 3.693 -15.874 1.00 89.12 823 SER A O 1
ATOM 6147 N N . PRO A 1 824 ? 16.624 4.222 -17.753 1.00 91.81 824 PRO A N 1
ATOM 6148 C CA . PRO A 1 824 ? 16.833 2.828 -18.150 1.00 91.81 824 PRO A CA 1
ATOM 6149 C C . PRO A 1 824 ? 17.477 1.952 -17.058 1.00 91.81 824 PRO A C 1
ATOM 6151 O O . PRO A 1 824 ? 17.099 0.793 -16.883 1.00 91.81 824 PRO A O 1
ATOM 6154 N N . SER A 1 825 ? 18.419 2.499 -16.281 1.00 91.00 825 SER A N 1
ATOM 6155 C CA . SER A 1 825 ? 19.059 1.792 -15.161 1.00 91.00 825 SER A CA 1
ATOM 6156 C C . SER A 1 825 ? 18.137 1.634 -13.952 1.00 91.00 825 SER A C 1
ATOM 6158 O O . SER A 1 825 ? 18.119 0.572 -13.331 1.00 91.00 825 SER A O 1
ATOM 6160 N N . GLN A 1 826 ? 17.337 2.653 -13.634 1.00 90.62 826 GLN A N 1
ATOM 6161 C CA . GLN A 1 826 ? 16.327 2.581 -12.575 1.00 90.62 826 GLN A CA 1
ATOM 6162 C C . GLN A 1 826 ? 15.214 1.589 -12.924 1.00 90.62 826 GLN A C 1
ATOM 6164 O O . GLN A 1 826 ? 14.777 0.837 -12.053 1.00 90.62 826 GLN A O 1
ATOM 6169 N N . ASN A 1 827 ? 14.793 1.535 -14.190 1.00 95.00 827 ASN A N 1
ATOM 6170 C CA . ASN A 1 827 ? 13.820 0.559 -14.666 1.00 95.00 827 ASN A CA 1
ATOM 6171 C C . ASN A 1 827 ? 14.373 -0.865 -14.567 1.00 95.00 827 ASN A C 1
ATOM 6173 O O . ASN A 1 827 ? 13.692 -1.751 -14.070 1.00 95.00 827 ASN A O 1
ATOM 6177 N N . ALA A 1 828 ? 15.634 -1.081 -14.951 1.00 95.19 82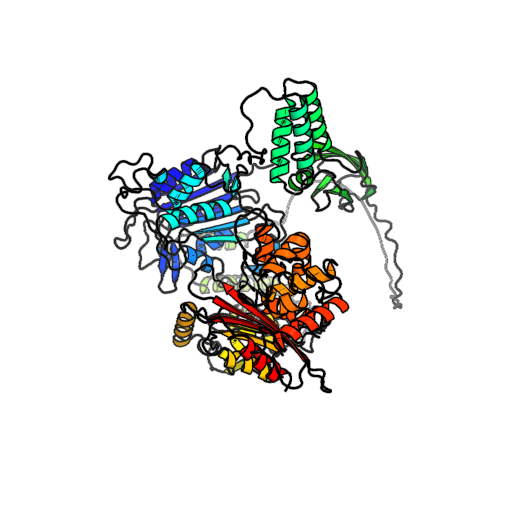8 ALA A N 1
ATOM 6178 C CA . ALA A 1 828 ? 16.285 -2.382 -14.804 1.00 95.19 828 ALA A CA 1
ATOM 6179 C C . ALA A 1 828 ? 16.324 -2.864 -13.338 1.00 95.19 828 ALA A C 1
ATOM 6181 O O . ALA A 1 828 ? 16.106 -4.044 -13.070 1.00 95.19 828 ALA A O 1
ATOM 6182 N N . LEU A 1 829 ? 16.558 -1.961 -12.376 1.00 93.12 829 LEU A N 1
ATOM 6183 C CA . LEU A 1 829 ? 16.488 -2.282 -10.944 1.00 93.12 829 LEU A CA 1
ATOM 6184 C C . LEU A 1 829 ? 15.043 -2.503 -10.463 1.00 93.12 829 LEU A C 1
ATOM 6186 O O . LEU A 1 829 ? 14.782 -3.403 -9.667 1.00 93.12 829 LEU A O 1
ATOM 6190 N N . SER A 1 830 ? 14.092 -1.721 -10.967 1.00 94.69 830 SER A N 1
ATOM 6191 C CA . SER A 1 830 ? 12.667 -1.866 -10.638 1.00 94.69 830 SER A CA 1
ATOM 6192 C C . SER A 1 830 ? 12.101 -3.192 -11.156 1.00 94.69 830 SER A C 1
ATOM 6194 O O . SER A 1 830 ? 11.421 -3.905 -10.426 1.00 94.69 830 SER A O 1
ATOM 6196 N N . ALA A 1 831 ? 12.504 -3.616 -12.355 1.00 96.19 831 ALA A N 1
ATOM 6197 C CA . ALA A 1 831 ? 12.112 -4.879 -12.979 1.00 96.19 831 ALA A CA 1
ATOM 6198 C C . ALA A 1 831 ? 12.640 -6.137 -12.254 1.00 96.19 831 ALA A C 1
ATOM 6200 O O . ALA A 1 831 ? 12.189 -7.250 -12.534 1.00 96.19 831 ALA A O 1
ATOM 6201 N N . ILE A 1 832 ? 13.571 -5.993 -11.303 1.00 95.12 832 ILE A N 1
ATOM 6202 C CA . ILE A 1 832 ? 13.967 -7.070 -10.378 1.00 95.12 832 ILE A CA 1
ATOM 6203 C C . ILE A 1 832 ? 13.354 -6.909 -8.977 1.00 95.12 832 ILE A C 1
ATOM 6205 O O . ILE A 1 832 ? 13.764 -7.612 -8.056 1.00 95.12 832 ILE A O 1
ATOM 6209 N N . GLY A 1 833 ? 12.392 -5.995 -8.816 1.00 92.25 833 GLY A N 1
ATOM 6210 C CA . GLY A 1 833 ? 11.684 -5.704 -7.569 1.00 92.25 833 GLY A CA 1
ATOM 6211 C C . GLY A 1 833 ? 12.468 -4.851 -6.571 1.00 92.25 833 GLY A C 1
ATOM 6212 O O . GLY A 1 833 ? 12.184 -4.918 -5.375 1.00 92.25 833 GLY A O 1
ATOM 6213 N N . GLN A 1 834 ? 13.464 -4.094 -7.041 1.00 86.06 834 GLN A N 1
ATOM 6214 C CA . GLN A 1 834 ? 14.296 -3.193 -6.234 1.00 86.06 834 GLN A CA 1
ATOM 6215 C C . GLN A 1 834 ? 14.016 -1.717 -6.584 1.00 86.06 834 GLN A C 1
ATOM 6217 O O . GLN A 1 834 ? 12.997 -1.387 -7.198 1.00 86.06 834 GLN A O 1
ATOM 6222 N N . TYR A 1 835 ? 14.906 -0.808 -6.160 1.00 85.94 835 TYR A N 1
ATOM 6223 C CA . TYR A 1 835 ? 14.741 0.643 -6.296 1.00 85.94 835 TYR A CA 1
ATOM 6224 C C . TYR A 1 835 ? 13.417 1.096 -5.650 1.00 85.94 835 TYR A C 1
ATOM 6226 O O . TYR A 1 835 ? 13.192 0.817 -4.469 1.00 85.94 835 TYR A O 1
ATOM 6234 N N . ASN A 1 836 ? 12.528 1.736 -6.406 1.00 82.19 836 ASN A N 1
ATOM 6235 C CA . ASN A 1 836 ? 11.265 2.279 -5.911 1.00 82.19 836 ASN A CA 1
ATOM 6236 C C . ASN A 1 836 ? 10.065 1.346 -6.123 1.00 82.19 836 ASN A C 1
ATOM 6238 O O . ASN A 1 836 ? 8.943 1.748 -5.837 1.00 82.19 836 ASN A O 1
ATOM 6242 N N . THR A 1 837 ? 10.277 0.103 -6.569 1.00 91.06 837 THR A N 1
ATOM 6243 C CA . THR A 1 837 ? 9.185 -0.884 -6.605 1.00 91.06 837 THR A CA 1
ATOM 6244 C C . THR A 1 837 ? 8.826 -1.286 -5.179 1.00 91.06 837 THR A C 1
ATOM 6246 O O . THR A 1 837 ? 9.706 -1.668 -4.401 1.00 91.06 837 THR A O 1
ATOM 6249 N N . ARG A 1 838 ? 7.549 -1.176 -4.813 1.00 93.44 838 ARG A N 1
ATOM 6250 C CA . ARG A 1 838 ? 7.031 -1.427 -3.462 1.00 93.44 838 ARG A CA 1
ATOM 6251 C C . ARG A 1 838 ? 5.720 -2.199 -3.563 1.00 93.44 838 ARG A C 1
ATOM 6253 O O . ARG A 1 838 ? 4.851 -1.802 -4.320 1.00 93.44 838 ARG A O 1
ATOM 6260 N N . ALA A 1 839 ? 5.556 -3.275 -2.803 1.00 94.81 839 ALA A N 1
ATOM 6261 C CA . ALA A 1 839 ? 4.358 -4.106 -2.854 1.00 94.81 839 ALA A CA 1
ATOM 6262 C C . ALA A 1 839 ? 3.856 -4.485 -1.461 1.00 94.81 839 ALA A C 1
ATOM 6264 O O . ALA A 1 839 ? 4.649 -4.725 -0.544 1.00 94.81 839 ALA A O 1
ATOM 6265 N N . THR A 1 840 ? 2.537 -4.563 -1.309 1.00 96.38 840 THR A N 1
ATOM 6266 C CA . THR A 1 840 ? 1.916 -5.210 -0.148 1.00 96.38 840 THR A CA 1
ATOM 6267 C C . THR A 1 840 ? 1.938 -6.737 -0.310 1.00 96.38 840 THR A C 1
ATOM 6269 O O . THR A 1 840 ? 1.981 -7.249 -1.433 1.00 96.38 840 THR A O 1
ATOM 6272 N N . PRO A 1 841 ? 1.876 -7.509 0.789 1.00 97.56 841 PRO A N 1
ATOM 6273 C CA . PRO A 1 841 ? 1.683 -8.956 0.707 1.00 97.56 841 PRO A CA 1
ATOM 6274 C C . PRO A 1 841 ? 0.411 -9.356 -0.044 1.00 97.56 841 PRO A C 1
ATOM 6276 O O . PRO A 1 841 ? 0.429 -10.344 -0.772 1.00 97.56 841 PRO A O 1
ATOM 6279 N N . LEU A 1 842 ? -0.671 -8.577 0.071 1.00 97.81 842 LEU A N 1
ATOM 6280 C CA . LEU A 1 842 ? -1.885 -8.810 -0.710 1.00 97.81 842 LEU A CA 1
ATOM 6281 C C . LEU A 1 842 ? -1.626 -8.718 -2.221 1.00 97.81 842 LEU A C 1
ATOM 6283 O O . LEU A 1 842 ? -1.999 -9.636 -2.946 1.00 97.81 842 LEU A O 1
ATOM 6287 N N . GLU A 1 843 ? -0.960 -7.660 -2.684 1.00 98.19 843 GLU A N 1
ATOM 6288 C CA . GLU A 1 843 ? -0.634 -7.475 -4.105 1.00 98.19 843 GLU A CA 1
ATOM 6289 C C . GLU A 1 843 ? 0.197 -8.644 -4.644 1.00 98.19 843 GLU A C 1
ATOM 6291 O O . GLU A 1 843 ? -0.089 -9.232 -5.684 1.00 98.19 843 GLU A O 1
ATOM 6296 N N . MET A 1 844 ? 1.212 -9.062 -3.889 1.00 98.62 844 MET A N 1
ATOM 6297 C CA . MET A 1 844 ? 2.058 -10.174 -4.312 1.00 98.62 844 MET A CA 1
ATOM 6298 C C . MET A 1 844 ? 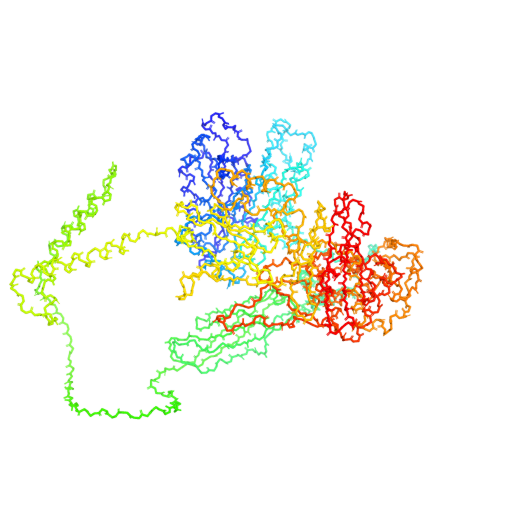1.314 -11.522 -4.299 1.00 98.62 844 MET A C 1
ATOM 6300 O O . MET A 1 844 ? 1.635 -12.404 -5.101 1.00 98.62 844 MET A O 1
ATOM 6304 N N . ALA A 1 845 ? 0.287 -11.686 -3.455 1.00 98.69 845 ALA A N 1
ATOM 6305 C CA . ALA A 1 845 ? -0.616 -12.836 -3.520 1.00 98.69 845 ALA A CA 1
ATOM 6306 C C . ALA A 1 845 ? -1.523 -12.768 -4.759 1.00 98.69 845 ALA A C 1
ATOM 6308 O O . ALA A 1 845 ? -1.774 -13.802 -5.377 1.00 98.69 845 ALA A O 1
ATOM 6309 N N . MET A 1 846 ? -1.965 -11.570 -5.161 1.00 98.44 846 MET A N 1
ATOM 6310 C CA . MET A 1 846 ? -2.730 -11.336 -6.392 1.00 98.44 846 MET A CA 1
ATOM 6311 C C . MET A 1 846 ? -1.924 -11.708 -7.644 1.00 98.44 846 MET A C 1
ATOM 6313 O O . MET A 1 846 ? -2.448 -12.403 -8.515 1.00 98.44 846 MET A O 1
ATOM 6317 N N . VAL A 1 847 ? -0.629 -11.373 -7.697 1.00 98.81 847 VAL A N 1
ATOM 6318 C CA . VAL A 1 847 ? 0.276 -11.812 -8.780 1.00 98.81 847 VAL A CA 1
ATOM 6319 C C . VAL A 1 847 ? 0.289 -13.340 -8.904 1.00 98.81 847 VAL A C 1
ATOM 6321 O O . VAL A 1 847 ? 0.069 -13.882 -9.989 1.00 98.81 847 VAL A O 1
ATOM 6324 N N . ALA A 1 848 ? 0.500 -14.057 -7.795 1.00 98.81 848 ALA A N 1
ATOM 6325 C CA . ALA A 1 848 ? 0.476 -15.520 -7.799 1.00 98.81 848 ALA A CA 1
ATOM 6326 C C . ALA A 1 848 ? -0.911 -16.081 -8.154 1.00 98.81 848 ALA A C 1
ATOM 6328 O O . ALA A 1 848 ? -1.003 -17.077 -8.875 1.00 98.81 848 ALA A O 1
ATOM 6329 N N . ALA A 1 849 ? -1.982 -15.429 -7.694 1.00 98.62 849 ALA A N 1
ATOM 6330 C CA . ALA A 1 849 ? -3.356 -15.828 -7.965 1.00 98.62 849 ALA A CA 1
ATOM 6331 C C . ALA A 1 849 ? -3.703 -15.732 -9.452 1.00 98.62 849 ALA A C 1
ATOM 6333 O O . ALA A 1 849 ? -4.247 -16.685 -10.003 1.00 98.62 849 ALA A O 1
ATOM 6334 N N . ALA A 1 850 ? -3.327 -14.641 -10.121 1.00 98.56 850 ALA A N 1
ATOM 6335 C CA . ALA A 1 850 ? -3.544 -14.475 -11.554 1.00 98.56 850 ALA A CA 1
ATOM 6336 C C . ALA A 1 850 ? -2.790 -15.535 -12.372 1.00 98.56 850 ALA A C 1
ATOM 6338 O O . ALA A 1 850 ? -3.360 -16.130 -13.286 1.00 98.56 850 ALA A O 1
ATOM 6339 N N . VAL A 1 851 ? -1.534 -15.839 -12.012 1.00 98.56 851 VAL A N 1
ATOM 6340 C CA . VAL A 1 851 ? -0.769 -16.916 -12.664 1.00 98.56 851 VAL A CA 1
ATOM 6341 C C . VAL A 1 851 ? -1.435 -18.272 -12.439 1.00 98.56 851 VAL A C 1
ATOM 6343 O O . VAL A 1 851 ? -1.550 -19.056 -13.379 1.00 98.56 851 VAL A O 1
ATOM 6346 N N . ALA A 1 852 ? -1.904 -18.556 -11.223 1.00 97.94 852 ALA A N 1
ATOM 6347 C CA . ALA A 1 852 ? -2.605 -19.796 -10.905 1.00 97.94 852 ALA A CA 1
ATOM 6348 C C . ALA A 1 852 ? -3.965 -19.904 -11.615 1.00 97.94 852 ALA A C 1
ATOM 6350 O O . ALA A 1 852 ? -4.359 -21.004 -11.995 1.00 97.94 852 ALA A O 1
ATOM 6351 N N . ASN A 1 853 ? -4.655 -18.789 -11.841 1.00 97.62 853 ASN A N 1
ATOM 6352 C CA . ASN A 1 853 ? -5.973 -18.723 -12.471 1.00 97.62 853 ASN A CA 1
ATOM 6353 C C . ASN A 1 853 ? -5.902 -18.414 -13.974 1.00 97.62 853 ASN A C 1
ATOM 6355 O O . ASN A 1 853 ? -6.700 -17.647 -14.517 1.00 97.62 853 ASN A O 1
ATOM 6359 N N . ASP A 1 854 ? -4.903 -18.990 -14.646 1.00 97.62 854 ASP A N 1
ATOM 6360 C CA . ASP A 1 854 ? -4.768 -18.962 -16.105 1.00 97.62 854 ASP A CA 1
ATOM 6361 C C . ASP A 1 854 ? -4.816 -17.542 -16.701 1.00 97.62 854 ASP A C 1
ATOM 6363 O O . ASP A 1 854 ? -5.376 -17.299 -17.770 1.00 97.62 854 ASP A O 1
ATOM 6367 N N . GLY A 1 855 ? -4.217 -16.598 -15.973 1.00 97.69 855 GLY A N 1
ATOM 6368 C CA . GLY A 1 855 ? -4.038 -15.205 -16.363 1.00 97.69 855 GLY A CA 1
ATOM 6369 C C . GLY A 1 855 ? -5.184 -14.279 -15.978 1.00 97.69 855 GLY A C 1
ATOM 6370 O O . GLY A 1 855 ? -5.108 -13.085 -16.250 1.00 97.69 855 GLY A O 1
ATOM 6371 N N . THR A 1 856 ? -6.232 -14.795 -15.333 1.00 98.31 856 THR A N 1
ATOM 6372 C CA . THR A 1 856 ? -7.387 -14.005 -14.888 1.00 98.31 856 THR A CA 1
ATOM 6373 C C . THR A 1 856 ? -7.217 -13.597 -13.429 1.00 98.31 856 THR A C 1
ATOM 6375 O O . THR A 1 856 ? -7.191 -14.453 -12.545 1.00 98.31 856 THR A O 1
ATOM 6378 N N . LEU A 1 857 ? -7.138 -12.296 -13.155 1.00 97.44 857 LEU A N 1
ATOM 6379 C CA . LEU A 1 857 ? -7.053 -11.785 -11.793 1.00 97.44 857 LEU A CA 1
ATOM 6380 C C . LEU A 1 857 ? -8.456 -11.524 -11.246 1.00 97.44 857 LEU A C 1
ATOM 6382 O O . LEU A 1 857 ? -9.224 -10.747 -11.811 1.00 97.44 857 LEU A O 1
ATOM 6386 N N . MET A 1 858 ? -8.790 -12.165 -10.131 1.00 95.44 858 MET A N 1
ATOM 6387 C CA . MET A 1 858 ? -10.059 -11.951 -9.440 1.00 95.44 858 MET A CA 1
ATOM 6388 C C . MET A 1 858 ? -9.934 -10.809 -8.435 1.00 95.44 858 MET A C 1
ATOM 6390 O O . MET A 1 858 ? -8.915 -10.677 -7.757 1.00 95.44 858 MET A O 1
ATOM 6394 N N . ARG A 1 859 ? -10.987 -9.999 -8.306 1.00 92.56 859 ARG A N 1
ATOM 6395 C CA . ARG A 1 859 ? -11.067 -8.946 -7.297 1.00 92.56 859 ARG A CA 1
ATOM 6396 C C . ARG A 1 859 ? -11.088 -9.594 -5.913 1.00 92.56 859 ARG A C 1
ATOM 6398 O O . ARG A 1 859 ? -11.998 -10.384 -5.648 1.00 92.56 859 ARG A O 1
ATOM 6405 N N . PRO A 1 860 ? -10.141 -9.258 -5.022 1.00 92.94 860 PRO A N 1
ATOM 6406 C CA . PRO A 1 860 ? -10.109 -9.891 -3.722 1.00 92.94 860 PRO A CA 1
ATOM 6407 C C . PRO A 1 860 ? -11.309 -9.463 -2.860 1.00 92.94 860 PRO A C 1
ATOM 6409 O O . PRO A 1 860 ? -11.845 -8.362 -3.021 1.00 92.94 860 PRO A O 1
ATOM 6412 N N . TYR A 1 861 ? -11.752 -10.324 -1.941 1.00 91.12 861 TYR A N 1
ATOM 6413 C CA . TYR A 1 861 ? -12.830 -10.016 -0.992 1.00 91.12 861 TYR A CA 1
ATOM 6414 C C . TYR A 1 861 ? -12.700 -10.819 0.310 1.00 91.12 861 TYR A C 1
ATOM 6416 O O . TYR A 1 861 ? -12.185 -11.935 0.309 1.00 91.12 861 TYR A O 1
ATOM 6424 N N . LEU A 1 862 ? -13.168 -10.237 1.422 1.00 90.94 862 LEU A N 1
ATOM 6425 C CA . LEU A 1 862 ? -13.035 -10.804 2.775 1.00 90.94 862 LEU A CA 1
ATOM 6426 C C . LEU A 1 862 ? -14.371 -11.237 3.403 1.00 90.94 862 LEU A C 1
ATOM 6428 O O . LEU A 1 862 ? -14.375 -12.025 4.344 1.00 90.94 862 LEU A O 1
ATOM 6432 N N . VAL A 1 863 ? -15.503 -10.722 2.911 1.00 89.12 863 VAL A N 1
ATOM 6433 C CA . VAL A 1 863 ? -16.842 -10.949 3.484 1.00 89.12 863 VAL A CA 1
ATOM 6434 C C . VAL A 1 863 ? -17.700 -11.772 2.517 1.00 89.12 863 VAL A C 1
ATOM 6436 O O . VAL A 1 863 ? -17.868 -11.412 1.347 1.00 89.12 863 VAL A O 1
ATOM 6439 N N . ARG A 1 864 ? -18.249 -12.886 3.013 1.00 79.94 864 ARG A N 1
ATOM 6440 C CA . ARG A 1 864 ? -19.301 -13.685 2.370 1.00 79.94 864 ARG A CA 1
ATOM 6441 C C . ARG A 1 864 ? -20.633 -12.945 2.540 1.00 79.94 864 ARG A C 1
ATOM 6443 O O . ARG A 1 864 ? -20.941 -12.505 3.641 1.00 79.94 864 ARG A O 1
ATOM 6450 N N . ALA A 1 865 ? -21.417 -12.804 1.472 1.00 64.50 865 ALA A N 1
ATOM 6451 C CA . ALA A 1 865 ? -22.668 -12.039 1.487 1.00 64.50 865 ALA A CA 1
ATOM 6452 C C . ALA A 1 865 ? -23.597 -12.364 2.680 1.00 64.50 865 ALA A C 1
ATOM 6454 O O . ALA A 1 865 ? -23.832 -13.536 2.989 1.00 64.50 865 ALA A O 1
ATOM 6455 N N . ALA A 1 866 ? -24.189 -11.327 3.287 1.00 48.97 866 ALA A N 1
ATOM 6456 C CA . ALA A 1 866 ? -25.331 -11.475 4.187 1.00 48.97 866 ALA A CA 1
ATOM 6457 C C . ALA A 1 866 ? -26.631 -11.629 3.358 1.00 48.97 866 ALA A C 1
ATOM 6459 O O . ALA A 1 866 ? -26.803 -10.906 2.375 1.00 48.97 866 ALA A O 1
ATOM 6460 N N . PRO A 1 867 ? -27.583 -12.511 3.722 1.00 38.88 867 PRO A N 1
ATOM 6461 C CA . PRO A 1 867 ? -28.740 -12.841 2.873 1.00 38.88 867 PRO A CA 1
ATOM 6462 C C . PRO A 1 867 ? -29.811 -11.746 2.683 1.00 38.88 867 PRO A C 1
ATOM 6464 O O . PRO A 1 867 ? -30.895 -12.065 2.198 1.00 38.88 867 PRO A O 1
ATOM 6467 N N . ALA A 1 868 ? -29.597 -10.498 3.111 1.00 40.31 868 ALA A N 1
ATOM 6468 C CA . ALA A 1 868 ? -30.709 -9.570 3.342 1.00 40.31 868 ALA A CA 1
ATOM 6469 C C . ALA A 1 868 ? -31.003 -8.559 2.219 1.00 40.31 868 ALA A C 1
ATOM 6471 O O . ALA A 1 868 ? -32.180 -8.302 2.005 1.00 40.31 868 ALA A O 1
ATOM 6472 N N . ASP A 1 869 ? -30.022 -8.025 1.479 1.00 36.72 869 ASP A N 1
ATOM 6473 C CA . ASP A 1 869 ? -30.280 -6.940 0.510 1.00 36.72 869 ASP A CA 1
ATOM 6474 C C . ASP A 1 869 ? -29.333 -6.976 -0.715 1.00 36.72 869 ASP A C 1
ATOM 6476 O O . ASP A 1 869 ? -28.379 -6.215 -0.836 1.00 36.72 869 ASP A O 1
ATOM 6480 N N . GLY A 1 870 ? -29.635 -7.856 -1.672 1.00 37.69 870 GLY A N 1
ATOM 6481 C CA . GLY A 1 870 ? -29.579 -7.517 -3.103 1.00 37.69 870 GLY A CA 1
ATOM 6482 C C . GLY A 1 870 ? -28.259 -7.542 -3.888 1.00 37.69 870 GLY A C 1
ATOM 6483 O O . GLY A 1 870 ? -28.357 -7.702 -5.098 1.00 37.69 870 GLY A O 1
ATOM 6484 N N . ASP A 1 871 ? -27.073 -7.463 -3.286 1.00 39.72 871 ASP A N 1
ATOM 6485 C CA . ASP A 1 871 ? -25.805 -7.701 -4.004 1.00 39.72 871 ASP A CA 1
ATOM 6486 C C . ASP A 1 871 ? -25.009 -8.785 -3.274 1.00 39.72 871 ASP A C 1
ATOM 6488 O O . ASP A 1 871 ? -24.306 -8.540 -2.292 1.00 39.72 871 ASP A O 1
ATOM 6492 N N . ALA A 1 872 ? -25.133 -10.026 -3.746 1.00 44.56 872 ALA A N 1
ATOM 6493 C CA . ALA A 1 872 ? -24.174 -11.053 -3.378 1.00 44.56 872 ALA A CA 1
ATOM 6494 C C . ALA A 1 872 ? -22.780 -10.585 -3.832 1.00 44.56 872 ALA A C 1
ATOM 6496 O O . ALA A 1 872 ? -22.617 -10.110 -4.958 1.00 44.56 872 ALA A O 1
ATOM 6497 N N . THR A 1 873 ? -21.764 -10.722 -2.977 1.00 59.91 873 THR A N 1
ATOM 6498 C CA . THR A 1 873 ? -20.350 -10.570 -3.351 1.00 59.91 873 THR A CA 1
ATOM 6499 C C . THR A 1 873 ? -19.925 -11.737 -4.247 1.00 59.91 873 THR A C 1
ATOM 6501 O O . THR A 1 873 ? -19.068 -12.543 -3.896 1.00 59.91 873 THR A O 1
ATOM 6504 N N . GLU A 1 874 ? -20.576 -11.877 -5.405 1.00 69.06 874 GLU A N 1
ATOM 6505 C CA . GLU A 1 874 ? -20.182 -12.835 -6.427 1.00 69.06 874 GLU A CA 1
ATOM 6506 C C . GLU A 1 874 ? -18.737 -12.539 -6.845 1.00 69.06 874 GLU A C 1
ATOM 6508 O O . GLU A 1 874 ? -18.375 -11.364 -6.978 1.00 69.06 874 GLU A O 1
ATOM 6513 N N . PRO A 1 875 ? -17.902 -13.571 -7.052 1.00 87.19 875 PRO A N 1
ATOM 6514 C CA . PRO A 1 875 ? -16.556 -13.397 -7.577 1.00 87.19 875 PRO A CA 1
ATOM 6515 C C . PRO A 1 875 ? -16.550 -12.531 -8.841 1.00 87.19 875 PRO A C 1
ATOM 6517 O O . PRO A 1 875 ? -17.218 -12.852 -9.825 1.00 87.19 875 PRO A O 1
ATOM 6520 N N . LYS A 1 876 ? -15.784 -11.434 -8.831 1.00 90.12 876 LYS A N 1
ATOM 6521 C CA . LYS A 1 876 ? -15.652 -10.523 -9.980 1.00 90.12 876 LYS A CA 1
ATOM 6522 C C . LYS A 1 876 ? -14.238 -10.579 -10.525 1.00 90.12 876 LYS A C 1
ATOM 6524 O O . LYS A 1 876 ? -13.280 -10.559 -9.761 1.00 90.12 876 LYS A O 1
ATOM 6529 N N . VAL A 1 877 ? -14.113 -10.604 -11.845 1.00 94.75 877 VAL A N 1
ATOM 6530 C CA . VAL A 1 877 ? -12.822 -10.401 -12.509 1.00 94.75 877 VAL A CA 1
ATOM 6531 C C . VAL A 1 877 ? -12.401 -8.946 -12.292 1.00 94.75 877 VAL A C 1
ATOM 6533 O O . VAL A 1 877 ? -13.208 -8.040 -12.496 1.00 94.75 877 VAL A O 1
ATOM 6536 N N . LEU A 1 878 ? -11.163 -8.738 -11.849 1.00 92.69 878 LEU A N 1
ATOM 6537 C CA . LEU A 1 878 ? -10.545 -7.420 -11.718 1.00 92.69 878 LEU A CA 1
ATOM 6538 C C . LEU A 1 878 ? -9.882 -7.010 -13.036 1.00 92.69 878 LEU A C 1
ATOM 6540 O O . LEU A 1 878 ? -10.176 -5.944 -13.565 1.00 92.69 878 LEU A O 1
ATOM 6544 N N . SER A 1 879 ? -9.033 -7.883 -13.574 1.00 96.62 879 SER A N 1
ATOM 6545 C CA . SER A 1 879 ? -8.258 -7.662 -14.798 1.00 96.62 879 SER A CA 1
ATOM 6546 C C . SER A 1 879 ? -7.812 -9.000 -15.398 1.00 96.62 879 SER A C 1
ATOM 6548 O O . SER A 1 879 ? -8.102 -10.082 -14.864 1.00 96.62 879 SER A O 1
ATOM 6550 N N . ARG A 1 880 ? -7.111 -8.950 -16.534 1.00 97.94 880 ARG A N 1
ATOM 6551 C CA . ARG A 1 880 ? -6.532 -10.136 -17.173 1.00 97.94 880 ARG A CA 1
ATOM 6552 C C . ARG A 1 880 ? -5.076 -9.868 -17.558 1.00 97.94 880 ARG A C 1
ATOM 6554 O O . ARG A 1 880 ? -4.800 -9.665 -18.738 1.00 97.94 880 ARG A O 1
ATOM 6561 N N . PRO A 1 881 ? -4.146 -9.902 -16.587 1.00 97.62 881 PRO A N 1
ATOM 6562 C CA . PRO A 1 881 ? -2.765 -9.498 -16.820 1.00 97.62 881 PRO A CA 1
ATOM 6563 C C . PRO A 1 881 ? -2.004 -10.360 -17.814 1.00 97.62 881 PRO A C 1
ATOM 6565 O O . PRO A 1 881 ? -1.006 -9.907 -18.359 1.00 97.62 881 PRO A O 1
ATOM 6568 N N . THR A 1 882 ? -2.421 -11.601 -18.050 1.00 98.38 882 THR A N 1
ATOM 6569 C CA . THR A 1 882 ? -1.761 -12.440 -19.054 1.00 98.38 882 THR A CA 1
ATOM 6570 C C . THR A 1 882 ? -2.776 -13.225 -19.857 1.00 98.38 882 THR A C 1
ATOM 6572 O O . THR A 1 882 ? -3.844 -13.597 -19.362 1.00 98.38 882 THR A O 1
ATOM 6575 N N . SER A 1 883 ? -2.420 -13.539 -21.099 1.00 98.50 883 SER A N 1
ATOM 6576 C CA . SER A 1 883 ? -3.079 -14.609 -21.834 1.00 98.50 883 SER A CA 1
ATOM 6577 C C . SER A 1 883 ? -2.956 -15.949 -21.093 1.00 98.50 883 SER A C 1
ATOM 6579 O O . SER A 1 883 ? -1.978 -16.206 -20.386 1.00 98.50 883 SER A O 1
ATOM 6581 N N . GLU A 1 884 ? -3.908 -16.861 -21.314 1.00 98.31 884 GLU A N 1
ATOM 6582 C CA . GLU A 1 884 ? -3.826 -18.218 -20.754 1.00 98.31 884 GLU A CA 1
ATOM 6583 C C . GLU A 1 884 ? -2.515 -18.911 -21.163 1.00 98.31 884 GLU A C 1
ATOM 6585 O O . GLU A 1 884 ? -1.859 -19.550 -20.342 1.00 98.31 884 GLU A O 1
ATOM 6590 N N . ALA A 1 885 ? -2.082 -18.747 -22.417 1.00 97.94 885 ALA A N 1
ATOM 6591 C CA . ALA A 1 885 ? -0.839 -19.338 -22.908 1.00 97.94 885 ALA A CA 1
ATOM 6592 C C . ALA A 1 885 ? 0.389 -18.844 -22.122 1.00 97.94 885 ALA A C 1
ATOM 6594 O O . ALA A 1 885 ? 1.251 -19.650 -21.757 1.00 97.94 885 ALA A O 1
ATOM 6595 N N . THR A 1 886 ? 0.464 -17.545 -21.826 1.00 98.56 886 THR A N 1
ATOM 6596 C CA . THR A 1 886 ? 1.528 -16.976 -20.991 1.00 98.56 886 THR A CA 1
ATOM 6597 C C . THR A 1 886 ? 1.409 -17.425 -19.545 1.00 98.56 886 THR A C 1
ATOM 6599 O O . THR A 1 886 ? 2.411 -17.853 -18.974 1.00 98.56 886 THR A O 1
ATOM 6602 N N . ALA A 1 887 ? 0.208 -17.450 -18.963 1.00 98.44 887 ALA A N 1
ATOM 6603 C CA . ALA A 1 887 ? 0.001 -17.965 -17.613 1.00 98.44 887 ALA A CA 1
ATOM 6604 C C . ALA A 1 887 ? 0.485 -19.418 -17.475 1.00 98.44 887 ALA A C 1
ATOM 6606 O O . ALA A 1 887 ? 1.194 -19.742 -16.526 1.00 98.44 887 ALA A O 1
ATOM 6607 N N . ARG A 1 888 ? 0.216 -20.290 -18.459 1.00 97.94 888 ARG A N 1
ATOM 6608 C CA . ARG A 1 888 ? 0.728 -21.675 -18.483 1.00 97.94 888 ARG A CA 1
ATOM 6609 C C . ARG A 1 888 ? 2.254 -21.742 -18.576 1.00 97.94 888 ARG A C 1
ATOM 6611 O O . ARG A 1 888 ? 2.865 -22.594 -17.929 1.00 97.94 888 ARG A O 1
ATOM 6618 N N . LYS A 1 889 ? 2.885 -20.852 -19.349 1.00 98.56 889 LYS A N 1
ATOM 6619 C CA . LYS A 1 889 ? 4.353 -20.726 -19.403 1.00 98.56 889 LYS A CA 1
ATOM 6620 C C . LYS A 1 889 ? 4.912 -20.278 -18.049 1.00 98.56 889 LYS A C 1
ATOM 6622 O O . LYS A 1 889 ? 5.838 -20.908 -17.545 1.00 98.56 889 LYS A O 1
ATOM 6627 N N . LEU A 1 890 ? 4.314 -19.268 -17.415 1.00 98.69 890 LEU A N 1
ATOM 6628 C CA . LEU A 1 890 ? 4.679 -18.820 -16.067 1.00 98.69 890 LEU A CA 1
ATOM 6629 C C . LEU A 1 890 ? 4.510 -19.945 -15.038 1.00 98.69 890 LEU A C 1
ATOM 6631 O O . LEU A 1 890 ? 5.425 -20.182 -14.252 1.00 98.69 890 LEU A O 1
ATOM 6635 N N . GLN A 1 891 ? 3.411 -20.704 -15.098 1.00 98.50 891 GLN A N 1
ATOM 6636 C CA . GLN A 1 891 ? 3.183 -21.883 -14.259 1.00 98.50 891 GLN A CA 1
ATOM 6637 C C . GLN A 1 891 ? 4.320 -22.909 -14.421 1.00 98.50 891 GLN A C 1
ATOM 6639 O O . GLN A 1 891 ? 4.855 -23.388 -13.425 1.00 98.50 891 GLN A O 1
ATOM 6644 N N . GLN A 1 892 ? 4.753 -23.216 -15.651 1.00 98.38 892 GLN A N 1
ATOM 6645 C CA . GLN A 1 892 ? 5.895 -24.111 -15.905 1.00 98.38 892 GLN A CA 1
ATOM 6646 C C . GLN A 1 892 ? 7.210 -23.584 -15.311 1.00 98.38 892 GLN A C 1
ATOM 6648 O O . GLN A 1 892 ? 7.947 -24.350 -14.691 1.00 98.38 892 GLN A O 1
ATOM 6653 N N . MET A 1 893 ? 7.506 -22.291 -15.460 1.00 98.56 893 MET A N 1
ATOM 6654 C CA . MET A 1 893 ? 8.738 -21.712 -14.910 1.00 98.56 893 MET A CA 1
ATOM 6655 C C . MET A 1 893 ? 8.711 -21.659 -13.376 1.00 98.56 893 MET A C 1
ATOM 6657 O O . MET A 1 893 ? 9.702 -22.004 -12.739 1.00 98.56 893 MET A O 1
ATOM 6661 N N . MET A 1 894 ? 7.579 -21.286 -12.772 1.00 98.56 894 MET A N 1
ATOM 6662 C CA . MET A 1 894 ? 7.401 -21.261 -11.315 1.00 98.56 894 MET A CA 1
ATOM 6663 C C . MET A 1 894 ? 7.433 -22.664 -10.697 1.00 98.56 894 MET A C 1
ATOM 6665 O O . MET A 1 894 ? 7.926 -22.816 -9.583 1.00 98.56 894 MET A O 1
ATOM 6669 N N . ARG A 1 895 ? 6.969 -23.699 -11.408 1.00 98.00 895 ARG A N 1
ATOM 6670 C CA . ARG A 1 895 ? 7.174 -25.098 -10.999 1.00 98.00 895 ARG A CA 1
ATOM 6671 C C . ARG A 1 895 ? 8.638 -25.495 -11.051 1.00 98.00 895 ARG A C 1
ATOM 6673 O O . ARG A 1 895 ? 9.148 -26.033 -10.082 1.00 98.00 895 ARG A O 1
ATOM 6680 N N . ALA A 1 896 ? 9.361 -25.129 -12.110 1.00 97.75 896 ALA A N 1
ATOM 6681 C CA . ALA A 1 896 ? 10.795 -25.412 -12.198 1.00 97.75 896 ALA A CA 1
ATOM 6682 C C . ALA A 1 896 ? 11.601 -24.790 -11.035 1.00 97.75 896 ALA A C 1
ATOM 6684 O O . ALA A 1 896 ? 12.584 -25.387 -10.588 1.00 97.75 896 ALA A O 1
ATOM 6685 N N . VAL A 1 897 ? 11.177 -23.624 -10.522 1.00 97.19 897 VAL A N 1
ATOM 6686 C CA . VAL A 1 897 ? 11.742 -23.002 -9.309 1.00 97.19 897 VAL A CA 1
ATOM 6687 C C . VAL A 1 897 ? 11.560 -23.895 -8.076 1.00 97.19 897 VAL A C 1
ATOM 6689 O O . VAL A 1 897 ? 12.490 -24.003 -7.278 1.00 97.19 897 VAL A O 1
ATOM 6692 N N . VAL A 1 898 ? 10.395 -24.525 -7.913 1.00 97.12 898 VAL A N 1
ATOM 6693 C CA . VAL A 1 898 ? 10.068 -25.381 -6.760 1.00 97.12 898 VAL A CA 1
ATOM 6694 C C . VAL A 1 898 ? 10.642 -26.788 -6.926 1.00 97.12 898 VAL A C 1
ATOM 6696 O O . VAL A 1 898 ? 11.246 -27.309 -6.002 1.00 97.12 898 VAL A O 1
ATOM 6699 N N . ASP A 1 899 ? 10.553 -27.394 -8.105 1.00 95.38 899 ASP A N 1
ATOM 6700 C CA . ASP A 1 899 ? 10.993 -28.777 -8.319 1.00 95.38 899 ASP A CA 1
ATOM 6701 C C . ASP A 1 899 ? 12.512 -28.940 -8.203 1.00 95.38 899 ASP A C 1
ATOM 6703 O O . ASP A 1 899 ? 13.017 -29.988 -7.801 1.00 95.38 899 ASP A O 1
ATOM 6707 N N . SER A 1 900 ? 13.271 -27.928 -8.634 1.00 92.38 900 SER A N 1
ATOM 6708 C CA . SER A 1 900 ? 14.724 -28.064 -8.784 1.00 92.38 900 SER A CA 1
ATOM 6709 C C . SER A 1 900 ? 15.486 -26.735 -8.771 1.00 92.38 900 SER A C 1
ATOM 6711 O O . SER A 1 900 ? 16.602 -26.658 -9.298 1.00 92.38 900 SER A O 1
ATOM 6713 N N . GLY A 1 901 ? 14.879 -25.670 -8.247 1.00 90.25 901 GLY A N 1
ATOM 6714 C CA . GLY A 1 901 ? 15.441 -24.322 -8.211 1.00 90.25 901 GLY A CA 1
ATOM 6715 C C . GLY A 1 901 ? 15.571 -23.776 -6.792 1.00 90.25 901 GLY A C 1
ATOM 6716 O O . GLY A 1 901 ? 15.907 -24.492 -5.858 1.00 90.25 901 GLY A O 1
ATOM 6717 N N . THR A 1 902 ? 15.329 -22.476 -6.652 1.00 86.69 902 THR A N 1
ATOM 6718 C CA . THR A 1 902 ? 15.494 -21.738 -5.387 1.00 86.69 902 THR A CA 1
ATOM 6719 C C . THR A 1 902 ? 14.325 -21.893 -4.402 1.00 86.69 902 THR A C 1
ATOM 6721 O O . THR A 1 902 ? 14.416 -21.407 -3.282 1.00 86.69 902 THR A O 1
ATOM 6724 N N . GLY A 1 903 ? 13.221 -22.539 -4.794 1.00 91.62 903 GLY A N 1
ATOM 6725 C CA . GLY A 1 903 ? 11.986 -22.635 -4.002 1.00 91.62 903 GLY A CA 1
ATOM 6726 C C . GLY A 1 903 ? 11.647 -24.037 -3.491 1.00 91.62 903 GLY A C 1
ATOM 6727 O O . GLY A 1 903 ? 10.480 -24.292 -3.209 1.00 91.62 903 GLY A O 1
ATOM 6728 N N . THR A 1 904 ? 12.616 -24.953 -3.409 1.00 93.50 904 THR A N 1
ATOM 6729 C CA . THR A 1 904 ? 12.375 -26.385 -3.131 1.00 93.50 904 THR A CA 1
ATOM 6730 C C . THR A 1 904 ? 11.679 -26.669 -1.809 1.00 93.50 904 THR A C 1
ATOM 6732 O O . THR A 1 904 ? 10.917 -27.629 -1.706 1.00 93.50 904 THR A O 1
ATOM 6735 N N . ASP A 1 905 ? 11.866 -25.810 -0.811 1.00 93.06 905 ASP A N 1
ATOM 6736 C CA . ASP A 1 905 ? 11.264 -25.991 0.513 1.00 93.06 905 ASP A CA 1
ATOM 6737 C C . ASP A 1 905 ? 9.739 -25.790 0.522 1.00 93.06 905 ASP A C 1
ATOM 6739 O O . ASP A 1 905 ? 9.068 -26.160 1.488 1.00 93.06 905 ASP A O 1
ATOM 6743 N N . ALA A 1 906 ? 9.176 -25.248 -0.566 1.00 94.56 906 ALA A N 1
ATOM 6744 C CA . ALA A 1 906 ? 7.737 -25.105 -0.748 1.00 94.56 906 ALA A CA 1
ATOM 6745 C C . ALA A 1 906 ? 7.045 -26.358 -1.312 1.00 94.56 906 ALA A C 1
ATOM 6747 O O . ALA A 1 906 ? 5.817 -26.402 -1.338 1.00 94.56 906 ALA A O 1
ATOM 6748 N N . ALA A 1 907 ? 7.798 -27.363 -1.774 1.00 95.06 907 ALA A N 1
ATOM 6749 C CA . ALA A 1 907 ? 7.235 -28.528 -2.451 1.00 95.06 907 ALA A CA 1
ATOM 6750 C C . ALA A 1 907 ? 6.295 -29.341 -1.542 1.00 95.06 907 ALA A C 1
ATOM 6752 O O . ALA A 1 907 ? 6.616 -29.639 -0.387 1.00 95.06 907 ALA A O 1
ATOM 6753 N N . ILE A 1 908 ? 5.157 -29.755 -2.103 1.00 94.50 908 ILE A N 1
ATOM 6754 C CA . ILE A 1 908 ? 4.172 -30.639 -1.471 1.00 94.50 908 ILE A CA 1
ATOM 6755 C C . ILE A 1 908 ? 4.070 -31.900 -2.327 1.00 94.50 908 ILE A C 1
ATOM 6757 O O . ILE A 1 908 ? 4.031 -31.831 -3.555 1.00 94.50 908 ILE A O 1
ATOM 6761 N N . ARG A 1 909 ? 4.073 -33.072 -1.686 1.00 89.19 909 ARG A N 1
ATOM 6762 C CA . ARG A 1 909 ? 4.033 -34.348 -2.407 1.00 89.19 909 ARG A CA 1
ATOM 6763 C C . ARG A 1 909 ? 2.691 -34.502 -3.122 1.00 89.19 909 ARG A C 1
ATOM 6765 O O . ARG A 1 909 ? 1.659 -34.266 -2.510 1.00 89.19 909 ARG A O 1
ATOM 6772 N N . ASP A 1 910 ? 2.725 -34.966 -4.370 1.00 87.00 910 ASP A N 1
ATOM 6773 C CA . ASP A 1 910 ? 1.531 -35.270 -5.175 1.00 87.00 910 ASP A CA 1
ATOM 6774 C C . ASP A 1 910 ? 0.610 -34.047 -5.428 1.00 87.00 910 ASP A C 1
ATOM 6776 O O . ASP A 1 910 ? -0.578 -34.203 -5.707 1.00 87.00 910 ASP A O 1
ATOM 6780 N N . VAL A 1 911 ? 1.155 -32.826 -5.344 1.00 92.62 911 VAL A N 1
ATOM 6781 C CA . VAL A 1 911 ? 0.451 -31.553 -5.575 1.00 92.62 911 VAL A CA 1
ATOM 6782 C C . VAL A 1 911 ? 1.255 -30.701 -6.552 1.00 92.62 911 VAL A C 1
ATOM 6784 O O . VAL A 1 911 ? 2.480 -30.618 -6.457 1.00 92.62 911 VAL A O 1
ATOM 6787 N N . GLU A 1 912 ? 0.576 -30.030 -7.481 1.00 94.12 912 GLU A N 1
ATOM 6788 C CA . GLU A 1 912 ? 1.225 -29.070 -8.368 1.00 94.12 912 GLU A CA 1
ATOM 6789 C C . GLU A 1 912 ? 1.539 -27.786 -7.588 1.00 94.12 912 GLU A C 1
ATOM 6791 O O . GLU A 1 912 ? 0.622 -27.053 -7.220 1.00 94.12 912 GLU A O 1
ATOM 6796 N N . VAL A 1 913 ? 2.824 -27.497 -7.350 1.00 97.50 913 VAL A N 1
ATOM 6797 C CA . VAL A 1 913 ? 3.271 -26.291 -6.634 1.00 97.50 913 VAL A CA 1
ATOM 6798 C C . VAL A 1 913 ? 4.188 -25.456 -7.517 1.00 97.50 913 VAL A C 1
ATOM 6800 O O . VAL A 1 913 ? 5.229 -25.921 -7.975 1.00 97.50 913 VAL A O 1
ATOM 6803 N N . GLY A 1 914 ? 3.825 -24.194 -7.729 1.00 98.06 914 GLY A N 1
ATOM 6804 C CA . GLY A 1 914 ? 4.697 -23.198 -8.342 1.00 98.06 914 GLY A CA 1
ATOM 6805 C C . GLY A 1 914 ? 5.001 -22.081 -7.355 1.00 98.06 914 GLY A C 1
ATOM 6806 O O . GLY A 1 914 ? 4.142 -21.706 -6.561 1.00 98.06 914 GLY A O 1
ATOM 6807 N N . GLY A 1 915 ? 6.201 -21.511 -7.409 1.00 97.62 915 GLY A N 1
ATOM 6808 C CA . GLY A 1 915 ? 6.556 -20.404 -6.529 1.00 97.62 915 GLY A CA 1
ATOM 6809 C C . GLY A 1 915 ? 7.773 -19.614 -6.977 1.00 97.62 915 GLY A C 1
ATOM 6810 O O . GLY A 1 915 ? 8.447 -19.951 -7.950 1.00 97.62 915 GLY A O 1
ATOM 6811 N N . LYS A 1 916 ? 8.041 -18.525 -6.260 1.00 97.44 916 LYS A N 1
ATOM 6812 C CA . LYS A 1 916 ? 9.226 -17.697 -6.441 1.00 97.44 916 LYS A CA 1
ATOM 6813 C C . LYS A 1 916 ? 9.657 -17.106 -5.095 1.00 97.44 916 LYS A C 1
ATOM 6815 O O . LYS A 1 916 ? 8.891 -16.335 -4.515 1.00 97.44 916 LYS A O 1
ATOM 6820 N N . PRO A 1 917 ? 10.877 -17.407 -4.610 1.00 93.31 917 PRO A N 1
ATOM 6821 C CA . PRO A 1 917 ? 11.447 -16.696 -3.475 1.00 93.31 917 PRO A CA 1
ATOM 6822 C C . PRO A 1 917 ? 11.929 -15.308 -3.893 1.00 93.31 917 PRO A C 1
ATOM 6824 O O . PRO A 1 917 ? 12.306 -15.080 -5.052 1.00 93.31 917 PRO A O 1
ATOM 6827 N N . GLY A 1 918 ? 11.962 -14.395 -2.935 1.00 88.38 918 GLY A N 1
ATOM 6828 C CA . GLY A 1 918 ? 12.612 -13.105 -3.069 1.00 88.38 918 GLY A CA 1
ATOM 6829 C C . GLY A 1 918 ? 13.359 -12.742 -1.802 1.00 88.38 918 GLY A C 1
ATOM 6830 O O . GLY A 1 918 ? 12.891 -13.012 -0.706 1.00 88.38 918 GLY A O 1
ATOM 6831 N N . THR A 1 919 ? 14.497 -12.093 -1.979 1.00 80.69 919 THR A N 1
ATOM 6832 C CA . THR A 1 919 ? 15.205 -11.412 -0.903 1.00 80.69 919 THR A CA 1
ATOM 6833 C C . THR A 1 919 ? 15.277 -9.951 -1.304 1.00 80.69 919 THR A C 1
ATOM 6835 O O . THR A 1 919 ? 15.546 -9.635 -2.469 1.00 80.69 919 THR A O 1
ATOM 6838 N N . ALA A 1 920 ? 14.960 -9.054 -0.378 1.00 73.38 920 ALA A N 1
ATOM 6839 C CA . ALA A 1 920 ? 15.017 -7.626 -0.631 1.00 73.38 920 ALA A CA 1
ATOM 6840 C C . ALA A 1 920 ? 15.746 -6.897 0.495 1.00 73.38 920 ALA A C 1
ATOM 6842 O O . ALA A 1 920 ? 15.602 -7.227 1.671 1.00 73.38 920 ALA A O 1
ATOM 6843 N N . GLN A 1 921 ? 16.547 -5.904 0.119 1.00 63.25 921 GLN A N 1
ATOM 6844 C CA . GLN A 1 921 ? 17.366 -5.142 1.055 1.00 63.25 921 GLN A CA 1
ATOM 6845 C C . GLN A 1 921 ? 16.536 -4.003 1.656 1.00 63.25 921 GLN A C 1
ATOM 6847 O O . GLN A 1 921 ? 15.807 -3.312 0.938 1.00 63.25 921 GLN A O 1
ATOM 6852 N N . SER A 1 922 ? 16.646 -3.802 2.970 1.00 54.69 922 SER A N 1
ATOM 6853 C CA . SER A 1 922 ? 16.124 -2.600 3.622 1.00 54.69 922 SER A CA 1
ATOM 6854 C C . SER A 1 922 ? 17.055 -1.408 3.381 1.00 54.69 922 SER A C 1
ATOM 6856 O O . SER A 1 922 ? 18.269 -1.568 3.257 1.00 54.69 922 SER A O 1
ATOM 6858 N N . VAL A 1 923 ? 16.479 -0.205 3.337 1.00 44.06 923 VAL A N 1
ATOM 6859 C CA . VAL A 1 923 ? 17.201 1.065 3.130 1.00 44.06 923 VAL A CA 1
ATOM 6860 C C . VAL A 1 923 ? 18.145 1.373 4.308 1.00 44.06 923 VAL A C 1
ATOM 6862 O O . VAL A 1 923 ? 19.163 2.031 4.114 1.00 44.06 923 VAL A O 1
ATOM 6865 N N . ASP A 1 924 ? 17.859 0.812 5.491 1.00 41.81 924 ASP A N 1
ATOM 6866 C CA . ASP A 1 924 ? 18.573 1.073 6.752 1.00 41.81 924 ASP A CA 1
ATOM 6867 C C . ASP A 1 924 ? 19.587 -0.027 7.149 1.00 41.81 924 ASP A C 1
ATOM 6869 O O . ASP A 1 924 ? 20.144 -0.013 8.243 1.00 41.81 924 ASP A O 1
ATOM 6873 N N . SER A 1 925 ? 19.895 -0.964 6.248 1.00 44.94 925 SER A N 1
ATOM 6874 C CA . SER A 1 925 ? 20.987 -1.958 6.348 1.00 44.94 925 SER A CA 1
ATOM 6875 C C . SER A 1 925 ? 20.997 -2.973 7.511 1.00 44.94 925 SER A C 1
ATOM 6877 O O . SER A 1 925 ? 21.864 -3.842 7.488 1.00 44.94 925 SER A O 1
ATOM 6879 N N . GLU A 1 926 ? 20.066 -2.946 8.476 1.00 49.91 926 GLU A N 1
ATOM 6880 C CA . GLU A 1 926 ? 20.099 -3.901 9.609 1.00 49.91 926 GLU A CA 1
ATOM 6881 C C . GLU A 1 926 ? 19.274 -5.194 9.421 1.00 49.91 926 GLU A C 1
ATOM 6883 O O . GLU A 1 926 ? 19.676 -6.212 9.971 1.00 49.91 926 GLU A O 1
ATOM 6888 N N . SER A 1 927 ? 18.213 -5.222 8.597 1.00 60.44 927 SER A N 1
ATOM 6889 C CA . SER A 1 927 ? 17.434 -6.455 8.321 1.00 60.44 927 SER A CA 1
ATOM 6890 C C . SER A 1 927 ? 17.002 -6.555 6.854 1.00 60.44 927 SER A C 1
ATOM 6892 O O . SER A 1 927 ? 16.710 -5.540 6.214 1.00 60.44 927 SER A O 1
ATOM 6894 N N . ALA A 1 928 ? 16.922 -7.771 6.313 1.00 74.88 928 ALA A N 1
ATOM 6895 C CA . ALA A 1 928 ? 16.406 -8.038 4.971 1.00 74.88 928 ALA A CA 1
ATOM 6896 C C . ALA A 1 928 ? 14.957 -8.556 5.026 1.00 74.88 928 ALA A C 1
ATOM 6898 O O . ALA A 1 928 ? 14.460 -8.997 6.063 1.00 74.88 928 ALA A O 1
ATOM 6899 N N . TYR A 1 929 ? 14.254 -8.476 3.896 1.00 87.00 929 TYR A N 1
ATOM 6900 C CA . TYR A 1 929 ? 12.915 -9.040 3.750 1.00 87.00 929 TYR A CA 1
ATOM 6901 C C . TYR A 1 929 ? 12.986 -10.351 2.974 1.00 87.00 929 TYR A C 1
ATOM 6903 O O . TYR A 1 929 ? 13.358 -10.360 1.797 1.00 87.00 929 TYR A O 1
ATOM 6911 N N . ALA A 1 930 ? 12.594 -11.438 3.634 1.00 91.00 930 ALA A N 1
ATOM 6912 C CA . ALA A 1 930 ? 12.393 -12.743 3.029 1.00 91.00 930 ALA A CA 1
ATOM 6913 C C . ALA A 1 930 ? 10.972 -12.822 2.465 1.00 91.00 930 ALA A C 1
ATOM 6915 O O . ALA A 1 930 ? 9.990 -12.778 3.207 1.00 91.00 930 ALA A O 1
ATOM 6916 N N . TRP A 1 931 ? 10.868 -12.964 1.152 1.00 94.56 931 TRP A N 1
ATOM 6917 C CA . TRP A 1 931 ? 9.621 -13.094 0.416 1.00 94.56 931 TRP A CA 1
ATOM 6918 C C . TRP A 1 931 ? 9.453 -14.494 -0.165 1.00 94.56 931 TRP A C 1
ATOM 6920 O O . TRP A 1 931 ? 10.404 -15.118 -0.643 1.00 94.56 931 TRP A O 1
ATOM 6930 N N . PHE A 1 932 ? 8.210 -14.955 -0.233 1.00 97.25 932 PHE A N 1
ATOM 6931 C CA . PHE A 1 932 ? 7.838 -16.075 -1.085 1.00 97.25 932 PHE A CA 1
ATOM 6932 C C . PHE A 1 932 ? 6.425 -15.882 -1.620 1.00 97.25 932 PHE A C 1
ATOM 6934 O O . PHE A 1 932 ? 5.492 -15.712 -0.837 1.00 97.25 932 PHE A O 1
ATOM 6941 N N . ILE A 1 933 ? 6.270 -15.930 -2.944 1.00 98.62 933 ILE A N 1
ATOM 6942 C CA . ILE A 1 933 ? 4.959 -16.065 -3.585 1.00 98.62 933 ILE A CA 1
ATOM 6943 C C . ILE A 1 933 ? 4.815 -17.476 -4.136 1.00 98.62 933 ILE A C 1
ATOM 6945 O O . ILE A 1 933 ? 5.765 -18.023 -4.698 1.00 98.62 933 ILE A O 1
ATOM 6949 N N . SER A 1 934 ? 3.641 -18.072 -3.988 1.00 98.38 934 SER A N 1
ATOM 6950 C CA . SER A 1 934 ? 3.387 -19.442 -4.419 1.00 98.38 934 SER A CA 1
ATOM 6951 C C . SER A 1 934 ? 1.940 -19.643 -4.816 1.00 98.38 934 SER A C 1
ATOM 6953 O O . SER A 1 934 ? 1.059 -18.918 -4.367 1.00 98.38 934 SER A O 1
ATOM 6955 N N . TYR A 1 935 ? 1.690 -20.682 -5.595 1.00 98.38 935 TYR A N 1
ATOM 6956 C CA . TYR A 1 935 ? 0.385 -21.304 -5.679 1.00 98.38 935 TYR A CA 1
ATOM 6957 C C . TYR A 1 935 ? 0.517 -22.819 -5.552 1.00 98.38 935 TYR A C 1
ATOM 6959 O O . TYR A 1 935 ? 1.558 -23.390 -5.890 1.00 98.38 935 TYR A O 1
ATOM 6967 N N . ALA A 1 936 ? -0.567 -23.459 -5.124 1.00 97.25 936 ALA A N 1
ATOM 6968 C CA . ALA A 1 936 ? -0.720 -24.902 -5.173 1.00 97.25 936 ALA A CA 1
ATOM 6969 C C . ALA A 1 936 ? -2.077 -25.282 -5.774 1.00 97.25 936 ALA A C 1
ATOM 6971 O O . ALA A 1 936 ? -3.081 -24.602 -5.539 1.00 97.25 936 ALA A O 1
ATOM 6972 N N . LYS A 1 937 ? -2.096 -26.362 -6.558 1.00 92.00 937 LYS A N 1
ATOM 6973 C CA . LYS A 1 937 ? -3.297 -26.956 -7.155 1.00 92.00 937 LYS A CA 1
ATOM 6974 C C . LYS A 1 937 ? -3.310 -28.455 -6.866 1.00 92.00 937 LYS A C 1
ATOM 6976 O O . LYS A 1 937 ? -2.381 -29.170 -7.244 1.00 92.00 937 LYS A O 1
ATOM 6981 N N . ALA A 1 938 ? -4.354 -28.933 -6.197 1.00 83.19 938 ALA A N 1
ATOM 6982 C CA . ALA A 1 938 ? -4.557 -30.364 -6.014 1.00 83.19 938 ALA A CA 1
ATOM 6983 C C . ALA A 1 938 ? -5.147 -30.983 -7.289 1.00 83.19 938 ALA A C 1
ATOM 6985 O O . ALA A 1 938 ? -6.137 -30.485 -7.819 1.00 83.19 938 ALA A O 1
ATOM 6986 N N . GLU A 1 939 ? -4.599 -32.118 -7.731 1.00 71.38 939 GLU A N 1
ATOM 6987 C CA . GLU A 1 939 ? -5.166 -32.921 -8.831 1.00 71.38 939 GLU A CA 1
ATOM 6988 C C . GLU A 1 939 ? -6.365 -33.792 -8.384 1.00 71.38 939 GLU A C 1
ATOM 6990 O O . GLU A 1 939 ? -6.860 -34.638 -9.131 1.00 71.38 939 GLU A O 1
ATOM 6995 N N . SER A 1 940 ? -6.831 -33.622 -7.142 1.00 64.19 940 SER A N 1
ATOM 6996 C CA . SER A 1 940 ? -7.932 -34.395 -6.567 1.00 64.19 940 SER A CA 1
ATOM 6997 C C . SER A 1 940 ? -9.303 -33.895 -7.048 1.00 64.19 940 SER A C 1
ATOM 6999 O O . SER A 1 940 ? -9.445 -32.812 -7.611 1.00 64.19 940 SER A O 1
ATOM 7001 N N . ALA A 1 941 ? -10.358 -34.672 -6.777 1.00 55.66 941 ALA A N 1
ATOM 7002 C CA . ALA A 1 941 ? -11.730 -34.344 -7.178 1.00 55.66 941 ALA A CA 1
ATOM 7003 C C . ALA A 1 941 ? -12.261 -32.998 -6.631 1.00 55.66 941 ALA A C 1
ATOM 7005 O O . ALA A 1 941 ? -13.289 -32.525 -7.115 1.00 55.66 941 ALA A O 1
ATOM 7006 N N . SER A 1 942 ? -11.598 -32.385 -5.639 1.00 60.75 942 SER A N 1
ATOM 7007 C CA . SER A 1 942 ? -11.980 -31.078 -5.090 1.00 60.75 942 SER A CA 1
ATOM 7008 C C . SER A 1 942 ? -11.530 -29.893 -5.954 1.00 60.75 942 SER A C 1
ATOM 7010 O O . SER A 1 942 ? -12.072 -28.799 -5.783 1.00 60.75 942 SER A O 1
ATOM 7012 N N . ASN A 1 943 ? -10.563 -30.077 -6.871 1.00 72.88 943 ASN A N 1
ATOM 7013 C CA . ASN A 1 943 ? -9.902 -28.989 -7.610 1.00 72.88 943 ASN A CA 1
ATOM 7014 C C . ASN A 1 943 ? -9.496 -27.816 -6.688 1.00 72.88 943 ASN A C 1
ATOM 7016 O O . ASN A 1 943 ? -9.619 -26.646 -7.068 1.00 72.88 943 ASN A O 1
ATOM 7020 N N . ALA A 1 944 ? -9.091 -28.116 -5.448 1.00 83.69 944 ALA A N 1
ATOM 7021 C CA . ALA A 1 944 ? -8.684 -27.105 -4.482 1.00 83.69 944 ALA A CA 1
ATOM 7022 C C . ALA A 1 944 ? -7.427 -26.379 -4.980 1.00 83.69 944 ALA A C 1
ATOM 7024 O O . ALA A 1 944 ? -6.488 -26.995 -5.494 1.00 83.69 944 ALA A O 1
ATOM 7025 N N . SER A 1 945 ? -7.428 -25.057 -4.842 1.00 93.44 945 SER A N 1
ATOM 7026 C CA . SER A 1 945 ? -6.336 -24.202 -5.289 1.00 93.44 945 SER A CA 1
ATOM 7027 C C . SER A 1 945 ? -6.161 -23.024 -4.351 1.00 93.44 945 SER A C 1
ATOM 7029 O O . SER A 1 945 ? -7.147 -22.469 -3.869 1.00 93.44 945 SER A O 1
ATOM 7031 N N . VAL A 1 946 ? -4.919 -22.605 -4.161 1.00 98.12 946 VAL A N 1
ATOM 7032 C CA . VAL A 1 946 ? -4.566 -21.485 -3.291 1.00 98.12 946 VAL A CA 1
ATOM 7033 C C . VAL A 1 946 ? -3.373 -20.740 -3.869 1.00 98.12 946 VAL A C 1
ATOM 7035 O O . VAL A 1 946 ? -2.468 -21.358 -4.427 1.00 98.12 946 VAL A O 1
ATOM 7038 N N . ALA A 1 947 ? -3.369 -19.419 -3.731 1.00 98.62 947 ALA A N 1
ATOM 7039 C CA . ALA A 1 947 ? -2.220 -18.560 -3.970 1.00 98.62 947 ALA A CA 1
ATOM 7040 C C . ALA A 1 947 ? -1.816 -17.882 -2.659 1.00 98.62 947 ALA A C 1
ATOM 7042 O O . ALA A 1 947 ? -2.675 -17.400 -1.928 1.00 98.62 947 ALA A O 1
ATOM 7043 N N . VAL A 1 948 ? -0.524 -17.859 -2.345 1.00 98.69 948 VAL A N 1
ATOM 7044 C CA . VAL A 1 948 ? 0.013 -17.382 -1.068 1.00 98.69 948 VAL A CA 1
ATOM 7045 C C . VAL A 1 948 ? 1.138 -16.390 -1.322 1.00 98.69 948 VAL A C 1
ATOM 7047 O O . VAL A 1 948 ? 1.998 -16.636 -2.166 1.00 98.69 948 VAL A O 1
ATOM 7050 N N . ALA A 1 949 ? 1.176 -15.312 -0.545 1.00 98.62 949 ALA A N 1
ATOM 7051 C CA . ALA A 1 949 ? 2.357 -14.478 -0.387 1.00 98.62 949 ALA A CA 1
ATOM 7052 C C . ALA A 1 949 ? 2.751 -14.391 1.085 1.00 98.62 949 ALA A C 1
ATOM 7054 O O . ALA A 1 949 ? 1.908 -14.209 1.965 1.00 98.62 949 ALA A O 1
ATOM 7055 N N . VAL A 1 950 ? 4.049 -14.515 1.335 1.00 98.25 950 VAL A N 1
ATOM 7056 C CA . VAL A 1 950 ? 4.662 -14.440 2.659 1.00 98.25 950 VAL A CA 1
ATOM 7057 C C . VAL A 1 950 ? 5.766 -13.399 2.616 1.00 98.25 950 VAL A C 1
ATOM 7059 O O . VAL A 1 950 ? 6.613 -13.455 1.725 1.00 98.25 950 VAL A O 1
ATOM 7062 N N . VAL A 1 951 ? 5.782 -12.505 3.602 1.00 95.31 951 VAL A N 1
ATOM 7063 C CA . VAL A 1 951 ? 6.920 -11.631 3.895 1.00 95.31 951 VAL A CA 1
ATOM 7064 C C . VAL A 1 951 ? 7.323 -11.796 5.353 1.00 95.31 951 VAL A C 1
ATOM 7066 O O . VAL A 1 951 ? 6.471 -11.812 6.244 1.00 95.31 951 VAL A O 1
ATOM 7069 N N . VAL A 1 952 ? 8.623 -11.911 5.597 1.00 92.44 952 VAL A N 1
ATOM 7070 C CA . VAL A 1 952 ? 9.216 -11.944 6.935 1.00 92.44 952 VAL A CA 1
ATOM 7071 C C . VAL A 1 952 ? 10.375 -10.959 6.959 1.00 92.44 952 VAL A C 1
ATOM 7073 O O . VAL A 1 952 ? 11.228 -10.986 6.074 1.00 92.44 952 VAL A O 1
ATOM 7076 N N . GLN A 1 953 ? 10.400 -10.082 7.954 1.00 85.88 953 GLN A N 1
ATOM 7077 C CA . GLN A 1 953 ? 11.584 -9.301 8.276 1.00 85.88 953 GLN A CA 1
ATOM 7078 C C . GLN A 1 953 ? 12.487 -10.171 9.150 1.00 85.88 953 GLN A C 1
ATOM 7080 O O . GLN A 1 953 ? 12.103 -10.539 10.262 1.00 85.88 953 GLN A O 1
ATOM 7085 N N . ASP A 1 954 ? 13.648 -10.537 8.617 1.00 68.69 954 ASP A N 1
ATOM 7086 C CA . ASP A 1 954 ? 14.590 -11.448 9.264 1.00 68.69 954 ASP A CA 1
ATOM 7087 C C . ASP A 1 954 ? 16.031 -11.010 8.961 1.00 68.69 954 ASP A C 1
ATOM 7089 O O . ASP A 1 954 ? 16.340 -10.542 7.860 1.00 68.69 954 ASP A O 1
ATOM 7093 N N . ASP A 1 955 ? 16.912 -11.165 9.943 1.00 56.69 955 ASP A N 1
ATOM 7094 C CA . ASP A 1 955 ? 18.339 -10.867 9.806 1.00 56.69 955 ASP A CA 1
ATOM 7095 C C . ASP A 1 955 ? 19.054 -11.998 9.032 1.00 56.69 955 ASP A C 1
ATOM 7097 O O . ASP A 1 955 ? 20.087 -11.771 8.403 1.00 56.69 955 ASP A O 1
ATOM 7101 N N . GLU A 1 956 ? 18.460 -13.200 9.000 1.00 52.22 956 GLU A N 1
ATOM 7102 C CA . GLU A 1 956 ? 18.908 -14.378 8.244 1.00 52.22 956 GLU A CA 1
ATOM 7103 C C . GLU A 1 956 ? 17.916 -14.721 7.113 1.00 52.22 956 GLU A C 1
ATOM 7105 O O . GLU A 1 956 ? 17.466 -15.857 6.987 1.00 52.22 956 GLU A O 1
ATOM 7110 N N . ALA A 1 957 ? 17.543 -13.724 6.297 1.00 52.69 957 ALA A N 1
ATOM 7111 C CA . ALA A 1 957 ? 16.453 -13.728 5.301 1.00 52.69 957 ALA A CA 1
ATOM 7112 C C . ALA A 1 957 ? 16.430 -14.845 4.222 1.00 52.69 957 ALA A C 1
ATOM 7114 O O . ALA A 1 957 ? 15.575 -14.820 3.332 1.00 52.69 957 ALA A O 1
ATOM 7115 N N . ASP A 1 958 ? 17.297 -15.851 4.294 1.00 55.19 958 ASP A N 1
ATOM 7116 C CA . ASP A 1 958 ? 17.339 -16.957 3.346 1.00 55.19 958 ASP A CA 1
ATOM 7117 C C . ASP A 1 958 ? 16.419 -18.111 3.780 1.00 55.19 958 ASP A C 1
ATOM 7119 O O . ASP A 1 958 ? 16.640 -18.817 4.761 1.00 55.19 958 ASP A O 1
ATOM 7123 N N . GLY A 1 959 ? 15.354 -18.328 3.003 1.00 63.91 959 GLY A N 1
ATOM 7124 C CA . GLY A 1 959 ? 14.547 -19.554 3.053 1.00 63.91 959 GLY A CA 1
ATOM 7125 C C . GLY A 1 959 ? 13.427 -19.596 4.099 1.00 63.91 959 GLY A C 1
ATOM 7126 O O . GLY A 1 959 ? 12.619 -20.519 4.073 1.00 63.91 959 GLY A O 1
ATOM 7127 N N . ALA A 1 960 ? 13.286 -18.593 4.970 1.00 78.94 960 ALA A N 1
ATOM 7128 C CA . ALA A 1 960 ? 12.258 -18.580 6.020 1.00 78.94 960 ALA A CA 1
ATOM 7129 C C . ALA A 1 960 ? 10.803 -18.582 5.496 1.00 78.94 960 ALA A C 1
ATOM 7131 O O . ALA A 1 960 ? 9.914 -19.145 6.141 1.00 78.94 960 ALA A O 1
ATOM 7132 N N . ALA A 1 961 ? 10.551 -17.956 4.342 1.00 92.19 961 ALA A N 1
ATOM 7133 C CA . ALA A 1 961 ? 9.205 -17.711 3.817 1.00 92.19 961 ALA A CA 1
ATOM 7134 C C . ALA A 1 961 ? 8.580 -18.918 3.079 1.00 92.19 961 ALA A C 1
ATOM 7136 O O . ALA A 1 961 ? 7.369 -19.131 3.165 1.00 92.19 961 ALA A O 1
ATOM 7137 N N . ALA A 1 962 ? 9.381 -19.748 2.400 1.00 94.06 962 ALA A N 1
ATOM 7138 C CA . ALA A 1 962 ? 8.880 -20.888 1.620 1.00 94.06 962 ALA A CA 1
ATOM 7139 C C . ALA A 1 962 ? 8.233 -21.998 2.485 1.00 94.06 962 ALA A C 1
ATOM 7141 O O . ALA A 1 962 ? 7.112 -22.411 2.172 1.00 94.06 962 ALA A O 1
ATOM 7142 N N . PRO A 1 963 ? 8.827 -22.431 3.620 1.00 95.00 963 PRO A N 1
ATOM 7143 C CA . PRO A 1 963 ? 8.188 -23.379 4.533 1.00 95.00 963 PRO A CA 1
ATOM 7144 C C . PRO A 1 963 ? 6.893 -22.851 5.163 1.00 95.00 963 PRO A C 1
ATOM 7146 O O . PRO A 1 963 ? 5.991 -23.634 5.462 1.00 95.00 963 PRO A O 1
ATOM 7149 N N . ILE A 1 964 ? 6.788 -21.533 5.387 1.00 96.69 964 ILE A N 1
ATOM 7150 C CA . ILE A 1 964 ? 5.552 -20.903 5.878 1.00 96.69 964 ILE A CA 1
ATOM 7151 C C . ILE A 1 964 ? 4.465 -21.041 4.812 1.00 96.69 964 ILE A C 1
ATOM 7153 O O . ILE A 1 964 ? 3.384 -21.540 5.115 1.00 96.69 964 ILE A O 1
ATOM 7157 N N . ALA A 1 965 ? 4.769 -20.669 3.564 1.00 97.50 965 ALA A N 1
ATOM 7158 C CA . ALA A 1 965 ? 3.833 -20.800 2.453 1.00 97.50 965 ALA A CA 1
ATOM 7159 C C . ALA A 1 965 ? 3.369 -22.251 2.278 1.00 97.50 965 ALA A C 1
ATOM 7161 O O . ALA A 1 965 ? 2.173 -22.493 2.157 1.00 97.50 965 ALA A O 1
ATOM 7162 N N . ARG A 1 966 ? 4.288 -23.223 2.358 1.00 97.44 966 ARG A N 1
ATOM 7163 C CA . ARG A 1 966 ? 3.965 -24.653 2.298 1.00 97.44 966 ARG A CA 1
ATOM 7164 C C . ARG A 1 966 ? 2.913 -25.066 3.324 1.00 97.44 966 ARG A C 1
ATOM 7166 O O . ARG A 1 966 ? 1.916 -25.663 2.940 1.00 97.44 966 ARG A O 1
ATOM 7173 N N . LYS A 1 967 ? 3.105 -24.721 4.602 1.00 97.62 967 LYS A N 1
ATOM 7174 C CA . LYS A 1 967 ? 2.158 -25.068 5.679 1.00 97.62 967 LYS A CA 1
ATOM 7175 C C . LYS A 1 967 ? 0.768 -24.480 5.446 1.00 97.62 967 LYS A C 1
ATOM 7177 O O . LYS A 1 967 ? -0.228 -25.109 5.776 1.00 97.62 967 LYS A O 1
ATOM 7182 N N . VAL A 1 968 ? 0.706 -23.268 4.900 1.00 98.12 968 VAL A N 1
ATOM 7183 C CA . VAL A 1 968 ? -0.561 -22.603 4.567 1.00 98.12 968 VAL A CA 1
ATOM 7184 C C . VAL A 1 968 ? -1.230 -23.285 3.381 1.00 98.12 968 VAL A C 1
ATOM 7186 O O . VAL A 1 968 ? -2.434 -23.505 3.417 1.00 98.12 968 VAL A O 1
ATOM 7189 N N . MET A 1 969 ? -0.457 -23.657 2.358 1.00 97.81 969 MET A N 1
ATOM 7190 C CA . MET A 1 969 ? -0.975 -24.394 1.208 1.00 97.81 969 MET A CA 1
ATOM 7191 C C . MET A 1 969 ? -1.490 -25.781 1.612 1.00 97.81 969 MET A C 1
ATOM 7193 O O . MET A 1 969 ? -2.611 -26.112 1.254 1.00 97.81 969 MET A O 1
ATOM 7197 N N . GLU A 1 970 ? -0.737 -26.550 2.407 1.00 96.00 970 GLU A N 1
ATOM 7198 C CA . GLU A 1 970 ? -1.187 -27.837 2.969 1.00 96.00 970 GLU A CA 1
ATOM 7199 C C . GLU A 1 970 ? -2.515 -27.664 3.728 1.00 96.00 970 GLU A C 1
ATOM 7201 O O . GLU A 1 970 ? -3.478 -28.362 3.438 1.00 96.00 970 GLU A O 1
ATOM 7206 N N . ALA A 1 971 ? -2.621 -26.647 4.590 1.00 96.06 971 ALA A N 1
ATOM 7207 C CA . ALA A 1 971 ? -3.827 -26.391 5.381 1.00 96.06 971 ALA A CA 1
ATOM 7208 C C . ALA A 1 971 ? -5.081 -25.995 4.575 1.00 96.06 971 ALA A C 1
ATOM 7210 O O . ALA A 1 971 ? -6.180 -26.096 5.111 1.00 96.06 971 ALA A O 1
ATOM 7211 N N . VAL A 1 972 ? -4.933 -25.504 3.337 1.00 94.88 972 VAL A N 1
ATOM 7212 C CA . VAL A 1 972 ? -6.068 -25.216 2.435 1.00 94.88 972 VAL A CA 1
ATOM 7213 C C . VAL A 1 972 ? -6.438 -26.432 1.579 1.00 94.88 972 VAL A C 1
ATOM 7215 O O . VAL A 1 972 ? -7.575 -26.537 1.120 1.00 94.88 972 VAL A O 1
ATOM 7218 N N . LEU A 1 973 ? -5.471 -27.309 1.295 1.00 91.06 973 LEU A N 1
ATOM 7219 C CA . LEU A 1 973 ? -5.663 -28.473 0.428 1.00 91.06 973 LEU A CA 1
ATOM 7220 C C . LEU A 1 973 ? -6.162 -29.717 1.177 1.00 91.06 973 LEU A C 1
ATOM 7222 O O . LEU A 1 973 ? -6.784 -30.569 0.536 1.00 91.06 973 LEU A O 1
ATOM 7226 N N . ASP A 1 974 ? -5.864 -29.816 2.475 1.00 83.69 974 ASP A N 1
ATOM 7227 C CA . ASP A 1 974 ? -6.415 -30.807 3.412 1.00 83.69 974 ASP A CA 1
ATOM 7228 C C . ASP A 1 974 ? -7.919 -30.589 3.649 1.00 83.69 974 ASP A C 1
ATOM 7230 O O . ASP A 1 974 ? -8.664 -31.603 3.648 1.00 83.69 974 ASP A O 1
#

InterPro domains:
  IPR001460 Penicillin-binding protein, transpeptidase [PF00905] (658-970)
  IPR011600 Peptidase C14, caspase domain [PF00656] (5-223)
  IPR012338 Beta-lactamase/transpeptidase-like [G3DSA:3.40.710.10] (640-969)
  IPR012338 Beta-lactamase/transpeptidase-like [SSF56601] (641-973)
  IPR029030 Caspase-like domain superfamily [SSF52129] (3-220)
  IPR050515 Class D beta-lactamase/transpeptidase [PTHR30627] (588-973)
  IPR054120 Penicillin binding protein A, dimerisation domain [PF21922] (568-633)

Organism: Streptomyces davaonensis (strain DSM 101723 / JCM 4913 / KCC S-0913 / 768) (NCBI:txid1214101)

pLDDT: mean 76.13, std 21.97, range [24.11, 98.88]